Protein AF-A0A554FUA3-F1 (afdb_monomer_lite)

Structure (mmCIF, N/CA/C/O backbone):
data_AF-A0A554FUA3-F1
#
_entry.id   AF-A0A554FUA3-F1
#
loop_
_atom_site.group_PDB
_atom_site.id
_atom_site.type_symbol
_atom_site.label_atom_id
_atom_site.label_alt_id
_atom_site.label_comp_id
_atom_site.label_asym_id
_atom_site.label_entity_id
_atom_site.label_seq_id
_atom_site.pdbx_PDB_ins_code
_atom_site.Cartn_x
_atom_site.Cartn_y
_atom_site.Cartn_z
_atom_site.occupancy
_atom_site.B_iso_or_equiv
_atom_site.auth_seq_id
_atom_site.auth_comp_id
_atom_site.auth_asym_id
_atom_site.auth_atom_id
_atom_site.pdbx_PDB_model_num
ATOM 1 N N . MET A 1 1 ? -59.623 -21.451 49.831 1.00 33.81 1 MET A N 1
ATOM 2 C CA . MET A 1 1 ? -59.230 -20.437 50.839 1.00 33.81 1 MET A CA 1
ATOM 3 C C . MET A 1 1 ? -57.772 -19.967 50.746 1.00 33.81 1 MET A C 1
ATOM 5 O O . MET A 1 1 ? -57.538 -18.814 51.062 1.00 33.81 1 MET A O 1
ATOM 9 N N . SER A 1 2 ? -56.805 -20.762 50.258 1.00 42.09 2 SER A N 1
ATOM 10 C CA . SER A 1 2 ? -55.395 -20.318 50.125 1.00 42.09 2 SER A CA 1
ATOM 11 C C . SER A 1 2 ? -55.129 -19.254 49.039 1.00 42.09 2 SER A C 1
ATOM 13 O O . SER A 1 2 ? -54.102 -18.592 49.095 1.00 42.09 2 SER A O 1
ATOM 15 N N . ALA A 1 3 ? -56.030 -19.066 48.065 1.00 43.16 3 ALA A N 1
ATOM 16 C CA . ALA A 1 3 ? -55.839 -18.123 46.951 1.00 43.16 3 ALA A CA 1
ATOM 17 C C . ALA A 1 3 ? -56.146 -16.650 47.301 1.00 43.16 3 ALA A C 1
ATOM 19 O O . ALA A 1 3 ? -55.639 -15.753 46.641 1.00 43.16 3 ALA A O 1
ATOM 20 N N . LEU A 1 4 ? -56.932 -16.390 48.356 1.00 42.00 4 LEU A N 1
ATOM 21 C CA . LEU A 1 4 ? -57.253 -15.028 48.822 1.00 42.00 4 LEU A CA 1
ATOM 22 C C . LEU A 1 4 ? -56.120 -14.393 49.651 1.00 42.00 4 LEU A C 1
ATOM 24 O O . LEU A 1 4 ? -56.135 -13.188 49.887 1.00 42.00 4 LEU A O 1
ATOM 28 N N . LEU A 1 5 ? -55.130 -15.190 50.071 1.00 45.94 5 LEU A N 1
ATOM 29 C CA . LEU A 1 5 ? -53.997 -14.748 50.893 1.00 45.94 5 LEU A CA 1
ATOM 30 C C . LEU A 1 5 ? -52.834 -14.157 50.077 1.00 45.94 5 LEU A C 1
ATOM 32 O O . LEU A 1 5 ? -51.934 -13.568 50.664 1.00 45.94 5 LEU A O 1
ATOM 36 N N . ASP A 1 6 ? -52.872 -14.269 48.747 1.00 58.97 6 ASP A N 1
ATOM 37 C CA . ASP A 1 6 ? -51.797 -13.837 47.838 1.00 58.97 6 ASP A CA 1
ATOM 38 C C . ASP A 1 6 ? -52.192 -12.597 47.001 1.00 58.97 6 ASP A C 1
ATOM 40 O O . ASP A 1 6 ? -51.716 -12.363 45.892 1.00 58.97 6 ASP A O 1
ATOM 44 N N . SER A 1 7 ? -53.114 -11.796 47.543 1.00 62.38 7 SER A N 1
ATOM 45 C CA . SER A 1 7 ? -53.708 -10.590 46.944 1.00 62.38 7 SER A CA 1
ATOM 46 C C . SER A 1 7 ? -52.901 -9.305 47.204 1.00 62.38 7 SER A C 1
ATOM 48 O O . SER A 1 7 ? -53.393 -8.200 46.977 1.00 62.38 7 SER A O 1
ATOM 50 N N . GLY A 1 8 ? -51.673 -9.428 47.731 1.00 73.31 8 GLY A N 1
ATOM 51 C CA . GLY A 1 8 ? -50.802 -8.291 48.077 1.00 73.31 8 GLY A CA 1
ATOM 52 C C . GLY A 1 8 ? -51.276 -7.459 49.267 1.00 73.31 8 GLY A C 1
ATOM 53 O O . GLY A 1 8 ? -50.725 -6.398 49.556 1.00 73.31 8 GLY A O 1
ATOM 54 N N . VAL A 1 9 ? -52.313 -7.932 49.958 1.00 83.81 9 VAL A N 1
ATOM 55 C CA . VAL A 1 9 ? -52.987 -7.217 51.045 1.00 83.81 9 VAL A CA 1
ATOM 56 C C . VAL A 1 9 ? -52.211 -7.305 52.349 1.00 83.81 9 VAL A C 1
ATOM 58 O O . VAL A 1 9 ? -52.251 -6.365 53.133 1.00 83.81 9 VAL A O 1
ATOM 61 N N . ARG A 1 10 ? -51.508 -8.412 52.605 1.00 84.69 10 ARG A N 1
ATOM 62 C CA . ARG A 1 10 ? -50.827 -8.676 53.880 1.00 84.69 10 ARG A CA 1
ATOM 63 C C . ARG A 1 10 ? -49.311 -8.593 53.728 1.00 84.69 10 ARG A C 1
ATOM 65 O O . ARG A 1 10 ? -48.750 -9.101 52.761 1.00 84.69 10 ARG A O 1
ATOM 72 N N . ARG A 1 11 ? -48.648 -8.024 54.735 1.00 80.19 11 ARG A N 1
ATOM 73 C CA . ARG A 1 11 ? -47.195 -8.103 54.932 1.00 80.19 11 ARG A CA 1
ATOM 74 C C . ARG A 1 11 ? -46.933 -8.367 56.414 1.00 80.19 11 ARG A C 1
ATOM 76 O O . ARG A 1 11 ? -47.036 -7.475 57.249 1.00 80.19 11 ARG A O 1
ATOM 83 N N . GLY A 1 12 ? -46.640 -9.623 56.752 1.00 82.12 12 GLY A N 1
ATOM 84 C CA . GLY A 1 12 ? -46.565 -10.055 58.150 1.00 82.12 12 GLY A CA 1
ATOM 85 C C . GLY A 1 12 ? -47.913 -9.887 58.864 1.00 82.12 12 GLY A C 1
ATOM 86 O O . GLY A 1 12 ? -48.927 -10.399 58.391 1.00 82.12 12 GLY A O 1
ATOM 87 N N . ALA A 1 13 ? -47.916 -9.172 59.993 1.00 80.31 13 ALA A N 1
ATOM 88 C CA . ALA A 1 13 ? -49.125 -8.855 60.764 1.00 80.31 13 ALA A CA 1
ATOM 89 C C . ALA A 1 13 ? -49.889 -7.621 60.240 1.00 80.31 13 ALA A C 1
ATOM 91 O O . ALA A 1 13 ? -51.003 -7.352 60.687 1.00 80.31 13 ALA A O 1
ATOM 92 N N . GLU A 1 14 ? -49.303 -6.866 59.309 1.00 86.94 14 GLU A N 1
ATOM 93 C CA . GLU A 1 14 ? -49.898 -5.647 58.771 1.00 86.94 14 GLU A CA 1
ATOM 94 C C . GLU A 1 14 ? -50.702 -5.930 57.498 1.00 86.94 14 GLU A C 1
ATOM 96 O O . GLU A 1 14 ? -50.381 -6.823 56.705 1.00 86.94 14 GLU A O 1
ATOM 101 N N . VAL A 1 15 ? -51.746 -5.135 57.281 1.00 89.44 15 VAL A N 1
ATOM 102 C CA . VAL A 1 15 ? -52.632 -5.193 56.117 1.00 89.44 15 VAL A CA 1
ATOM 103 C C . VAL A 1 15 ? -52.660 -3.839 55.420 1.00 89.44 15 VAL A C 1
ATOM 105 O O . VAL A 1 15 ? -52.575 -2.793 56.064 1.00 89.44 15 VAL A O 1
ATOM 108 N N . ARG A 1 16 ? -52.784 -3.822 54.095 1.00 91.06 16 ARG A N 1
ATOM 109 C CA . ARG A 1 16 ? -52.940 -2.576 53.344 1.00 91.06 16 ARG A CA 1
ATOM 110 C C . ARG A 1 16 ? -54.265 -1.917 53.714 1.00 91.06 16 ARG A C 1
ATOM 112 O O . ARG A 1 16 ? -55.321 -2.541 53.695 1.00 91.06 16 ARG A O 1
ATOM 119 N N . CYS A 1 17 ? -54.224 -0.619 53.975 1.00 92.25 17 CYS A N 1
ATOM 120 C CA . CYS A 1 17 ? -55.418 0.202 54.078 1.00 92.25 17 CYS A CA 1
ATOM 121 C C . CYS A 1 17 ? -56.072 0.340 52.690 1.00 92.25 17 CYS A C 1
ATOM 123 O O . CYS A 1 17 ? -55.395 0.766 51.753 1.00 92.25 17 CYS A O 1
ATOM 125 N N . PRO A 1 18 ? -57.370 0.053 52.507 1.00 91.56 18 PRO A N 1
ATOM 126 C CA . PRO A 1 18 ? -58.002 0.204 51.197 1.00 91.56 18 PRO A CA 1
ATOM 127 C C . PRO A 1 18 ? -58.112 1.674 50.764 1.00 91.56 18 PRO A C 1
ATOM 129 O O . PRO A 1 18 ? -58.125 1.953 49.570 1.00 91.56 18 PRO A O 1
ATOM 132 N N . GLY A 1 19 ? -58.104 2.624 51.705 1.00 90.19 19 GLY A N 1
ATOM 133 C CA . GLY A 1 19 ? -58.128 4.060 51.414 1.00 90.19 19 GLY A CA 1
ATOM 134 C C . GLY A 1 19 ? -56.823 4.611 50.827 1.00 90.19 19 GLY A C 1
ATOM 135 O O . GLY A 1 19 ? -56.852 5.328 49.833 1.00 90.19 19 GLY A O 1
ATOM 136 N N . CYS A 1 20 ? -55.672 4.298 51.434 1.00 90.81 20 CYS A N 1
ATOM 137 C CA . CYS A 1 20 ? -54.378 4.896 51.060 1.00 90.81 20 CYS A CA 1
ATOM 138 C C . CYS A 1 20 ? -53.246 3.897 50.786 1.00 90.81 20 CYS A C 1
ATOM 140 O O . CYS A 1 20 ? -52.100 4.320 50.665 1.00 90.81 20 CYS A O 1
ATOM 142 N N . THR A 1 21 ? -53.557 2.598 50.762 1.00 91.31 21 THR A N 1
ATOM 143 C CA . THR A 1 21 ? -52.677 1.445 50.473 1.00 91.31 21 THR A CA 1
ATOM 144 C C . THR A 1 21 ? -51.464 1.234 51.378 1.00 91.31 21 THR A C 1
ATOM 146 O O . THR A 1 21 ? -50.776 0.220 51.230 1.00 91.31 21 THR A O 1
ATOM 149 N N . ARG A 1 22 ? -51.231 2.116 52.358 1.00 89.44 22 ARG A N 1
ATOM 150 C CA . ARG A 1 22 ? -50.221 1.923 53.409 1.00 89.44 22 ARG A CA 1
ATOM 151 C C . ARG A 1 22 ? -50.564 0.727 54.291 1.00 89.44 22 ARG A C 1
ATOM 153 O O . ARG A 1 22 ? -51.734 0.518 54.609 1.00 89.44 22 ARG A O 1
ATOM 160 N N . PHE A 1 23 ? -49.541 -0.007 54.711 1.00 89.81 23 PHE A N 1
ATOM 161 C CA . PHE A 1 23 ? -49.676 -1.092 55.677 1.00 89.81 23 PHE A CA 1
ATOM 162 C C . PHE A 1 23 ? -50.004 -0.539 57.073 1.00 89.81 23 PHE A C 1
ATOM 164 O O . PHE A 1 23 ? -49.411 0.445 57.515 1.00 89.81 23 PHE A O 1
ATOM 171 N N . ILE A 1 24 ? -51.008 -1.132 57.716 1.00 89.94 24 ILE A N 1
ATOM 172 C CA . ILE A 1 24 ? -51.525 -0.795 59.047 1.00 89.94 24 ILE A CA 1
ATOM 173 C C . ILE A 1 24 ? -51.843 -2.085 59.812 1.00 89.94 24 ILE A C 1
ATOM 175 O O . ILE A 1 24 ? -51.959 -3.152 59.214 1.00 89.94 24 ILE A O 1
ATOM 179 N N . LEU A 1 25 ? -52.040 -2.007 61.126 1.00 86.62 25 LEU A N 1
ATOM 180 C CA . LEU A 1 25 ? -52.573 -3.138 61.893 1.00 86.62 25 LEU A CA 1
ATOM 181 C C . LEU A 1 25 ? -54.028 -3.425 61.481 1.00 86.62 25 LEU A C 1
ATOM 183 O O . LEU A 1 25 ? -54.799 -2.488 61.273 1.00 86.62 25 LEU A O 1
ATOM 187 N N . SER A 1 26 ? -54.406 -4.705 61.379 1.00 82.69 26 SER A N 1
ATOM 188 C CA . SER A 1 26 ? -55.706 -5.143 60.829 1.00 82.69 26 SER A CA 1
ATOM 189 C C . SER A 1 26 ? -56.934 -4.600 61.553 1.00 82.69 26 SER A C 1
ATOM 191 O O . SER A 1 26 ? -57.977 -4.412 60.931 1.00 82.69 26 SER A O 1
ATOM 193 N N . ASP A 1 27 ? -56.793 -4.314 62.845 1.00 84.12 27 ASP A N 1
ATOM 194 C CA . ASP A 1 27 ? -57.918 -3.995 63.727 1.00 84.12 27 ASP A CA 1
ATOM 195 C C . ASP A 1 27 ? -58.010 -2.489 64.032 1.00 84.12 27 ASP A C 1
ATOM 197 O O . ASP A 1 27 ? -58.848 -2.052 64.821 1.00 84.12 27 ASP A O 1
ATOM 201 N N . ALA A 1 28 ? -57.148 -1.674 63.414 1.00 84.44 28 ALA A N 1
ATOM 202 C CA . ALA A 1 28 ? -57.066 -0.238 63.649 1.00 84.44 28 ALA A CA 1
ATOM 203 C C . ALA A 1 28 ? -57.551 0.572 62.439 1.00 84.44 28 ALA A C 1
ATOM 205 O O . ALA A 1 28 ? -57.374 0.189 61.283 1.00 84.44 28 ALA A O 1
ATOM 206 N N . ALA A 1 29 ? -58.129 1.747 62.705 1.00 87.62 29 ALA A N 1
ATOM 207 C CA . ALA A 1 29 ? -58.349 2.736 61.657 1.00 87.62 29 ALA A CA 1
ATOM 208 C C . ALA A 1 29 ? -57.001 3.246 61.125 1.00 87.62 29 ALA A C 1
ATOM 210 O O . ALA A 1 29 ? -56.029 3.390 61.870 1.00 87.62 29 ALA A O 1
ATOM 211 N N . CYS A 1 30 ? -56.937 3.546 59.830 1.00 91.44 30 CYS A N 1
ATOM 212 C CA . CYS A 1 30 ? -55.704 3.999 59.206 1.00 91.44 30 CYS A CA 1
ATOM 213 C C . CYS A 1 30 ? -55.280 5.372 59.758 1.00 91.44 30 CYS A C 1
ATOM 215 O O . CYS A 1 30 ? -56.012 6.343 59.555 1.00 91.44 30 CYS A O 1
ATOM 217 N N . PRO A 1 31 ? -54.077 5.522 60.338 1.00 90.31 31 PRO A N 1
ATOM 218 C CA . PRO A 1 31 ? -53.634 6.801 60.896 1.00 90.31 31 PRO A CA 1
ATOM 219 C C . PRO A 1 31 ? -53.411 7.879 59.824 1.00 90.31 31 PRO A C 1
ATOM 221 O O . PRO A 1 31 ? -53.429 9.064 60.132 1.00 90.31 31 PRO A O 1
ATOM 224 N N . GLN A 1 32 ? -53.223 7.486 58.557 1.00 91.12 32 GLN A N 1
ATOM 225 C CA . GLN A 1 32 ? -52.925 8.420 57.468 1.00 91.12 32 GLN A CA 1
ATOM 226 C C . GLN A 1 32 ? -54.175 8.974 56.774 1.00 91.12 32 GLN A C 1
ATOM 228 O O . GLN A 1 32 ? -54.202 10.138 56.387 1.00 91.12 32 GLN A O 1
ATOM 233 N N . CYS A 1 33 ? -55.180 8.130 56.530 1.00 92.50 33 CYS A N 1
ATOM 234 C CA . CYS A 1 33 ? -56.371 8.524 55.767 1.00 92.50 33 CYS A CA 1
ATOM 235 C C . CYS A 1 33 ? -57.681 8.364 56.537 1.00 92.50 33 CYS A C 1
ATOM 237 O O . CYS A 1 33 ? -58.733 8.667 55.979 1.00 92.50 33 CYS A O 1
ATOM 239 N N . LEU A 1 34 ? -57.610 7.896 57.788 1.00 92.31 34 LEU A N 1
ATOM 240 C CA . LEU A 1 34 ? -58.741 7.698 58.695 1.00 92.31 34 LEU A CA 1
ATOM 241 C C . LEU A 1 34 ? -59.804 6.712 58.179 1.00 92.31 34 LEU A C 1
ATOM 243 O O . LEU A 1 34 ? -60.924 6.690 58.679 1.00 92.31 34 LEU A O 1
ATOM 247 N N . CYS A 1 35 ? -59.456 5.871 57.201 1.00 92.56 35 CYS A N 1
ATOM 248 C CA . CYS A 1 35 ? -60.298 4.752 56.785 1.00 92.56 35 CYS A CA 1
ATOM 249 C C . CYS A 1 35 ? -60.482 3.783 57.961 1.00 92.56 35 CYS A C 1
ATOM 251 O O . CYS A 1 35 ? -59.499 3.409 58.605 1.00 92.56 35 CYS A O 1
ATOM 253 N N . GLY A 1 36 ? -61.725 3.374 58.229 1.00 90.00 36 GLY A N 1
ATOM 254 C CA . GLY A 1 36 ? -62.037 2.399 59.278 1.00 90.00 36 GLY A CA 1
ATOM 255 C C . GLY A 1 36 ? -61.415 1.021 59.017 1.00 90.00 36 GLY A C 1
ATOM 256 O O . GLY A 1 36 ? -61.035 0.713 57.885 1.00 90.00 36 GLY A O 1
ATOM 257 N N . ALA A 1 37 ? -61.322 0.203 60.070 1.00 89.62 37 ALA A N 1
ATOM 258 C CA . ALA A 1 37 ? -60.788 -1.156 59.991 1.00 89.62 37 ALA A CA 1
ATOM 259 C C . ALA A 1 37 ? -61.654 -2.029 59.067 1.00 89.62 37 ALA A C 1
ATOM 261 O O . ALA A 1 37 ? -62.880 -2.071 59.199 1.00 89.62 37 ALA A O 1
ATOM 262 N N . ILE A 1 38 ? -61.013 -2.706 58.115 1.00 90.94 38 ILE A N 1
ATOM 263 C CA . ILE A 1 38 ? -61.656 -3.581 57.131 1.00 90.94 38 ILE A CA 1
ATOM 264 C C . ILE A 1 38 ? -60.943 -4.927 57.175 1.00 90.94 38 ILE A C 1
ATOM 266 O O . ILE A 1 38 ? -59.716 -4.985 57.098 1.00 90.94 38 ILE A O 1
ATOM 270 N N . ALA A 1 39 ? -61.725 -6.002 57.292 1.00 88.19 39 ALA A N 1
ATOM 271 C CA . ALA A 1 39 ? -61.202 -7.361 57.303 1.00 88.19 39 ALA A CA 1
ATOM 272 C C . ALA A 1 39 ? -60.387 -7.632 56.019 1.00 88.19 39 ALA A C 1
ATOM 274 O O . ALA A 1 39 ? -60.865 -7.286 54.932 1.00 88.19 39 ALA A O 1
ATOM 275 N N . PRO A 1 40 ? -59.195 -8.253 56.098 1.00 87.38 40 PRO A N 1
ATOM 276 C CA . PRO A 1 40 ? -58.328 -8.463 54.932 1.00 87.38 40 PRO A CA 1
ATOM 277 C C . PRO A 1 40 ? -58.993 -9.253 53.802 1.00 87.38 40 PRO A C 1
ATOM 279 O O . PRO A 1 40 ? -58.680 -9.046 52.635 1.00 87.38 40 PRO A O 1
ATOM 282 N N . GLU A 1 41 ? -59.941 -10.124 54.146 1.00 88.50 41 GLU A N 1
ATOM 283 C CA . GLU A 1 41 ? -60.716 -10.945 53.213 1.00 88.50 41 GLU A CA 1
ATOM 284 C C . GLU A 1 41 ? -61.732 -10.124 52.398 1.00 88.50 41 GLU A C 1
ATOM 286 O O . GLU A 1 41 ? -62.301 -10.646 51.445 1.00 88.50 41 GLU A O 1
ATOM 291 N N . ARG A 1 42 ? -61.974 -8.859 52.778 1.00 91.94 42 ARG A N 1
ATOM 292 C CA . ARG A 1 42 ? -62.866 -7.909 52.091 1.00 91.94 42 ARG A CA 1
ATOM 293 C C . ARG A 1 42 ? -62.119 -6.721 51.469 1.00 91.94 42 ARG A C 1
ATOM 295 O O . ARG A 1 42 ? -62.731 -5.693 51.158 1.00 91.94 42 ARG A O 1
ATOM 302 N N . TYR A 1 43 ? -60.793 -6.811 51.350 1.00 92.19 43 TYR A N 1
ATOM 303 C CA . TYR A 1 43 ? -59.969 -5.705 50.868 1.00 92.19 43 TYR A CA 1
ATOM 304 C C . TYR A 1 43 ? -60.277 -5.327 49.415 1.00 92.19 43 TYR A C 1
ATOM 306 O O . TYR A 1 43 ? -60.450 -4.139 49.125 1.00 92.19 43 TYR A O 1
ATOM 314 N N . GLY A 1 44 ? -60.363 -6.303 48.506 1.00 92.50 44 GLY A N 1
ATOM 315 C CA . GLY A 1 44 ? -60.635 -6.048 47.092 1.00 92.50 44 GLY A CA 1
ATOM 316 C C . GLY A 1 44 ? -62.001 -5.397 46.886 1.00 92.50 44 GLY A C 1
ATOM 317 O O . GLY A 1 44 ? -62.126 -4.415 46.158 1.00 92.50 44 GLY A O 1
ATOM 318 N N . SER A 1 45 ? -63.002 -5.850 47.636 1.00 94.00 45 SER A N 1
ATOM 319 C CA . SER A 1 45 ? -64.357 -5.299 47.670 1.00 94.00 45 SER A CA 1
ATOM 320 C C . SER A 1 45 ? -64.361 -3.852 48.147 1.00 94.00 45 SER A C 1
ATOM 322 O O . SER A 1 45 ? -65.006 -3.001 47.536 1.00 94.00 45 SER A O 1
ATOM 324 N N . ALA A 1 46 ? -63.606 -3.544 49.205 1.00 93.94 46 ALA A N 1
ATOM 325 C CA . ALA A 1 46 ? -63.452 -2.175 49.680 1.00 93.94 46 ALA A CA 1
ATOM 326 C C . ALA A 1 46 ? -62.755 -1.279 48.643 1.00 93.94 46 ALA A C 1
ATOM 328 O O . ALA A 1 46 ? -63.166 -0.139 48.438 1.00 93.94 46 ALA A O 1
ATOM 329 N N . ARG A 1 47 ? -61.724 -1.775 47.952 1.00 94.50 47 ARG A N 1
ATOM 330 C CA . ARG A 1 47 ? -61.048 -1.032 46.876 1.00 94.50 47 ARG A CA 1
ATOM 331 C C . ARG A 1 47 ? -61.988 -0.750 45.697 1.00 94.50 47 ARG A C 1
ATOM 333 O O . ARG A 1 47 ? -62.007 0.375 45.205 1.00 94.50 47 ARG A O 1
ATOM 340 N N . GLU A 1 48 ? -62.808 -1.718 45.293 1.00 93.75 48 GLU A N 1
ATOM 341 C CA . GLU A 1 48 ? -63.813 -1.556 44.228 1.00 93.75 48 GLU A CA 1
ATOM 342 C C . GLU A 1 48 ? -64.932 -0.574 44.611 1.00 93.75 48 GLU A C 1
ATOM 344 O O . GLU A 1 48 ? -65.346 0.257 43.797 1.00 93.75 48 GLU A O 1
ATOM 349 N N . LEU A 1 49 ? -65.393 -0.600 45.867 1.00 94.44 49 LEU A N 1
ATOM 350 C CA . LEU A 1 49 ? -66.352 0.385 46.377 1.00 94.44 49 LEU A CA 1
ATOM 351 C C . LEU A 1 49 ? -65.759 1.798 46.404 1.00 94.44 49 LEU A C 1
ATOM 353 O O . LEU A 1 49 ? -66.419 2.747 45.979 1.00 94.44 49 LEU A O 1
ATOM 357 N N . LEU A 1 50 ? -64.513 1.938 46.865 1.00 94.00 50 LEU A N 1
ATOM 358 C CA . LEU A 1 50 ? -63.804 3.218 46.882 1.00 94.00 50 LEU A CA 1
ATOM 359 C C . LEU A 1 50 ? -63.646 3.780 45.463 1.00 94.00 50 LEU A C 1
ATOM 361 O O . LEU A 1 50 ? -63.940 4.951 45.231 1.00 94.00 50 LEU A O 1
ATOM 365 N N . LYS A 1 51 ? -63.265 2.932 44.499 1.00 93.19 51 LYS A N 1
ATOM 366 C CA . LYS A 1 51 ? -63.213 3.280 43.071 1.00 93.19 51 LYS A CA 1
ATOM 367 C C . LYS A 1 51 ? -64.577 3.732 42.538 1.00 93.19 51 LYS A C 1
ATOM 369 O O . LYS A 1 51 ? -64.651 4.669 41.752 1.00 93.19 51 LYS A O 1
ATOM 374 N N . SER A 1 52 ? -65.656 3.104 43.001 1.00 92.44 52 SER A N 1
ATOM 375 C CA . SER A 1 52 ? -67.039 3.446 42.632 1.00 92.44 52 SER A CA 1
ATOM 376 C C . SER A 1 52 ? -67.559 4.735 43.294 1.00 92.44 52 SER A C 1
ATOM 378 O O . SER A 1 52 ? -68.733 5.069 43.140 1.00 92.44 52 SER A O 1
ATOM 380 N N . GLY A 1 53 ? -66.714 5.464 44.033 1.00 93.19 53 GLY A N 1
ATOM 381 C CA . GLY A 1 53 ? -67.044 6.753 44.645 1.00 93.19 53 GLY A CA 1
ATOM 382 C C . GLY A 1 53 ? -67.535 6.675 46.092 1.00 93.19 53 GLY A C 1
ATOM 383 O O . GLY A 1 53 ? -68.009 7.679 46.625 1.00 93.19 53 GLY A O 1
ATOM 384 N N . VAL A 1 54 ? -67.436 5.515 46.756 1.00 94.38 54 VAL A N 1
ATOM 385 C CA . VAL A 1 54 ? -67.750 5.415 48.189 1.00 94.38 54 VAL A CA 1
ATOM 386 C C . VAL A 1 54 ? -66.687 6.150 48.997 1.00 94.38 54 VAL A C 1
ATOM 388 O O . VAL A 1 54 ? -65.508 5.813 48.946 1.00 94.38 54 VAL A O 1
ATOM 391 N N . ASP A 1 55 ? -67.118 7.129 49.788 1.00 93.06 55 ASP A N 1
ATOM 392 C CA . ASP A 1 55 ? -66.222 7.901 50.641 1.00 93.06 55 ASP A CA 1
ATOM 393 C C . ASP A 1 55 ? -65.474 7.022 51.665 1.00 93.06 55 ASP A C 1
ATOM 395 O O . ASP A 1 55 ? -66.037 6.109 52.281 1.00 93.06 55 ASP A O 1
ATOM 399 N N . ARG A 1 56 ? -64.193 7.345 51.884 1.00 89.94 56 ARG A N 1
ATOM 400 C CA . ARG A 1 56 ? -63.268 6.585 52.741 1.00 89.94 56 ARG A CA 1
ATOM 401 C C . ARG A 1 56 ? -63.722 6.463 54.200 1.00 89.94 56 ARG A C 1
ATOM 403 O O . ARG A 1 56 ? -63.373 5.477 54.847 1.00 89.94 56 ARG A O 1
ATOM 410 N N . PHE A 1 57 ? -64.497 7.419 54.721 1.00 91.62 57 PHE A N 1
ATOM 411 C CA . PHE A 1 57 ? -65.024 7.367 56.089 1.00 91.62 57 PHE A CA 1
ATOM 412 C C . PHE A 1 57 ? -66.234 6.430 56.192 1.00 91.62 57 PHE A C 1
ATOM 414 O O . PHE A 1 57 ? -66.449 5.797 57.223 1.00 91.62 57 PHE A O 1
ATOM 421 N N . SER A 1 58 ? -66.991 6.286 55.103 1.00 93.50 58 SER A N 1
ATOM 422 C CA . SER A 1 58 ? -68.130 5.363 55.011 1.00 93.50 58 SER A CA 1
ATOM 423 C C . SER A 1 58 ? -67.736 3.956 54.547 1.00 93.50 58 SER A C 1
ATOM 425 O O . SER A 1 58 ? -68.552 3.032 54.614 1.00 93.50 58 SER A O 1
ATOM 427 N N . LEU A 1 59 ? -66.499 3.774 54.076 1.00 93.69 59 LEU A N 1
ATOM 428 C CA . LEU A 1 59 ? -66.064 2.570 53.374 1.00 93.69 59 LEU A CA 1
ATOM 429 C C . LEU A 1 59 ? -66.173 1.299 54.220 1.00 93.69 59 LEU A C 1
ATOM 431 O O . LEU A 1 59 ? -66.660 0.285 53.726 1.00 93.69 59 LEU A O 1
ATOM 435 N N . ALA A 1 60 ? -65.784 1.351 55.496 1.00 92.00 60 ALA A N 1
ATOM 436 C CA . ALA A 1 60 ? -65.847 0.190 56.386 1.00 92.00 60 ALA A CA 1
ATOM 437 C C . ALA A 1 60 ? -67.294 -0.291 56.600 1.00 92.00 60 ALA A C 1
ATOM 439 O O . ALA A 1 60 ? -67.588 -1.474 56.434 1.00 92.00 60 ALA A O 1
ATOM 440 N N . ALA A 1 61 ? -68.219 0.639 56.865 1.00 92.50 61 ALA A N 1
ATOM 441 C CA . ALA A 1 61 ? -69.637 0.326 57.038 1.00 92.50 61 ALA A CA 1
ATOM 442 C C . ALA A 1 61 ? -70.272 -0.206 55.741 1.00 92.50 61 ALA A C 1
ATOM 444 O O . ALA A 1 61 ? -71.011 -1.189 55.768 1.00 92.50 61 ALA A O 1
ATOM 445 N N . ARG A 1 62 ? -69.952 0.404 54.591 1.00 94.38 62 ARG A N 1
ATOM 446 C CA . ARG A 1 62 ? -70.462 -0.026 53.279 1.00 94.38 62 ARG A CA 1
ATOM 447 C C . ARG A 1 62 ? -69.922 -1.391 52.860 1.00 94.38 62 ARG A C 1
ATOM 449 O O . ARG A 1 62 ? -70.686 -2.201 52.354 1.00 94.38 62 ARG A O 1
ATOM 456 N N . THR A 1 63 ? -68.649 -1.670 53.132 1.00 94.12 63 THR A N 1
ATOM 457 C CA . THR A 1 63 ? -68.028 -2.974 52.851 1.00 94.12 63 THR A CA 1
ATOM 458 C C . THR A 1 63 ? -68.594 -4.071 53.758 1.00 94.12 63 THR A C 1
ATOM 460 O O . THR A 1 63 ? -68.784 -5.204 53.316 1.00 94.12 63 THR A O 1
ATOM 463 N N . ALA A 1 64 ? -68.903 -3.755 55.021 1.00 91.94 64 ALA A N 1
ATOM 464 C CA . ALA A 1 64 ? -69.556 -4.690 55.938 1.00 91.94 64 ALA A CA 1
ATOM 465 C C . ALA A 1 64 ? -70.982 -5.055 55.483 1.00 91.94 64 ALA A C 1
ATOM 467 O O . ALA A 1 64 ? -71.385 -6.208 55.625 1.00 91.94 64 ALA A O 1
ATOM 468 N N . ALA A 1 65 ? -71.702 -4.095 54.890 1.00 93.25 65 ALA A N 1
ATOM 469 C CA . ALA A 1 65 ? -73.083 -4.245 54.430 1.00 93.25 65 ALA A CA 1
ATOM 470 C C . ALA A 1 65 ? -73.257 -4.996 53.093 1.00 93.25 65 ALA A C 1
ATOM 472 O O . ALA A 1 65 ? -74.393 -5.268 52.715 1.00 93.25 65 ALA A O 1
ATOM 473 N N . LEU A 1 66 ? -72.174 -5.316 52.371 1.00 93.94 66 LEU A N 1
ATOM 474 C CA . LEU A 1 66 ? -72.245 -6.100 51.132 1.00 93.94 66 LEU A CA 1
ATOM 475 C C . LEU A 1 66 ? -72.728 -7.533 51.394 1.00 93.94 66 LEU A C 1
ATOM 477 O O . LEU A 1 66 ? -72.284 -8.183 52.349 1.00 93.94 66 LEU A O 1
ATOM 481 N N . GLU A 1 67 ? -73.576 -8.048 50.502 1.00 93.88 67 GLU A N 1
ATOM 482 C CA . GLU A 1 67 ? -73.979 -9.456 50.527 1.00 93.88 67 GLU A CA 1
ATOM 483 C C . GLU A 1 67 ? -72.791 -10.372 50.176 1.00 93.88 67 GLU A C 1
ATOM 485 O O . GLU A 1 67 ? -71.949 -9.992 49.356 1.00 93.88 67 GLU A O 1
ATOM 490 N N . PRO A 1 68 ? -72.716 -11.602 50.723 1.00 91.75 68 PRO A N 1
ATOM 491 C CA . PRO A 1 68 ? -71.602 -12.516 50.457 1.00 91.75 68 PRO A CA 1
ATOM 492 C C . PRO A 1 68 ? -71.322 -12.747 48.963 1.00 91.75 68 PRO A C 1
ATOM 494 O O . PRO A 1 68 ? -70.168 -12.705 48.550 1.00 91.75 68 PRO A O 1
ATOM 497 N N . ALA A 1 69 ? -72.366 -12.890 48.138 1.00 90.69 69 ALA A N 1
ATOM 498 C CA . ALA A 1 69 ? -72.220 -13.061 46.690 1.00 90.69 69 ALA A CA 1
ATOM 499 C C . ALA A 1 69 ? -71.609 -11.825 45.998 1.00 90.69 69 ALA A C 1
ATOM 501 O O . ALA A 1 69 ? -70.857 -11.955 45.035 1.00 90.69 69 ALA A O 1
ATOM 502 N N . GLN A 1 70 ? -71.894 -10.616 46.496 1.00 91.94 70 GLN A N 1
ATOM 503 C CA . GLN A 1 70 ? -71.307 -9.379 45.972 1.00 91.94 70 GLN A CA 1
ATOM 504 C C . GLN A 1 70 ? -69.829 -9.265 46.355 1.00 91.94 70 GLN A C 1
ATOM 506 O O . GLN A 1 70 ? -69.012 -8.888 45.516 1.00 91.94 70 GLN A O 1
ATOM 511 N N . VAL A 1 71 ? -69.483 -9.632 47.595 1.00 91.44 71 VAL A N 1
ATOM 512 C CA . VAL A 1 71 ? -68.089 -9.700 48.059 1.00 91.44 71 VAL A CA 1
ATOM 513 C C . VAL A 1 71 ? -67.291 -10.669 47.187 1.00 91.44 71 VAL A C 1
ATOM 515 O O . VAL A 1 71 ? -66.237 -10.297 46.689 1.00 91.44 71 VAL A O 1
ATOM 518 N N . GLU A 1 72 ? -67.808 -11.872 46.919 1.00 89.69 72 GLU A N 1
ATOM 519 C CA . GLU A 1 72 ? -67.118 -12.852 46.068 1.00 89.69 72 GLU A CA 1
ATOM 520 C C . GLU A 1 72 ? -66.823 -12.314 44.661 1.00 89.69 72 GLU A C 1
ATOM 522 O O . GLU A 1 72 ? -65.710 -12.482 44.160 1.00 89.69 72 GLU A O 1
ATOM 527 N N . VAL A 1 73 ? -67.782 -11.629 44.031 1.00 92.12 73 VAL A N 1
ATOM 528 C CA . VAL A 1 73 ? -67.600 -11.057 42.687 1.00 92.12 73 VAL A CA 1
ATOM 529 C C . VAL A 1 73 ? -66.560 -9.933 42.686 1.00 92.12 73 VAL A C 1
ATOM 531 O O . VAL A 1 73 ? -65.696 -9.907 41.803 1.00 92.12 73 VAL A O 1
ATOM 534 N N . LEU A 1 74 ? -66.622 -9.014 43.656 1.00 92.75 74 LEU A N 1
ATOM 535 C CA . LEU A 1 74 ? -65.697 -7.879 43.741 1.00 92.75 74 LEU A CA 1
ATOM 536 C C . LEU A 1 74 ? -64.280 -8.321 44.139 1.00 92.75 74 LEU A C 1
ATOM 538 O O . LEU A 1 74 ? -63.315 -7.890 43.507 1.00 92.75 74 LEU A O 1
ATOM 542 N N . GLU A 1 75 ? -64.141 -9.236 45.103 1.00 91.94 75 GLU A N 1
ATOM 543 C CA . GLU A 1 75 ? -62.847 -9.842 45.447 1.00 91.94 75 GLU A CA 1
ATOM 544 C C . GLU A 1 75 ? -62.252 -10.600 44.260 1.00 91.94 75 GLU A C 1
ATOM 546 O O . GLU A 1 75 ? -61.072 -10.435 43.957 1.00 91.94 75 GLU A O 1
ATOM 551 N N . ALA A 1 76 ? -63.049 -11.406 43.548 1.00 89.38 76 ALA A N 1
ATOM 552 C CA . ALA A 1 76 ? -62.559 -12.145 42.388 1.00 89.38 76 ALA A CA 1
ATOM 553 C C . ALA A 1 76 ? -62.089 -11.206 41.269 1.00 89.38 76 ALA A C 1
ATOM 555 O O . ALA A 1 76 ? -61.126 -11.525 40.569 1.00 89.38 76 ALA A O 1
ATOM 556 N N . ARG A 1 77 ? -62.746 -10.051 41.092 1.00 90.25 77 ARG A N 1
ATOM 557 C CA . ARG A 1 77 ? -62.309 -9.020 40.144 1.00 90.25 77 ARG A CA 1
ATOM 558 C C . ARG A 1 77 ? -60.969 -8.426 40.552 1.00 90.25 77 ARG A C 1
ATOM 560 O O . ARG A 1 77 ? -60.028 -8.488 39.764 1.00 90.25 77 ARG A O 1
ATOM 567 N N . TYR A 1 78 ? -60.860 -7.942 41.785 1.00 92.00 78 TYR A N 1
ATOM 568 C CA . TYR A 1 78 ? -59.615 -7.384 42.300 1.00 92.00 78 TYR A CA 1
ATOM 569 C C . TYR A 1 78 ? -58.466 -8.406 42.251 1.00 92.00 78 TYR A C 1
ATOM 571 O O . TYR A 1 78 ? -57.367 -8.089 41.803 1.00 92.00 78 TYR A O 1
ATOM 579 N N . ALA A 1 79 ? -58.724 -9.661 42.630 1.00 89.25 79 ALA A N 1
ATOM 580 C CA . ALA A 1 79 ? -57.729 -10.730 42.615 1.00 89.25 79 ALA A CA 1
ATOM 581 C C . ALA A 1 79 ? -57.200 -11.039 41.204 1.00 89.25 79 ALA A C 1
ATOM 583 O O . ALA A 1 79 ? -56.009 -11.317 41.058 1.00 89.25 79 ALA A O 1
ATOM 584 N N . ARG A 1 80 ? -58.038 -10.958 40.157 1.00 88.69 80 ARG A N 1
ATOM 585 C CA . ARG A 1 80 ? -57.573 -11.086 38.762 1.00 88.69 80 ARG A CA 1
ATOM 586 C C . ARG A 1 80 ? -56.632 -9.948 38.376 1.00 88.69 80 ARG A C 1
ATOM 588 O O . ARG A 1 80 ? -55.563 -10.222 37.837 1.00 88.69 80 ARG A O 1
ATOM 595 N N . GLN A 1 81 ? -56.984 -8.707 38.717 1.00 90.81 81 GLN A N 1
ATOM 596 C CA . GLN A 1 81 ? -56.135 -7.538 38.448 1.00 90.81 81 GLN A CA 1
ATOM 597 C C . GLN A 1 81 ? -54.804 -7.626 39.203 1.00 90.81 81 GLN A C 1
ATOM 599 O O . GLN A 1 81 ? -53.737 -7.404 38.633 1.00 90.81 81 GLN A O 1
ATOM 604 N N . TRP A 1 82 ? -54.843 -8.048 40.469 1.00 91.00 82 TRP A N 1
ATOM 605 C CA . TRP A 1 82 ? -53.634 -8.280 41.255 1.00 91.00 82 TRP A CA 1
ATOM 606 C C . TRP A 1 82 ? -52.777 -9.429 40.702 1.00 91.00 82 TRP A C 1
ATOM 608 O O . TRP A 1 82 ? -51.552 -9.383 40.781 1.00 91.00 82 TRP A O 1
ATOM 618 N N . GLY A 1 83 ? -53.394 -10.448 40.096 1.00 89.25 83 GLY A N 1
ATOM 619 C CA . GLY A 1 83 ? -52.687 -11.539 39.424 1.00 89.25 83 GLY A CA 1
ATOM 620 C C . GLY A 1 83 ? -51.778 -11.065 38.283 1.00 89.25 83 GLY A C 1
ATOM 621 O O . GLY A 1 83 ? -50.672 -11.594 38.135 1.00 89.25 83 GLY A O 1
ATOM 622 N N . VAL A 1 84 ? -52.201 -10.041 37.532 1.00 88.75 84 VAL A N 1
ATOM 623 C CA . VAL A 1 84 ? -51.376 -9.385 36.499 1.00 88.75 84 VAL A CA 1
ATOM 624 C C . VAL A 1 84 ? -50.187 -8.678 37.149 1.00 88.75 84 VAL A C 1
ATOM 626 O O . VAL A 1 84 ? -49.039 -8.987 36.829 1.00 88.75 84 VAL A O 1
ATOM 629 N N . VAL A 1 85 ? -50.443 -7.836 38.155 1.00 89.69 85 VAL A N 1
ATOM 630 C CA . VAL A 1 85 ? -49.396 -7.124 38.911 1.00 89.69 85 VAL A CA 1
ATOM 631 C C . VAL A 1 85 ? -48.385 -8.083 39.538 1.00 89.69 85 VAL A C 1
ATOM 633 O O . VAL A 1 85 ? -47.185 -7.829 39.511 1.00 89.69 85 VAL A O 1
ATOM 636 N N . ARG A 1 86 ? -48.828 -9.227 40.063 1.00 89.00 86 ARG A N 1
ATOM 637 C CA . ARG A 1 86 ? -47.937 -10.237 40.649 1.00 89.00 86 ARG A CA 1
ATOM 638 C C . ARG A 1 86 ? -46.948 -10.806 39.629 1.00 89.00 86 ARG A C 1
ATOM 640 O O . ARG A 1 86 ? -45.809 -11.086 40.001 1.00 89.00 86 ARG A O 1
ATOM 647 N N . SER A 1 87 ? -47.369 -10.965 38.375 1.00 88.19 87 SER A N 1
ATOM 648 C CA . SER A 1 87 ? -46.487 -11.417 37.293 1.00 88.19 87 SER A CA 1
ATOM 649 C C . SER A 1 87 ? -45.431 -10.351 36.988 1.00 88.19 87 SER A C 1
ATOM 651 O O . SER A 1 87 ? -44.242 -10.653 37.010 1.00 88.19 87 SER A O 1
ATOM 653 N N . LEU A 1 88 ? -45.838 -9.082 36.888 1.00 89.69 88 LEU A N 1
ATOM 654 C CA . LEU A 1 88 ? -44.910 -7.957 36.714 1.00 89.69 88 LEU A CA 1
ATOM 655 C C . LEU A 1 88 ? -43.945 -7.789 37.896 1.00 89.69 88 LEU A C 1
ATOM 657 O O . LEU A 1 88 ? -42.773 -7.485 37.703 1.00 89.69 88 LEU A O 1
ATOM 661 N N . LEU A 1 89 ? -44.394 -8.036 39.131 1.00 90.69 89 LEU A N 1
ATOM 662 C CA . LEU A 1 89 ? -43.523 -8.034 40.311 1.00 90.69 89 LEU A CA 1
ATOM 663 C C . LEU A 1 89 ? -42.478 -9.149 40.251 1.00 90.69 89 LEU A C 1
ATOM 665 O O . LEU A 1 89 ? -41.375 -8.976 40.767 1.00 90.69 89 LEU A O 1
ATOM 669 N N . ALA A 1 90 ? -42.798 -10.299 39.651 1.00 89.81 90 ALA A N 1
ATOM 670 C CA . ALA A 1 90 ? -41.805 -11.341 39.422 1.00 89.81 90 ALA A CA 1
ATOM 671 C C . ALA A 1 90 ? -40.740 -10.867 38.424 1.00 89.81 90 ALA A C 1
ATOM 673 O O . ALA A 1 90 ? -39.558 -11.130 38.642 1.00 89.81 90 ALA A O 1
ATOM 674 N N . ASP A 1 91 ? -41.134 -10.140 37.380 1.00 90.19 91 ASP A N 1
ATOM 675 C CA . ASP A 1 91 ? -40.218 -9.562 36.388 1.00 90.19 91 ASP A CA 1
ATOM 676 C C . ASP A 1 91 ? -39.345 -8.473 37.025 1.00 90.19 91 ASP A C 1
ATOM 678 O O . ASP A 1 91 ? -38.118 -8.525 36.929 1.00 90.19 91 ASP A O 1
ATOM 682 N N . ALA A 1 92 ? -39.954 -7.563 37.788 1.00 92.00 92 ALA A N 1
ATOM 683 C CA . ALA A 1 92 ? -39.254 -6.518 38.529 1.00 92.00 92 ALA A CA 1
ATOM 684 C C . ALA A 1 92 ? -38.232 -7.100 39.522 1.00 92.00 92 ALA A C 1
ATOM 686 O O . ALA A 1 92 ? -37.121 -6.592 39.626 1.00 92.00 92 ALA A O 1
ATOM 687 N N . ARG A 1 93 ? -38.541 -8.211 40.211 1.00 92.94 93 ARG A N 1
ATOM 688 C CA . ARG A 1 93 ? -37.574 -8.902 41.093 1.00 92.94 93 ARG A CA 1
ATOM 689 C C . ARG A 1 93 ? -36.386 -9.475 40.329 1.00 92.94 93 ARG A C 1
ATOM 691 O O . ARG A 1 93 ? -35.265 -9.420 40.834 1.00 92.94 93 ARG A O 1
ATOM 698 N N . ARG A 1 94 ? -36.612 -10.020 39.128 1.00 90.81 94 ARG A N 1
ATOM 699 C CA . ARG A 1 94 ? -35.523 -10.518 38.271 1.00 90.81 94 A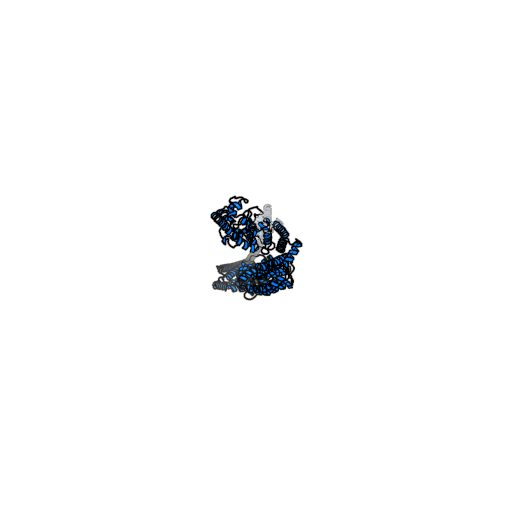RG A CA 1
ATOM 700 C C . ARG A 1 94 ? -34.607 -9.378 37.828 1.00 90.81 94 ARG A C 1
ATOM 702 O O . ARG A 1 94 ? -33.394 -9.560 37.825 1.00 90.81 94 ARG A O 1
ATOM 709 N N . MET A 1 95 ? -35.172 -8.214 37.509 1.00 93.50 95 MET A N 1
ATOM 710 C CA . MET A 1 95 ? -34.398 -7.016 37.167 1.00 93.50 95 MET A CA 1
ATOM 711 C C . MET A 1 95 ? -33.673 -6.453 38.390 1.00 93.50 95 MET A C 1
ATOM 713 O O . MET A 1 95 ? -32.488 -6.158 38.304 1.00 93.50 95 MET A O 1
ATOM 717 N N . GLU A 1 96 ? -34.333 -6.390 39.552 1.00 94.62 96 GLU A N 1
ATOM 718 C CA . GLU A 1 96 ? -33.743 -5.863 40.789 1.00 94.62 96 GLU A CA 1
ATOM 719 C C . GLU A 1 96 ? -32.515 -6.662 41.198 1.00 94.62 96 GLU A C 1
ATOM 721 O O . GLU A 1 96 ? -31.541 -6.091 41.673 1.00 94.62 96 GLU A O 1
ATOM 726 N N . ALA A 1 97 ? -32.525 -7.981 40.990 1.00 92.75 97 ALA A N 1
ATOM 727 C CA . ALA A 1 97 ? -31.377 -8.845 41.253 1.00 92.75 97 ALA A CA 1
ATOM 728 C C . ALA A 1 97 ? -30.092 -8.376 40.541 1.00 92.75 97 ALA A C 1
ATOM 730 O O . ALA A 1 97 ? -29.009 -8.627 41.065 1.00 92.75 97 ALA A O 1
ATOM 731 N N . ARG A 1 98 ? -30.227 -7.671 39.409 1.00 92.62 98 ARG A N 1
ATOM 732 C CA . ARG A 1 98 ? -29.142 -7.128 38.574 1.00 92.62 98 ARG A CA 1
ATOM 733 C C . ARG A 1 98 ? -28.781 -5.672 38.903 1.00 92.62 98 ARG A C 1
ATOM 735 O O . ARG A 1 98 ? -27.834 -5.148 38.331 1.00 92.62 98 ARG A O 1
ATOM 742 N N . LEU A 1 99 ? -29.536 -5.029 39.793 1.00 93.81 99 LEU A N 1
ATOM 743 C CA . LEU A 1 99 ? -29.298 -3.668 40.269 1.00 93.81 99 LEU A CA 1
ATOM 744 C C . LEU A 1 99 ? -28.499 -3.677 41.578 1.00 93.81 99 LEU A C 1
ATOM 746 O O . LEU A 1 99 ? -28.519 -4.648 42.347 1.00 93.81 99 LEU A O 1
ATOM 750 N N . ILE A 1 100 ? -27.817 -2.568 41.837 1.00 92.62 100 ILE A N 1
ATOM 751 C CA . ILE A 1 100 ? -26.990 -2.339 43.022 1.00 92.62 100 ILE A CA 1
ATOM 752 C C . ILE A 1 100 ? -27.887 -1.976 44.203 1.00 92.62 100 ILE A C 1
ATOM 754 O O . ILE A 1 100 ? -27.791 -2.579 45.277 1.00 92.62 100 ILE A O 1
ATOM 758 N N . GLN A 1 101 ? -28.792 -1.015 44.014 1.00 93.19 101 GLN A N 1
ATOM 759 C CA . GLN A 1 101 ? -29.754 -0.659 45.049 1.00 93.19 101 GLN A CA 1
ATOM 760 C C . GLN A 1 101 ? -30.909 -1.666 45.136 1.00 93.19 101 GLN A C 1
ATOM 762 O O . GLN A 1 101 ? -31.301 -2.326 44.176 1.00 93.19 101 GLN A O 1
ATOM 767 N N . ARG A 1 102 ? -31.494 -1.759 46.334 1.00 92.81 102 ARG A N 1
ATOM 768 C CA . ARG A 1 102 ? -32.698 -2.552 46.625 1.00 92.81 102 ARG A CA 1
ATOM 769 C C . ARG A 1 102 ? -33.869 -1.638 46.976 1.00 92.81 102 ARG A C 1
ATOM 771 O O . ARG A 1 102 ? -33.663 -0.510 47.422 1.00 92.81 102 ARG A O 1
ATOM 778 N N . GLY A 1 103 ? -35.088 -2.146 46.852 1.00 90.69 103 GLY A N 1
ATOM 779 C CA . GLY A 1 103 ? -36.330 -1.456 47.201 1.00 90.69 103 GLY A CA 1
ATOM 780 C C . GLY A 1 103 ? -37.189 -1.035 46.006 1.00 90.69 103 GLY A C 1
ATOM 781 O O . GLY A 1 103 ? -38.334 -0.649 46.227 1.00 90.69 103 GLY A O 1
ATOM 782 N N . PHE A 1 104 ? -36.709 -1.180 44.768 1.00 93.00 104 PHE A N 1
ATOM 783 C CA . PHE A 1 104 ? -37.458 -0.814 43.559 1.00 93.00 104 PHE A CA 1
ATOM 784 C C . PHE A 1 104 ? -38.756 -1.611 43.441 1.00 93.00 104 PHE A C 1
ATOM 786 O O . PHE A 1 104 ? -39.827 -1.038 43.252 1.00 93.00 104 PHE A O 1
ATOM 793 N N . VAL A 1 105 ? -38.690 -2.927 43.667 1.00 92.69 105 VAL A N 1
ATOM 794 C CA . VAL A 1 105 ? -39.869 -3.809 43.621 1.00 92.69 105 VAL A CA 1
ATOM 795 C C . VAL A 1 105 ? -40.915 -3.379 44.641 1.00 92.69 105 VAL A C 1
ATOM 797 O O . VAL A 1 105 ? -42.111 -3.427 44.364 1.00 92.69 105 VAL A O 1
ATOM 800 N N . ARG A 1 106 ? -40.477 -2.951 45.830 1.00 89.31 106 ARG A N 1
ATOM 801 C CA . ARG A 1 106 ? -41.379 -2.491 46.888 1.00 89.31 106 ARG A CA 1
ATOM 802 C C . ARG A 1 106 ? -42.076 -1.191 46.490 1.00 89.31 106 ARG A C 1
ATOM 804 O O . ARG A 1 106 ? -43.281 -1.072 46.702 1.00 89.31 106 ARG A O 1
ATOM 811 N N . ASP A 1 107 ? -41.336 -0.248 45.918 1.00 89.75 107 ASP A N 1
ATOM 812 C CA . ASP A 1 107 ? -41.884 1.038 45.485 1.00 89.75 107 ASP A CA 1
ATOM 813 C C . ASP A 1 107 ? -42.883 0.859 44.329 1.00 89.75 107 ASP A C 1
ATOM 815 O O . ASP A 1 107 ? -43.948 1.487 44.330 1.00 89.75 107 ASP A O 1
ATOM 819 N N . MET A 1 108 ? -42.587 -0.053 43.394 1.00 91.12 108 MET A N 1
ATOM 820 C CA . MET A 1 108 ? -43.495 -0.450 42.310 1.00 91.12 108 MET A CA 1
ATOM 821 C C . MET A 1 108 ? -44.742 -1.158 42.849 1.00 91.12 108 MET A C 1
ATOM 823 O O . MET A 1 108 ? -45.853 -0.783 42.485 1.00 91.12 108 MET A O 1
ATOM 827 N N . GLU A 1 109 ? -44.595 -2.108 43.782 1.00 90.94 109 GLU A N 1
ATOM 828 C CA . GLU A 1 109 ? -45.722 -2.786 44.442 1.00 90.94 109 GLU A CA 1
ATOM 829 C C . GLU A 1 109 ? -46.679 -1.772 45.089 1.00 90.94 109 GLU A C 1
ATOM 831 O O . GLU A 1 109 ? -47.893 -1.826 44.882 1.00 90.94 109 GLU A O 1
ATOM 836 N N . ASP A 1 110 ? -46.139 -0.808 45.837 1.00 89.38 110 ASP A N 1
ATOM 837 C CA . ASP A 1 110 ? -46.924 0.229 46.510 1.00 89.38 110 ASP A CA 1
ATOM 838 C C . ASP A 1 110 ? -47.572 1.217 45.520 1.00 89.38 110 ASP A C 1
ATOM 840 O O . ASP A 1 110 ? -48.620 1.803 45.817 1.00 89.38 110 ASP A O 1
ATOM 844 N N . ARG A 1 111 ? -46.974 1.435 44.344 1.00 89.94 111 ARG A N 1
ATOM 845 C CA . ARG A 1 111 ? -47.525 2.285 43.277 1.00 89.94 111 ARG A CA 1
ATOM 846 C C . ARG A 1 111 ? -48.633 1.573 42.506 1.00 89.94 111 ARG A C 1
ATOM 848 O O . ARG A 1 111 ? -49.730 2.118 42.398 1.00 89.94 111 ARG A O 1
ATOM 855 N N . TRP A 1 112 ? -48.399 0.343 42.063 1.00 91.25 112 TRP A N 1
ATOM 856 C CA . TRP A 1 112 ? -49.399 -0.481 41.388 1.00 91.25 112 TRP A CA 1
ATOM 857 C C . TRP A 1 112 ? -50.601 -0.767 42.298 1.00 91.25 112 TRP A C 1
ATOM 859 O O . TRP A 1 112 ? -51.745 -0.612 41.868 1.00 91.25 112 TRP A O 1
ATOM 869 N N . ALA A 1 113 ? -50.377 -1.021 43.593 1.00 90.06 113 ALA A N 1
ATOM 870 C CA . ALA A 1 113 ? -51.460 -1.136 44.572 1.00 90.06 113 ALA A CA 1
ATOM 871 C C . ALA A 1 113 ? -52.320 0.133 44.677 1.00 90.06 113 ALA A C 1
ATOM 873 O O . ALA A 1 113 ? -53.525 0.029 44.897 1.00 90.06 113 ALA A O 1
ATOM 874 N N . ARG A 1 114 ? -51.740 1.333 44.507 1.00 90.62 114 ARG A N 1
ATOM 875 C CA . ARG A 1 114 ? -52.496 2.600 44.516 1.00 90.62 114 ARG A CA 1
ATOM 876 C C . ARG A 1 114 ? -53.393 2.765 43.298 1.00 90.62 114 ARG A C 1
ATOM 878 O O . ARG A 1 114 ? -54.470 3.336 43.460 1.00 90.62 114 ARG A O 1
ATOM 885 N N . MET A 1 115 ? -52.973 2.264 42.139 1.00 90.25 115 MET A N 1
ATOM 886 C CA . MET A 1 115 ? -53.741 2.360 40.895 1.00 90.25 115 MET A CA 1
ATOM 887 C C . MET A 1 115 ? -54.891 1.351 40.828 1.00 90.25 115 MET A C 1
ATOM 889 O O . MET A 1 115 ? -55.935 1.664 40.265 1.00 90.25 115 MET A O 1
ATOM 893 N N . LEU A 1 116 ? -54.739 0.169 41.435 1.00 91.38 116 LEU A N 1
ATOM 894 C CA . LEU A 1 116 ? -55.782 -0.860 41.422 1.00 91.38 116 LEU A CA 1
ATOM 895 C C . LEU A 1 116 ? -56.879 -0.604 42.468 1.00 91.38 116 LEU A C 1
ATOM 897 O O . LEU A 1 116 ? -56.556 -0.419 43.638 1.00 91.38 116 LEU A O 1
ATOM 901 N N . PRO A 1 117 ? -58.171 -0.663 42.113 1.00 92.06 117 PRO A N 1
ATOM 902 C CA . PRO A 1 117 ? -58.699 -1.331 40.935 1.00 92.06 117 PRO A CA 1
ATOM 903 C C . PRO A 1 117 ? -58.922 -0.362 39.772 1.00 92.06 117 PRO A C 1
ATOM 905 O O . PRO A 1 117 ? -59.336 0.781 39.962 1.00 92.06 117 PRO A O 1
ATOM 908 N N . MET A 1 118 ? -58.748 -0.853 38.549 1.00 92.31 118 MET A N 1
ATOM 909 C CA . MET A 1 118 ? -59.009 -0.107 37.311 1.00 92.31 118 MET A CA 1
ATOM 910 C C . MET A 1 118 ? -59.952 -0.890 36.392 1.00 92.31 118 MET A C 1
ATOM 912 O O . MET A 1 118 ? -60.447 -1.953 36.772 1.00 92.31 118 MET A O 1
ATOM 916 N N . ASP A 1 119 ? -60.445 -0.285 35.315 1.00 90.31 119 ASP A N 1
ATOM 917 C CA . ASP A 1 119 ? -61.218 -1.036 34.316 1.00 90.31 119 ASP A CA 1
ATOM 918 C C . ASP A 1 119 ? -60.299 -1.976 33.519 1.00 90.31 119 ASP A C 1
ATOM 920 O O . ASP A 1 119 ? -59.095 -1.757 33.448 1.00 90.31 119 ASP A O 1
ATOM 924 N N . GLU A 1 120 ? -60.858 -3.059 32.972 1.00 86.69 120 GLU A N 1
ATOM 925 C CA . GLU A 1 120 ? -60.058 -4.109 32.317 1.00 86.69 120 GLU A CA 1
ATOM 926 C C . GLU A 1 120 ? -59.347 -3.596 31.055 1.00 86.69 120 GLU A C 1
ATOM 928 O O . GLU A 1 120 ? -58.234 -4.025 30.779 1.00 86.69 120 GLU A O 1
ATOM 933 N N . ALA A 1 121 ? -59.945 -2.642 30.329 1.00 87.38 121 ALA A N 1
ATOM 934 C CA . ALA A 1 121 ? -59.310 -2.027 29.164 1.00 87.38 121 ALA A CA 1
ATOM 935 C C . ALA A 1 121 ? -58.072 -1.210 29.570 1.00 87.38 121 ALA A C 1
ATOM 937 O O . ALA A 1 121 ? -57.008 -1.384 28.985 1.00 87.38 121 ALA A O 1
ATOM 938 N N . SER A 1 122 ? -58.179 -0.397 30.628 1.00 89.56 122 SER A N 1
ATOM 939 C CA . SER A 1 122 ? -57.035 0.333 31.189 1.00 89.56 122 SER A CA 1
ATOM 940 C C . SER A 1 122 ? -55.983 -0.600 31.787 1.00 89.56 122 SER A C 1
ATOM 942 O O . SER A 1 122 ? -54.796 -0.295 31.729 1.00 89.56 122 SER A O 1
ATOM 944 N N . LEU A 1 123 ? -56.392 -1.737 32.364 1.00 89.06 123 LEU A N 1
ATOM 945 C CA . LEU A 1 123 ? -55.461 -2.747 32.871 1.00 89.06 123 LEU A CA 1
ATOM 946 C C . LEU A 1 123 ? -54.634 -3.346 31.723 1.00 89.06 123 LEU A C 1
ATOM 948 O O . LEU A 1 123 ? -53.416 -3.454 31.840 1.00 89.06 123 LEU A O 1
ATOM 952 N N . GLU A 1 124 ? -55.290 -3.709 30.619 1.00 87.00 124 GLU A N 1
ATOM 953 C CA . GLU A 1 124 ? -54.648 -4.257 29.421 1.00 87.00 124 GLU A CA 1
ATOM 954 C C . GLU A 1 124 ? -53.740 -3.228 28.731 1.00 87.00 124 GLU A C 1
ATOM 956 O O . GLU A 1 124 ? -52.624 -3.566 28.343 1.00 87.00 124 GLU A O 1
ATOM 961 N N . GLU A 1 125 ? -54.163 -1.966 28.639 1.00 87.12 125 GLU A N 1
ATOM 962 C CA . GLU A 1 125 ? -53.345 -0.883 28.080 1.00 87.12 125 GLU A CA 1
ATOM 963 C C . GLU A 1 125 ? -52.098 -0.601 28.934 1.00 87.12 125 GLU A C 1
ATOM 965 O O . GLU A 1 125 ? -50.996 -0.464 28.402 1.00 87.12 125 GLU A O 1
ATOM 970 N N . GLN A 1 126 ? -52.251 -0.559 30.261 1.00 86.00 126 GLN A N 1
ATOM 971 C CA . GLN A 1 126 ? -51.173 -0.198 31.184 1.00 86.00 126 GLN A CA 1
ATOM 972 C C . GLN A 1 126 ? -50.169 -1.339 31.418 1.00 86.00 126 GLN A C 1
ATOM 974 O O . GLN A 1 126 ? -48.981 -1.080 31.616 1.00 86.00 126 GLN A O 1
ATOM 979 N N . PHE A 1 127 ? -50.630 -2.594 31.431 1.00 86.50 127 PHE A N 1
ATOM 980 C CA . PHE A 1 127 ? -49.830 -3.749 31.859 1.00 86.50 127 PHE A CA 1
ATOM 981 C C . PHE A 1 127 ? -49.684 -4.853 30.804 1.00 86.50 127 PHE A C 1
ATOM 983 O O . PHE A 1 127 ? -48.836 -5.732 30.971 1.00 86.50 127 PHE A O 1
ATOM 990 N N . GLY A 1 128 ? -50.438 -4.796 29.703 1.00 82.81 128 GLY A N 1
ATOM 991 C CA . GLY A 1 128 ? -50.426 -5.800 28.638 1.00 82.81 128 GLY A CA 1
ATOM 992 C C . GLY A 1 128 ? -51.158 -7.100 28.989 1.00 82.81 128 GLY A C 1
ATOM 993 O O . GLY A 1 128 ? -51.672 -7.286 30.094 1.00 82.81 128 GLY A O 1
ATOM 994 N N . VAL A 1 129 ? -51.196 -8.029 28.025 1.00 73.31 129 VAL A N 1
ATOM 995 C CA . VAL A 1 129 ? -51.813 -9.357 28.181 1.00 73.31 129 VAL A CA 1
ATOM 996 C C . VAL A 1 129 ? -50.747 -10.443 28.280 1.00 73.31 129 VAL A C 1
ATOM 998 O O . VAL A 1 129 ? -49.999 -10.679 27.333 1.00 73.31 129 VAL A O 1
ATOM 1001 N N . GLY A 1 130 ? -50.753 -11.181 29.392 1.00 71.31 130 GLY A N 1
ATOM 1002 C CA . GLY A 1 130 ? -49.948 -12.392 29.568 1.00 71.31 130 GLY A CA 1
ATOM 1003 C C . GLY A 1 130 ? -48.534 -12.155 30.121 1.00 71.31 130 GLY A C 1
ATOM 1004 O O . GLY A 1 130 ? -48.181 -11.032 30.473 1.00 71.31 130 GLY A O 1
ATOM 1005 N N . PRO A 1 131 ? -47.737 -13.230 30.271 1.00 75.94 131 PRO A N 1
ATOM 1006 C CA . PRO A 1 131 ? -46.366 -13.132 30.760 1.00 75.94 131 PRO A CA 1
ATOM 1007 C C . PRO A 1 131 ? -45.484 -12.408 29.737 1.00 75.94 131 PRO A C 1
ATOM 1009 O O . PRO A 1 131 ? -45.519 -12.720 28.544 1.00 75.94 131 PRO A O 1
ATOM 1012 N N . LEU A 1 132 ? -44.688 -11.452 30.211 1.00 84.25 132 LEU A N 1
ATOM 1013 C CA . LEU A 1 132 ? -43.767 -10.708 29.361 1.00 84.25 132 LEU A CA 1
ATOM 1014 C C . LEU A 1 132 ? -42.544 -11.576 28.998 1.00 84.25 132 LEU A C 1
ATOM 1016 O O . LEU A 1 132 ? -42.143 -12.434 29.788 1.00 84.25 132 LEU A O 1
ATOM 1020 N N . PRO A 1 133 ? -41.927 -11.377 27.818 1.00 86.12 133 PRO A N 1
ATOM 1021 C CA . PRO A 1 133 ? -40.667 -12.028 27.465 1.00 86.12 133 PRO A CA 1
ATOM 1022 C C . PRO A 1 133 ? -39.541 -11.729 28.464 1.00 86.12 133 PRO A C 1
ATOM 1024 O O . PRO A 1 133 ? -39.381 -10.595 28.906 1.00 86.12 133 PRO A O 1
ATOM 1027 N N . ASP A 1 134 ? -38.681 -12.718 28.722 1.00 83.69 134 ASP A N 1
ATOM 1028 C CA . ASP A 1 134 ? -37.552 -12.612 29.671 1.00 83.69 134 ASP A CA 1
ATOM 1029 C C . ASP A 1 134 ? -36.369 -11.745 29.189 1.00 83.69 134 ASP A C 1
ATOM 1031 O O . ASP A 1 134 ? -35.356 -11.618 29.879 1.00 83.69 134 ASP A O 1
ATOM 1035 N N . SER A 1 135 ? -36.462 -11.145 28.002 1.00 90.44 135 SER A N 1
ATOM 1036 C CA . SER A 1 135 ? -35.384 -10.345 27.419 1.00 90.44 135 SER A CA 1
ATOM 1037 C C . SER A 1 135 ? -35.396 -8.908 27.949 1.00 90.44 135 SER A C 1
ATOM 1039 O O . SER A 1 135 ? -36.377 -8.190 27.753 1.00 90.44 135 SER A O 1
ATOM 1041 N N . LEU A 1 136 ? -34.283 -8.453 28.543 1.00 90.94 136 LEU A N 1
ATOM 1042 C CA . LEU A 1 136 ? -34.105 -7.050 28.954 1.00 90.94 136 LEU A CA 1
ATOM 1043 C C . LEU A 1 136 ? -34.217 -6.070 27.775 1.00 90.94 136 LEU A C 1
ATOM 1045 O O . LEU A 1 136 ? -34.735 -4.966 27.940 1.00 90.94 136 LEU A O 1
ATOM 1049 N N . GLU A 1 137 ? -33.793 -6.484 26.579 1.00 91.00 137 GLU A N 1
ATOM 1050 C CA . GLU A 1 137 ? -33.949 -5.698 25.351 1.00 91.00 137 GLU A CA 1
ATOM 1051 C C . GLU A 1 137 ? -35.426 -5.435 25.053 1.00 91.00 137 GLU A C 1
ATOM 1053 O O . GLU A 1 137 ? -35.849 -4.300 24.815 1.00 91.00 137 GLU A O 1
ATOM 1058 N N . TRP A 1 138 ? -36.238 -6.492 25.105 1.00 92.25 138 TRP A N 1
ATOM 1059 C CA . TRP A 1 138 ? -37.668 -6.366 24.863 1.00 92.25 138 TRP A CA 1
ATOM 1060 C C . TRP A 1 138 ? -38.335 -5.550 25.971 1.00 92.25 138 TRP A C 1
ATOM 1062 O O . TRP A 1 138 ? -39.120 -4.648 25.686 1.00 92.25 138 TRP A O 1
ATOM 1072 N N . LEU A 1 139 ? -37.994 -5.827 27.231 1.00 92.06 139 LEU A N 1
ATOM 1073 C CA . LEU A 1 139 ? -38.605 -5.176 28.384 1.00 92.06 139 LEU A CA 1
ATOM 1074 C C . LEU A 1 139 ? -38.284 -3.684 28.443 1.00 92.06 139 LEU A C 1
ATOM 1076 O O . LEU A 1 139 ? -39.181 -2.901 28.713 1.00 92.06 139 LEU A O 1
ATOM 1080 N N . SER A 1 140 ? -37.058 -3.264 28.132 1.00 92.56 140 SER A N 1
ATOM 1081 C CA . SER A 1 140 ? -36.684 -1.841 28.145 1.00 92.56 140 SER A CA 1
ATOM 1082 C C . SER A 1 140 ? -37.355 -1.029 27.031 1.00 92.56 140 SER A C 1
ATOM 1084 O O . SER A 1 140 ? -37.679 0.143 27.223 1.00 92.56 140 SER A O 1
ATOM 1086 N N . SER A 1 141 ? -37.604 -1.648 25.873 1.00 90.88 141 SER A N 1
ATOM 1087 C CA . SER A 1 141 ? -38.129 -0.963 24.687 1.00 90.88 141 SER A CA 1
ATOM 1088 C C . SER A 1 141 ? -39.651 -1.044 24.551 1.00 90.88 141 SER A C 1
ATOM 1090 O O . SER A 1 141 ? -40.280 -0.083 24.102 1.00 90.88 141 SER A O 1
ATOM 1092 N N . LYS A 1 142 ? -40.253 -2.178 24.931 1.00 90.88 142 LYS A N 1
ATOM 1093 C CA . LYS A 1 142 ? -41.644 -2.530 24.605 1.00 90.88 142 LYS A CA 1
ATOM 1094 C C . LYS A 1 142 ? -42.513 -2.888 25.804 1.00 90.88 142 LYS A C 1
ATOM 1096 O O . LYS A 1 142 ? -43.705 -3.101 25.589 1.00 90.88 142 LYS A O 1
ATOM 1101 N N . ALA A 1 143 ? -41.981 -2.955 27.032 1.00 90.75 143 ALA A N 1
ATOM 1102 C CA . ALA A 1 143 ? -42.853 -3.231 28.169 1.00 90.75 143 ALA A CA 1
ATOM 1103 C C . ALA A 1 143 ? -43.933 -2.132 28.291 1.00 90.75 143 ALA A C 1
ATOM 1105 O O . ALA A 1 143 ? -43.622 -0.944 28.166 1.00 90.75 143 ALA A O 1
ATOM 1106 N N . PRO A 1 144 ? -45.204 -2.512 28.494 1.00 88.31 144 PRO A N 1
ATOM 1107 C CA . PRO A 1 144 ? -46.307 -1.555 28.556 1.00 88.31 144 PRO A CA 1
ATOM 1108 C C . PRO A 1 144 ? -46.163 -0.622 29.768 1.00 88.31 144 PRO A C 1
ATOM 1110 O O . PRO A 1 144 ? -46.319 0.595 29.647 1.00 88.31 144 PRO A O 1
ATOM 1113 N N . ASP A 1 145 ? -45.730 -1.170 30.906 1.00 90.38 145 ASP A N 1
ATOM 1114 C CA . ASP A 1 145 ? -45.486 -0.397 32.118 1.00 90.38 145 ASP A CA 1
ATOM 1115 C C . ASP A 1 145 ? -44.180 0.428 32.013 1.00 90.38 145 ASP A C 1
ATOM 1117 O O . ASP A 1 145 ? -43.113 -0.120 31.710 1.00 90.38 145 ASP A O 1
ATOM 1121 N N . PRO A 1 146 ? -44.228 1.757 32.240 1.00 90.38 146 PRO A N 1
ATOM 1122 C CA . PRO A 1 146 ? -43.057 2.623 32.132 1.00 90.38 146 PRO A CA 1
ATOM 1123 C C . PRO A 1 146 ? -42.016 2.370 33.228 1.00 90.38 146 PRO A C 1
ATOM 1125 O O . PRO A 1 146 ? -40.827 2.445 32.930 1.00 90.38 146 PRO A O 1
ATOM 1128 N N . ASP A 1 147 ? -42.429 2.026 34.452 1.00 90.69 147 ASP A N 1
ATOM 1129 C CA . ASP A 1 147 ? -41.491 1.758 35.549 1.00 90.69 147 ASP A CA 1
ATOM 1130 C C . ASP A 1 147 ? -40.685 0.485 35.257 1.00 90.69 147 ASP A C 1
ATOM 1132 O O . ASP A 1 147 ? -39.476 0.430 35.486 1.00 90.69 147 ASP A O 1
ATOM 1136 N N . LEU A 1 148 ? -41.337 -0.528 34.681 1.00 91.94 148 LEU A N 1
ATOM 1137 C CA . LEU A 1 148 ? -40.689 -1.761 34.255 1.00 91.94 148 LEU A CA 1
ATOM 1138 C C . LEU A 1 148 ? -39.713 -1.516 33.098 1.00 91.94 148 LEU A C 1
ATOM 1140 O O . LEU A 1 148 ? -38.617 -2.074 33.110 1.00 91.94 148 LEU A O 1
ATOM 1144 N N . ARG A 1 149 ? -40.063 -0.649 32.133 1.00 93.69 149 ARG A N 1
ATOM 1145 C CA . ARG A 1 149 ? -39.139 -0.227 31.061 1.00 93.69 149 ARG A CA 1
ATOM 1146 C C . ARG A 1 149 ? -37.905 0.469 31.615 1.00 93.69 149 ARG A C 1
ATOM 1148 O O . ARG A 1 149 ? -36.788 0.163 31.205 1.00 93.69 149 ARG A O 1
ATOM 1155 N N . GLU A 1 150 ? -38.105 1.403 32.538 1.00 94.56 150 GLU A N 1
ATOM 1156 C CA . GLU A 1 150 ? -37.031 2.162 33.180 1.00 94.56 150 GLU A CA 1
ATOM 1157 C C . GLU A 1 150 ? -36.101 1.245 33.984 1.00 94.56 150 GLU A C 1
ATOM 1159 O O . GLU A 1 150 ? -34.880 1.326 33.849 1.00 94.56 150 GLU A O 1
ATOM 1164 N N . MET A 1 151 ? -36.669 0.315 34.752 1.00 94.56 151 MET A N 1
ATOM 1165 C CA . MET A 1 151 ? -35.917 -0.675 35.521 1.00 94.56 151 MET A CA 1
ATOM 1166 C C . MET A 1 151 ? -35.163 -1.667 34.626 1.00 94.56 151 MET A C 1
ATOM 1168 O O . MET A 1 151 ? -34.001 -1.982 34.894 1.00 94.56 151 MET A O 1
ATOM 1172 N N . ALA A 1 152 ? -35.788 -2.122 33.537 1.00 94.81 152 ALA A N 1
ATOM 1173 C CA . ALA A 1 152 ? -35.141 -2.968 32.541 1.00 94.81 152 ALA A CA 1
ATOM 1174 C C . ALA A 1 152 ? -33.986 -2.231 31.854 1.00 94.81 152 ALA A C 1
ATOM 1176 O O . ALA A 1 152 ? -32.919 -2.814 31.682 1.00 94.81 152 ALA A O 1
ATOM 1177 N N . ALA A 1 153 ? -34.160 -0.949 31.515 1.00 95.25 153 ALA A N 1
ATOM 1178 C CA . ALA A 1 153 ? -33.103 -0.126 30.934 1.00 95.25 153 ALA A CA 1
ATOM 1179 C C . ALA A 1 153 ? -31.913 0.042 31.895 1.00 95.25 153 ALA A C 1
ATOM 1181 O O . ALA A 1 153 ? -30.771 -0.104 31.466 1.00 95.25 153 ALA A O 1
ATOM 1182 N N . LEU A 1 154 ? -32.163 0.281 33.190 1.00 95.25 154 LEU A N 1
ATOM 1183 C CA . LEU A 1 154 ? -31.110 0.334 34.213 1.00 95.25 154 LEU A CA 1
ATOM 1184 C C . LEU A 1 154 ? -30.338 -0.988 34.299 1.00 95.25 154 LEU A C 1
ATOM 1186 O O . LEU A 1 154 ? -29.113 -0.988 34.189 1.00 95.25 154 LEU A O 1
ATOM 1190 N N . ALA A 1 155 ? -31.047 -2.114 34.427 1.00 94.50 155 ALA A N 1
ATOM 1191 C CA . ALA A 1 155 ? -30.427 -3.436 34.505 1.00 94.50 155 ALA A CA 1
ATOM 1192 C C . ALA A 1 155 ? -29.616 -3.764 33.240 1.00 94.50 155 ALA A C 1
ATOM 1194 O O . ALA A 1 155 ? -28.519 -4.313 33.321 1.00 94.50 155 ALA A O 1
ATOM 1195 N N . TRP A 1 156 ? -30.123 -3.384 32.067 1.00 93.81 156 TRP A N 1
ATOM 1196 C CA . TRP A 1 156 ? -29.476 -3.672 30.789 1.00 93.81 156 TRP A CA 1
ATOM 1197 C C . TRP A 1 156 ? -28.220 -2.827 30.547 1.00 93.81 156 TRP A C 1
ATOM 1199 O O . TRP A 1 156 ? -27.236 -3.319 29.987 1.00 93.81 156 TRP A O 1
ATOM 1209 N N . VAL A 1 157 ? -28.220 -1.572 31.010 1.00 92.50 157 VAL A N 1
ATOM 1210 C CA . VAL A 1 157 ? -27.028 -0.712 30.996 1.00 92.50 157 VAL A CA 1
ATOM 1211 C C . VAL A 1 157 ? -25.998 -1.189 32.023 1.00 92.50 157 VAL A C 1
ATOM 1213 O O . VAL A 1 157 ? -24.807 -1.173 31.716 1.00 92.50 157 VAL A O 1
ATOM 1216 N N . HIS A 1 158 ? -26.417 -1.680 33.196 1.00 90.25 158 HIS A N 1
ATOM 1217 C CA . HIS A 1 158 ? -25.505 -2.305 34.165 1.00 90.25 158 HIS A CA 1
ATOM 1218 C C . HIS A 1 158 ? -24.761 -3.513 33.581 1.00 90.25 158 HIS A C 1
ATOM 1220 O O . HIS A 1 158 ? -23.561 -3.667 33.811 1.00 90.25 158 HIS A O 1
ATOM 1226 N N . GLU A 1 159 ? -25.433 -4.321 32.757 1.00 88.44 159 GLU A N 1
ATOM 1227 C CA . GLU A 1 159 ? -24.809 -5.468 32.086 1.00 88.44 159 GLU A CA 1
ATOM 1228 C C . GLU A 1 159 ? -23.738 -5.082 31.053 1.00 88.44 159 GLU A C 1
ATOM 1230 O O . GLU A 1 159 ? -22.970 -5.954 30.651 1.00 88.44 159 GLU A O 1
ATOM 1235 N N . GLY A 1 160 ? -23.614 -3.800 30.684 1.00 83.75 160 GLY A N 1
ATOM 1236 C CA . GLY A 1 160 ? -22.573 -3.310 29.774 1.00 83.75 160 GLY A CA 1
ATOM 1237 C C . GLY A 1 160 ? -22.998 -3.165 28.319 1.00 83.75 160 GLY A C 1
ATOM 1238 O O . GLY A 1 160 ? -22.150 -3.070 27.431 1.00 83.75 160 GLY A O 1
ATOM 1239 N N . THR A 1 161 ? -24.300 -3.179 28.040 1.00 78.94 161 THR A N 1
ATOM 1240 C CA . THR A 1 161 ? -24.786 -3.130 26.660 1.00 78.94 161 THR A CA 1
ATOM 1241 C C . THR A 1 161 ? -24.736 -1.715 26.069 1.00 78.94 161 THR A C 1
ATOM 1243 O O . THR A 1 161 ? -24.926 -0.696 26.740 1.00 78.94 161 THR A O 1
ATOM 1246 N N . TRP A 1 162 ? -24.440 -1.636 24.768 1.00 72.19 162 TRP A N 1
ATOM 1247 C CA . TRP A 1 162 ? -24.251 -0.372 24.040 1.00 72.19 162 TRP A CA 1
ATOM 1248 C C . TRP A 1 162 ? -25.503 0.101 23.286 1.00 72.19 162 TRP A C 1
ATOM 1250 O O . TRP A 1 162 ? -25.405 0.947 22.396 1.00 72.19 162 TRP A O 1
ATOM 1260 N N . GLU A 1 163 ? -26.686 -0.414 23.628 1.00 85.69 163 GLU A N 1
ATOM 1261 C CA . GLU A 1 163 ? -27.926 -0.036 22.950 1.00 85.69 163 GLU A CA 1
ATOM 1262 C C . GLU A 1 163 ? -28.327 1.413 23.286 1.00 85.69 163 GLU A C 1
ATOM 1264 O O . GLU A 1 163 ? -28.289 1.861 24.437 1.00 85.69 163 GLU A O 1
ATOM 1269 N N . GLN A 1 164 ? -28.634 2.194 22.245 1.00 85.69 164 GLN A N 1
ATOM 1270 C CA . GLN A 1 164 ? -28.804 3.643 22.373 1.00 85.69 164 GLN A CA 1
ATOM 1271 C C . GLN A 1 164 ? -30.103 4.028 23.094 1.00 85.69 164 GLN A C 1
ATOM 1273 O O . GLN A 1 164 ? -30.102 5.010 23.840 1.00 85.69 164 GLN A O 1
ATOM 1278 N N . GLY A 1 165 ? -31.190 3.274 22.909 1.00 88.81 165 GLY A N 1
ATOM 1279 C CA . GLY A 1 165 ? -32.489 3.523 23.534 1.00 88.81 165 GLY A CA 1
ATOM 1280 C C . GLY A 1 165 ? -32.469 3.359 25.056 1.00 88.81 165 GLY A C 1
ATOM 1281 O O . GLY A 1 165 ? -32.942 4.236 25.784 1.00 88.81 165 GLY A O 1
ATOM 1282 N N . ALA A 1 166 ? -31.857 2.292 25.559 1.00 91.19 166 ALA A N 1
ATOM 1283 C CA . ALA A 1 166 ? -31.685 2.026 26.979 1.00 91.19 166 ALA A CA 1
ATOM 1284 C C . ALA A 1 166 ? -30.815 3.102 27.632 1.00 91.19 166 ALA A C 1
ATOM 1286 O O . ALA A 1 166 ? -31.210 3.684 28.642 1.00 91.19 166 ALA A O 1
ATOM 1287 N N . ARG A 1 167 ? -29.687 3.472 27.008 1.00 90.75 167 ARG A N 1
ATOM 1288 C CA . ARG A 1 167 ? -28.828 4.561 27.509 1.00 90.75 167 ARG A CA 1
ATOM 1289 C C . ARG A 1 167 ? -29.533 5.913 27.493 1.00 90.75 167 ARG A C 1
ATOM 1291 O O . ARG A 1 167 ? -29.343 6.696 28.421 1.00 90.75 167 ARG A O 1
ATOM 1298 N N . PHE A 1 168 ? -30.357 6.193 26.484 1.00 92.19 168 PHE A N 1
ATOM 1299 C CA . PHE A 1 168 ? -31.178 7.403 26.456 1.00 92.19 168 PHE A CA 1
ATOM 1300 C C . PHE A 1 168 ? -32.158 7.436 27.635 1.00 92.19 168 PHE A C 1
ATOM 1302 O O . PHE A 1 168 ? -32.245 8.449 28.332 1.00 92.19 168 PHE A O 1
ATOM 1309 N N . THR A 1 169 ? -32.835 6.319 27.911 1.00 94.50 169 THR A N 1
ATOM 1310 C CA . THR A 1 169 ? -33.730 6.184 29.068 1.00 94.50 169 THR A CA 1
ATOM 1311 C C . THR A 1 169 ? -32.982 6.388 30.383 1.00 94.50 169 THR A C 1
ATOM 1313 O O . THR A 1 169 ? -33.423 7.188 31.206 1.00 94.50 169 THR A O 1
ATOM 1316 N N . VAL A 1 170 ? -31.821 5.754 30.563 1.00 94.81 170 VAL A N 1
ATOM 1317 C CA . VAL A 1 170 ? -31.009 5.896 31.781 1.00 94.81 170 VAL A CA 1
ATOM 1318 C C . VAL A 1 170 ? -30.474 7.322 31.950 1.00 94.81 170 VAL A C 1
ATOM 1320 O O . VAL A 1 170 ? -30.538 7.871 33.045 1.00 94.81 170 VAL A O 1
ATOM 1323 N N . ARG A 1 171 ? -30.041 7.996 30.880 1.00 94.56 171 ARG A N 1
ATOM 1324 C CA . ARG A 1 171 ? -29.663 9.422 30.944 1.00 94.56 171 ARG A CA 1
ATOM 1325 C C . ARG A 1 171 ? -30.844 10.321 31.301 1.00 94.56 171 ARG A C 1
ATOM 1327 O O . ARG A 1 171 ? -30.692 11.251 32.087 1.00 94.56 171 ARG A O 1
ATOM 1334 N N . ARG A 1 172 ? -32.042 10.034 30.782 1.00 95.69 172 ARG A N 1
ATOM 1335 C CA . ARG A 1 172 ? -33.264 10.749 31.182 1.00 95.69 172 ARG A CA 1
ATOM 1336 C C . ARG A 1 172 ? -33.549 10.562 32.676 1.00 95.69 172 ARG A C 1
ATOM 1338 O O . ARG A 1 172 ? -33.940 11.533 33.317 1.00 95.69 172 ARG A O 1
ATOM 1345 N N . LEU A 1 173 ? -33.332 9.360 33.219 1.00 96.00 173 LEU A N 1
ATOM 1346 C CA . LEU A 1 173 ? -33.463 9.063 34.652 1.00 96.00 173 LEU A CA 1
ATOM 1347 C C . LEU A 1 173 ? -32.394 9.753 35.503 1.00 96.00 173 LEU A C 1
ATOM 1349 O O . LEU A 1 173 ? -32.704 10.217 36.594 1.00 96.00 173 LEU A O 1
ATOM 1353 N N . LEU A 1 174 ? -31.161 9.869 35.009 1.00 96.44 174 LEU A N 1
ATOM 1354 C CA . LEU A 1 174 ? -30.105 10.628 35.679 1.00 96.44 174 LEU A CA 1
ATOM 1355 C C . LEU A 1 174 ? -30.499 12.106 35.844 1.00 96.44 174 LEU A C 1
ATOM 1357 O O . LEU A 1 174 ? -30.337 12.669 36.924 1.00 96.44 174 LEU A O 1
ATOM 1361 N N . MET A 1 175 ? -31.023 12.715 34.774 1.00 95.44 175 MET A N 1
ATOM 1362 C CA . MET A 1 175 ? -31.308 14.154 34.735 1.00 95.44 175 MET A CA 1
ATOM 1363 C C . MET A 1 175 ? -32.646 14.534 35.374 1.00 95.44 175 MET A C 1
ATOM 1365 O O . MET A 1 175 ? -32.740 15.574 36.014 1.00 95.44 175 MET A O 1
ATOM 1369 N N . ASN A 1 176 ? -33.685 13.715 35.183 1.00 93.19 176 ASN A N 1
ATOM 1370 C CA . ASN A 1 176 ? -35.059 14.042 35.590 1.00 93.19 176 ASN A CA 1
ATOM 1371 C C . ASN A 1 176 ? -35.636 13.078 36.635 1.00 93.19 176 ASN A C 1
ATOM 1373 O O . ASN A 1 176 ? -36.771 13.262 37.069 1.00 93.19 176 ASN A O 1
ATOM 1377 N N . GLY A 1 177 ? -34.917 12.010 36.980 1.00 87.81 177 GLY A N 1
ATOM 1378 C CA . GLY A 1 177 ? -35.362 11.045 37.978 1.00 87.81 177 GLY A CA 1
ATOM 1379 C C . GLY A 1 177 ? -35.134 11.543 39.401 1.00 87.81 177 GLY A C 1
ATOM 1380 O O . GLY A 1 177 ? -34.271 12.378 39.668 1.00 87.81 177 GLY A O 1
ATOM 1381 N N . GLU A 1 178 ? -35.891 10.979 40.337 1.00 86.56 178 GLU A N 1
ATOM 1382 C CA . GLU A 1 178 ? -35.788 11.294 41.760 1.00 86.56 178 GLU A CA 1
ATOM 1383 C C . GLU A 1 178 ? -35.320 10.075 42.569 1.00 86.56 178 GLU A C 1
ATOM 1385 O O . GLU A 1 178 ? -35.621 8.919 42.249 1.00 86.56 178 GLU A O 1
ATOM 1390 N N . GLY A 1 179 ? -34.605 10.341 43.664 1.00 89.81 179 GLY A N 1
ATOM 1391 C CA . GLY A 1 179 ? -34.240 9.338 44.663 1.00 89.81 179 GLY A CA 1
ATOM 1392 C C . GLY A 1 179 ? -33.395 8.186 44.110 1.00 89.81 179 GLY A C 1
ATOM 1393 O O . GLY A 1 179 ? -32.338 8.396 43.524 1.00 89.81 179 GLY A O 1
ATOM 1394 N N . ARG A 1 180 ? -33.846 6.944 44.330 1.00 92.31 180 ARG A N 1
ATOM 1395 C CA . ARG A 1 180 ? -33.078 5.733 43.985 1.00 92.31 180 ARG A CA 1
ATOM 1396 C C . ARG A 1 180 ? -32.833 5.590 42.485 1.00 92.31 180 ARG A C 1
ATOM 1398 O O . ARG A 1 180 ? -31.788 5.075 42.111 1.00 92.31 180 ARG A O 1
ATOM 1405 N N . MET A 1 181 ? -33.763 6.047 41.641 1.00 93.31 181 MET A N 1
ATOM 1406 C CA . MET A 1 181 ? -33.665 5.885 40.185 1.00 93.31 181 MET A CA 1
ATOM 1407 C C . MET A 1 181 ? -32.520 6.709 39.591 1.00 93.31 181 MET A C 1
ATOM 1409 O O . MET A 1 181 ? -31.782 6.196 38.756 1.00 93.31 181 MET A O 1
ATOM 1413 N N . SER A 1 182 ? -32.338 7.957 40.033 1.00 95.19 182 SER A N 1
ATOM 1414 C CA . SER A 1 182 ? -31.242 8.806 39.548 1.00 95.19 182 SER A CA 1
ATOM 1415 C C . SER A 1 182 ? -29.885 8.343 40.079 1.00 95.19 182 SER A C 1
ATOM 1417 O O . SER A 1 182 ? -28.911 8.331 39.328 1.00 95.19 182 SER A O 1
ATOM 1419 N N . VAL A 1 183 ? -29.826 7.874 41.331 1.00 96.25 183 VAL A N 1
ATOM 1420 C CA . VAL A 1 183 ? -28.613 7.261 41.899 1.00 96.25 183 VAL A CA 1
ATOM 1421 C C . VAL A 1 183 ? -28.256 5.964 41.167 1.00 96.25 183 VAL A C 1
ATOM 1423 O O . VAL A 1 183 ? -27.094 5.750 40.845 1.00 96.25 183 VAL A O 1
ATOM 1426 N N . GLU A 1 184 ? -29.230 5.116 40.832 1.00 96.19 184 GLU A N 1
ATOM 1427 C CA . GLU A 1 184 ? -28.959 3.889 40.071 1.00 96.19 184 GLU A CA 1
ATOM 1428 C C . GLU A 1 184 ? -28.526 4.211 38.643 1.00 96.19 184 GLU A C 1
ATOM 1430 O O . GLU A 1 184 ? -27.594 3.605 38.130 1.00 96.19 184 GLU A O 1
ATOM 1435 N N . ALA A 1 185 ? -29.144 5.216 38.016 1.00 95.75 185 ALA A N 1
ATOM 1436 C CA . ALA A 1 185 ? -28.750 5.682 36.693 1.00 95.75 185 ALA A CA 1
ATOM 1437 C C . ALA A 1 185 ? -27.305 6.194 36.667 1.00 95.75 185 ALA A C 1
ATOM 1439 O O . ALA A 1 185 ? -26.561 5.872 35.741 1.00 95.75 185 ALA A O 1
ATOM 1440 N N . MET A 1 186 ? -26.899 6.950 37.693 1.00 95.94 186 MET A N 1
ATOM 1441 C CA . MET A 1 186 ? -25.511 7.365 37.893 1.00 95.94 186 MET A CA 1
ATOM 1442 C C . MET A 1 186 ? -24.588 6.144 37.933 1.00 95.94 186 MET A C 1
ATOM 1444 O O . MET A 1 186 ? -23.669 6.057 37.121 1.00 95.94 186 MET A O 1
ATOM 1448 N N . LEU A 1 187 ? -24.867 5.185 38.821 1.00 95.00 187 LEU A N 1
ATOM 1449 C CA . LEU A 1 187 ? -24.041 3.988 38.998 1.00 95.00 187 LEU A CA 1
ATOM 1450 C C . LEU A 1 187 ? -23.962 3.132 37.726 1.00 95.00 187 LEU A C 1
ATOM 1452 O O . LEU A 1 187 ? -22.884 2.653 37.376 1.00 95.00 187 LEU A O 1
ATOM 1456 N N . ALA A 1 188 ? -25.078 2.971 37.012 1.00 93.25 188 ALA A N 1
ATOM 1457 C CA . ALA A 1 188 ? -25.137 2.248 35.748 1.00 93.25 188 ALA A CA 1
ATOM 1458 C C . ALA A 1 188 ? -24.235 2.905 34.697 1.00 93.25 188 ALA A C 1
ATOM 1460 O O . ALA A 1 188 ? -23.408 2.239 34.074 1.00 93.25 188 ALA A O 1
ATOM 1461 N N . LEU A 1 189 ? -24.352 4.223 34.512 1.00 92.56 189 LEU A N 1
ATOM 1462 C CA . LEU A 1 189 ? -23.603 4.958 33.490 1.00 92.56 189 LEU A CA 1
ATOM 1463 C C . LEU A 1 189 ? -22.100 5.016 33.774 1.00 92.56 189 LEU A C 1
ATOM 1465 O O . LEU A 1 189 ? -21.313 5.036 32.826 1.00 92.56 189 LEU A O 1
ATOM 1469 N N . THR A 1 190 ? -21.702 5.015 35.046 1.00 92.69 190 THR A N 1
ATOM 1470 C CA . THR A 1 190 ? -20.293 5.040 35.458 1.00 92.69 190 THR A CA 1
ATOM 1471 C C . THR A 1 190 ? -19.696 3.657 35.683 1.00 92.69 190 THR A C 1
ATOM 1473 O O . THR A 1 190 ? -18.596 3.574 36.214 1.00 92.69 190 THR A O 1
ATOM 1476 N N . HIS A 1 191 ? -20.383 2.582 35.297 1.00 91.44 191 HIS A N 1
ATOM 1477 C CA . HIS A 1 191 ? -19.868 1.220 35.416 1.00 91.44 191 HIS A CA 1
ATOM 1478 C C . HIS A 1 191 ? -18.735 0.940 34.409 1.00 91.44 191 HIS A C 1
ATOM 1480 O O . HIS A 1 191 ? -18.712 1.499 33.307 1.00 91.44 191 HIS A O 1
ATOM 1486 N N . TRP A 1 192 ? -17.749 0.096 34.739 1.00 89.69 192 TRP A N 1
ATOM 1487 C CA . TRP A 1 192 ? -16.573 -0.163 33.872 1.00 89.69 192 TRP A CA 1
ATOM 1488 C C . TRP A 1 192 ? -16.960 -0.720 32.502 1.00 89.69 192 TRP A C 1
ATOM 1490 O O . TRP A 1 192 ? -16.410 -0.290 31.486 1.00 89.69 192 TRP A O 1
ATOM 1500 N N . ARG A 1 193 ? -18.006 -1.551 32.451 1.00 89.75 193 ARG A N 1
ATOM 1501 C CA . ARG A 1 193 ? -18.537 -2.105 31.196 1.00 89.75 193 ARG A CA 1
ATOM 1502 C C . ARG A 1 193 ? -19.077 -1.047 30.228 1.00 89.75 193 ARG A C 1
ATOM 1504 O O . ARG A 1 193 ? -19.192 -1.301 29.033 1.00 89.75 193 ARG A O 1
ATOM 1511 N N . ASN A 1 194 ? -19.361 0.159 30.719 1.00 86.12 194 ASN A N 1
ATOM 1512 C CA . ASN A 1 194 ? -19.849 1.275 29.914 1.00 86.12 194 ASN A CA 1
ATOM 1513 C C . ASN A 1 194 ? -18.740 2.163 29.322 1.00 86.12 194 ASN A C 1
ATOM 1515 O O . ASN A 1 194 ? -19.060 3.188 28.711 1.00 86.12 194 ASN A O 1
ATOM 1519 N N . GLY A 1 195 ? -17.476 1.729 29.424 1.00 74.50 195 GLY A N 1
ATOM 1520 C CA . GLY A 1 195 ? -16.299 2.359 28.820 1.00 74.50 195 GLY A CA 1
ATOM 1521 C C . GLY A 1 195 ? -15.605 3.379 29.728 1.00 74.50 195 GLY A C 1
ATOM 1522 O O . GLY A 1 195 ? -16.202 3.906 30.666 1.00 74.50 195 GLY A O 1
ATOM 1523 N N . VAL A 1 196 ? -14.330 3.667 29.446 1.00 70.19 196 VAL A N 1
ATOM 1524 C CA . VAL A 1 196 ? -13.528 4.672 30.163 1.00 70.19 196 VAL A CA 1
ATOM 1525 C C . VAL A 1 196 ? -12.892 5.648 29.160 1.00 70.19 196 VAL A C 1
ATOM 1527 O O . VAL A 1 196 ? -12.228 5.178 28.235 1.00 70.19 196 VAL A O 1
ATOM 1530 N N . PRO A 1 197 ? -13.089 6.975 29.326 1.00 70.50 197 PRO A N 1
ATOM 1531 C CA . PRO A 1 197 ? -14.050 7.605 30.241 1.00 70.50 197 PRO A CA 1
ATOM 1532 C C . PRO A 1 197 ? -15.510 7.346 29.803 1.00 70.50 197 PRO A C 1
ATOM 1534 O O . PRO A 1 197 ? -15.769 7.069 28.624 1.00 70.50 197 PRO A O 1
ATOM 1537 N N . PRO A 1 198 ? -16.489 7.411 30.725 1.00 74.19 198 PRO A N 1
ATOM 1538 C CA . PRO A 1 198 ? -17.896 7.385 30.348 1.00 74.19 198 PRO A CA 1
ATOM 1539 C C . PRO A 1 198 ? -18.180 8.549 29.391 1.00 74.19 198 PRO A C 1
ATOM 1541 O O . PRO A 1 198 ? -17.813 9.693 29.644 1.00 74.19 198 PRO A O 1
ATOM 1544 N N . ARG A 1 199 ? -18.843 8.273 28.263 1.00 76.94 199 ARG A N 1
ATOM 1545 C CA . ARG A 1 199 ? -19.285 9.335 27.348 1.00 76.94 199 ARG A CA 1
ATOM 1546 C C . ARG A 1 199 ? -20.443 10.086 28.005 1.00 76.94 199 ARG A C 1
ATOM 1548 O O . ARG A 1 199 ? -21.587 9.657 27.848 1.00 76.94 199 ARG A O 1
ATOM 1555 N N . SER A 1 200 ? -20.165 11.169 28.718 1.00 83.62 200 SER A N 1
ATOM 1556 C CA . SER A 1 200 ? -21.167 12.047 29.334 1.00 83.62 200 SER A CA 1
ATOM 1557 C C . SER A 1 200 ? -21.072 13.473 28.793 1.00 83.62 200 SER A C 1
ATOM 1559 O O . SER A 1 200 ? -20.025 13.926 28.329 1.00 83.62 200 SER A O 1
ATOM 1561 N N . ARG A 1 201 ? -22.201 14.183 28.798 1.00 89.38 201 ARG A N 1
ATOM 1562 C CA . ARG A 1 201 ? -22.229 15.638 28.578 1.00 89.38 201 ARG A CA 1
ATOM 1563 C C . ARG A 1 201 ? -21.767 16.362 29.849 1.00 89.38 201 ARG A C 1
ATOM 1565 O O . ARG A 1 201 ? -21.954 15.809 30.928 1.00 89.38 201 ARG A O 1
ATOM 1572 N N . PRO A 1 202 ? -21.274 17.611 29.767 1.00 89.69 202 PRO A N 1
ATOM 1573 C CA . PRO A 1 202 ? -20.870 18.371 30.954 1.00 89.69 202 PRO A CA 1
ATOM 1574 C C . PRO A 1 202 ? -21.963 18.458 32.033 1.00 89.69 202 PRO A C 1
ATOM 1576 O O . PRO A 1 202 ? -21.680 18.294 33.214 1.00 89.69 202 PRO A O 1
ATOM 1579 N N . GLU A 1 203 ? -23.224 18.633 31.622 1.00 92.50 203 GLU A N 1
ATOM 1580 C CA . GLU A 1 203 ? -24.390 18.637 32.522 1.00 92.50 203 GLU A CA 1
ATOM 1581 C C . GLU A 1 203 ? -24.611 17.280 33.210 1.00 92.50 203 GLU A C 1
ATOM 1583 O O . GLU A 1 203 ? -24.935 17.226 34.393 1.00 92.50 203 GLU A O 1
ATOM 1588 N N . GLU A 1 204 ? -24.407 16.178 32.480 1.00 93.56 204 GLU A N 1
ATOM 1589 C CA . GLU A 1 204 ? -24.520 14.817 33.017 1.00 93.56 204 GLU A CA 1
ATOM 1590 C C . GLU A 1 204 ? -23.379 14.537 34.007 1.00 93.56 204 GLU A C 1
ATOM 1592 O O . GLU A 1 204 ? -23.629 13.991 35.078 1.00 93.56 204 GLU A O 1
ATOM 1597 N N . SER A 1 205 ? -22.144 14.944 33.683 1.00 93.38 205 SER A N 1
ATOM 1598 C CA . SER A 1 205 ? -20.989 14.818 34.582 1.00 93.38 205 SER A CA 1
ATOM 1599 C C . SER A 1 205 ? -21.203 15.585 35.887 1.00 93.38 205 SER A C 1
ATOM 1601 O O . SER A 1 205 ? -20.966 15.037 36.962 1.00 93.38 205 SER A O 1
ATOM 1603 N N . GLU A 1 206 ? -21.713 16.818 35.819 1.00 93.69 206 GLU A N 1
ATOM 1604 C CA . GLU A 1 206 ? -22.014 17.606 37.017 1.00 93.69 206 GLU A CA 1
ATOM 1605 C C . GLU A 1 206 ? -23.108 16.955 37.870 1.00 93.69 206 GLU A C 1
ATOM 1607 O O . GLU A 1 206 ? -22.947 16.803 39.081 1.00 93.69 206 GLU A O 1
ATOM 1612 N N . GLN A 1 207 ? -24.186 16.484 37.240 1.00 95.62 207 GLN A N 1
ATOM 1613 C CA . GLN A 1 207 ? -25.257 15.791 37.951 1.00 95.62 207 GLN A CA 1
ATOM 1614 C C . GLN A 1 207 ? -24.763 14.502 38.627 1.00 95.62 207 GLN A C 1
ATOM 1616 O O . GLN A 1 207 ? -25.146 14.218 39.764 1.00 95.62 207 GLN A O 1
ATOM 1621 N N . ILE A 1 208 ? -23.882 13.741 37.969 1.00 95.75 208 ILE A N 1
ATOM 1622 C CA . ILE A 1 208 ? -23.241 12.557 38.558 1.00 95.75 208 ILE A CA 1
ATOM 1623 C C . ILE A 1 208 ? -22.400 12.955 39.775 1.00 95.75 208 ILE A C 1
ATOM 1625 O O . ILE A 1 208 ? -22.519 12.312 40.818 1.00 95.75 208 ILE A O 1
ATOM 1629 N N . ARG A 1 209 ? -21.616 14.038 39.704 1.00 94.56 209 ARG A N 1
ATOM 1630 C CA . ARG A 1 209 ? -20.833 14.517 40.856 1.00 94.56 209 ARG A CA 1
ATOM 1631 C C . ARG A 1 209 ? -21.716 14.890 42.047 1.00 94.56 209 ARG A C 1
ATOM 1633 O O . ARG A 1 209 ? -21.410 14.476 43.167 1.00 94.56 209 ARG A O 1
ATOM 1640 N N . ILE A 1 210 ? -22.811 15.616 41.812 1.00 94.69 210 ILE A N 1
ATOM 1641 C CA . ILE A 1 210 ? -23.764 16.024 42.858 1.00 94.69 210 ILE A CA 1
ATOM 1642 C C . ILE A 1 210 ? -24.400 14.796 43.522 1.00 94.69 210 ILE A C 1
ATOM 1644 O O . ILE A 1 210 ? -24.406 14.683 44.751 1.00 94.69 210 ILE A O 1
ATOM 1648 N N . LEU A 1 211 ? -24.911 13.854 42.722 1.00 96.31 211 LEU A N 1
ATOM 1649 C CA . LEU A 1 211 ? -25.543 12.636 43.234 1.00 96.31 211 LEU A CA 1
ATOM 1650 C C . LEU A 1 211 ? -24.546 11.764 44.000 1.00 96.31 211 LEU A C 1
ATOM 1652 O O . LEU A 1 211 ? -24.870 11.300 45.093 1.00 96.31 211 LEU A O 1
ATOM 1656 N N . ALA A 1 212 ? -23.332 11.591 43.470 1.00 95.62 212 ALA A N 1
ATOM 1657 C CA . ALA A 1 212 ? -22.274 10.826 44.112 1.00 95.62 212 ALA A CA 1
ATOM 1658 C C . ALA A 1 212 ? -21.928 11.407 45.486 1.00 95.62 212 ALA A C 1
ATOM 1660 O O . ALA A 1 212 ? -21.890 10.667 46.468 1.00 95.62 212 ALA A O 1
ATOM 1661 N N . GLN A 1 213 ? -21.755 12.729 45.579 1.00 94.25 213 GLN A N 1
ATOM 1662 C CA . GLN A 1 213 ? -21.494 13.401 46.852 1.00 94.25 213 GLN A CA 1
ATOM 1663 C C . GLN A 1 213 ? -22.632 13.206 47.858 1.00 94.25 213 GLN A C 1
ATOM 1665 O O . GLN A 1 213 ? -22.368 12.941 49.029 1.00 94.25 213 GLN A O 1
ATOM 1670 N N . GLY A 1 214 ? -23.886 13.266 47.401 1.00 93.81 214 GLY A N 1
ATOM 1671 C CA . GLY A 1 214 ? -25.063 13.075 48.251 1.00 93.81 214 GLY A CA 1
ATOM 1672 C C . GLY A 1 214 ? -25.198 11.674 48.859 1.00 93.81 214 GLY A C 1
ATOM 1673 O O . GLY A 1 214 ? -25.897 11.519 49.860 1.00 93.81 214 GLY A O 1
ATOM 1674 N N . VAL A 1 215 ? -24.535 10.659 48.291 1.00 95.50 215 VAL A N 1
ATOM 1675 C CA . VAL A 1 215 ? -24.606 9.264 48.767 1.00 95.50 215 VAL A CA 1
ATOM 1676 C C . VAL A 1 215 ? -23.261 8.696 49.239 1.00 95.50 215 VAL A C 1
ATOM 1678 O O . VAL A 1 215 ? -23.189 7.515 49.579 1.00 95.50 215 VAL A O 1
ATOM 1681 N N . LEU A 1 216 ? -22.205 9.516 49.325 1.00 94.19 216 LEU A N 1
ATOM 1682 C CA . LEU A 1 216 ? -20.878 9.102 49.818 1.00 94.19 216 LEU A CA 1
ATOM 1683 C C . LEU A 1 216 ? -20.918 8.535 51.245 1.00 94.19 216 LEU A C 1
ATOM 1685 O O . LEU A 1 216 ? -20.143 7.629 51.563 1.00 94.19 216 LEU A O 1
ATOM 1689 N N . ASP A 1 217 ? -21.819 9.043 52.086 1.00 92.62 217 ASP A N 1
ATOM 1690 C CA . ASP A 1 217 ? -21.965 8.624 53.485 1.00 92.62 217 ASP A CA 1
ATOM 1691 C C . ASP A 1 217 ? -22.793 7.338 53.655 1.00 92.62 217 ASP A C 1
ATOM 1693 O O . ASP A 1 217 ? -22.867 6.794 54.757 1.00 92.62 217 ASP A O 1
ATOM 1697 N N . VAL A 1 218 ? -23.399 6.821 52.579 1.00 93.00 218 VAL A N 1
ATOM 1698 C CA . VAL A 1 218 ? -24.153 5.559 52.596 1.00 93.00 218 VAL A CA 1
ATOM 1699 C C . VAL A 1 218 ? -23.163 4.394 52.471 1.00 93.00 218 VAL A C 1
ATOM 1701 O O . VAL A 1 218 ? -22.568 4.235 51.403 1.00 93.00 218 VAL A O 1
ATOM 1704 N N . PRO A 1 219 ? -22.957 3.556 53.509 1.00 89.44 219 PRO A N 1
ATOM 1705 C CA . PRO A 1 219 ? -21.873 2.568 53.527 1.00 89.44 219 PRO A CA 1
ATOM 1706 C C . PRO A 1 219 ? -21.876 1.601 52.338 1.00 89.44 219 PRO A C 1
ATOM 1708 O O . PRO A 1 219 ? -20.814 1.296 51.798 1.00 89.44 219 PRO A O 1
ATOM 1711 N N . GLU A 1 220 ? -23.053 1.155 51.898 1.00 90.00 220 GLU A N 1
ATOM 1712 C CA . GLU A 1 220 ? -23.208 0.194 50.802 1.00 90.00 220 GLU A CA 1
ATOM 1713 C C . GLU A 1 220 ? -22.900 0.798 49.421 1.00 90.00 220 GLU A C 1
ATOM 1715 O O . GLU A 1 220 ? -22.555 0.068 48.490 1.00 90.00 220 GLU A O 1
ATOM 1720 N N . LEU A 1 221 ? -23.014 2.124 49.282 1.00 93.94 221 LEU A N 1
ATOM 1721 C CA . LEU A 1 221 ? -22.823 2.845 48.019 1.00 93.94 221 LEU A CA 1
ATOM 1722 C C . LEU A 1 221 ? -21.535 3.673 47.991 1.00 93.94 221 LEU A C 1
ATOM 1724 O O . LEU A 1 221 ? -21.091 4.043 46.910 1.00 93.94 221 LEU A O 1
ATOM 1728 N N . SER A 1 222 ? -20.913 3.924 49.145 1.00 94.75 222 SER A N 1
ATOM 1729 C CA . SER A 1 222 ? -19.816 4.882 49.330 1.00 94.75 222 SER A CA 1
ATOM 1730 C C . SER A 1 222 ? -18.694 4.735 48.297 1.00 94.75 222 SER A C 1
ATOM 1732 O O . SER A 1 222 ? -18.359 5.692 47.603 1.00 94.75 222 SER A O 1
ATOM 1734 N N . SER A 1 223 ? -18.139 3.530 48.133 1.00 95.56 223 SER A N 1
ATOM 1735 C CA . SER A 1 223 ? -17.039 3.299 47.186 1.00 95.56 223 SER A CA 1
ATOM 1736 C C . SER A 1 223 ? -17.478 3.417 45.727 1.00 95.56 223 SER A C 1
ATOM 1738 O O . SER A 1 223 ? -16.748 3.988 44.925 1.00 95.56 223 SER A O 1
ATOM 1740 N N . ARG A 1 224 ? -18.685 2.957 45.381 1.00 95.31 224 ARG A N 1
ATOM 1741 C CA . ARG A 1 224 ? -19.219 3.064 44.013 1.00 95.31 224 ARG A CA 1
ATOM 1742 C C . ARG A 1 224 ? -19.585 4.501 43.645 1.00 95.31 224 ARG A C 1
ATOM 1744 O O . ARG A 1 224 ? -19.371 4.921 42.516 1.00 95.31 224 ARG A O 1
ATOM 1751 N N . ALA A 1 225 ? -20.080 5.273 44.606 1.00 95.88 225 ALA A N 1
ATOM 1752 C CA . ALA A 1 225 ? -20.299 6.704 44.455 1.00 95.88 225 ALA A CA 1
ATOM 1753 C C . ALA A 1 225 ? -18.970 7.440 44.245 1.00 95.88 225 ALA A C 1
ATOM 1755 O O . ALA A 1 225 ? -18.867 8.297 43.373 1.00 95.88 225 ALA A O 1
ATOM 1756 N N . ALA A 1 226 ? -17.926 7.057 44.982 1.00 96.12 226 ALA A N 1
ATOM 1757 C CA . ALA A 1 226 ? -16.593 7.614 44.798 1.00 96.12 226 ALA A CA 1
ATOM 1758 C C . ALA A 1 226 ? -16.000 7.282 43.415 1.00 96.12 226 ALA A C 1
ATOM 1760 O O . ALA A 1 226 ? -15.418 8.162 42.782 1.00 96.12 226 ALA A O 1
ATOM 1761 N N . VAL A 1 227 ? -16.206 6.056 42.915 1.00 94.88 227 VAL A N 1
ATOM 1762 C CA . VAL A 1 227 ? -15.880 5.663 41.530 1.00 94.88 227 VAL A CA 1
ATOM 1763 C C . VAL A 1 227 ? -16.658 6.515 40.528 1.00 94.88 227 VAL A C 1
ATOM 1765 O O . VAL A 1 227 ? -16.065 7.057 39.597 1.00 94.88 227 VAL A O 1
ATOM 1768 N N . ALA A 1 228 ? -17.973 6.661 40.722 1.00 94.94 228 ALA A N 1
ATOM 1769 C CA . ALA A 1 228 ? -18.826 7.445 39.836 1.00 94.94 228 ALA A CA 1
ATOM 1770 C C . ALA A 1 228 ? -18.347 8.897 39.735 1.00 94.94 228 ALA A C 1
ATOM 1772 O O . ALA A 1 228 ? -18.222 9.418 38.629 1.00 94.94 228 ALA A O 1
ATOM 1773 N N . TRP A 1 229 ? -18.006 9.507 40.875 1.00 95.31 229 TRP A N 1
ATOM 1774 C CA . TRP A 1 229 ? -17.426 10.846 40.939 1.00 95.31 229 TRP A CA 1
ATOM 1775 C C . TRP A 1 229 ? -16.093 10.912 40.184 1.00 95.31 229 TRP A C 1
ATOM 1777 O O . TRP A 1 229 ? -15.940 11.727 39.284 1.00 95.31 229 TRP A O 1
ATOM 1787 N N . ALA A 1 230 ? -15.147 10.021 40.498 1.00 93.50 230 ALA A N 1
ATOM 1788 C CA . ALA A 1 230 ? -13.799 10.063 39.930 1.00 93.50 230 ALA A CA 1
ATOM 1789 C C . ALA A 1 230 ? -13.768 9.836 38.412 1.00 93.50 230 ALA A C 1
ATOM 1791 O O . ALA A 1 230 ? -12.908 10.379 37.733 1.00 93.50 230 ALA A O 1
ATOM 1792 N N . ARG A 1 231 ? -14.700 9.049 37.864 1.00 91.00 231 ARG A N 1
ATOM 1793 C CA . ARG A 1 231 ? -14.724 8.720 36.430 1.00 91.00 231 ARG A CA 1
ATOM 1794 C C . ARG A 1 231 ? -15.278 9.812 35.528 1.00 91.00 231 ARG A C 1
ATOM 1796 O O . ARG A 1 231 ? -15.027 9.753 34.328 1.00 91.00 231 ARG A O 1
ATOM 1803 N N . VAL A 1 232 ? -16.078 10.730 36.064 1.00 92.25 232 VAL A N 1
ATOM 1804 C CA . VAL A 1 232 ? -16.641 11.852 35.293 1.00 92.25 232 VAL A CA 1
ATOM 1805 C C . VAL A 1 232 ? -15.852 13.146 35.473 1.00 92.25 232 VAL A C 1
ATOM 1807 O O . VAL A 1 232 ? -16.157 14.129 34.797 1.00 92.25 232 VAL A O 1
ATOM 1810 N N . SER A 1 233 ? -14.883 13.145 36.389 1.00 89.38 233 SER A N 1
ATOM 1811 C CA . SER A 1 233 ? -13.958 14.249 36.615 1.00 89.38 233 SER A CA 1
ATOM 1812 C C . SER A 1 233 ? -12.796 14.185 35.629 1.00 89.38 233 SER A C 1
ATOM 1814 O O . SER A 1 233 ? -12.367 13.104 35.220 1.00 89.38 233 SER A O 1
ATOM 1816 N N . ASP A 1 234 ? -12.289 15.355 35.255 1.00 81.44 234 ASP A N 1
ATOM 1817 C CA . ASP A 1 234 ? -11.111 15.461 34.399 1.00 81.44 234 ASP A CA 1
ATOM 1818 C C . ASP A 1 234 ? -9.851 15.017 35.164 1.00 81.44 234 ASP A C 1
ATOM 1820 O O . ASP A 1 234 ? -9.788 15.136 36.389 1.00 81.44 234 ASP A O 1
ATOM 1824 N N . GLU A 1 235 ? -8.826 14.531 34.452 1.00 73.31 235 GLU A N 1
ATOM 1825 C CA . GLU A 1 235 ? -7.579 14.042 35.075 1.00 73.31 235 GLU A CA 1
ATOM 1826 C C . GLU A 1 235 ? -6.862 15.113 35.924 1.00 73.31 235 GLU A C 1
ATOM 1828 O O . GLU A 1 235 ? -6.152 14.771 36.870 1.00 73.31 235 GLU A O 1
ATOM 1833 N N . ASP A 1 236 ? -7.080 16.398 35.623 1.00 73.50 236 ASP A N 1
ATOM 1834 C CA . ASP A 1 236 ? -6.494 17.537 36.341 1.00 73.50 236 ASP A CA 1
ATOM 1835 C C . ASP A 1 236 ? -7.262 17.918 37.627 1.00 73.50 236 ASP A C 1
ATOM 1837 O O . ASP A 1 236 ? -6.764 18.695 38.451 1.00 73.50 236 ASP A O 1
ATOM 1841 N N . GLU A 1 237 ? -8.476 17.396 37.835 1.00 82.50 237 GLU A N 1
ATOM 1842 C CA . GLU A 1 237 ? -9.320 17.744 38.979 1.00 82.50 237 GLU A CA 1
ATOM 1843 C C . GLU A 1 237 ? -9.007 16.846 40.187 1.00 82.50 237 GLU A C 1
ATOM 1845 O O . GLU A 1 237 ? -9.260 15.642 40.197 1.00 82.50 237 GLU A O 1
ATOM 1850 N N . SER A 1 238 ? -8.465 17.439 41.257 1.00 83.38 238 SER A N 1
ATOM 1851 C CA . SER A 1 238 ? -8.140 16.688 42.475 1.00 83.38 238 SER A CA 1
ATOM 1852 C C . SER A 1 238 ? -9.412 16.242 43.214 1.00 83.38 238 SER A C 1
ATOM 1854 O O . SER A 1 238 ? -10.211 17.097 43.610 1.00 83.38 238 SER A O 1
ATOM 1856 N N . PRO A 1 239 ? -9.603 14.932 43.469 1.00 88.31 239 PRO A N 1
ATOM 1857 C CA . PRO A 1 239 ? -10.791 14.440 44.150 1.00 88.31 239 PRO A CA 1
ATOM 1858 C C . PRO A 1 239 ? -10.861 14.939 45.601 1.00 88.31 239 PRO A C 1
ATOM 1860 O O . PRO A 1 239 ? -9.837 14.973 46.292 1.00 88.31 239 PRO A O 1
ATOM 1863 N N . PRO A 1 240 ? -12.064 15.252 46.120 1.00 91.31 240 PRO A N 1
ATOM 1864 C CA . PRO A 1 240 ? -12.254 15.548 47.534 1.00 91.31 240 PRO A CA 1
ATOM 1865 C C . PRO A 1 240 ? -11.690 14.440 48.435 1.00 91.31 240 PRO A C 1
ATOM 1867 O O . PRO A 1 240 ? -11.717 13.254 48.089 1.00 91.31 240 PRO A O 1
ATOM 1870 N N . GLU A 1 241 ? -11.237 14.800 49.637 1.00 91.62 241 GLU A N 1
ATOM 1871 C CA . GLU A 1 241 ? -10.637 13.843 50.579 1.00 91.62 241 GLU A CA 1
ATOM 1872 C C . GLU A 1 241 ? -11.594 12.687 50.922 1.00 91.62 241 GLU A C 1
ATOM 1874 O O . GLU A 1 241 ? -11.180 11.529 50.968 1.00 91.62 241 GLU A O 1
ATOM 1879 N N . ALA A 1 242 ? -12.894 12.976 51.054 1.00 93.25 242 ALA A N 1
ATOM 1880 C CA . ALA A 1 242 ? -13.933 11.971 51.283 1.00 93.25 242 ALA A CA 1
ATOM 1881 C C . ALA A 1 242 ? -14.053 10.956 50.128 1.00 93.25 242 ALA A C 1
ATOM 1883 O O . ALA A 1 242 ? -14.186 9.756 50.377 1.00 93.25 242 ALA A O 1
ATOM 1884 N N . VAL A 1 243 ? -13.945 11.417 48.874 1.00 94.69 243 VAL A N 1
ATOM 1885 C CA . VAL A 1 243 ? -13.948 10.557 47.676 1.00 94.69 243 VAL A CA 1
ATOM 1886 C C . VAL A 1 243 ? -12.703 9.673 47.678 1.00 94.69 243 VAL A C 1
ATOM 1888 O O . VAL A 1 243 ? -12.809 8.453 47.571 1.00 94.69 243 VAL A O 1
ATOM 1891 N N . THR A 1 244 ? -11.526 10.258 47.908 1.00 93.69 244 THR A N 1
ATOM 1892 C CA . THR A 1 244 ? -10.256 9.516 47.970 1.00 93.69 244 THR A CA 1
ATOM 1893 C C . THR A 1 244 ? -10.264 8.457 49.078 1.00 93.69 244 THR A C 1
ATOM 1895 O O . THR A 1 244 ? -9.842 7.317 48.866 1.00 93.69 244 THR A O 1
ATOM 1898 N N . ALA A 1 245 ? -10.781 8.795 50.262 1.00 93.62 245 ALA A N 1
ATOM 1899 C CA . ALA A 1 245 ? -10.920 7.859 51.374 1.00 93.62 245 ALA A CA 1
ATOM 1900 C C . ALA A 1 245 ? -11.894 6.714 51.044 1.00 93.62 245 ALA A C 1
ATOM 1902 O O . ALA A 1 245 ? -11.622 5.556 51.371 1.00 93.62 245 ALA A O 1
ATOM 1903 N N . ALA A 1 246 ? -13.011 7.003 50.370 1.00 95.44 246 ALA A N 1
ATOM 1904 C CA . ALA A 1 246 ? -13.973 5.994 49.931 1.00 95.44 246 ALA A CA 1
ATOM 1905 C C . ALA A 1 246 ? -13.416 5.065 48.832 1.00 95.44 246 ALA A C 1
ATOM 1907 O O . ALA A 1 246 ? -13.643 3.852 48.912 1.00 95.44 246 ALA A O 1
ATOM 1908 N N . LEU A 1 247 ? -12.631 5.590 47.882 1.00 95.75 247 LEU A N 1
ATOM 1909 C CA . LEU A 1 247 ? -11.913 4.789 46.880 1.00 95.75 247 LEU A CA 1
ATOM 1910 C C . LEU A 1 247 ? -10.921 3.828 47.547 1.00 95.75 247 LEU A C 1
ATOM 1912 O O . LEU A 1 247 ? -10.959 2.626 47.287 1.00 95.75 247 LEU A O 1
ATOM 1916 N N . ARG A 1 248 ? -10.095 4.327 48.479 1.00 94.62 248 ARG A N 1
ATOM 1917 C CA . ARG A 1 248 ? -9.135 3.498 49.230 1.00 94.62 248 ARG A CA 1
ATOM 1918 C C . ARG A 1 248 ? -9.822 2.420 50.063 1.00 94.62 248 ARG A C 1
ATOM 1920 O O . ARG A 1 248 ? -9.350 1.291 50.089 1.00 94.62 248 ARG A O 1
ATOM 1927 N N . ARG A 1 249 ? -10.949 2.728 50.716 1.00 94.00 249 ARG A N 1
ATOM 1928 C CA . ARG A 1 249 ? -11.746 1.709 51.424 1.00 94.00 249 ARG A CA 1
ATOM 1929 C C . ARG A 1 249 ? -12.265 0.629 50.471 1.00 94.00 249 ARG A C 1
ATOM 1931 O O . ARG A 1 249 ? -12.206 -0.544 50.821 1.00 94.00 249 ARG A O 1
ATOM 1938 N N . GLY A 1 250 ? -12.725 1.017 49.280 1.00 94.06 250 GLY A N 1
ATOM 1939 C CA . GLY A 1 250 ? -13.210 0.083 48.260 1.00 94.06 250 GLY A CA 1
ATOM 1940 C C . GLY A 1 250 ? -12.112 -0.813 47.686 1.00 94.06 250 GLY A C 1
ATOM 1941 O O . GLY A 1 250 ? -12.355 -1.994 47.454 1.00 94.06 250 GLY A O 1
ATOM 1942 N N . LEU A 1 251 ? -10.885 -0.295 47.557 1.00 93.88 251 LEU A N 1
ATOM 1943 C CA . LEU A 1 251 ? -9.712 -1.062 47.123 1.00 93.88 251 LEU A CA 1
ATOM 1944 C C . LEU A 1 251 ? -9.415 -2.258 48.048 1.00 93.88 251 LEU A C 1
ATOM 1946 O O . LEU A 1 251 ? -9.026 -3.324 47.589 1.00 93.88 251 LEU A O 1
ATOM 1950 N N . TYR A 1 252 ? -9.657 -2.115 49.353 1.00 91.50 252 TYR A N 1
ATOM 1951 C CA . TYR A 1 252 ? -9.503 -3.202 50.331 1.00 91.50 252 TYR A CA 1
ATOM 1952 C C . TYR A 1 252 ? -10.826 -3.923 50.647 1.00 91.50 252 TYR A C 1
ATOM 1954 O O . TYR A 1 252 ? -10.917 -4.674 51.619 1.00 91.50 252 TYR A O 1
ATOM 1962 N N . GLY A 1 253 ? -11.865 -3.682 49.844 1.00 90.25 253 GLY A N 1
ATOM 1963 C CA . GLY A 1 253 ? -13.187 -4.273 50.003 1.00 90.25 253 GLY A CA 1
ATOM 1964 C C . GLY A 1 253 ? -13.258 -5.743 49.580 1.00 90.25 253 GLY A C 1
ATOM 1965 O O . GLY A 1 253 ? -12.414 -6.270 48.849 1.00 90.25 253 GLY A O 1
ATOM 1966 N N . THR A 1 254 ? -14.317 -6.420 50.025 1.00 89.31 254 THR A N 1
ATOM 1967 C CA . THR A 1 254 ? -14.592 -7.824 49.677 1.00 89.31 254 THR A CA 1
ATOM 1968 C C . THR A 1 254 ? -15.168 -7.994 48.274 1.00 89.31 254 THR A C 1
ATOM 1970 O O . THR A 1 254 ? -15.001 -9.059 47.686 1.00 89.31 254 THR A O 1
ATOM 1973 N N . ASP A 1 255 ? -15.818 -6.962 47.735 1.00 90.88 255 ASP A N 1
ATOM 1974 C CA . ASP A 1 255 ? -16.428 -6.973 46.407 1.00 90.88 255 ASP A CA 1
ATOM 1975 C C . ASP A 1 255 ? -15.351 -6.789 45.314 1.00 90.88 255 ASP A C 1
ATOM 1977 O O . ASP A 1 255 ? -14.714 -5.730 45.267 1.00 90.88 255 ASP A O 1
ATOM 1981 N N . PRO A 1 256 ? -15.103 -7.804 44.460 1.00 90.50 256 PRO A N 1
ATOM 1982 C CA . PRO A 1 256 ? -14.038 -7.755 43.461 1.00 90.50 256 PRO A CA 1
ATOM 1983 C C . PRO A 1 256 ? -14.293 -6.706 42.373 1.00 90.50 256 PRO A C 1
ATOM 1985 O O . PRO A 1 256 ? -13.337 -6.128 41.861 1.00 90.50 256 PRO A O 1
ATOM 1988 N N . GLU A 1 257 ? -15.555 -6.425 42.046 1.00 90.44 257 GLU A N 1
ATOM 1989 C CA . GLU A 1 257 ? -15.902 -5.451 41.010 1.00 90.44 257 GLU A CA 1
ATOM 1990 C C . GLU A 1 257 ? -15.664 -4.025 41.510 1.00 90.44 257 GLU A C 1
ATOM 1992 O O . GLU A 1 257 ? -15.006 -3.233 40.840 1.00 90.44 257 GLU A O 1
ATOM 1997 N N . VAL A 1 258 ? -16.073 -3.726 42.748 1.00 92.62 258 VAL A N 1
ATOM 1998 C CA . VAL A 1 258 ? -15.768 -2.433 43.388 1.00 92.62 258 VAL A CA 1
ATOM 1999 C C . VAL A 1 258 ? -14.267 -2.239 43.545 1.00 92.62 258 VAL A C 1
ATOM 2001 O O . VAL A 1 258 ? -13.766 -1.144 43.305 1.00 92.62 258 VAL A O 1
ATOM 2004 N N . ARG A 1 259 ? -13.536 -3.289 43.936 1.00 94.06 259 ARG A N 1
ATOM 2005 C CA . ARG A 1 259 ? -12.076 -3.226 44.054 1.00 94.06 259 ARG A CA 1
ATOM 2006 C C . ARG A 1 259 ? -11.431 -2.873 42.722 1.00 94.06 259 ARG A C 1
ATOM 2008 O O . ARG A 1 259 ? -10.580 -1.988 42.689 1.00 94.06 259 ARG A O 1
ATOM 2015 N N . PHE A 1 260 ? -11.856 -3.536 41.649 1.00 94.12 260 PHE A N 1
ATOM 2016 C CA . PHE A 1 260 ? -11.375 -3.267 40.302 1.00 94.12 260 PHE A CA 1
ATOM 2017 C C . PHE A 1 260 ? -11.664 -1.823 39.879 1.00 94.12 260 PHE A C 1
ATOM 2019 O O . PHE A 1 260 ? -10.751 -1.112 39.466 1.00 94.12 260 PHE A O 1
ATOM 2026 N N . GLU A 1 261 ? -12.898 -1.347 40.045 1.00 93.44 261 GLU A N 1
ATOM 2027 C CA . GLU A 1 261 ? -13.260 0.025 39.686 1.00 93.44 261 GLU A CA 1
ATOM 2028 C C . GLU A 1 261 ? -12.517 1.077 40.522 1.00 93.44 261 GLU A C 1
ATOM 2030 O O . GLU A 1 261 ? -12.038 2.074 39.980 1.00 93.44 261 GLU A O 1
ATOM 2035 N N . CYS A 1 262 ? -12.341 0.839 41.824 1.00 94.75 262 CYS A N 1
ATOM 2036 C CA . CYS A 1 262 ? -11.508 1.691 42.669 1.00 94.75 262 CYS A CA 1
ATOM 2037 C C . CYS A 1 262 ? -10.044 1.689 42.210 1.00 94.75 262 CYS A C 1
ATOM 2039 O O . CYS A 1 262 ? -9.418 2.749 42.191 1.00 94.75 262 CYS A O 1
ATOM 2041 N N . ALA A 1 263 ? -9.500 0.530 41.825 1.00 94.88 263 ALA A N 1
ATOM 2042 C CA . ALA A 1 263 ? -8.141 0.413 41.305 1.00 94.88 263 ALA A CA 1
ATOM 2043 C C . ALA A 1 263 ? -7.961 1.180 39.987 1.00 94.88 263 ALA A C 1
ATOM 2045 O O . ALA A 1 263 ? -6.935 1.835 39.809 1.00 94.88 263 ALA A O 1
ATOM 2046 N N . LEU A 1 264 ? -8.967 1.172 39.102 1.00 92.75 264 LEU A N 1
ATOM 2047 C CA . LEU A 1 264 ? -8.972 1.993 37.887 1.00 92.75 264 LEU A CA 1
ATOM 2048 C C . LEU A 1 264 ? -8.882 3.486 38.223 1.00 92.75 264 LEU A C 1
ATOM 2050 O O . LEU A 1 264 ? -8.026 4.181 37.681 1.00 92.75 264 LEU A O 1
ATOM 2054 N N . CYS A 1 265 ? -9.728 3.969 39.138 1.00 91.62 265 CYS A N 1
ATOM 2055 C CA . CYS A 1 265 ? -9.758 5.380 39.537 1.00 91.62 265 CYS A CA 1
ATOM 2056 C C . CYS A 1 265 ? -8.482 5.831 40.261 1.00 91.62 265 CYS A C 1
ATOM 2058 O O . CYS A 1 265 ? -8.069 6.977 40.115 1.00 91.62 265 CYS A O 1
ATOM 2060 N N . LEU A 1 266 ? -7.854 4.945 41.037 1.00 92.12 266 LEU A N 1
ATOM 2061 C CA . LEU A 1 266 ? -6.602 5.226 41.749 1.00 92.12 266 LEU A CA 1
ATOM 2062 C C . LEU A 1 266 ? -5.345 4.957 40.902 1.00 92.12 266 LEU A C 1
ATOM 2064 O O . LEU A 1 266 ? -4.242 5.248 41.356 1.00 92.12 266 LEU A O 1
ATOM 2068 N N . ARG A 1 267 ? -5.503 4.418 39.685 1.00 91.19 267 ARG A N 1
ATOM 2069 C CA . ARG A 1 267 ? -4.416 3.965 38.797 1.00 91.19 267 ARG A CA 1
ATOM 2070 C C . ARG A 1 267 ? -3.476 2.940 39.454 1.00 91.19 267 ARG A C 1
ATOM 2072 O O . ARG A 1 267 ? -2.270 2.939 39.223 1.00 91.19 267 ARG A O 1
ATOM 2079 N N . GLU A 1 268 ? -4.038 2.039 40.259 1.00 93.25 268 GLU A N 1
ATOM 2080 C CA . GLU A 1 268 ? -3.304 0.985 40.971 1.00 93.25 268 GLU A CA 1
ATOM 2081 C C . GLU A 1 268 ? -3.033 -0.216 40.047 1.00 93.25 268 GLU A C 1
ATOM 2083 O O . GLU A 1 268 ? -3.826 -1.157 39.952 1.00 93.25 268 GLU A O 1
ATOM 2088 N N . GLU A 1 269 ? -1.887 -0.195 39.359 1.00 92.75 269 GLU A N 1
ATOM 2089 C CA . GLU A 1 269 ? -1.506 -1.192 38.341 1.00 92.75 269 GLU A CA 1
ATOM 2090 C C . GLU A 1 269 ? -1.571 -2.642 38.852 1.00 92.75 269 GLU A C 1
ATOM 2092 O O . GLU A 1 269 ? -1.970 -3.544 38.117 1.00 92.75 269 GLU A O 1
ATOM 2097 N N . VAL A 1 270 ? -1.189 -2.881 40.112 1.00 92.50 270 VAL A N 1
ATOM 2098 C CA . VAL A 1 270 ? -1.135 -4.232 40.696 1.00 92.50 270 VAL A CA 1
ATOM 2099 C C . VAL A 1 270 ? -2.521 -4.868 40.761 1.00 92.50 270 VAL A C 1
ATOM 2101 O O . VAL A 1 270 ? -2.670 -6.031 40.394 1.00 92.50 270 VAL A O 1
ATOM 2104 N N . GLU A 1 271 ? -3.523 -4.114 41.207 1.00 91.94 271 GLU A N 1
ATOM 2105 C CA . GLU A 1 271 ? -4.888 -4.616 41.374 1.00 91.94 271 GLU A CA 1
ATOM 2106 C C . GLU A 1 271 ? -5.599 -4.746 40.022 1.00 91.94 271 GLU A C 1
ATOM 2108 O O . GLU A 1 271 ? -6.261 -5.751 39.771 1.00 91.94 271 GLU A O 1
ATOM 2113 N N . VAL A 1 272 ? -5.383 -3.808 39.090 1.00 93.56 272 VAL A N 1
ATOM 2114 C CA . VAL A 1 272 ? -5.915 -3.928 37.719 1.00 93.56 272 VAL A CA 1
ATOM 2115 C C . VAL A 1 272 ? -5.309 -5.138 36.997 1.00 93.56 272 VAL A C 1
ATOM 2117 O O . VAL A 1 272 ? -6.015 -5.845 36.280 1.00 93.56 272 VAL A O 1
ATOM 2120 N N . ALA A 1 273 ? -4.027 -5.446 37.220 1.00 92.75 273 ALA A N 1
ATOM 2121 C CA . ALA A 1 273 ? -3.378 -6.613 36.625 1.00 92.75 273 ALA A CA 1
ATOM 2122 C C . ALA A 1 273 ? -3.936 -7.957 37.126 1.00 92.75 273 ALA A C 1
ATOM 2124 O O . ALA A 1 273 ? -3.852 -8.939 36.390 1.00 92.75 273 ALA A O 1
ATOM 2125 N N . GLN A 1 274 ? -4.540 -8.023 38.321 1.00 91.62 274 GLN A N 1
ATOM 2126 C CA . GLN A 1 274 ? -5.210 -9.245 38.797 1.00 91.62 274 GLN A CA 1
ATOM 2127 C C . GLN A 1 274 ? -6.432 -9.599 37.937 1.00 91.62 274 GLN A C 1
ATOM 2129 O O . GLN A 1 274 ? -6.751 -10.774 37.767 1.00 91.62 274 GLN A O 1
ATOM 2134 N N . ALA A 1 275 ? -7.090 -8.601 37.336 1.00 92.81 275 ALA A N 1
ATOM 2135 C CA . ALA A 1 275 ? -8.241 -8.815 36.460 1.00 92.81 275 ALA A CA 1
ATOM 2136 C C . ALA A 1 275 ? -7.880 -9.545 35.151 1.00 92.81 275 ALA A C 1
ATOM 2138 O O . ALA A 1 275 ? -8.760 -10.110 34.503 1.00 92.81 275 ALA A O 1
ATOM 2139 N N . LEU A 1 276 ? -6.591 -9.605 34.789 1.00 90.69 276 LEU A N 1
ATOM 2140 C CA . LEU A 1 276 ? -6.104 -10.392 33.649 1.00 90.69 276 LEU A CA 1
ATOM 2141 C C . LEU A 1 276 ? -6.286 -11.907 33.847 1.00 90.69 276 LEU A C 1
ATOM 2143 O O . LEU A 1 276 ? -6.287 -12.640 32.861 1.00 90.69 276 LEU A O 1
ATOM 2147 N N . ASP A 1 277 ? -6.431 -12.365 35.095 1.00 90.25 277 ASP A N 1
ATOM 2148 C CA . ASP A 1 277 ? -6.698 -13.763 35.465 1.00 90.25 277 ASP A CA 1
ATOM 2149 C C . ASP A 1 277 ? -8.198 -14.073 35.619 1.00 90.25 277 ASP A C 1
ATOM 2151 O O . ASP A 1 277 ? -8.571 -15.185 35.999 1.00 90.25 277 ASP A O 1
ATOM 2155 N N . SER A 1 278 ? -9.074 -13.101 35.348 1.00 91.00 278 SER A N 1
ATOM 2156 C CA . SER A 1 278 ? -10.520 -13.294 35.438 1.00 91.00 278 SER A CA 1
ATOM 2157 C C . SER A 1 278 ? -11.026 -14.287 34.390 1.00 91.00 278 SER A C 1
ATOM 2159 O O . SER A 1 278 ? -10.579 -14.292 33.244 1.00 91.00 278 SER A O 1
ATOM 2161 N N . SER A 1 279 ? -12.030 -15.088 34.760 1.00 89.94 279 SER A N 1
ATOM 2162 C CA . SER A 1 279 ? -12.793 -15.901 33.805 1.00 89.94 279 SER A CA 1
ATOM 2163 C C . SER A 1 279 ? -13.756 -15.070 32.946 1.00 89.94 279 SER A C 1
ATOM 2165 O O . SER A 1 279 ? -14.272 -15.576 31.953 1.00 89.94 279 SER A O 1
ATOM 2167 N N . ASP A 1 280 ? -14.037 -13.824 33.343 1.00 89.88 280 ASP A N 1
ATOM 2168 C CA . ASP A 1 280 ? -14.805 -12.867 32.544 1.00 89.88 280 ASP A CA 1
ATOM 2169 C C . ASP A 1 280 ? -13.890 -12.263 31.464 1.00 89.88 280 ASP A C 1
ATOM 2171 O O . ASP A 1 280 ? -13.003 -11.455 31.756 1.00 89.88 280 ASP A O 1
ATOM 2175 N N . ALA A 1 281 ? -14.104 -12.684 30.215 1.00 88.50 281 ALA A N 1
ATOM 2176 C CA . ALA A 1 281 ? -13.321 -12.246 29.064 1.00 88.50 281 ALA A CA 1
ATOM 2177 C C . ALA A 1 281 ? -13.440 -10.735 28.808 1.00 88.50 281 ALA A C 1
ATOM 2179 O O . ALA A 1 281 ? -12.453 -10.119 28.400 1.00 88.50 281 ALA A O 1
ATOM 2180 N N . ASP A 1 282 ? -14.599 -10.132 29.097 1.00 88.88 282 ASP A N 1
ATOM 2181 C CA . ASP A 1 282 ? -14.805 -8.693 28.926 1.00 88.88 282 ASP A CA 1
ATOM 2182 C C . ASP A 1 282 ? -13.974 -7.917 29.949 1.00 88.88 282 ASP A C 1
ATOM 2184 O O . ASP A 1 282 ? -13.344 -6.914 29.608 1.00 88.88 282 ASP A O 1
ATOM 2188 N N . LEU A 1 283 ? -13.908 -8.413 31.189 1.00 91.06 283 LEU A N 1
ATOM 2189 C CA . LEU A 1 283 ? -13.095 -7.814 32.247 1.00 91.06 283 LEU A CA 1
ATOM 2190 C C . LEU A 1 283 ? -11.598 -7.935 31.939 1.00 91.06 283 LEU A C 1
ATOM 2192 O O . LEU A 1 283 ? -10.867 -6.948 32.038 1.00 91.06 283 LEU A O 1
ATOM 2196 N N . ALA A 1 284 ? -11.143 -9.119 31.522 1.00 91.00 284 ALA A N 1
ATOM 2197 C CA . ALA A 1 284 ? -9.747 -9.338 31.153 1.00 91.00 284 ALA A CA 1
ATOM 2198 C C . ALA A 1 284 ? -9.342 -8.481 29.939 1.00 91.00 284 ALA A C 1
ATOM 2200 O O . ALA A 1 284 ? -8.297 -7.830 29.972 1.00 91.00 284 ALA A O 1
ATOM 2201 N N . GLY A 1 285 ? -10.176 -8.426 28.894 1.00 90.25 285 GLY A N 1
ATOM 2202 C CA . GLY A 1 285 ? -9.946 -7.590 27.711 1.00 90.25 285 GLY A CA 1
ATOM 2203 C C . GLY A 1 285 ? -9.943 -6.095 28.039 1.00 90.25 285 GLY A C 1
ATOM 2204 O O . GLY A 1 285 ? -9.067 -5.352 27.588 1.00 90.25 285 GLY A O 1
ATOM 2205 N N . PHE A 1 286 ? -10.866 -5.649 28.893 1.00 90.94 286 PHE A N 1
ATOM 2206 C CA . PHE A 1 286 ? -10.896 -4.271 29.375 1.00 90.94 286 PHE A CA 1
ATOM 2207 C C . PHE A 1 286 ? -9.636 -3.926 30.188 1.00 90.94 286 PHE A C 1
ATOM 2209 O O . PHE A 1 286 ? -9.015 -2.889 29.946 1.00 90.94 286 PHE A O 1
ATOM 2216 N N . ALA A 1 287 ? -9.197 -4.812 31.088 1.00 93.00 287 ALA A N 1
ATOM 2217 C CA . ALA A 1 287 ? -7.963 -4.633 31.850 1.00 93.00 287 ALA A CA 1
ATOM 2218 C C . ALA A 1 287 ? -6.729 -4.542 30.936 1.00 93.00 287 ALA A C 1
ATOM 2220 O O . ALA A 1 287 ? -5.896 -3.659 31.137 1.00 93.00 287 ALA A O 1
ATOM 2221 N N . ARG A 1 288 ? -6.627 -5.379 29.890 1.00 92.56 288 ARG A N 1
ATOM 2222 C CA . ARG A 1 288 ? -5.541 -5.287 28.892 1.00 92.56 288 ARG A CA 1
ATOM 2223 C C . ARG A 1 288 ? -5.519 -3.932 28.204 1.00 92.56 288 ARG A C 1
ATOM 2225 O O . ARG A 1 288 ? -4.448 -3.339 28.108 1.00 92.56 288 ARG A O 1
ATOM 2232 N N . ARG A 1 289 ? -6.675 -3.429 27.759 1.00 91.56 289 ARG A N 1
ATOM 2233 C CA . ARG A 1 289 ? -6.782 -2.114 27.108 1.00 91.56 289 ARG A CA 1
ATOM 2234 C C . ARG A 1 289 ? -6.245 -1.007 28.011 1.00 91.56 289 ARG A C 1
ATOM 2236 O O . ARG A 1 289 ? -5.348 -0.275 27.608 1.00 91.56 289 ARG A O 1
ATOM 2243 N N . ILE A 1 290 ? -6.742 -0.930 29.244 1.00 91.94 290 ILE A N 1
ATOM 2244 C CA . ILE A 1 290 ? -6.334 0.109 30.199 1.00 91.94 290 ILE A CA 1
ATOM 2245 C C . ILE A 1 290 ? -4.847 -0.002 30.546 1.00 91.94 290 ILE A C 1
ATOM 2247 O O . ILE A 1 290 ? -4.122 0.990 30.496 1.00 91.94 290 ILE A O 1
ATOM 2251 N N . LEU A 1 291 ? -4.359 -1.209 30.835 1.00 93.19 291 LEU A N 1
ATOM 2252 C CA . LEU A 1 291 ? -2.948 -1.427 31.149 1.00 93.19 291 LEU A CA 1
ATOM 2253 C C . LEU A 1 291 ? -2.030 -1.125 29.950 1.00 93.19 291 LEU A C 1
ATOM 2255 O O . LEU A 1 291 ? -0.905 -0.672 30.157 1.00 93.19 291 LEU A O 1
ATOM 2259 N N . SER A 1 292 ? -2.502 -1.317 28.713 1.00 92.62 292 SER A N 1
ATOM 2260 C CA . SER A 1 292 ? -1.769 -0.951 27.487 1.00 92.62 292 SER A CA 1
ATOM 2261 C C . SER A 1 292 ? -1.658 0.564 27.335 1.00 92.62 292 SER A C 1
ATOM 2263 O O . SER A 1 292 ? -0.568 1.074 27.068 1.00 92.62 292 SER A O 1
ATOM 2265 N N . GLN A 1 293 ? -2.753 1.286 27.594 1.00 91.19 293 GLN A N 1
ATOM 2266 C CA . GLN A 1 293 ? -2.784 2.752 27.591 1.00 91.19 293 GLN A CA 1
ATOM 2267 C C . GLN A 1 293 ? -1.898 3.346 28.693 1.00 91.19 293 GLN A C 1
ATOM 2269 O O . GLN A 1 293 ? -1.278 4.387 28.498 1.00 91.19 293 GLN A O 1
ATOM 2274 N N . TRP A 1 294 ? -1.801 2.680 29.848 1.00 91.44 294 TRP A N 1
ATOM 2275 C CA . TRP A 1 294 ? -0.897 3.080 30.932 1.00 91.44 294 TRP A CA 1
ATOM 2276 C C . TRP A 1 294 ? 0.567 2.713 30.675 1.00 91.44 294 TRP A C 1
ATOM 2278 O O . TRP A 1 294 ? 1.444 3.191 31.389 1.00 91.44 294 TRP A O 1
ATOM 2288 N N . GLY A 1 295 ? 0.845 1.854 29.693 1.00 90.88 295 GLY A N 1
ATOM 2289 C CA . GLY A 1 295 ? 2.181 1.314 29.467 1.00 90.88 295 GLY A CA 1
ATOM 2290 C C . GLY A 1 295 ? 2.682 0.432 30.616 1.00 90.88 295 GLY A C 1
ATOM 2291 O O . GLY A 1 295 ? 3.862 0.464 30.960 1.00 90.88 295 GLY A O 1
ATOM 2292 N N . SER A 1 296 ? 1.777 -0.340 31.224 1.00 93.06 296 SER A N 1
ATOM 2293 C CA . SER A 1 296 ? 2.047 -1.209 32.372 1.00 93.06 296 SER A CA 1
ATOM 2294 C C . SER A 1 296 ? 3.187 -2.190 32.097 1.00 93.06 296 SER A C 1
ATOM 2296 O O . SER A 1 296 ? 3.100 -3.050 31.216 1.00 93.06 296 SER A O 1
ATOM 2298 N N . ARG A 1 297 ? 4.227 -2.145 32.936 1.00 91.31 297 ARG A N 1
ATOM 2299 C CA . ARG A 1 297 ? 5.338 -3.104 32.870 1.00 91.31 297 ARG A CA 1
ATOM 2300 C C . ARG A 1 297 ? 4.858 -4.528 33.152 1.00 91.31 297 ARG A C 1
ATOM 2302 O O . ARG A 1 297 ? 5.342 -5.467 32.527 1.00 91.31 297 ARG A O 1
ATOM 2309 N N . ARG A 1 298 ? 3.890 -4.703 34.060 1.00 91.25 298 ARG A N 1
ATOM 2310 C CA . ARG A 1 298 ? 3.334 -6.026 34.399 1.00 91.25 298 ARG A CA 1
ATOM 2311 C C . ARG A 1 298 ? 2.605 -6.664 33.227 1.00 91.25 298 ARG A C 1
ATOM 2313 O O . ARG A 1 298 ? 2.772 -7.861 32.998 1.00 91.25 298 ARG A O 1
ATOM 2320 N N . LEU A 1 299 ? 1.828 -5.871 32.490 1.00 93.94 299 LEU A N 1
ATOM 2321 C CA . LEU A 1 299 ? 1.157 -6.331 31.281 1.00 93.94 299 LEU A CA 1
ATOM 2322 C C . LEU A 1 299 ? 2.179 -6.802 30.243 1.00 93.94 299 LEU A C 1
ATOM 2324 O O . LEU A 1 299 ? 2.031 -7.898 29.710 1.00 93.94 299 LEU A O 1
ATOM 2328 N N . LEU A 1 300 ? 3.232 -6.016 30.007 1.00 93.25 300 LEU A N 1
ATOM 2329 C CA . LEU A 1 300 ? 4.280 -6.347 29.038 1.00 93.25 300 LEU A CA 1
ATOM 2330 C C . LEU A 1 300 ? 5.061 -7.605 29.430 1.00 93.25 300 LEU A C 1
ATOM 2332 O O . LEU A 1 300 ? 5.233 -8.488 28.597 1.00 93.25 300 LEU A O 1
ATOM 2336 N N . THR A 1 301 ? 5.446 -7.754 30.702 1.00 92.81 301 THR A N 1
ATOM 2337 C CA . THR A 1 301 ? 6.092 -8.985 31.195 1.00 92.81 301 THR A CA 1
ATOM 2338 C C . THR A 1 301 ? 5.187 -10.208 31.028 1.00 92.81 301 THR A C 1
ATOM 2340 O O . THR A 1 301 ? 5.657 -11.303 30.719 1.00 92.81 301 THR A O 1
ATOM 2343 N N . ARG A 1 302 ? 3.872 -10.046 31.210 1.00 91.75 302 ARG A N 1
ATOM 2344 C CA . ARG A 1 302 ? 2.909 -11.132 30.996 1.00 91.75 302 ARG A CA 1
ATOM 2345 C C . ARG A 1 302 ? 2.728 -11.457 29.513 1.00 91.75 302 ARG A C 1
ATOM 2347 O O . ARG A 1 302 ? 2.666 -12.632 29.167 1.00 91.75 302 ARG A O 1
ATOM 2354 N N . LEU A 1 303 ? 2.672 -10.441 28.654 1.00 93.69 303 LEU A N 1
ATOM 2355 C CA . LEU A 1 303 ? 2.618 -10.596 27.200 1.00 93.69 303 LEU A CA 1
ATOM 2356 C C . LEU A 1 303 ? 3.853 -11.355 26.686 1.00 93.69 303 LEU A C 1
ATOM 2358 O O . LEU A 1 303 ? 3.730 -12.314 25.925 1.00 93.69 303 LEU A O 1
ATOM 2362 N N . GLU A 1 304 ? 5.036 -10.981 27.166 1.00 92.62 304 GLU A N 1
ATOM 2363 C CA . GLU A 1 304 ? 6.299 -11.647 26.848 1.00 92.62 304 GLU A CA 1
ATOM 2364 C C . GLU A 1 304 ? 6.286 -13.125 27.269 1.00 92.62 304 GLU A C 1
ATOM 2366 O O . GLU A 1 304 ? 6.624 -14.001 26.474 1.00 92.62 304 GLU A O 1
ATOM 2371 N N . ARG A 1 305 ? 5.830 -13.425 28.491 1.00 91.50 305 ARG A N 1
ATOM 2372 C CA . ARG A 1 305 ? 5.836 -14.787 29.041 1.00 91.50 305 ARG A CA 1
ATOM 2373 C C . ARG A 1 305 ? 4.777 -15.692 28.408 1.00 91.50 305 ARG A C 1
ATOM 2375 O O . ARG A 1 305 ? 5.110 -16.741 27.863 1.00 91.50 305 ARG A O 1
ATOM 2382 N N . ASP A 1 306 ? 3.516 -15.270 28.435 1.00 87.69 306 ASP A N 1
ATOM 2383 C CA . ASP A 1 306 ? 2.353 -16.136 28.179 1.00 87.69 306 ASP A CA 1
ATOM 2384 C C . ASP A 1 306 ? 1.425 -15.595 27.072 1.00 87.69 306 ASP A C 1
ATOM 2386 O O . ASP A 1 306 ? 0.367 -16.165 26.818 1.00 87.69 306 ASP A O 1
ATOM 2390 N N . GLY A 1 307 ? 1.786 -14.483 26.422 1.00 85.00 307 GLY A N 1
ATOM 2391 C CA . GLY A 1 307 ? 0.957 -13.849 25.398 1.00 85.00 307 GLY A CA 1
ATOM 2392 C C . GLY A 1 307 ? 0.898 -14.594 24.066 1.00 85.00 307 GLY A C 1
ATOM 2393 O O . GLY A 1 307 ? 1.898 -15.135 23.594 1.00 85.00 307 GLY A O 1
ATOM 2394 N N . ASP A 1 308 ? -0.278 -14.564 23.441 1.00 89.75 308 ASP A N 1
ATOM 2395 C CA . ASP A 1 308 ? -0.514 -15.022 22.074 1.00 89.75 308 ASP A CA 1
ATOM 2396 C C . ASP A 1 308 ? -0.677 -13.837 21.102 1.00 89.75 308 ASP A C 1
ATOM 2398 O O . ASP A 1 308 ? -0.609 -12.662 21.483 1.00 89.75 308 ASP A O 1
ATOM 2402 N N . ALA A 1 309 ? -0.889 -14.141 19.820 1.00 91.00 309 ALA A N 1
ATOM 2403 C CA . ALA A 1 309 ? -1.061 -13.119 18.794 1.00 91.00 309 ALA A CA 1
ATOM 2404 C C . ALA A 1 309 ? -2.306 -12.242 19.028 1.00 91.00 309 ALA A C 1
ATOM 2406 O O . ALA A 1 309 ? -2.256 -11.042 18.776 1.00 91.00 309 ALA A O 1
ATOM 2407 N N . ALA A 1 310 ? -3.416 -12.802 19.522 1.00 90.50 310 ALA A N 1
ATOM 2408 C CA . ALA A 1 310 ? -4.636 -12.032 19.777 1.00 90.50 310 ALA A CA 1
ATOM 2409 C C . ALA A 1 310 ? -4.417 -11.002 20.894 1.00 90.50 310 ALA A C 1
ATOM 2411 O O . ALA A 1 310 ? -4.743 -9.825 20.731 1.00 90.50 310 ALA A O 1
ATOM 2412 N N . PHE A 1 311 ? -3.767 -11.420 21.980 1.00 90.50 311 PHE A N 1
ATOM 2413 C CA . PHE A 1 311 ? -3.378 -10.542 23.072 1.00 90.50 311 PHE A CA 1
ATOM 2414 C C . PHE A 1 311 ? -2.410 -9.449 22.582 1.00 90.50 311 PHE A C 1
ATOM 2416 O O . PHE A 1 311 ? -2.644 -8.268 22.831 1.00 90.50 311 PHE A O 1
ATOM 2423 N N . ALA A 1 312 ? -1.373 -9.788 21.811 1.00 92.81 312 ALA A N 1
ATOM 2424 C CA . ALA A 1 312 ? -0.459 -8.777 21.269 1.00 92.81 312 ALA A CA 1
ATOM 2425 C C . ALA A 1 312 ? -1.159 -7.753 20.354 1.00 92.81 312 ALA A C 1
ATOM 2427 O O . ALA A 1 312 ? -0.833 -6.567 20.420 1.00 92.81 312 ALA A O 1
ATOM 2428 N N . LYS A 1 313 ? -2.144 -8.175 19.545 1.00 92.62 313 LYS A N 1
ATOM 2429 C CA . LYS A 1 313 ? -2.944 -7.265 18.703 1.00 92.62 313 LYS A CA 1
ATOM 2430 C C . LYS A 1 313 ? -3.751 -6.273 19.535 1.00 92.62 313 LYS A C 1
ATOM 2432 O O . LYS A 1 313 ? -3.721 -5.081 19.236 1.00 92.62 313 LYS A O 1
ATOM 2437 N N . GLU A 1 314 ? -4.430 -6.743 20.581 1.00 90.19 314 GLU A N 1
ATOM 2438 C CA . GLU A 1 314 ? -5.174 -5.875 21.505 1.00 90.19 314 GLU A CA 1
ATOM 2439 C C . GLU A 1 314 ? -4.252 -4.843 22.167 1.00 90.19 314 GLU A C 1
ATOM 2441 O O . GLU A 1 314 ? -4.593 -3.663 22.237 1.00 90.19 314 GLU A O 1
ATOM 2446 N N . VAL A 1 315 ? -3.058 -5.270 22.594 1.00 91.62 315 VAL A N 1
ATOM 2447 C CA . VAL A 1 315 ? -2.065 -4.371 23.197 1.00 91.62 315 VAL A CA 1
ATOM 2448 C C . VAL A 1 315 ? -1.580 -3.334 22.186 1.00 91.62 315 VAL A C 1
ATOM 2450 O O . VAL A 1 315 ? -1.569 -2.149 22.498 1.00 91.62 315 VAL A O 1
ATOM 2453 N N . LEU A 1 316 ? -1.225 -3.736 20.961 1.00 91.56 316 LEU A N 1
ATOM 2454 C CA . LEU A 1 316 ? -0.724 -2.833 19.910 1.00 91.56 316 LEU A CA 1
ATOM 2455 C C . LEU A 1 316 ? -1.716 -1.732 19.510 1.00 91.56 316 LEU A C 1
ATOM 2457 O O . LEU A 1 316 ? -1.299 -0.613 19.184 1.00 91.56 316 LEU A O 1
ATOM 2461 N N . GLN A 1 317 ? -3.014 -2.041 19.522 1.00 89.50 317 GLN A N 1
ATOM 2462 C CA . GLN A 1 317 ? -4.070 -1.080 19.191 1.00 89.50 317 GLN A CA 1
ATOM 2463 C C . GLN A 1 317 ? -4.151 0.064 20.207 1.00 89.50 317 GLN A C 1
ATOM 2465 O O . GLN A 1 317 ? -4.423 1.199 19.824 1.00 89.50 317 GLN A O 1
ATOM 2470 N N . GLU A 1 318 ? -3.869 -0.230 21.474 1.00 89.62 318 GLU A N 1
ATOM 2471 C CA . GLU A 1 318 ? -4.130 0.657 22.615 1.00 89.62 318 GLU A CA 1
ATOM 2472 C C . GLU A 1 318 ? -2.839 1.120 23.312 1.00 89.62 318 GLU A C 1
ATOM 2474 O O . GLU A 1 318 ? -2.883 1.865 24.290 1.00 89.62 318 GLU A O 1
ATOM 2479 N N . LEU A 1 319 ? -1.676 0.677 22.821 1.00 90.12 319 LEU A N 1
ATOM 2480 C CA . LEU A 1 319 ? -0.372 1.014 23.379 1.00 90.12 319 LEU A CA 1
ATOM 2481 C C . LEU A 1 319 ? -0.119 2.521 23.291 1.00 90.12 319 LEU A C 1
ATOM 2483 O O . LEU A 1 319 ? -0.248 3.126 22.219 1.00 90.12 319 LEU A O 1
ATOM 2487 N N . ALA A 1 320 ? 0.319 3.097 24.410 1.00 85.12 320 ALA A N 1
ATOM 2488 C CA . ALA A 1 320 ? 0.721 4.493 24.492 1.00 85.12 320 ALA A CA 1
ATOM 2489 C C . ALA A 1 320 ? 1.783 4.867 23.437 1.00 85.12 320 ALA A C 1
ATOM 2491 O O . ALA A 1 320 ? 2.625 4.057 23.042 1.00 85.12 320 ALA A O 1
ATOM 2492 N N . SER A 1 321 ? 1.747 6.126 22.994 1.00 82.88 321 SER A N 1
ATOM 2493 C CA . SER A 1 321 ? 2.750 6.715 22.106 1.00 82.88 321 SER A CA 1
ATOM 2494 C C . SER A 1 321 ? 3.401 7.915 22.808 1.00 82.88 321 SER A C 1
ATOM 2496 O O . SER A 1 321 ? 2.683 8.869 23.108 1.00 82.88 321 SER A O 1
ATOM 2498 N N . PRO A 1 322 ? 4.727 7.919 23.052 1.00 83.50 322 PRO A N 1
ATOM 2499 C CA . PRO A 1 322 ? 5.710 6.905 22.653 1.00 83.50 322 PRO A CA 1
ATOM 2500 C C . PRO A 1 322 ? 5.554 5.575 23.417 1.00 83.50 322 PRO A C 1
ATOM 2502 O O . PRO A 1 322 ? 5.035 5.577 24.535 1.00 83.50 322 PRO A O 1
ATOM 2505 N N . PRO A 1 323 ? 5.998 4.444 22.831 1.00 86.25 323 PRO A N 1
ATOM 2506 C CA . PRO A 1 323 ? 5.900 3.147 23.488 1.00 86.25 323 PRO A CA 1
ATOM 2507 C C . PRO A 1 323 ? 6.746 3.117 24.772 1.00 86.25 323 PRO A C 1
ATOM 2509 O O . PRO A 1 323 ? 7.865 3.638 24.773 1.00 86.25 323 PRO A O 1
ATOM 2512 N N . PRO A 1 324 ? 6.240 2.500 25.853 1.00 89.31 324 PRO A N 1
ATOM 2513 C CA . PRO A 1 324 ? 6.977 2.359 27.103 1.00 89.31 324 PRO A CA 1
ATOM 2514 C C . PRO A 1 324 ? 8.157 1.386 26.954 1.00 89.31 324 PRO A C 1
ATOM 2516 O O . PRO A 1 324 ? 8.197 0.540 26.054 1.00 89.31 324 PRO A O 1
ATOM 2519 N N . GLU A 1 325 ? 9.118 1.486 27.873 1.00 86.00 325 GLU A N 1
ATOM 2520 C CA . GLU A 1 325 ? 10.294 0.614 27.909 1.00 86.00 325 GLU A CA 1
ATOM 2521 C C . GLU A 1 325 ? 9.889 -0.870 28.012 1.00 86.00 325 GLU A C 1
ATOM 2523 O O . GLU A 1 325 ? 9.006 -1.242 28.785 1.00 86.00 325 GLU A O 1
ATOM 2528 N N . GLY A 1 326 ? 10.522 -1.726 27.206 1.00 88.69 326 GLY A N 1
ATOM 2529 C CA . GLY A 1 326 ? 10.229 -3.164 27.147 1.00 88.69 326 GLY A CA 1
ATOM 2530 C C . GLY A 1 326 ? 9.041 -3.556 26.256 1.00 88.69 326 GLY A C 1
ATOM 2531 O O . GLY A 1 326 ? 8.880 -4.741 25.968 1.00 88.69 326 GLY A O 1
ATOM 2532 N N . ALA A 1 327 ? 8.244 -2.604 25.746 1.00 91.75 327 ALA A N 1
ATOM 2533 C CA . ALA A 1 327 ? 7.114 -2.932 24.869 1.00 91.75 327 ALA A CA 1
ATOM 2534 C C . ALA A 1 327 ? 7.563 -3.620 23.579 1.00 91.75 327 ALA A C 1
ATOM 2536 O O . ALA A 1 327 ? 6.992 -4.637 23.188 1.00 91.75 327 ALA A O 1
ATOM 2537 N N . LEU A 1 328 ? 8.617 -3.094 22.947 1.00 93.00 328 LEU A N 1
ATOM 2538 C CA . LEU A 1 328 ? 9.170 -3.677 21.730 1.00 93.00 328 LEU A CA 1
ATOM 2539 C C . LEU A 1 328 ? 9.625 -5.125 21.965 1.00 93.00 328 LEU A C 1
ATOM 2541 O O . LEU A 1 328 ? 9.274 -6.011 21.197 1.00 93.00 328 LEU A O 1
ATOM 2545 N N . GLU A 1 329 ? 10.359 -5.377 23.046 1.00 93.88 329 GLU A N 1
ATOM 2546 C CA . GLU A 1 329 ? 10.868 -6.709 23.388 1.00 93.88 329 GLU A CA 1
ATOM 2547 C C . GLU A 1 329 ? 9.740 -7.727 23.597 1.00 93.88 329 GLU A C 1
ATOM 2549 O O . GLU A 1 329 ? 9.775 -8.808 23.004 1.00 93.88 329 GLU A O 1
ATOM 2554 N N . ALA A 1 330 ? 8.697 -7.360 24.347 1.00 93.62 330 ALA A N 1
ATOM 2555 C CA . ALA A 1 330 ? 7.536 -8.223 24.552 1.00 93.62 330 ALA A CA 1
ATOM 2556 C C . ALA A 1 330 ? 6.819 -8.547 23.226 1.00 93.62 330 ALA A C 1
ATOM 2558 O O . ALA A 1 330 ? 6.496 -9.706 22.956 1.00 93.62 330 ALA A O 1
ATOM 2559 N N . LEU A 1 331 ? 6.616 -7.540 22.370 1.00 94.62 331 LEU A N 1
ATOM 2560 C CA . LEU A 1 331 ? 5.930 -7.685 21.083 1.00 94.62 331 LEU A CA 1
ATOM 2561 C C . LEU A 1 331 ? 6.717 -8.543 20.086 1.00 94.62 331 LEU A C 1
ATOM 2563 O O . LEU A 1 331 ? 6.149 -9.445 19.464 1.00 94.62 331 LEU A O 1
ATOM 2567 N N . LEU A 1 332 ? 8.025 -8.306 19.958 1.00 94.50 332 LEU A N 1
ATOM 2568 C CA . LEU A 1 332 ? 8.891 -9.115 19.100 1.00 94.50 332 LEU A CA 1
ATOM 2569 C C . LEU A 1 332 ? 8.984 -10.558 19.615 1.00 94.50 332 LEU A C 1
ATOM 2571 O O . LEU A 1 332 ? 8.966 -11.486 18.810 1.00 94.50 332 LEU A O 1
ATOM 2575 N N . THR A 1 333 ? 8.982 -10.771 20.935 1.00 94.62 333 THR A N 1
ATOM 2576 C CA . THR A 1 333 ? 8.977 -12.115 21.541 1.00 94.62 333 THR A CA 1
ATOM 2577 C C . THR A 1 333 ? 7.703 -12.898 21.223 1.00 94.62 333 THR A C 1
ATOM 2579 O O . THR A 1 333 ? 7.767 -14.093 20.931 1.00 94.62 333 THR A O 1
ATOM 2582 N N . VAL A 1 334 ? 6.527 -12.258 21.234 1.00 94.12 334 VAL A N 1
ATOM 2583 C CA . VAL A 1 334 ? 5.290 -12.907 20.755 1.00 94.12 334 VAL A CA 1
ATOM 2584 C C . VAL A 1 334 ? 5.399 -13.211 19.261 1.00 94.12 334 VAL A C 1
ATOM 2586 O O . VAL A 1 334 ? 5.146 -14.341 18.853 1.00 94.12 334 VAL A O 1
ATOM 2589 N N . SER A 1 335 ? 5.853 -12.248 18.458 1.00 93.81 335 SER A N 1
ATOM 2590 C CA . SER A 1 335 ? 5.997 -12.403 17.004 1.00 93.81 335 SER A CA 1
ATOM 2591 C C . SER A 1 335 ? 6.904 -13.571 16.605 1.00 93.81 335 SER A C 1
ATOM 2593 O O . SER A 1 335 ? 6.571 -14.319 15.689 1.00 93.81 335 SER A O 1
ATOM 2595 N N . LEU A 1 336 ? 7.991 -13.799 17.351 1.00 92.56 336 LEU A N 1
ATOM 2596 C CA . LEU A 1 336 ? 8.883 -14.951 17.170 1.00 92.56 336 LEU A CA 1
ATOM 2597 C C . LEU A 1 336 ? 8.193 -16.299 17.433 1.00 92.56 336 LEU A C 1
ATOM 2599 O O . LEU A 1 336 ? 8.551 -17.301 16.820 1.00 92.56 336 LEU A O 1
ATOM 2603 N N . ARG A 1 337 ? 7.207 -16.345 18.337 1.00 92.38 337 ARG A N 1
ATOM 2604 C CA . ARG A 1 337 ? 6.435 -17.564 18.647 1.00 92.38 337 ARG A CA 1
ATOM 2605 C C . ARG A 1 337 ? 5.302 -17.808 17.652 1.00 92.38 337 ARG A C 1
ATOM 2607 O O . ARG A 1 337 ? 4.905 -18.954 17.453 1.00 92.38 337 ARG A O 1
ATOM 2614 N N . THR A 1 338 ? 4.776 -16.749 17.040 1.00 89.44 338 THR A N 1
ATOM 2615 C CA . THR A 1 338 ? 3.630 -16.789 16.122 1.00 89.44 338 THR A CA 1
ATOM 2616 C C . THR A 1 338 ? 3.964 -16.092 14.800 1.00 89.44 338 THR A C 1
ATOM 2618 O O . THR A 1 338 ? 3.348 -15.079 14.447 1.00 89.44 338 THR A O 1
ATOM 2621 N N . VAL A 1 339 ? 4.947 -16.641 14.080 1.00 87.62 339 VAL A N 1
ATOM 2622 C CA . VAL A 1 339 ? 5.489 -16.112 12.813 1.00 87.62 339 VAL A CA 1
ATOM 2623 C C . VAL A 1 339 ? 4.364 -15.686 11.856 1.00 87.62 339 VAL A C 1
ATOM 2625 O O . VAL A 1 339 ? 3.410 -16.427 11.619 1.00 87.62 339 VAL A O 1
ATOM 2628 N N . GLY A 1 340 ? 4.442 -14.450 11.355 1.00 86.31 340 GLY A N 1
ATOM 2629 C CA . GLY A 1 340 ? 3.499 -13.861 10.391 1.00 86.31 340 GLY A CA 1
ATOM 2630 C C . GLY A 1 340 ? 2.191 -13.305 10.958 1.00 86.31 340 GLY A C 1
ATOM 2631 O O . GLY A 1 340 ? 1.656 -12.346 10.411 1.00 86.31 340 GLY A O 1
ATOM 2632 N N . SER A 1 341 ? 1.697 -13.811 12.089 1.00 91.56 341 SER A N 1
ATOM 2633 C CA . SER A 1 341 ? 0.379 -13.411 12.623 1.00 91.56 341 SER A CA 1
ATOM 2634 C C . SER A 1 341 ? 0.270 -11.946 13.079 1.00 91.56 341 SER A C 1
ATOM 2636 O O . SER A 1 341 ? -0.844 -11.426 13.163 1.00 91.56 341 SER A O 1
ATOM 2638 N N . LEU A 1 342 ? 1.408 -11.303 13.370 1.00 92.81 342 LEU A N 1
ATOM 2639 C CA . LEU A 1 342 ? 1.523 -9.918 13.848 1.00 92.81 342 LEU A CA 1
ATOM 2640 C C . LEU A 1 342 ? 2.176 -8.971 12.831 1.00 92.81 342 LEU A C 1
ATOM 2642 O O . LEU A 1 342 ? 2.502 -7.840 13.184 1.00 92.81 342 LEU A O 1
ATOM 2646 N N . ALA A 1 343 ? 2.449 -9.425 11.603 1.00 91.25 343 ALA A N 1
ATOM 2647 C CA . ALA A 1 343 ? 3.271 -8.667 10.661 1.00 91.25 343 ALA A CA 1
ATOM 2648 C C . ALA A 1 343 ? 2.658 -7.296 10.318 1.00 91.25 343 ALA A C 1
ATOM 2650 O O . ALA A 1 343 ? 3.356 -6.284 10.375 1.00 91.25 343 ALA A O 1
ATOM 2651 N N . ASP A 1 344 ? 1.351 -7.239 10.048 1.00 91.00 344 ASP A N 1
ATOM 2652 C CA . ASP A 1 344 ? 0.654 -5.991 9.716 1.00 91.00 344 ASP A CA 1
ATOM 2653 C C . ASP A 1 344 ? 0.615 -5.009 10.893 1.00 91.00 344 ASP A C 1
ATOM 2655 O O . ASP A 1 344 ? 0.880 -3.814 10.721 1.00 91.00 344 ASP A O 1
ATOM 2659 N N . GLU A 1 345 ? 0.313 -5.497 12.099 1.00 93.38 345 GLU A N 1
ATOM 2660 C CA . GLU A 1 345 ? 0.244 -4.658 13.294 1.00 93.38 345 GLU A CA 1
ATOM 2661 C C . GLU A 1 345 ? 1.633 -4.161 13.713 1.00 93.38 345 GLU A C 1
ATOM 2663 O O . GLU A 1 345 ? 1.783 -2.986 14.054 1.00 93.38 345 GLU A O 1
ATOM 2668 N N . LEU A 1 346 ? 2.663 -5.009 13.615 1.00 93.88 346 LEU A N 1
ATOM 2669 C CA . LEU A 1 346 ? 4.052 -4.612 13.849 1.00 93.88 346 LEU A CA 1
ATOM 2670 C C . LEU A 1 346 ? 4.543 -3.616 12.805 1.00 93.88 346 LEU A C 1
ATOM 2672 O O . LEU A 1 346 ? 5.223 -2.666 13.177 1.00 93.88 346 LEU A O 1
ATOM 2676 N N . ARG A 1 347 ? 4.166 -3.766 11.530 1.00 92.62 347 ARG A N 1
ATOM 2677 C CA . ARG A 1 347 ? 4.476 -2.777 10.489 1.00 92.62 347 ARG A CA 1
ATOM 2678 C C . ARG A 1 347 ? 3.803 -1.442 10.800 1.00 92.62 347 ARG A C 1
ATOM 2680 O O . ARG A 1 347 ? 4.447 -0.398 10.721 1.00 92.62 347 ARG A O 1
ATOM 2687 N N . SER A 1 348 ? 2.526 -1.455 11.193 1.00 91.69 348 SER A N 1
ATOM 2688 C CA . SER A 1 348 ? 1.817 -0.231 11.588 1.00 91.69 348 SER A CA 1
ATOM 2689 C C . SER A 1 348 ? 2.454 0.428 12.810 1.00 91.69 348 SER A C 1
ATOM 2691 O O . SER A 1 348 ? 2.510 1.655 12.863 1.00 91.69 348 SER A O 1
ATOM 2693 N N . PHE A 1 349 ? 2.924 -0.362 13.774 1.00 92.00 349 PHE A N 1
ATOM 2694 C CA . PHE A 1 349 ? 3.642 0.115 14.951 1.00 92.00 349 PHE A CA 1
ATOM 2695 C C . PHE A 1 349 ? 5.011 0.701 14.588 1.00 92.00 349 PHE A C 1
ATOM 2697 O O . PHE A 1 349 ? 5.321 1.822 14.987 1.00 92.00 349 PHE A O 1
ATOM 2704 N N . ALA A 1 350 ? 5.784 -0.012 13.770 1.00 90.88 350 ALA A N 1
ATOM 2705 C CA . ALA A 1 350 ? 7.080 0.401 13.254 1.00 90.88 350 ALA A CA 1
ATOM 2706 C C . ALA A 1 350 ? 6.978 1.740 12.505 1.00 90.88 350 ALA A C 1
ATOM 2708 O O . ALA A 1 350 ? 7.685 2.687 12.842 1.00 90.88 350 ALA A O 1
ATOM 2709 N N . LYS A 1 351 ? 6.008 1.891 11.590 1.00 89.56 351 LYS A N 1
ATOM 2710 C CA . LYS A 1 351 ? 5.792 3.123 10.805 1.00 89.56 351 LYS A CA 1
ATOM 2711 C C . LYS A 1 351 ? 5.404 4.356 11.645 1.00 89.56 351 LYS A C 1
ATOM 2713 O O . LYS A 1 351 ? 5.488 5.468 11.128 1.00 89.56 351 LYS A O 1
ATOM 2718 N N . ARG A 1 352 ? 5.052 4.219 12.937 1.00 88.31 352 ARG A N 1
ATOM 2719 C CA . ARG A 1 352 ? 4.845 5.378 13.841 1.00 88.31 352 ARG A CA 1
ATOM 2720 C C . ARG A 1 352 ? 6.138 6.161 14.097 1.00 88.31 352 ARG A C 1
ATOM 2722 O O . ARG A 1 352 ? 6.070 7.316 14.513 1.00 88.31 352 ARG A O 1
ATOM 2729 N N . ARG A 1 353 ? 7.306 5.546 13.872 1.00 88.25 353 ARG A N 1
ATOM 2730 C CA . ARG A 1 353 ? 8.622 6.149 14.106 1.00 88.25 353 ARG A CA 1
ATOM 2731 C C . ARG A 1 353 ? 9.629 5.675 13.044 1.00 88.25 353 ARG A C 1
ATOM 2733 O O . ARG A 1 353 ? 9.776 4.467 12.871 1.00 88.25 353 ARG A O 1
ATOM 2740 N N . PRO A 1 354 ? 10.358 6.576 12.355 1.00 89.25 354 PRO A N 1
ATOM 2741 C CA . PRO A 1 354 ? 11.410 6.177 11.412 1.00 89.25 354 PRO A CA 1
ATOM 2742 C C . PRO A 1 354 ? 12.431 5.246 12.071 1.00 89.25 354 PRO A C 1
ATOM 2744 O O . PRO A 1 354 ? 12.742 5.448 13.245 1.00 89.25 354 PRO A O 1
ATOM 2747 N N . PHE A 1 355 ? 12.972 4.270 11.338 1.00 90.25 355 PHE A N 1
ATOM 2748 C CA . PHE A 1 355 ? 13.879 3.258 11.896 1.00 90.25 355 PHE A CA 1
ATOM 2749 C C . PHE A 1 355 ? 15.069 3.866 12.658 1.00 90.25 355 PHE A C 1
ATOM 2751 O O . PHE A 1 355 ? 15.303 3.514 13.811 1.00 90.25 355 PHE A O 1
ATOM 2758 N N . ARG A 1 356 ? 15.716 4.892 12.092 1.00 84.81 356 ARG A N 1
ATOM 2759 C CA . ARG A 1 356 ? 16.826 5.613 12.748 1.00 84.81 356 ARG A CA 1
ATOM 2760 C C . ARG A 1 356 ? 16.445 6.348 14.023 1.00 84.81 356 ARG A C 1
ATOM 2762 O O . ARG A 1 356 ? 17.270 6.575 14.895 1.00 84.81 356 ARG A O 1
ATOM 2769 N N . ALA A 1 357 ? 15.179 6.739 14.155 1.00 86.50 357 ALA A N 1
ATOM 2770 C CA . ALA A 1 357 ? 14.750 7.394 15.375 1.00 86.50 357 ALA A CA 1
ATOM 2771 C C . ALA A 1 357 ? 14.701 6.402 16.547 1.00 86.50 357 ALA A C 1
ATOM 2773 O O . ALA A 1 357 ? 14.669 6.862 17.683 1.00 86.50 357 ALA A O 1
ATOM 2774 N N . TRP A 1 358 ? 14.682 5.083 16.320 1.00 86.38 358 TRP A N 1
ATOM 2775 C CA . TRP A 1 358 ? 14.820 4.088 17.386 1.00 86.38 358 TRP A CA 1
ATOM 2776 C C . TRP A 1 358 ? 16.250 4.078 17.930 1.00 86.38 358 TRP A C 1
ATOM 2778 O O . TRP A 1 358 ? 17.200 4.258 17.178 1.00 86.38 358 TRP A O 1
ATOM 2788 N N . GLY A 1 359 ? 16.413 3.860 19.237 1.00 86.06 359 GLY A N 1
ATOM 2789 C CA . GLY A 1 359 ? 17.749 3.718 19.818 1.00 86.06 359 GLY A CA 1
ATOM 2790 C C . GLY A 1 359 ? 18.461 2.473 19.281 1.00 86.06 359 GLY A C 1
ATOM 2791 O O . GLY A 1 359 ? 17.808 1.495 18.925 1.00 86.06 359 GLY A O 1
ATOM 2792 N N . VAL A 1 360 ? 19.796 2.487 19.277 1.00 87.94 360 VAL A N 1
ATOM 2793 C CA . VAL A 1 360 ? 20.653 1.402 18.753 1.00 87.94 360 VAL A CA 1
ATOM 2794 C C . VAL A 1 360 ? 20.244 0.013 19.263 1.00 87.94 360 VAL A C 1
ATOM 2796 O O . VAL A 1 360 ? 20.172 -0.942 18.496 1.00 87.94 360 VAL A O 1
ATOM 2799 N N . GLU A 1 361 ? 19.917 -0.119 20.551 1.00 89.38 361 GLU A N 1
ATOM 2800 C CA . GLU A 1 361 ? 19.511 -1.408 21.127 1.00 89.38 361 GLU A CA 1
ATOM 2801 C C . GLU A 1 361 ? 18.178 -1.919 20.550 1.00 89.38 361 GLU A C 1
ATOM 2803 O O . GLU A 1 361 ? 18.025 -3.111 20.276 1.00 89.38 361 GLU A O 1
ATOM 2808 N N . ASP A 1 362 ? 17.227 -1.020 20.291 1.00 90.69 362 ASP A N 1
ATOM 2809 C CA . ASP A 1 362 ? 15.951 -1.362 19.662 1.00 90.69 362 ASP A CA 1
ATOM 2810 C C . ASP A 1 362 ? 16.122 -1.673 18.170 1.00 90.69 362 ASP A C 1
ATOM 2812 O O . ASP A 1 362 ? 15.496 -2.609 17.669 1.00 90.69 362 ASP A O 1
ATOM 2816 N N . GLN A 1 363 ? 17.023 -0.975 17.472 1.00 91.88 363 GLN A N 1
ATOM 2817 C CA . GLN A 1 363 ? 17.402 -1.321 16.098 1.00 91.88 363 GLN A CA 1
ATOM 2818 C C . GLN A 1 363 ? 18.012 -2.734 16.030 1.00 91.88 363 GLN A C 1
ATOM 2820 O O . GLN A 1 363 ? 17.616 -3.542 15.189 1.00 91.88 363 GLN A O 1
ATOM 2825 N N . ARG A 1 364 ? 18.893 -3.097 16.975 1.00 92.06 364 ARG A N 1
ATOM 2826 C CA . ARG A 1 364 ? 19.452 -4.460 17.095 1.00 92.06 364 ARG A CA 1
ATOM 2827 C C . ARG A 1 364 ? 18.386 -5.511 17.406 1.00 92.06 364 ARG A C 1
ATOM 2829 O O . ARG A 1 364 ? 18.479 -6.648 16.940 1.00 92.06 364 ARG A O 1
ATOM 2836 N N . ARG A 1 365 ? 17.369 -5.174 18.205 1.00 93.44 365 ARG A N 1
ATOM 2837 C CA . ARG A 1 365 ? 16.221 -6.062 18.474 1.00 93.44 365 ARG A CA 1
ATOM 2838 C C . ARG A 1 365 ? 15.400 -6.304 17.209 1.00 93.44 365 ARG A C 1
ATOM 2840 O O . ARG A 1 365 ? 15.125 -7.461 16.896 1.00 93.44 365 ARG A O 1
ATOM 2847 N N . TRP A 1 366 ? 15.095 -5.250 16.456 1.00 95.00 366 TRP A N 1
ATOM 2848 C CA . TRP A 1 366 ? 14.450 -5.351 15.147 1.00 95.00 366 TRP A CA 1
ATOM 2849 C C . TRP A 1 366 ? 15.267 -6.185 14.155 1.00 95.00 366 TRP A C 1
ATOM 2851 O O . TRP A 1 366 ? 14.701 -7.063 13.514 1.00 95.00 366 TRP A O 1
ATOM 2861 N N . ALA A 1 367 ? 16.588 -6.002 14.092 1.00 94.00 367 ALA A N 1
ATOM 2862 C CA . ALA A 1 367 ? 17.470 -6.798 13.235 1.00 94.00 367 ALA A CA 1
ATOM 2863 C C . ALA A 1 367 ? 17.499 -8.290 13.622 1.00 94.00 367 ALA A C 1
ATOM 2865 O O . ALA A 1 367 ? 17.439 -9.164 12.758 1.00 94.00 367 ALA A O 1
ATOM 2866 N N . ARG A 1 368 ? 17.536 -8.617 14.924 1.00 94.75 368 ARG A N 1
ATOM 2867 C CA . ARG A 1 368 ? 17.431 -10.014 15.396 1.00 94.75 368 ARG A CA 1
ATOM 2868 C C . ARG A 1 368 ? 16.088 -10.644 15.037 1.00 94.75 368 ARG A C 1
ATOM 2870 O O . ARG A 1 368 ? 16.045 -11.809 14.640 1.00 94.75 368 ARG A O 1
ATOM 2877 N N . TRP A 1 369 ? 15.008 -9.880 15.179 1.00 95.56 369 TRP A N 1
ATOM 2878 C CA . TRP A 1 369 ? 13.683 -10.312 14.750 1.00 95.56 369 TRP A CA 1
ATOM 2879 C C . TRP A 1 369 ? 13.634 -10.526 13.235 1.00 95.56 369 TRP A C 1
ATOM 2881 O O . TRP A 1 369 ? 13.154 -11.570 12.798 1.00 95.56 369 TRP A O 1
ATOM 2891 N N . ALA A 1 370 ? 14.209 -9.609 12.451 1.00 95.38 370 ALA A N 1
ATOM 2892 C CA . ALA A 1 370 ? 14.258 -9.693 10.998 1.00 95.38 370 ALA A CA 1
ATOM 2893 C C . ALA A 1 370 ? 14.874 -11.020 10.533 1.00 95.38 370 ALA A C 1
ATOM 2895 O O . ALA A 1 370 ? 14.203 -11.785 9.842 1.00 95.38 370 ALA A O 1
ATOM 2896 N N . ARG A 1 371 ? 16.066 -11.354 11.051 1.00 95.00 371 ARG A N 1
ATOM 2897 C CA . ARG A 1 371 ? 16.787 -12.624 10.798 1.00 95.00 371 ARG A CA 1
ATOM 2898 C C . ARG A 1 371 ? 16.010 -13.890 11.153 1.00 95.00 371 ARG A C 1
ATOM 2900 O O . ARG A 1 371 ? 16.321 -14.974 10.673 1.00 95.00 371 ARG A O 1
ATOM 2907 N N . SER A 1 372 ? 15.036 -13.774 12.047 1.00 94.12 372 SER A N 1
ATOM 2908 C CA . SER A 1 372 ? 14.286 -14.925 12.552 1.00 94.12 372 SER A CA 1
ATOM 2909 C C . SER A 1 372 ? 12.929 -15.097 11.875 1.00 94.12 372 SER A C 1
ATOM 2911 O O . SER A 1 372 ? 12.385 -16.194 11.911 1.00 94.12 372 SER A O 1
ATOM 2913 N N . VAL A 1 373 ? 12.355 -14.022 11.321 1.00 94.06 373 VAL A N 1
ATOM 2914 C CA . VAL A 1 373 ? 10.943 -13.984 10.906 1.00 94.06 373 VAL A CA 1
ATOM 2915 C C . VAL A 1 373 ? 10.774 -13.589 9.444 1.00 94.06 373 VAL A C 1
ATOM 2917 O O . VAL A 1 373 ? 9.950 -14.198 8.769 1.00 94.06 373 VAL A O 1
ATOM 2920 N N . LEU A 1 374 ? 11.517 -12.597 8.934 1.00 93.75 374 LEU A N 1
ATOM 2921 C CA . LEU A 1 374 ? 11.215 -11.985 7.630 1.00 93.75 374 LEU A CA 1
ATOM 2922 C C . LEU A 1 374 ? 11.312 -12.966 6.461 1.00 93.75 374 LEU A C 1
ATOM 2924 O O . LEU A 1 374 ? 10.444 -12.928 5.595 1.00 93.75 374 LEU A O 1
ATOM 2928 N N . ARG A 1 375 ? 12.295 -13.875 6.469 1.00 93.94 375 ARG A N 1
ATOM 2929 C CA . ARG A 1 375 ? 12.444 -14.940 5.458 1.00 93.94 375 ARG A CA 1
ATOM 2930 C C . ARG A 1 375 ? 11.208 -15.808 5.247 1.00 93.94 375 ARG A C 1
ATOM 2932 O O . ARG A 1 375 ? 11.053 -16.364 4.166 1.00 93.94 375 ARG A O 1
ATOM 2939 N N . ASP A 1 376 ? 10.378 -15.958 6.276 1.00 93.12 376 ASP A N 1
ATOM 2940 C CA . ASP A 1 376 ? 9.207 -16.836 6.261 1.00 93.12 376 ASP A CA 1
ATOM 2941 C C . ASP A 1 376 ? 7.903 -16.032 6.048 1.00 93.12 376 ASP A C 1
ATOM 2943 O O . ASP A 1 376 ? 6.805 -16.596 6.064 1.00 93.12 376 ASP A O 1
ATOM 2947 N N . LEU A 1 377 ? 8.003 -14.709 5.855 1.00 93.50 377 LEU A N 1
ATOM 2948 C CA . LEU A 1 377 ? 6.884 -13.837 5.498 1.00 93.50 377 LEU A CA 1
ATOM 2949 C C . LEU A 1 377 ? 6.702 -13.748 3.974 1.00 93.50 377 LEU A C 1
ATOM 2951 O O . LEU A 1 377 ? 7.636 -14.011 3.215 1.00 93.50 377 LEU A O 1
ATOM 2955 N N . PRO A 1 378 ? 5.519 -13.311 3.498 1.00 94.38 378 PRO A N 1
ATOM 2956 C CA . PRO A 1 378 ? 5.345 -12.939 2.099 1.00 94.38 378 PRO A CA 1
ATOM 2957 C C . PRO A 1 378 ? 6.365 -11.876 1.673 1.00 94.38 378 PRO A C 1
ATOM 2959 O O . PRO A 1 378 ? 6.612 -10.916 2.407 1.00 94.38 378 PRO A O 1
ATOM 2962 N N . ALA A 1 379 ? 6.908 -12.020 0.463 1.00 94.00 379 ALA A N 1
ATOM 2963 C CA . ALA A 1 379 ? 7.952 -11.145 -0.069 1.00 94.00 379 ALA A CA 1
ATOM 2964 C C . ALA A 1 379 ? 7.560 -9.653 -0.058 1.00 94.00 379 ALA A C 1
ATOM 2966 O O . ALA A 1 379 ? 8.380 -8.808 0.288 1.00 94.00 379 ALA A O 1
ATOM 2967 N N . GLU A 1 380 ? 6.295 -9.329 -0.350 1.00 94.44 380 GLU A N 1
ATOM 2968 C CA . GLU A 1 380 ? 5.765 -7.957 -0.272 1.00 94.44 380 GLU A CA 1
ATOM 2969 C C . GLU A 1 380 ? 5.853 -7.392 1.153 1.00 94.44 380 GLU A C 1
ATOM 2971 O O . GLU A 1 380 ? 6.303 -6.270 1.365 1.00 94.44 380 GLU A O 1
ATOM 2976 N N . THR A 1 381 ? 5.491 -8.195 2.157 1.00 94.19 381 THR A N 1
ATOM 2977 C CA . THR A 1 381 ? 5.554 -7.780 3.562 1.00 94.19 381 THR A CA 1
ATOM 2978 C C . THR A 1 381 ? 6.997 -7.596 4.027 1.00 94.19 381 THR A C 1
ATOM 2980 O O . THR A 1 381 ? 7.283 -6.643 4.750 1.00 94.19 381 THR A O 1
ATOM 2983 N N . ALA A 1 382 ? 7.916 -8.473 3.612 1.00 95.44 382 ALA A N 1
ATOM 2984 C CA . ALA A 1 382 ? 9.338 -8.309 3.910 1.00 95.44 382 ALA A CA 1
ATOM 2985 C C . ALA A 1 382 ? 9.902 -7.030 3.267 1.00 95.44 382 ALA A C 1
ATOM 2987 O O . ALA A 1 382 ? 10.570 -6.245 3.944 1.00 95.44 382 ALA A O 1
ATOM 2988 N N . LEU A 1 383 ? 9.534 -6.767 2.009 1.00 96.00 383 LEU A N 1
ATOM 2989 C CA . LEU A 1 383 ? 9.912 -5.554 1.289 1.00 96.00 383 LEU A CA 1
ATOM 2990 C C . LEU A 1 383 ? 9.395 -4.283 1.977 1.00 96.00 383 LEU A C 1
ATOM 2992 O O . LEU A 1 383 ? 10.146 -3.319 2.076 1.00 96.00 383 LEU A O 1
ATOM 2996 N N . ASP A 1 384 ? 8.176 -4.285 2.520 1.00 95.06 384 ASP A N 1
ATOM 2997 C CA . ASP A 1 384 ? 7.634 -3.154 3.290 1.00 95.06 384 ASP A CA 1
ATOM 2998 C C . ASP A 1 384 ? 8.400 -2.878 4.594 1.00 95.06 384 ASP A C 1
ATOM 3000 O O . ASP A 1 384 ? 8.534 -1.727 5.026 1.00 95.06 384 ASP A O 1
ATOM 3004 N N . PHE A 1 385 ? 8.873 -3.928 5.271 1.00 96.00 385 PHE A N 1
ATOM 3005 C CA . PHE A 1 385 ? 9.713 -3.768 6.458 1.00 96.00 385 PHE A CA 1
ATOM 3006 C C . PHE A 1 385 ? 11.089 -3.219 6.084 1.00 96.00 385 PHE A C 1
ATOM 3008 O O . PHE A 1 385 ? 11.593 -2.328 6.772 1.00 96.00 385 PHE A O 1
ATOM 3015 N N . PHE A 1 386 ? 11.668 -3.698 4.981 1.00 95.44 386 PHE A N 1
ATOM 3016 C CA . PHE A 1 386 ? 12.906 -3.143 4.451 1.00 95.44 386 PHE A CA 1
ATOM 3017 C C . PHE A 1 386 ? 12.734 -1.686 3.995 1.00 95.44 386 PHE A C 1
ATOM 3019 O O . PHE A 1 386 ? 13.580 -0.858 4.317 1.00 95.44 386 PHE A O 1
ATOM 3026 N N . GLU A 1 387 ? 11.622 -1.335 3.341 1.00 94.56 387 GLU A N 1
ATOM 3027 C CA . GLU A 1 387 ? 11.273 0.045 2.975 1.00 94.56 387 GLU A CA 1
ATOM 3028 C C . GLU A 1 387 ? 11.342 0.958 4.203 1.00 94.56 387 GLU A C 1
ATOM 3030 O O . GLU A 1 387 ? 12.017 1.988 4.193 1.00 94.56 387 GLU A O 1
ATOM 3035 N N . TRP A 1 388 ? 10.680 0.556 5.289 1.00 93.56 388 TRP A N 1
ATOM 3036 C CA . TRP A 1 388 ? 10.684 1.309 6.539 1.00 93.56 388 TRP A CA 1
ATOM 3037 C C . TRP A 1 388 ? 12.084 1.422 7.163 1.00 93.56 388 TRP A C 1
ATOM 3039 O O . TRP A 1 388 ? 12.433 2.498 7.654 1.00 93.56 388 TRP A O 1
ATOM 3049 N N . ALA A 1 389 ? 12.885 0.352 7.126 1.00 92.81 389 ALA A N 1
ATOM 3050 C CA . ALA A 1 389 ? 14.250 0.345 7.653 1.00 92.81 389 ALA A CA 1
ATOM 3051 C C . ALA A 1 389 ? 15.216 1.217 6.828 1.00 92.81 389 ALA A C 1
ATOM 3053 O O . ALA A 1 389 ? 16.068 1.901 7.395 1.00 92.81 389 ALA A O 1
ATOM 3054 N N . ALA A 1 390 ? 15.060 1.220 5.502 1.00 89.81 390 ALA A N 1
ATOM 3055 C CA . ALA A 1 390 ? 15.926 1.920 4.555 1.00 89.81 390 ALA A CA 1
ATOM 3056 C C . ALA A 1 390 ? 15.506 3.377 4.292 1.00 89.81 390 ALA A C 1
ATOM 3058 O O . ALA A 1 390 ? 16.297 4.160 3.766 1.00 89.81 390 ALA A O 1
ATOM 3059 N N . THR A 1 391 ? 14.279 3.774 4.650 1.00 87.44 391 THR A N 1
ATOM 3060 C CA . THR A 1 391 ? 13.799 5.146 4.427 1.00 87.44 391 THR A CA 1
ATOM 3061 C C . THR A 1 391 ? 14.536 6.138 5.340 1.00 87.44 391 THR A C 1
ATOM 3063 O O . THR A 1 391 ? 14.400 6.063 6.567 1.00 87.44 391 THR A O 1
ATOM 3066 N N . PRO A 1 392 ? 15.276 7.117 4.784 1.00 76.00 392 PRO A N 1
ATOM 3067 C CA . PRO A 1 392 ? 15.960 8.116 5.591 1.00 76.00 392 PRO A CA 1
ATOM 3068 C C . PRO A 1 392 ? 14.954 9.073 6.263 1.00 76.00 392 PRO A C 1
ATOM 3070 O O . PRO A 1 392 ? 13.935 9.434 5.664 1.00 76.00 392 PRO A O 1
ATOM 3073 N N . PRO A 1 393 ? 15.213 9.523 7.504 1.00 77.06 393 PRO A N 1
ATOM 3074 C CA . PRO A 1 393 ? 14.366 10.505 8.175 1.00 77.06 393 PRO A CA 1
ATOM 3075 C C . PRO A 1 393 ? 14.390 11.859 7.445 1.00 77.06 393 PRO A C 1
ATOM 3077 O O . PRO A 1 393 ? 15.442 12.372 7.082 1.00 77.06 393 PRO A O 1
ATOM 3080 N N . PHE A 1 394 ? 13.222 12.491 7.288 1.00 68.38 394 PHE A N 1
ATOM 3081 C CA . PHE A 1 394 ? 13.069 13.748 6.532 1.00 68.38 394 PHE A CA 1
ATOM 3082 C C . PHE A 1 394 ? 13.925 14.918 7.061 1.00 68.38 394 PHE A C 1
ATOM 3084 O O . PHE A 1 394 ? 14.271 15.818 6.301 1.00 68.38 394 PHE A O 1
ATOM 3091 N N . ASN A 1 395 ? 14.252 14.911 8.358 1.00 65.94 395 ASN A N 1
ATOM 3092 C CA . ASN A 1 395 ? 14.932 16.011 9.049 1.00 65.94 395 ASN A CA 1
ATOM 3093 C C . ASN A 1 395 ? 16.432 15.779 9.284 1.00 65.94 395 ASN A C 1
ATOM 3095 O O . ASN A 1 395 ? 17.080 16.677 9.815 1.00 65.94 395 ASN A O 1
ATOM 3099 N N . ASP A 1 396 ? 16.971 14.611 8.923 1.00 64.12 396 ASP A N 1
ATOM 3100 C CA . ASP A 1 396 ? 18.377 14.281 9.161 1.00 64.12 396 ASP A CA 1
ATOM 3101 C C . ASP A 1 396 ? 19.015 13.646 7.909 1.00 64.12 396 ASP A C 1
ATOM 3103 O O . ASP A 1 396 ? 18.864 12.446 7.663 1.00 64.12 396 ASP A O 1
ATOM 3107 N N . PRO A 1 397 ? 19.671 14.465 7.064 1.00 57.81 397 PRO A N 1
ATOM 3108 C CA . PRO A 1 397 ? 20.323 14.016 5.839 1.00 57.81 397 PRO A CA 1
ATOM 3109 C C . PRO A 1 397 ? 21.733 13.435 6.066 1.00 57.81 397 PRO A C 1
ATOM 3111 O O . PRO A 1 397 ? 22.425 13.133 5.079 1.00 57.81 397 PRO A O 1
ATOM 3114 N N . GLU A 1 398 ? 22.200 13.307 7.315 1.00 60.56 398 GLU A N 1
ATOM 3115 C CA . GLU A 1 398 ? 23.472 12.642 7.604 1.00 60.56 398 GLU A CA 1
ATOM 3116 C C . GLU A 1 398 ? 23.401 11.142 7.237 1.00 60.56 398 GLU A C 1
ATOM 3118 O O . GLU A 1 398 ? 22.335 10.517 7.145 1.00 60.56 398 GLU A O 1
ATOM 3123 N N . GLY A 1 399 ? 24.551 10.578 6.851 1.00 60.00 399 GLY A N 1
ATOM 3124 C CA . GLY A 1 399 ? 24.643 9.157 6.497 1.00 60.00 399 GLY A CA 1
ATOM 3125 C C . GLY A 1 399 ? 24.340 8.268 7.710 1.00 60.00 399 GLY A C 1
ATOM 3126 O O . GLY A 1 399 ? 24.529 8.731 8.827 1.00 60.00 399 GLY A O 1
ATOM 3127 N N . PRO A 1 400 ? 23.852 7.031 7.509 1.00 64.06 400 PRO A N 1
ATOM 3128 C CA . PRO A 1 400 ? 23.645 6.113 8.625 1.00 64.06 400 PRO A CA 1
ATOM 3129 C C . PRO A 1 400 ? 24.985 5.784 9.298 1.00 64.06 400 PRO A C 1
ATOM 3131 O O . PRO A 1 400 ? 26.000 5.653 8.605 1.00 64.06 400 PRO A O 1
ATOM 3134 N N . ASP A 1 401 ? 24.983 5.608 10.618 1.00 67.62 401 ASP A N 1
ATOM 3135 C CA . ASP A 1 401 ? 26.164 5.112 11.335 1.00 67.62 401 ASP A CA 1
ATOM 3136 C C . ASP A 1 401 ? 26.451 3.639 10.958 1.00 67.62 401 ASP A C 1
ATOM 3138 O O . ASP A 1 401 ? 25.592 2.931 10.418 1.00 67.62 401 ASP A O 1
ATOM 3142 N N . GLU A 1 402 ? 27.663 3.140 11.240 1.00 69.50 402 GLU A N 1
ATOM 3143 C CA . GLU A 1 402 ? 28.065 1.757 10.906 1.00 69.50 402 GLU A CA 1
ATOM 3144 C C . GLU A 1 402 ? 27.127 0.703 11.524 1.00 69.50 402 GLU A C 1
ATOM 3146 O O . GLU A 1 402 ? 26.754 -0.267 10.864 1.00 69.50 402 GLU A O 1
ATOM 3151 N N . GLU A 1 403 ? 26.690 0.912 12.769 1.00 62.44 403 GLU A N 1
ATOM 3152 C CA . GLU A 1 403 ? 25.783 -0.017 13.456 1.00 62.44 403 GLU A CA 1
ATOM 3153 C C . GLU A 1 403 ? 24.345 0.039 12.910 1.00 62.44 403 GLU A C 1
ATOM 3155 O O . GLU A 1 403 ? 23.684 -0.997 12.802 1.00 62.44 403 GLU A O 1
ATOM 3160 N N . GLU A 1 404 ? 23.861 1.223 12.514 1.00 68.44 404 GLU A N 1
ATOM 3161 C CA . GLU A 1 404 ? 22.552 1.374 11.853 1.00 68.44 404 GLU A CA 1
ATOM 3162 C C . GLU A 1 404 ? 22.544 0.660 10.501 1.00 68.44 404 GLU A C 1
ATOM 3164 O O . GLU A 1 404 ? 21.568 0.013 10.110 1.00 68.44 404 GLU A O 1
ATOM 3169 N N . THR A 1 405 ? 23.675 0.764 9.807 1.00 77.69 405 THR A N 1
ATOM 3170 C CA . THR A 1 405 ? 23.923 0.119 8.527 1.00 77.69 405 THR A CA 1
ATOM 3171 C C . THR A 1 405 ? 23.831 -1.401 8.689 1.00 77.69 405 THR A C 1
ATOM 3173 O O . THR A 1 405 ? 23.074 -2.034 7.957 1.00 77.69 405 THR A O 1
ATOM 3176 N N . GLU A 1 406 ? 24.487 -1.996 9.695 1.00 84.56 406 GLU A N 1
ATOM 3177 C CA . GLU A 1 406 ? 24.386 -3.440 9.981 1.00 84.56 406 GLU A CA 1
ATOM 3178 C C . GLU A 1 406 ? 22.942 -3.890 10.269 1.00 84.56 406 GLU A C 1
ATOM 3180 O O . GLU A 1 406 ? 22.489 -4.917 9.751 1.00 84.56 406 GLU A O 1
ATOM 3185 N N . ALA A 1 407 ? 22.194 -3.120 11.064 1.00 87.25 407 ALA A N 1
ATOM 3186 C CA . ALA A 1 407 ? 20.814 -3.455 11.396 1.00 87.25 407 ALA A CA 1
ATOM 3187 C C . ALA A 1 407 ? 19.892 -3.405 10.164 1.00 87.25 407 ALA A C 1
ATOM 3189 O O . ALA A 1 407 ? 19.055 -4.291 9.997 1.00 87.25 407 ALA A O 1
ATOM 3190 N N . MET A 1 408 ? 20.074 -2.421 9.279 1.00 91.50 408 MET A N 1
ATOM 3191 C CA . MET A 1 408 ? 19.368 -2.325 7.997 1.00 91.50 408 MET A CA 1
ATOM 3192 C C . MET A 1 408 ? 19.730 -3.484 7.051 1.00 91.50 408 MET A C 1
ATOM 3194 O O . MET A 1 408 ? 18.836 -4.035 6.407 1.00 91.50 408 MET A O 1
ATOM 3198 N N . TRP A 1 409 ? 21.002 -3.903 6.988 1.00 91.00 409 TRP A N 1
ATOM 3199 C CA . TRP A 1 409 ? 21.423 -5.040 6.153 1.00 91.00 409 TRP A CA 1
ATOM 3200 C C . TRP A 1 409 ? 20.721 -6.341 6.544 1.00 91.00 409 TRP A C 1
ATOM 3202 O O . TRP A 1 409 ? 20.339 -7.100 5.660 1.00 91.00 409 TRP A O 1
ATOM 3212 N N . ALA A 1 410 ? 20.435 -6.556 7.832 1.00 93.81 410 ALA A N 1
ATOM 3213 C CA . ALA A 1 410 ? 19.643 -7.708 8.266 1.00 93.81 410 ALA A CA 1
ATOM 3214 C C . ALA A 1 410 ? 18.228 -7.726 7.650 1.00 93.81 410 ALA A C 1
ATOM 3216 O O . ALA A 1 410 ? 17.700 -8.795 7.360 1.00 93.81 410 ALA A O 1
ATOM 3217 N N . PHE A 1 411 ? 17.607 -6.563 7.424 1.00 95.75 411 PHE A N 1
ATOM 3218 C CA . PHE A 1 411 ? 16.331 -6.495 6.707 1.00 95.75 411 PHE A CA 1
ATOM 3219 C C . PHE A 1 411 ? 16.508 -6.778 5.215 1.00 95.75 411 PHE A C 1
ATOM 3221 O O . PHE A 1 411 ? 15.664 -7.461 4.635 1.00 95.75 411 PHE A O 1
ATOM 3228 N N . LEU A 1 412 ? 17.584 -6.281 4.594 1.00 94.75 412 LEU A N 1
ATOM 3229 C CA . LEU A 1 412 ? 17.853 -6.526 3.176 1.00 94.75 412 LEU A CA 1
ATOM 3230 C C . LEU A 1 412 ? 18.081 -8.016 2.901 1.00 94.75 412 LEU A C 1
ATOM 3232 O O . LEU A 1 412 ? 17.390 -8.583 2.058 1.00 94.75 412 LEU A O 1
ATOM 3236 N N . GLU A 1 413 ? 18.998 -8.646 3.638 1.00 95.12 413 GLU A N 1
ATOM 3237 C CA . GLU A 1 413 ? 19.359 -10.063 3.494 1.00 95.12 413 GLU A CA 1
ATOM 3238 C C . GLU A 1 413 ? 18.125 -10.969 3.609 1.00 95.12 413 GLU A C 1
ATOM 3240 O O . GLU A 1 413 ? 17.884 -11.841 2.772 1.00 95.12 413 GLU A O 1
ATOM 3245 N N . GLU A 1 414 ? 17.278 -10.727 4.607 1.00 95.88 414 GLU A N 1
ATOM 3246 C CA . GLU A 1 414 ? 16.086 -11.549 4.820 1.00 95.88 414 GLU A CA 1
ATOM 3247 C C . GLU A 1 414 ? 14.965 -11.230 3.826 1.00 95.88 414 GLU A C 1
ATOM 3249 O O . GLU A 1 414 ? 14.186 -12.116 3.470 1.00 95.88 414 GLU A O 1
ATOM 3254 N N . THR A 1 415 ? 14.911 -10.000 3.305 1.00 96.44 415 THR A N 1
ATOM 3255 C CA . THR A 1 415 ? 14.019 -9.649 2.189 1.00 96.44 415 THR A CA 1
ATOM 3256 C C . THR A 1 415 ? 14.435 -10.375 0.913 1.00 96.44 415 THR A C 1
ATOM 3258 O O . THR A 1 415 ? 13.571 -10.893 0.209 1.00 96.44 415 THR A O 1
ATOM 3261 N N . VAL A 1 416 ? 15.740 -10.497 0.635 1.00 95.75 416 VAL A N 1
ATOM 3262 C CA . VAL A 1 416 ? 16.249 -11.333 -0.467 1.00 95.75 416 VAL A CA 1
ATOM 3263 C C . VAL A 1 416 ? 15.776 -12.774 -0.297 1.00 95.75 416 VAL A C 1
ATOM 3265 O O . VAL A 1 416 ? 15.254 -13.357 -1.245 1.00 95.75 416 VAL A O 1
ATOM 3268 N N . HIS A 1 417 ? 15.900 -13.340 0.907 1.00 95.25 417 HIS A N 1
ATOM 3269 C CA . HIS A 1 417 ? 15.442 -14.701 1.187 1.00 95.25 417 HIS A CA 1
ATOM 3270 C C . HIS A 1 417 ? 13.928 -14.879 1.025 1.00 95.25 417 HIS A C 1
ATOM 3272 O O . HIS A 1 417 ? 13.501 -15.897 0.477 1.00 95.25 417 HIS A O 1
ATOM 3278 N N . ALA A 1 418 ? 13.124 -13.902 1.447 1.00 95.25 418 ALA A N 1
ATOM 3279 C CA . ALA A 1 418 ? 11.676 -13.925 1.253 1.00 95.25 418 ALA A CA 1
ATOM 3280 C C . ALA A 1 418 ? 11.297 -13.853 -0.241 1.00 95.25 418 ALA A C 1
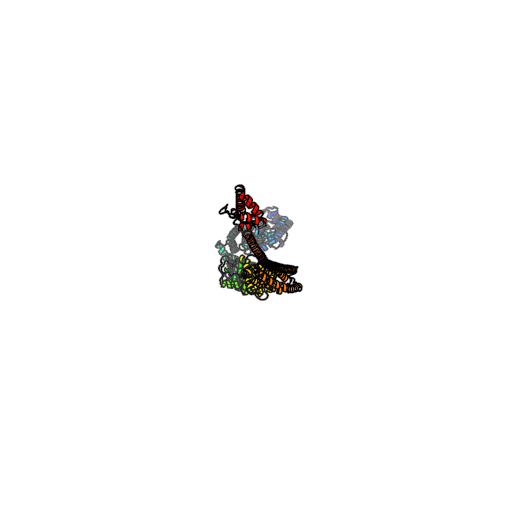ATOM 3282 O O . ALA A 1 418 ? 10.436 -14.604 -0.699 1.00 95.25 418 ALA A O 1
ATOM 3283 N N . ILE A 1 419 ? 11.976 -13.002 -1.024 1.00 95.69 419 ILE A N 1
ATOM 3284 C CA . ILE A 1 419 ? 11.791 -12.907 -2.483 1.00 95.69 419 ILE A CA 1
ATOM 3285 C C . ILE A 1 419 ? 12.214 -14.217 -3.171 1.00 95.69 419 ILE A C 1
ATOM 3287 O O . ILE A 1 419 ? 11.492 -14.693 -4.047 1.00 95.69 419 ILE A O 1
ATOM 3291 N N . ASP A 1 420 ? 13.328 -14.831 -2.756 1.00 94.50 420 ASP A N 1
ATOM 3292 C CA . ASP A 1 420 ? 13.824 -16.113 -3.286 1.00 94.50 420 ASP A CA 1
ATOM 3293 C C . ASP A 1 420 ? 12.833 -17.270 -3.063 1.00 94.50 420 ASP A C 1
ATOM 3295 O O . ASP A 1 420 ? 12.690 -18.140 -3.925 1.00 94.50 420 ASP A O 1
ATOM 3299 N N . GLN A 1 421 ? 12.158 -17.303 -1.910 1.00 93.06 421 GLN A N 1
ATOM 3300 C CA . GLN A 1 421 ? 11.171 -18.339 -1.578 1.00 93.06 421 GLN A CA 1
ATOM 3301 C C . GLN A 1 421 ? 9.783 -18.071 -2.179 1.00 93.06 421 GLN A C 1
ATOM 3303 O O . GLN A 1 421 ? 8.970 -18.995 -2.284 1.00 93.06 421 GLN A O 1
ATOM 3308 N N . GLY A 1 422 ? 9.505 -16.823 -2.564 1.00 91.31 422 GLY A N 1
ATOM 3309 C CA . GLY A 1 422 ? 8.234 -16.400 -3.137 1.00 91.31 422 GLY A CA 1
ATOM 3310 C C . GLY A 1 422 ? 7.933 -17.047 -4.491 1.00 91.31 422 GLY A C 1
ATOM 3311 O O . GLY A 1 422 ? 8.819 -17.427 -5.265 1.00 91.31 422 GLY A O 1
ATOM 3312 N N . THR A 1 423 ? 6.646 -17.146 -4.827 1.00 93.00 423 THR A N 1
ATOM 3313 C CA . THR A 1 423 ? 6.242 -17.599 -6.162 1.00 93.00 423 THR A CA 1
ATOM 3314 C C . THR A 1 423 ? 6.654 -16.573 -7.224 1.00 93.00 423 THR A C 1
ATOM 3316 O O . THR A 1 423 ? 6.910 -15.408 -6.922 1.00 93.00 423 THR A O 1
ATOM 3319 N N . ALA A 1 424 ? 6.694 -16.962 -8.503 1.00 91.75 424 ALA A N 1
ATOM 3320 C CA . ALA A 1 424 ? 6.987 -16.010 -9.582 1.00 91.75 424 ALA A CA 1
ATOM 3321 C C . ALA A 1 424 ? 6.012 -14.816 -9.605 1.00 91.75 424 ALA A C 1
ATOM 3323 O O . ALA A 1 424 ? 6.404 -13.702 -9.941 1.00 91.75 424 ALA A O 1
ATOM 3324 N N . LYS A 1 425 ? 4.756 -15.037 -9.192 1.00 92.75 425 LYS A N 1
ATOM 3325 C CA . LYS A 1 425 ? 3.751 -13.981 -9.049 1.00 92.75 425 LYS A CA 1
ATOM 3326 C C . LYS A 1 425 ? 4.101 -13.007 -7.920 1.00 92.75 425 LYS A C 1
ATOM 3328 O O . LYS A 1 425 ? 3.953 -11.805 -8.111 1.00 92.75 425 LYS A O 1
ATOM 3333 N N . ASP A 1 426 ? 4.571 -13.515 -6.783 1.00 91.75 426 ASP A N 1
ATOM 3334 C CA . ASP A 1 426 ? 4.969 -12.675 -5.646 1.00 91.75 426 ASP A CA 1
ATOM 3335 C C . ASP A 1 426 ? 6.203 -11.839 -6.015 1.00 91.75 426 ASP A C 1
ATOM 3337 O O . ASP A 1 426 ? 6.236 -10.636 -5.775 1.00 91.75 426 ASP A O 1
ATOM 3341 N N . ARG A 1 427 ? 7.178 -12.449 -6.707 1.00 94.69 427 ARG A N 1
ATOM 3342 C CA . ARG A 1 427 ? 8.352 -11.743 -7.244 1.00 94.69 427 ARG A CA 1
ATOM 3343 C C . ARG A 1 427 ? 7.961 -10.645 -8.235 1.00 94.69 427 ARG A C 1
ATOM 3345 O O . ARG A 1 427 ? 8.440 -9.521 -8.116 1.00 94.69 427 ARG A O 1
ATOM 3352 N N . ASP A 1 428 ? 7.066 -10.941 -9.179 1.00 94.00 428 ASP A N 1
ATOM 3353 C CA . ASP A 1 428 ? 6.535 -9.956 -10.133 1.00 94.00 428 ASP A CA 1
ATOM 3354 C C . ASP A 1 428 ? 5.870 -8.759 -9.430 1.00 94.00 428 ASP A C 1
ATOM 3356 O O . ASP A 1 428 ? 6.108 -7.612 -9.821 1.00 94.00 428 ASP A O 1
ATOM 3360 N N . ALA A 1 429 ? 5.089 -9.007 -8.373 1.00 94.06 429 ALA A N 1
ATOM 3361 C CA . ALA A 1 429 ? 4.465 -7.954 -7.578 1.00 94.06 429 ALA A CA 1
ATOM 3362 C C . ALA A 1 429 ? 5.508 -7.102 -6.834 1.00 94.06 429 ALA A C 1
ATOM 3364 O O . ALA A 1 429 ? 5.488 -5.875 -6.965 1.00 94.06 429 ALA A O 1
ATOM 3365 N N . CYS A 1 430 ? 6.481 -7.734 -6.166 1.00 95.25 430 CYS A N 1
ATOM 3366 C CA . CYS A 1 430 ? 7.583 -7.037 -5.500 1.00 95.25 430 CYS A CA 1
ATOM 3367 C C . CYS A 1 430 ? 8.373 -6.142 -6.460 1.00 95.25 430 CYS A C 1
ATOM 3369 O O . CYS A 1 430 ? 8.611 -4.982 -6.147 1.00 95.25 430 CYS A O 1
ATOM 3371 N N . PHE A 1 431 ? 8.753 -6.635 -7.644 1.00 96.06 431 PHE A N 1
ATOM 3372 C CA . PHE A 1 431 ? 9.551 -5.852 -8.599 1.00 96.06 431 PHE A CA 1
ATOM 3373 C C . PHE A 1 431 ? 8.803 -4.625 -9.135 1.00 96.06 431 PHE A C 1
ATOM 3375 O O . PHE A 1 431 ? 9.417 -3.607 -9.466 1.00 96.06 431 PHE A O 1
ATOM 3382 N N . LYS A 1 432 ? 7.472 -4.701 -9.218 1.00 93.69 432 LYS A N 1
ATOM 3383 C CA . LYS A 1 432 ? 6.631 -3.582 -9.655 1.00 93.69 432 LYS A CA 1
ATOM 3384 C C . LYS A 1 432 ? 6.430 -2.538 -8.565 1.00 93.69 432 LYS A C 1
ATOM 3386 O O . LYS A 1 432 ? 6.258 -1.364 -8.920 1.00 93.69 432 LYS A O 1
ATOM 3391 N N . ASP A 1 433 ? 6.497 -2.943 -7.300 1.00 94.88 433 ASP A N 1
ATOM 3392 C CA . ASP A 1 433 ? 6.293 -2.084 -6.141 1.00 94.88 433 ASP A CA 1
ATOM 3393 C C . ASP A 1 433 ? 7.262 -0.886 -6.117 1.00 94.88 433 ASP A C 1
ATOM 3395 O O . ASP A 1 433 ? 8.395 -0.935 -6.614 1.00 94.88 433 ASP A O 1
ATOM 3399 N N . SER A 1 434 ? 6.804 0.234 -5.561 1.00 90.69 434 SER A N 1
ATOM 3400 C CA . SER A 1 434 ? 7.639 1.417 -5.360 1.00 90.69 434 SER A CA 1
ATOM 3401 C C . SER A 1 434 ? 8.756 1.185 -4.346 1.00 90.69 434 SER A C 1
ATOM 3403 O O . SER A 1 434 ? 9.854 1.693 -4.566 1.00 90.69 434 SER A O 1
ATOM 3405 N N . ALA A 1 435 ? 8.521 0.398 -3.295 1.00 92.44 435 ALA A N 1
ATOM 3406 C CA . ALA A 1 435 ? 9.489 0.081 -2.247 1.00 92.44 435 ALA A C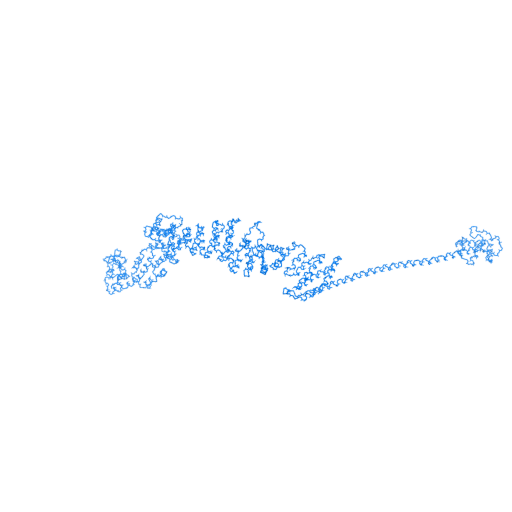A 1
ATOM 3407 C C . ALA A 1 435 ? 10.729 -0.642 -2.793 1.00 92.44 435 ALA A C 1
ATOM 3409 O O . ALA A 1 435 ? 11.835 -0.473 -2.275 1.00 92.44 435 ALA A O 1
ATOM 3410 N N . PHE A 1 436 ? 10.591 -1.366 -3.908 1.00 95.94 436 PHE A N 1
ATOM 3411 C CA . PHE A 1 436 ? 11.706 -2.051 -4.562 1.00 95.94 436 PHE A CA 1
ATOM 3412 C C . PHE A 1 436 ? 12.795 -1.092 -5.073 1.00 95.94 436 PHE A C 1
ATOM 3414 O O . PHE A 1 436 ? 13.934 -1.501 -5.287 1.00 95.94 436 PHE A O 1
ATOM 3421 N N . VAL A 1 437 ? 12.502 0.208 -5.212 1.00 93.94 437 VAL A N 1
ATOM 3422 C CA . VAL A 1 437 ? 13.531 1.215 -5.521 1.00 93.94 437 VAL A CA 1
ATOM 3423 C C . VAL A 1 437 ? 14.588 1.311 -4.418 1.00 93.94 437 VAL A C 1
ATOM 3425 O O . VAL A 1 437 ? 15.771 1.418 -4.728 1.00 93.94 437 VAL A O 1
ATOM 3428 N N . LEU A 1 438 ? 14.185 1.228 -3.145 1.00 92.00 438 LEU A N 1
ATOM 3429 C CA . LEU A 1 438 ? 15.114 1.242 -2.015 1.00 92.00 438 LEU A CA 1
ATOM 3430 C C . LEU A 1 438 ? 15.967 -0.024 -2.026 1.00 92.00 438 LEU A C 1
ATOM 3432 O O . LEU A 1 438 ? 17.166 0.042 -1.774 1.00 92.00 438 LEU A O 1
ATOM 3436 N N . PHE A 1 439 ? 15.363 -1.165 -2.378 1.00 94.69 439 PHE A N 1
ATOM 3437 C CA . PHE A 1 439 ? 16.081 -2.434 -2.490 1.00 94.69 439 PHE A CA 1
ATOM 3438 C C . PHE A 1 439 ? 17.195 -2.325 -3.532 1.00 94.69 439 PHE A C 1
ATOM 3440 O O . PHE A 1 439 ? 18.348 -2.649 -3.251 1.00 94.69 439 PHE A O 1
ATOM 3447 N N . LEU A 1 440 ? 16.872 -1.798 -4.718 1.00 93.75 440 LEU A N 1
ATOM 3448 C CA . LEU A 1 440 ? 17.856 -1.583 -5.776 1.00 93.75 440 LEU A CA 1
ATOM 3449 C C . LEU A 1 440 ? 18.939 -0.587 -5.349 1.00 93.75 440 LEU A C 1
ATOM 3451 O O . LEU A 1 440 ? 20.109 -0.878 -5.550 1.00 93.75 440 LEU A O 1
ATOM 3455 N N . HIS A 1 441 ? 18.574 0.523 -4.701 1.00 90.50 441 HIS A N 1
ATOM 3456 C CA . HIS A 1 441 ? 19.527 1.538 -4.236 1.00 90.50 441 HIS A CA 1
ATOM 3457 C C . HIS A 1 441 ? 20.559 0.990 -3.235 1.00 90.50 441 HIS A C 1
ATOM 3459 O O . HIS A 1 441 ? 21.719 1.399 -3.255 1.00 90.50 441 HIS A O 1
ATOM 3465 N N . HIS A 1 442 ? 20.154 0.043 -2.385 1.00 90.06 442 HIS A N 1
ATOM 3466 C CA . HIS A 1 442 ? 21.030 -0.598 -1.402 1.00 90.06 442 HIS A CA 1
ATOM 3467 C C . HIS A 1 442 ? 21.625 -1.934 -1.878 1.00 90.06 442 HIS A C 1
ATOM 3469 O O . HIS A 1 442 ? 22.334 -2.584 -1.116 1.00 90.06 442 HIS A O 1
ATOM 3475 N N . SER A 1 443 ? 21.388 -2.354 -3.124 1.00 90.19 443 SER A N 1
ATOM 3476 C CA . SER A 1 443 ? 21.865 -3.648 -3.628 1.00 90.19 443 SER A CA 1
ATOM 3477 C C . SER A 1 443 ? 23.391 -3.680 -3.798 1.00 90.19 443 SER A C 1
ATOM 3479 O O . SER A 1 443 ? 23.968 -2.962 -4.627 1.00 90.19 443 SER A O 1
ATOM 3481 N N . GLY A 1 444 ? 24.049 -4.567 -3.051 1.00 88.06 444 GLY A N 1
ATOM 3482 C CA . GLY A 1 444 ? 25.480 -4.835 -3.107 1.00 88.06 444 GLY A CA 1
ATOM 3483 C C . GLY A 1 444 ? 25.856 -5.927 -4.112 1.00 88.06 444 GLY A C 1
ATOM 3484 O O . GLY A 1 444 ? 25.131 -6.224 -5.062 1.00 88.06 444 GLY A O 1
ATOM 3485 N N . VAL A 1 445 ? 27.044 -6.512 -3.931 1.00 86.56 445 VAL A N 1
ATOM 3486 C CA . VAL A 1 445 ? 27.584 -7.562 -4.819 1.00 86.56 445 VAL A CA 1
ATOM 3487 C C . VAL A 1 445 ? 26.794 -8.867 -4.700 1.00 86.56 445 VAL A C 1
ATOM 3489 O O . VAL A 1 445 ? 26.607 -9.563 -5.700 1.00 86.56 445 VAL A O 1
ATOM 3492 N N . ASP A 1 446 ? 26.328 -9.208 -3.501 1.00 87.50 446 ASP A N 1
ATOM 3493 C CA . ASP A 1 446 ? 25.582 -10.445 -3.279 1.00 87.50 446 ASP A CA 1
ATOM 3494 C C . ASP A 1 446 ? 24.141 -10.327 -3.801 1.00 87.50 446 ASP A C 1
ATOM 3496 O O . ASP A 1 446 ? 23.679 -11.224 -4.513 1.00 87.50 446 ASP A O 1
ATOM 3500 N N . GLU A 1 447 ? 23.479 -9.183 -3.604 1.00 91.88 447 GLU A N 1
ATOM 3501 C CA . GLU A 1 447 ? 22.162 -8.897 -4.193 1.00 91.88 447 GLU A CA 1
ATOM 3502 C C . GLU A 1 447 ? 22.238 -8.872 -5.721 1.00 91.88 447 GLU A C 1
ATOM 3504 O O . GLU A 1 447 ? 21.362 -9.411 -6.392 1.00 91.88 447 GLU A O 1
ATOM 3509 N N . GLN A 1 448 ? 23.316 -8.331 -6.297 1.00 91.38 448 GLN A N 1
ATOM 3510 C CA . GLN A 1 448 ? 23.546 -8.353 -7.745 1.00 91.38 448 GLN A CA 1
ATOM 3511 C C . GLN A 1 448 ? 23.548 -9.770 -8.332 1.00 91.38 448 GLN A C 1
ATOM 3513 O O . GLN A 1 448 ? 23.033 -9.968 -9.435 1.00 91.38 448 GLN A O 1
ATOM 3518 N N . ARG A 1 449 ? 24.075 -10.769 -7.610 1.00 90.62 449 ARG A N 1
ATOM 3519 C CA . ARG A 1 449 ? 24.008 -12.176 -8.046 1.00 90.62 449 ARG A CA 1
ATOM 3520 C C . ARG A 1 449 ? 22.570 -12.692 -8.048 1.00 90.62 449 ARG A C 1
ATOM 3522 O O . ARG A 1 449 ? 22.174 -13.375 -8.983 1.00 90.62 449 ARG A O 1
ATOM 3529 N N . ARG A 1 450 ? 21.765 -12.318 -7.053 1.00 93.19 450 ARG A N 1
ATOM 3530 C CA . ARG A 1 450 ? 20.345 -12.703 -6.989 1.00 93.19 450 ARG A CA 1
ATOM 3531 C C . ARG A 1 450 ? 19.512 -12.016 -8.061 1.00 93.19 450 ARG A C 1
ATOM 3533 O O . ARG A 1 450 ? 18.737 -12.674 -8.744 1.00 93.19 450 ARG A O 1
ATOM 3540 N N . LEU A 1 451 ? 19.752 -10.727 -8.300 1.00 94.44 451 LEU A N 1
ATOM 3541 C CA . LEU A 1 451 ? 19.162 -9.990 -9.418 1.00 94.44 451 LEU A CA 1
ATOM 3542 C C . LEU A 1 451 ? 19.490 -10.656 -10.764 1.00 94.44 451 LEU A C 1
ATOM 3544 O O . LEU A 1 451 ? 18.631 -10.728 -11.641 1.00 94.44 451 LEU A O 1
ATOM 3548 N N . ASN A 1 452 ? 20.717 -11.162 -10.930 1.00 93.56 452 ASN A N 1
ATOM 3549 C CA . ASN A 1 452 ? 21.141 -11.897 -12.122 1.00 93.56 452 ASN A CA 1
ATOM 3550 C C . ASN A 1 452 ? 20.329 -13.190 -12.319 1.00 93.56 452 ASN A C 1
ATOM 3552 O O . ASN A 1 452 ? 19.845 -13.434 -13.431 1.00 93.56 452 ASN A O 1
ATOM 3556 N N . ASP A 1 453 ? 20.134 -13.966 -11.251 1.00 92.19 453 ASP A N 1
ATOM 3557 C CA . ASP A 1 453 ? 19.322 -15.186 -11.266 1.00 92.19 453 ASP A CA 1
ATOM 3558 C C . ASP A 1 453 ? 17.846 -14.870 -11.567 1.00 92.19 453 ASP A C 1
ATOM 3560 O O . ASP A 1 453 ? 17.254 -15.447 -12.483 1.00 92.19 453 ASP A O 1
ATOM 3564 N N . TRP A 1 454 ? 17.255 -13.895 -10.867 1.00 94.81 454 TRP A N 1
ATOM 3565 C CA . TRP A 1 454 ? 15.851 -13.507 -11.040 1.00 94.81 454 TRP A CA 1
ATOM 3566 C C . TRP A 1 454 ? 15.556 -12.902 -12.414 1.00 94.81 454 TRP A C 1
ATOM 3568 O O . TRP A 1 454 ? 14.471 -13.119 -12.952 1.00 94.81 454 TRP A O 1
ATOM 3578 N N . ALA A 1 455 ? 16.504 -12.181 -13.020 1.00 94.69 455 ALA A N 1
ATOM 3579 C CA . ALA A 1 455 ? 16.335 -11.604 -14.355 1.00 94.69 455 ALA A CA 1
ATOM 3580 C C . ALA A 1 455 ? 16.205 -12.675 -15.453 1.00 94.69 455 ALA A C 1
ATOM 3582 O O . ALA A 1 455 ? 15.654 -12.398 -16.519 1.00 94.69 455 ALA A O 1
ATOM 3583 N N . ARG A 1 456 ? 16.706 -13.891 -15.198 1.00 93.38 456 ARG A N 1
ATOM 3584 C CA . ARG A 1 456 ? 16.632 -15.044 -16.111 1.00 93.38 456 ARG A CA 1
ATOM 3585 C C . ARG A 1 456 ? 15.386 -15.901 -15.893 1.00 93.38 456 ARG A C 1
ATOM 3587 O O . ARG A 1 456 ? 15.159 -16.834 -16.663 1.00 93.38 456 ARG A O 1
ATOM 3594 N N . ASP A 1 457 ? 14.591 -15.598 -14.874 1.00 92.06 457 ASP A N 1
ATOM 3595 C CA . ASP A 1 457 ? 13.323 -16.269 -14.633 1.00 92.06 457 ASP A CA 1
ATOM 3596 C C . ASP A 1 457 ? 12.311 -15.904 -15.739 1.00 92.06 457 ASP A C 1
ATOM 3598 O O . ASP A 1 457 ? 12.081 -14.715 -15.987 1.00 92.06 457 ASP A O 1
ATOM 3602 N N . PRO A 1 458 ? 11.706 -16.887 -16.429 1.00 90.00 458 PRO A N 1
ATOM 3603 C CA . PRO A 1 458 ? 10.805 -16.616 -17.546 1.00 90.00 458 PRO A CA 1
ATOM 3604 C C . PRO A 1 458 ? 9.494 -15.941 -17.120 1.00 90.00 458 PRO A C 1
ATOM 3606 O O . PRO A 1 458 ? 8.888 -15.245 -17.937 1.00 90.00 458 PRO A O 1
ATOM 3609 N N . ASP A 1 459 ? 9.072 -16.125 -15.868 1.00 92.31 459 ASP A N 1
ATOM 3610 C CA . ASP A 1 459 ? 7.778 -15.679 -15.364 1.00 92.31 459 ASP A CA 1
ATOM 3611 C C . ASP A 1 459 ? 7.883 -14.317 -14.659 1.00 92.31 459 ASP A C 1
ATOM 3613 O O . ASP A 1 459 ? 7.000 -13.475 -14.830 1.00 92.31 459 ASP A O 1
ATOM 3617 N N . SER A 1 460 ? 8.971 -14.060 -13.918 1.00 92.88 460 SER A N 1
ATOM 3618 C CA . SER A 1 460 ? 9.164 -12.805 -13.163 1.00 92.88 460 SER A CA 1
ATOM 3619 C C . SER A 1 460 ? 10.254 -11.875 -13.712 1.00 92.88 460 SER A C 1
ATOM 3621 O O . SER A 1 460 ? 10.277 -10.688 -13.378 1.00 92.88 460 SER A O 1
ATOM 3623 N N . GLY A 1 461 ? 11.167 -12.372 -14.555 1.00 93.56 461 GLY A N 1
ATOM 3624 C CA . GLY A 1 461 ? 12.345 -11.616 -14.997 1.00 93.56 461 GLY A CA 1
ATOM 3625 C C . GLY A 1 461 ? 11.998 -10.347 -15.775 1.00 93.56 461 GLY A C 1
ATOM 3626 O O . GLY A 1 461 ? 12.649 -9.319 -15.610 1.00 93.56 461 GLY A O 1
ATOM 3627 N N . GLY A 1 462 ? 10.914 -10.364 -16.559 1.00 94.12 462 GLY A N 1
ATOM 3628 C CA . GLY A 1 462 ? 10.451 -9.190 -17.304 1.00 94.12 462 GLY A CA 1
ATOM 3629 C C . GLY A 1 462 ? 10.143 -7.979 -16.414 1.00 94.12 462 GLY A C 1
ATOM 3630 O O . GLY A 1 462 ? 10.542 -6.865 -16.752 1.00 94.12 462 GLY A O 1
ATOM 3631 N N . ALA A 1 463 ? 9.494 -8.192 -15.265 1.00 94.94 463 ALA A N 1
ATOM 3632 C CA . ALA A 1 463 ? 9.185 -7.118 -14.322 1.00 94.94 463 ALA A CA 1
ATOM 3633 C C . ALA A 1 463 ? 10.436 -6.576 -13.625 1.00 94.94 463 ALA A C 1
ATOM 3635 O O . ALA A 1 463 ? 10.553 -5.366 -13.442 1.00 94.94 463 ALA A O 1
ATOM 3636 N N . LEU A 1 464 ? 11.409 -7.439 -13.311 1.00 96.62 464 LEU A N 1
ATOM 3637 C CA . LEU A 1 464 ? 12.689 -6.985 -12.769 1.00 96.62 464 LEU A CA 1
ATOM 3638 C C . LEU A 1 464 ? 13.455 -6.113 -13.773 1.00 96.62 464 LEU A C 1
ATOM 3640 O O . LEU A 1 464 ? 13.983 -5.061 -13.414 1.00 96.62 464 LEU A O 1
ATOM 3644 N N . LEU A 1 465 ? 13.506 -6.528 -15.040 1.00 95.38 465 LEU A N 1
ATOM 3645 C CA . LEU A 1 465 ? 14.150 -5.749 -16.100 1.00 95.38 465 LEU A CA 1
ATOM 3646 C C . LEU A 1 465 ? 13.479 -4.381 -16.277 1.00 95.38 465 LEU A C 1
ATOM 3648 O O . LEU A 1 465 ? 14.167 -3.375 -16.455 1.00 95.38 465 LEU A O 1
ATOM 3652 N N . GLU A 1 466 ? 12.149 -4.327 -16.196 1.00 94.38 466 GLU A N 1
ATOM 3653 C CA . GLU A 1 466 ? 11.401 -3.069 -16.210 1.00 94.38 466 GLU A CA 1
ATOM 3654 C C . GLU A 1 466 ? 11.759 -2.195 -15.000 1.00 94.38 466 GLU A C 1
ATOM 3656 O O . GLU A 1 466 ? 12.068 -1.013 -15.170 1.00 94.38 466 GLU A O 1
ATOM 3661 N N . ALA A 1 467 ? 11.807 -2.773 -13.796 1.00 94.44 467 ALA A N 1
ATOM 3662 C CA . ALA A 1 467 ? 12.195 -2.072 -12.576 1.00 94.44 467 ALA A CA 1
ATOM 3663 C C . ALA A 1 467 ? 13.613 -1.483 -12.669 1.00 94.44 467 ALA A C 1
ATOM 3665 O O . ALA A 1 467 ? 13.806 -0.319 -12.325 1.00 94.44 467 ALA A O 1
ATOM 3666 N N . LEU A 1 468 ? 14.582 -2.233 -13.207 1.00 93.94 468 LEU A N 1
ATOM 3667 C CA . LEU A 1 468 ? 15.965 -1.783 -13.410 1.00 93.94 468 LEU A CA 1
ATOM 3668 C C . LEU A 1 468 ? 16.082 -0.650 -14.439 1.00 93.94 468 LEU A C 1
ATOM 3670 O O . LEU A 1 468 ? 16.838 0.297 -14.226 1.00 93.94 468 LEU A O 1
ATOM 3674 N N . LEU A 1 469 ? 15.325 -0.705 -15.540 1.00 92.44 469 LEU A N 1
ATOM 3675 C CA . LEU A 1 469 ? 15.299 0.381 -16.530 1.00 92.44 469 LEU A CA 1
ATOM 3676 C C . LEU A 1 469 ? 14.616 1.642 -15.976 1.00 92.44 469 LEU A C 1
ATOM 3678 O O . LEU A 1 469 ? 15.016 2.759 -16.301 1.00 92.44 469 LEU A O 1
ATOM 3682 N N . MET A 1 470 ? 13.607 1.477 -15.118 1.00 91.75 470 MET A N 1
ATOM 3683 C CA . MET A 1 470 ? 12.895 2.579 -14.464 1.00 91.75 470 MET A CA 1
ATOM 3684 C C . MET A 1 470 ? 13.606 3.104 -13.210 1.00 91.75 470 MET A C 1
ATOM 3686 O O . MET A 1 470 ? 13.275 4.200 -12.748 1.00 91.75 470 MET A O 1
ATOM 3690 N N . PHE A 1 471 ? 14.579 2.362 -12.674 1.00 92.25 471 PHE A N 1
ATOM 3691 C CA . PHE A 1 471 ? 15.265 2.665 -11.420 1.00 92.25 471 PHE A CA 1
ATOM 3692 C C . PHE A 1 471 ? 15.845 4.085 -11.371 1.00 92.25 471 PHE A C 1
ATOM 3694 O O . PHE A 1 471 ? 15.492 4.790 -10.431 1.00 92.25 471 PHE A O 1
ATOM 3701 N N . PRO A 1 472 ? 16.588 4.593 -12.381 1.00 89.56 472 PRO A N 1
ATOM 3702 C CA . PRO A 1 472 ? 17.098 5.967 -12.334 1.00 89.56 472 PRO A CA 1
ATOM 3703 C C . PRO A 1 472 ? 16.003 7.028 -12.166 1.00 89.56 472 PRO A C 1
ATOM 3705 O O . PRO A 1 472 ? 16.192 8.040 -11.495 1.00 89.56 472 PRO A O 1
ATOM 3708 N N . SER A 1 473 ? 14.836 6.801 -12.779 1.00 87.62 473 SER A N 1
ATOM 3709 C CA . SER A 1 473 ? 13.693 7.701 -12.640 1.00 87.62 473 SER A CA 1
ATOM 3710 C C . SER A 1 473 ? 13.072 7.580 -11.252 1.00 87.62 473 SER A C 1
ATOM 3712 O O . SER A 1 473 ? 12.838 8.590 -10.592 1.00 87.62 473 SER A O 1
ATOM 3714 N N . ARG A 1 474 ? 12.828 6.352 -10.781 1.00 89.19 474 ARG A N 1
ATOM 3715 C CA . ARG A 1 474 ? 12.226 6.094 -9.465 1.00 89.19 474 ARG A CA 1
ATOM 3716 C C . ARG A 1 474 ? 13.120 6.582 -8.321 1.00 89.19 474 ARG A C 1
ATOM 3718 O O . ARG A 1 474 ? 12.608 7.188 -7.387 1.00 89.19 474 ARG A O 1
ATOM 3725 N N . GLU A 1 475 ? 14.433 6.398 -8.425 1.00 87.69 475 GLU A N 1
ATOM 3726 C CA . GLU A 1 475 ? 15.437 6.866 -7.462 1.00 87.69 475 GLU A CA 1
ATOM 3727 C C . GLU A 1 475 ? 15.399 8.394 -7.312 1.00 87.69 475 GLU A C 1
ATOM 3729 O O . GLU A 1 475 ? 15.384 8.918 -6.194 1.00 87.69 475 GLU A O 1
ATOM 3734 N N . GLN A 1 476 ? 15.290 9.113 -8.435 1.00 83.94 476 GLN A N 1
ATOM 3735 C CA . GLN A 1 476 ? 15.130 10.567 -8.441 1.00 83.94 476 GLN A CA 1
ATOM 3736 C C . GLN A 1 476 ? 13.813 11.002 -7.778 1.00 83.94 476 GLN A C 1
ATOM 3738 O O . GLN A 1 476 ? 13.809 11.941 -6.980 1.00 83.94 476 GLN A O 1
ATOM 3743 N N . HIS A 1 477 ? 12.697 10.323 -8.069 1.00 84.94 477 HIS A N 1
ATOM 3744 C CA . HIS A 1 477 ? 11.394 10.628 -7.459 1.00 84.94 477 HIS A CA 1
ATOM 3745 C C . HIS A 1 477 ? 11.378 10.351 -5.950 1.00 84.94 477 HIS A C 1
ATOM 3747 O O . HIS A 1 477 ? 10.803 11.132 -5.193 1.00 84.94 477 HIS A O 1
ATOM 3753 N N . ALA A 1 478 ? 12.048 9.282 -5.517 1.00 82.69 478 ALA A N 1
ATOM 3754 C CA . ALA A 1 478 ? 12.194 8.910 -4.113 1.00 82.69 478 ALA A CA 1
ATOM 3755 C C . ALA A 1 478 ? 13.191 9.806 -3.348 1.00 82.69 478 ALA A C 1
ATOM 3757 O O . ALA A 1 478 ? 13.326 9.665 -2.136 1.00 82.69 478 ALA A O 1
ATOM 3758 N N . ARG A 1 479 ? 13.865 10.749 -4.030 1.00 81.56 479 ARG A N 1
ATOM 3759 C CA . ARG A 1 479 ? 14.875 11.663 -3.458 1.00 81.56 479 ARG A CA 1
ATOM 3760 C C . ARG A 1 479 ? 16.033 10.933 -2.765 1.00 81.56 479 ARG A C 1
ATOM 3762 O O . ARG A 1 479 ? 16.647 11.477 -1.852 1.00 81.56 479 ARG A O 1
ATOM 3769 N N . LEU A 1 480 ? 16.339 9.717 -3.222 1.00 76.69 480 LEU A N 1
ATOM 3770 C CA . LEU A 1 480 ? 17.410 8.879 -2.670 1.00 76.69 480 LEU A CA 1
ATOM 3771 C C . LEU A 1 480 ? 18.790 9.267 -3.189 1.00 76.69 480 LEU A C 1
ATOM 3773 O O . LEU A 1 480 ? 19.790 8.977 -2.545 1.00 76.69 480 LEU A O 1
ATOM 3777 N N . SER A 1 481 ? 18.850 9.956 -4.329 1.00 66.50 481 SER A N 1
ATOM 3778 C CA . SER A 1 481 ? 20.074 10.586 -4.806 1.00 66.50 481 SER A CA 1
ATOM 3779 C C . SER A 1 481 ? 20.136 12.006 -4.244 1.00 66.50 481 SER A C 1
ATOM 3781 O O . SER A 1 481 ? 19.543 12.915 -4.836 1.00 66.50 481 SER A O 1
ATOM 3783 N N . PRO A 1 482 ? 20.836 12.258 -3.124 1.00 55.50 482 PRO A N 1
ATOM 3784 C CA . PRO A 1 482 ? 21.217 13.622 -2.810 1.00 55.50 482 PRO A CA 1
ATOM 3785 C C . PRO A 1 482 ? 22.090 14.148 -3.958 1.00 55.50 482 PRO A C 1
ATOM 3787 O O . PRO A 1 482 ? 22.761 13.377 -4.647 1.00 55.50 482 PRO A O 1
ATOM 3790 N N . GLU A 1 483 ? 22.152 15.465 -4.139 1.00 49.91 483 GLU A N 1
ATOM 3791 C CA . GLU A 1 483 ? 23.171 16.135 -4.966 1.00 49.91 483 GLU A CA 1
ATOM 3792 C C . GLU A 1 483 ? 24.592 15.954 -4.368 1.00 49.91 483 GLU A C 1
ATOM 3794 O O . GLU A 1 483 ? 25.418 16.867 -4.364 1.00 49.91 483 GLU A O 1
ATOM 3799 N N . ARG A 1 484 ? 24.897 14.786 -3.784 1.00 47.06 484 ARG A N 1
ATOM 3800 C CA . ARG A 1 484 ? 26.220 14.435 -3.284 1.00 47.06 484 ARG A CA 1
ATOM 3801 C C . ARG A 1 484 ? 27.134 14.290 -4.493 1.00 47.06 484 ARG A C 1
ATOM 3803 O O . ARG A 1 484 ? 26.927 13.430 -5.344 1.00 47.06 484 ARG A O 1
ATOM 3810 N N . LYS A 1 485 ? 28.188 15.108 -4.511 1.00 45.31 485 LYS A N 1
ATOM 3811 C CA . LYS A 1 485 ? 29.317 15.034 -5.453 1.00 45.31 485 LYS A CA 1
ATOM 3812 C C . LYS A 1 485 ? 29.973 13.645 -5.533 1.00 45.31 485 LYS A C 1
ATOM 3814 O O . LYS A 1 485 ? 30.676 13.394 -6.505 1.00 45.31 485 LYS A O 1
ATOM 3819 N N . ASP A 1 486 ? 29.707 12.773 -4.558 1.00 42.97 486 ASP A N 1
ATOM 3820 C CA . ASP A 1 486 ? 30.333 11.458 -4.394 1.00 42.97 486 ASP A CA 1
ATOM 3821 C C . ASP A 1 486 ? 29.396 10.268 -4.680 1.00 42.97 486 ASP A C 1
ATOM 3823 O O . ASP A 1 486 ? 29.817 9.122 -4.535 1.00 42.97 486 ASP A O 1
ATOM 3827 N N . ALA A 1 487 ? 28.131 10.492 -5.075 1.00 49.62 487 ALA A N 1
ATOM 3828 C CA . ALA A 1 487 ? 27.273 9.389 -5.514 1.00 49.62 487 ALA A CA 1
ATOM 3829 C C . ALA A 1 487 ? 27.895 8.767 -6.771 1.00 49.62 487 ALA A C 1
ATOM 3831 O O . ALA A 1 487 ? 27.978 9.434 -7.803 1.00 49.62 487 ALA A O 1
ATOM 3832 N N . GLU A 1 488 ? 28.384 7.525 -6.665 1.00 53.41 488 GLU A N 1
ATOM 3833 C CA . GLU A 1 488 ? 29.133 6.871 -7.737 1.00 53.41 488 GLU A CA 1
ATOM 3834 C C . GLU A 1 488 ? 28.333 6.920 -9.046 1.00 53.41 488 GLU A C 1
ATOM 3836 O O . GLU A 1 488 ? 27.311 6.230 -9.171 1.00 53.41 488 GLU A O 1
ATOM 3841 N N . PRO A 1 489 ? 28.781 7.708 -10.042 1.00 57.59 489 PRO A N 1
ATOM 3842 C CA . PRO A 1 489 ? 28.061 7.843 -11.293 1.00 57.59 489 PRO A CA 1
ATOM 3843 C C . PRO A 1 489 ? 27.914 6.462 -11.929 1.00 57.59 489 PRO A C 1
ATOM 3845 O O . PRO A 1 489 ? 28.902 5.830 -12.308 1.00 57.59 489 PRO A O 1
ATOM 3848 N N . GLY A 1 490 ? 26.674 5.982 -12.031 1.00 78.00 490 GLY A N 1
ATOM 3849 C CA . GLY A 1 490 ? 26.366 4.735 -12.723 1.00 78.00 490 GLY A CA 1
ATOM 3850 C C . GLY A 1 490 ? 26.035 3.524 -11.852 1.00 78.00 490 GLY A C 1
ATOM 3851 O O . GLY A 1 490 ? 26.142 2.421 -12.375 1.00 78.00 490 GLY A O 1
ATOM 3852 N N . HIS A 1 491 ? 25.581 3.669 -10.600 1.00 86.81 491 HIS A N 1
ATOM 3853 C CA . HIS A 1 491 ? 25.036 2.525 -9.843 1.00 86.81 491 HIS A CA 1
ATOM 3854 C C . HIS A 1 491 ? 23.938 1.771 -10.621 1.00 86.81 491 HIS A C 1
ATOM 3856 O O . HIS A 1 491 ? 24.055 0.565 -10.819 1.00 86.81 491 HIS A O 1
ATOM 3862 N N . ALA A 1 492 ? 22.959 2.483 -11.191 1.00 89.12 492 ALA A N 1
ATOM 3863 C CA . ALA A 1 492 ? 21.947 1.886 -12.070 1.00 89.12 492 ALA A CA 1
ATOM 3864 C C . ALA A 1 492 ? 22.558 1.124 -13.263 1.00 89.12 492 ALA A C 1
ATOM 3866 O O . ALA A 1 492 ? 22.134 0.022 -13.606 1.00 89.12 492 ALA A O 1
ATOM 3867 N N . GLY A 1 493 ? 23.602 1.698 -13.869 1.00 90.69 493 GLY A N 1
ATOM 3868 C CA . GLY A 1 493 ? 24.363 1.060 -14.939 1.00 90.69 493 GLY A CA 1
ATOM 3869 C C . GLY A 1 493 ? 25.096 -0.199 -14.470 1.00 90.69 493 GLY A C 1
ATOM 3870 O O . GLY A 1 493 ? 25.107 -1.195 -15.187 1.00 90.69 493 GLY A O 1
ATOM 3871 N N . ARG A 1 494 ? 25.659 -0.194 -13.255 1.00 91.31 494 ARG A N 1
ATOM 3872 C CA 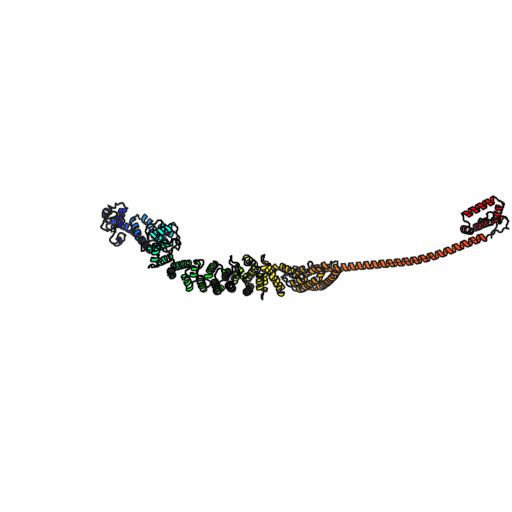. ARG A 1 494 ? 26.288 -1.374 -12.648 1.00 91.31 494 ARG A CA 1
ATOM 3873 C C . ARG A 1 494 ? 25.283 -2.484 -12.398 1.00 91.31 494 ARG A C 1
ATOM 3875 O O . ARG A 1 494 ? 25.587 -3.610 -12.759 1.00 91.31 494 ARG A O 1
ATOM 3882 N N . LEU A 1 495 ? 24.103 -2.183 -11.854 1.00 93.38 495 LEU A N 1
ATOM 3883 C CA . LEU A 1 495 ? 23.051 -3.187 -11.656 1.00 93.38 495 LEU A CA 1
ATOM 3884 C C . LEU A 1 495 ? 22.612 -3.797 -12.994 1.00 93.38 495 LEU A C 1
ATOM 3886 O O . LEU A 1 495 ? 22.556 -5.018 -13.125 1.00 93.38 495 LEU A O 1
ATOM 3890 N N . LEU A 1 496 ? 22.394 -2.960 -14.018 1.00 93.81 496 LEU A N 1
ATOM 3891 C CA . LEU A 1 496 ? 22.068 -3.426 -15.369 1.00 93.81 496 LEU A CA 1
ATOM 3892 C C . LEU A 1 496 ? 23.180 -4.313 -15.957 1.00 93.81 496 LEU A C 1
ATOM 3894 O O . LEU A 1 496 ? 22.896 -5.322 -16.596 1.00 93.81 496 LEU A O 1
ATOM 3898 N N . MET A 1 497 ? 24.453 -3.964 -15.755 1.00 93.50 497 MET A N 1
ATOM 3899 C CA . MET A 1 497 ? 25.570 -4.782 -16.243 1.00 93.50 497 MET A CA 1
ATOM 3900 C C . MET A 1 497 ? 25.789 -6.042 -15.400 1.00 93.50 497 MET A C 1
ATOM 3902 O O . MET A 1 497 ? 26.202 -7.060 -15.945 1.00 93.50 497 MET A O 1
ATOM 3906 N N . ALA A 1 498 ? 25.466 -6.014 -14.108 1.00 92.38 498 ALA A N 1
ATOM 3907 C CA . ALA A 1 498 ? 25.552 -7.176 -13.233 1.00 92.38 498 ALA A CA 1
ATOM 3908 C C . ALA A 1 498 ? 24.542 -8.254 -13.636 1.00 92.38 498 ALA A C 1
ATOM 3910 O O . ALA A 1 498 ? 24.891 -9.431 -13.674 1.00 92.38 498 ALA A O 1
ATOM 3911 N N . ILE A 1 499 ? 23.318 -7.875 -14.024 1.00 94.12 499 ILE A N 1
ATOM 3912 C CA . ILE A 1 499 ? 22.352 -8.847 -14.557 1.00 94.12 499 ILE A CA 1
ATOM 3913 C C . ILE A 1 499 ? 22.748 -9.367 -15.945 1.00 94.12 499 ILE A C 1
ATOM 3915 O O . ILE A 1 499 ? 22.449 -10.515 -16.273 1.00 94.12 499 ILE A O 1
ATOM 3919 N N . TRP A 1 500 ? 23.436 -8.547 -16.746 1.00 94.25 500 TRP A N 1
ATOM 3920 C CA . TRP A 1 500 ? 23.930 -8.931 -18.069 1.00 94.25 500 TRP A CA 1
ATOM 3921 C C . TRP A 1 500 ? 25.086 -9.934 -17.987 1.00 94.25 500 TRP A C 1
ATOM 3923 O O . TRP A 1 500 ? 25.266 -10.755 -18.886 1.00 94.25 500 TRP A O 1
ATOM 3933 N N . ASP A 1 501 ? 25.883 -9.882 -16.923 1.00 90.44 501 ASP A N 1
ATOM 3934 C CA . ASP A 1 501 ? 27.071 -10.717 -16.800 1.00 90.44 501 ASP A CA 1
ATOM 3935 C C . ASP A 1 501 ? 26.733 -12.209 -16.613 1.00 90.44 501 ASP A C 1
ATOM 3937 O O . ASP A 1 501 ? 25.664 -12.577 -16.120 1.00 90.44 501 ASP A O 1
ATOM 3941 N N . GLY A 1 502 ? 27.652 -13.087 -17.015 1.00 85.69 502 GLY A N 1
ATOM 3942 C CA . GLY A 1 502 ? 27.530 -14.536 -16.816 1.00 85.69 502 GLY A CA 1
ATOM 3943 C C . GLY A 1 502 ? 26.755 -15.311 -17.901 1.00 85.69 502 GLY A C 1
ATOM 3944 O O . GLY A 1 502 ? 26.308 -14.757 -18.908 1.00 85.69 502 GLY A O 1
ATOM 3945 N N . PRO A 1 503 ? 26.617 -16.642 -17.740 1.00 82.44 503 PRO A N 1
ATOM 3946 C CA . PRO A 1 503 ? 25.949 -17.500 -18.717 1.00 82.44 503 PRO A CA 1
ATOM 3947 C C . PRO A 1 503 ? 24.458 -17.150 -18.856 1.00 82.44 503 PRO A C 1
ATOM 3949 O O . PRO A 1 503 ? 23.828 -16.629 -17.937 1.00 82.44 503 PRO A O 1
ATOM 3952 N N . GLY A 1 504 ? 23.872 -17.436 -20.022 1.00 85.44 504 GLY A N 1
ATOM 3953 C CA . GLY A 1 504 ? 22.442 -17.200 -20.264 1.00 85.44 504 GLY A CA 1
ATOM 3954 C C . GLY A 1 504 ? 22.069 -15.804 -20.778 1.00 85.44 504 GLY A C 1
ATOM 3955 O O . GLY A 1 504 ? 20.884 -15.515 -20.868 1.00 85.44 504 GLY A O 1
ATOM 3956 N N . GLN A 1 505 ? 23.032 -14.968 -21.191 1.00 90.31 505 GLN A N 1
ATOM 3957 C CA . GLN A 1 505 ? 22.786 -13.642 -21.801 1.00 90.31 505 GLN A CA 1
ATOM 3958 C C . GLN A 1 505 ? 21.693 -13.641 -22.881 1.00 90.31 505 GLN A C 1
ATOM 3960 O O . GLN A 1 505 ? 20.882 -12.722 -22.957 1.00 90.31 505 GLN A O 1
ATOM 3965 N N . HIS A 1 506 ? 21.633 -14.695 -23.698 1.00 89.94 506 HIS A N 1
ATOM 3966 C CA . HIS A 1 506 ? 20.633 -14.850 -24.756 1.00 89.94 506 HIS A CA 1
ATOM 3967 C C . HIS A 1 506 ? 19.179 -14.832 -24.244 1.00 89.94 506 HIS A C 1
ATOM 3969 O O . HIS A 1 506 ? 18.290 -14.433 -24.994 1.00 89.94 506 HIS A O 1
ATOM 3975 N N . LEU A 1 507 ? 18.935 -15.205 -22.979 1.00 92.25 507 LEU A N 1
ATOM 3976 C CA . LEU A 1 507 ? 17.614 -15.153 -22.341 1.00 92.25 507 LEU A CA 1
ATOM 3977 C C . LEU A 1 507 ? 17.158 -13.712 -22.066 1.00 92.25 507 LEU A C 1
ATOM 3979 O O . LEU A 1 507 ? 15.962 -13.443 -22.043 1.00 92.25 507 LEU A O 1
ATOM 3983 N N . LEU A 1 508 ? 18.100 -12.775 -21.916 1.00 94.31 508 LEU A N 1
ATOM 3984 C CA . LEU A 1 508 ? 17.819 -11.369 -21.610 1.00 94.31 508 LEU A CA 1
ATOM 3985 C C . LEU A 1 508 ? 17.568 -10.527 -22.866 1.00 94.31 508 LEU A C 1
ATOM 3987 O O . LEU A 1 508 ? 16.885 -9.507 -22.794 1.00 94.31 508 LEU A O 1
ATOM 3991 N N . VAL A 1 509 ? 18.091 -10.949 -24.025 1.00 93.38 509 VAL A N 1
ATOM 3992 C CA . VAL A 1 509 ? 18.086 -10.151 -25.265 1.00 93.38 509 VAL A CA 1
ATOM 3993 C C . VAL A 1 509 ? 16.672 -9.783 -25.715 1.00 93.38 509 VAL A C 1
ATOM 3995 O O . VAL A 1 509 ? 16.388 -8.611 -25.963 1.00 93.38 509 VAL A O 1
ATOM 3998 N N . ALA A 1 510 ? 15.768 -10.760 -25.826 1.00 91.94 510 ALA A N 1
ATOM 3999 C CA . ALA A 1 510 ? 14.411 -10.501 -26.307 1.00 91.94 510 ALA A CA 1
ATOM 4000 C C . ALA A 1 510 ? 13.557 -9.688 -25.305 1.00 91.94 510 ALA A C 1
ATOM 4002 O O . ALA A 1 510 ? 12.933 -8.711 -25.743 1.00 91.94 510 ALA A O 1
ATOM 4003 N N . PRO A 1 511 ? 13.545 -10.008 -23.991 1.00 93.19 511 PRO A N 1
ATOM 4004 C CA . PRO A 1 511 ? 12.863 -9.195 -22.981 1.00 93.19 511 PRO A CA 1
ATOM 4005 C C . PRO A 1 511 ? 13.365 -7.747 -22.917 1.00 93.19 511 PRO A C 1
ATOM 4007 O O . PRO A 1 511 ? 12.553 -6.824 -23.021 1.00 93.19 511 PRO A O 1
ATOM 4010 N N . LEU A 1 512 ? 14.686 -7.534 -22.843 1.00 93.38 512 LEU A N 1
ATOM 4011 C CA . LEU A 1 512 ? 15.278 -6.190 -22.851 1.00 93.38 512 LEU A CA 1
ATOM 4012 C C . LEU A 1 512 ? 14.930 -5.443 -24.138 1.00 93.38 512 LEU A C 1
ATOM 4014 O O . LEU A 1 512 ? 14.458 -4.311 -24.076 1.00 93.38 512 LEU A O 1
ATOM 4018 N N . GLY A 1 513 ? 15.047 -6.099 -25.296 1.00 91.12 513 GLY A N 1
ATOM 4019 C CA . GLY A 1 513 ? 14.699 -5.500 -26.584 1.00 91.12 513 GLY A CA 1
ATOM 4020 C C . GLY A 1 513 ? 13.259 -4.998 -26.632 1.00 91.12 513 GLY A C 1
ATOM 4021 O O . GLY A 1 513 ? 12.995 -3.923 -27.175 1.00 91.12 513 GLY A O 1
ATOM 4022 N N . LYS A 1 514 ? 12.313 -5.746 -26.052 1.00 91.12 514 LYS A N 1
ATOM 4023 C CA . LYS A 1 514 ? 10.911 -5.321 -25.953 1.00 91.12 514 LYS A CA 1
ATOM 4024 C C . LYS A 1 514 ? 10.762 -4.101 -25.042 1.00 91.12 514 LYS A C 1
ATOM 4026 O O . LYS A 1 514 ? 10.142 -3.130 -25.468 1.00 91.12 514 LYS A O 1
ATOM 4031 N N . LEU A 1 515 ? 11.350 -4.143 -23.847 1.00 91.56 515 LEU A N 1
ATOM 4032 C CA . LEU A 1 515 ? 11.230 -3.083 -22.843 1.00 91.56 515 LEU A CA 1
ATOM 4033 C C . LEU A 1 515 ? 11.889 -1.776 -23.291 1.00 91.56 515 LEU A C 1
ATOM 4035 O O . LEU A 1 515 ? 11.257 -0.723 -23.236 1.00 91.56 515 LEU A O 1
ATOM 4039 N N . VAL A 1 516 ? 13.115 -1.841 -23.814 1.00 90.75 516 VAL A N 1
ATOM 4040 C CA . VAL A 1 516 ? 13.854 -0.668 -24.302 1.00 90.75 516 VAL A CA 1
ATOM 4041 C C . VAL A 1 516 ? 13.125 0.021 -25.456 1.00 90.75 516 VAL A C 1
ATOM 4043 O O . VAL A 1 516 ? 13.142 1.246 -25.533 1.00 90.75 516 VAL A O 1
ATOM 4046 N N . ARG A 1 517 ? 12.434 -0.729 -26.328 1.00 86.88 517 ARG A N 1
ATOM 4047 C CA . ARG A 1 517 ? 11.597 -0.140 -27.390 1.00 86.88 517 ARG A CA 1
ATOM 4048 C C . ARG A 1 517 ? 10.369 0.593 -26.851 1.00 86.88 517 ARG A C 1
ATOM 4050 O O . ARG A 1 517 ? 9.971 1.594 -27.435 1.00 86.88 517 ARG A O 1
ATOM 4057 N N . SER A 1 518 ? 9.755 0.092 -25.779 1.00 83.31 518 SER A N 1
ATOM 4058 C CA . SER A 1 518 ? 8.599 0.740 -25.141 1.00 83.31 518 SER A CA 1
ATOM 4059 C C . SER A 1 518 ? 8.979 1.876 -24.189 1.00 83.31 518 SER A C 1
ATOM 4061 O O . SER A 1 518 ? 8.107 2.625 -23.756 1.00 83.31 518 SER A O 1
ATOM 4063 N N . TRP A 1 519 ? 10.257 2.003 -23.837 1.00 80.75 519 TRP A N 1
ATOM 4064 C CA . TRP A 1 519 ? 10.698 2.928 -22.807 1.00 80.75 519 TRP A CA 1
ATOM 4065 C C . TRP A 1 519 ? 10.930 4.338 -23.354 1.00 80.75 519 TRP A C 1
ATOM 4067 O O . TRP A 1 519 ? 11.773 4.560 -24.223 1.00 80.75 519 TRP A O 1
ATOM 4077 N N . SER A 1 520 ? 10.195 5.308 -22.806 1.00 67.50 520 SER A N 1
ATOM 4078 C CA . SER A 1 520 ? 10.258 6.723 -23.190 1.00 67.50 520 SER A CA 1
ATOM 4079 C C . SER A 1 520 ? 10.727 7.651 -22.063 1.00 67.50 520 SER A C 1
ATOM 4081 O O . SER A 1 520 ? 10.656 8.870 -22.221 1.00 67.50 520 SER A O 1
ATOM 4083 N N . ALA A 1 521 ? 11.145 7.119 -20.907 1.00 63.28 521 ALA A N 1
ATOM 4084 C CA . ALA A 1 521 ? 11.520 7.965 -19.777 1.00 63.28 521 ALA A CA 1
ATOM 4085 C C . ALA A 1 521 ? 12.827 8.724 -20.069 1.00 63.28 521 ALA A C 1
ATOM 4087 O O . ALA A 1 521 ? 13.806 8.161 -20.559 1.00 63.28 521 ALA A O 1
ATOM 4088 N N . LEU A 1 522 ? 12.826 10.027 -19.774 1.00 62.31 522 LEU A N 1
ATOM 4089 C CA . LEU A 1 522 ? 13.937 10.932 -20.090 1.00 62.31 522 LEU A CA 1
ATOM 4090 C C . LEU A 1 522 ? 15.022 10.946 -18.998 1.00 62.31 522 LEU A C 1
ATOM 4092 O O . LEU A 1 522 ? 16.189 11.189 -19.296 1.00 62.31 522 LEU A O 1
ATOM 4096 N N . SER A 1 523 ? 14.665 10.679 -17.739 1.00 71.81 523 SER A N 1
ATOM 4097 C CA . SER A 1 523 ? 15.583 10.769 -16.595 1.00 71.81 523 SER A CA 1
ATOM 4098 C C . SER A 1 523 ? 16.455 9.517 -16.459 1.00 71.81 523 SER A C 1
ATOM 4100 O O . SER A 1 523 ? 15.933 8.412 -16.319 1.00 71.81 523 SER A O 1
ATOM 4102 N N . GLY A 1 524 ? 17.780 9.695 -16.457 1.00 74.75 524 GLY A N 1
ATOM 4103 C CA . GLY A 1 524 ? 18.753 8.629 -16.185 1.00 74.75 524 GLY A CA 1
ATOM 4104 C C . GLY A 1 524 ? 19.033 7.663 -17.341 1.00 74.75 524 GLY A C 1
ATOM 4105 O O . GLY A 1 524 ? 19.834 6.747 -17.191 1.00 74.75 524 GLY A O 1
ATOM 4106 N N . ARG A 1 525 ? 18.459 7.897 -18.527 1.00 87.88 525 ARG A N 1
ATOM 4107 C CA . ARG A 1 525 ? 18.801 7.157 -19.753 1.00 87.88 525 ARG A CA 1
ATOM 4108 C C . ARG A 1 525 ? 20.293 7.198 -20.071 1.00 87.88 525 ARG A C 1
ATOM 4110 O O . ARG A 1 525 ? 20.861 6.173 -20.430 1.00 87.88 525 ARG A O 1
ATOM 4117 N N . GLU A 1 526 ? 20.930 8.354 -19.911 1.00 87.50 526 GLU A N 1
ATOM 4118 C CA . GLU A 1 526 ? 22.351 8.524 -20.235 1.00 87.50 526 GLU A CA 1
ATOM 4119 C C . GLU A 1 526 ? 23.267 7.622 -19.398 1.00 87.50 526 GLU A C 1
ATOM 4121 O O . GLU A 1 526 ? 24.242 7.101 -19.930 1.00 87.50 526 GLU A O 1
ATOM 4126 N N . SER A 1 527 ? 22.953 7.371 -18.119 1.00 87.44 527 SER A N 1
ATOM 4127 C CA . SER A 1 527 ? 23.793 6.509 -17.273 1.00 87.44 527 SER A CA 1
ATOM 4128 C C . SER A 1 527 ? 23.703 5.035 -17.678 1.00 87.44 527 SER A C 1
ATOM 4130 O O . SER A 1 527 ? 24.715 4.331 -17.663 1.00 87.44 527 SER A O 1
ATOM 4132 N N . LEU A 1 528 ? 22.520 4.575 -18.098 1.00 91.44 528 LEU A N 1
ATOM 4133 C CA . LEU A 1 528 ? 22.324 3.223 -18.624 1.00 91.44 528 LEU A CA 1
ATOM 4134 C C . LEU A 1 528 ? 22.979 3.057 -20.003 1.00 91.44 528 LEU A C 1
ATOM 4136 O O . LEU A 1 528 ? 23.675 2.068 -20.232 1.00 91.44 528 LEU A O 1
ATOM 4140 N N . VAL A 1 529 ? 22.810 4.037 -20.900 1.00 91.94 529 VAL A N 1
ATOM 4141 C CA . VAL A 1 529 ? 23.452 4.042 -22.226 1.00 91.94 529 VAL A CA 1
ATOM 4142 C C . VAL A 1 529 ? 24.974 4.031 -22.093 1.00 91.94 529 VAL A C 1
ATOM 4144 O O . VAL A 1 529 ? 25.632 3.258 -22.783 1.00 91.94 529 VAL A O 1
ATOM 4147 N N . GLU A 1 530 ? 25.535 4.829 -21.184 1.00 91.69 530 GLU A N 1
ATOM 4148 C CA . GLU A 1 530 ? 26.976 4.863 -20.915 1.00 91.69 530 GLU A CA 1
ATOM 4149 C C . GLU A 1 530 ? 27.497 3.505 -20.412 1.00 91.69 530 GLU A C 1
ATOM 4151 O O . GLU A 1 530 ? 28.547 3.042 -20.856 1.00 91.69 530 GLU A O 1
ATOM 4156 N N . ALA A 1 531 ? 26.756 2.819 -19.536 1.00 92.88 531 ALA A N 1
ATOM 4157 C CA . ALA A 1 531 ? 27.135 1.484 -19.071 1.00 92.88 531 ALA A CA 1
ATOM 4158 C C . ALA A 1 531 ? 27.126 0.447 -20.210 1.00 92.88 531 ALA A C 1
ATOM 4160 O O . ALA A 1 531 ? 28.095 -0.302 -20.372 1.00 92.88 531 ALA A O 1
ATOM 4161 N N . VAL A 1 532 ? 26.081 0.459 -21.047 1.00 94.38 532 VAL A N 1
ATOM 4162 C CA . VAL A 1 532 ? 25.993 -0.387 -22.250 1.00 94.38 532 VAL A CA 1
ATOM 4163 C C . VAL A 1 532 ? 27.131 -0.073 -23.221 1.00 94.38 532 VAL A C 1
ATOM 4165 O O . VAL A 1 532 ? 27.750 -0.991 -23.759 1.00 94.38 532 VAL A O 1
ATOM 4168 N N . TRP A 1 533 ? 27.458 1.205 -23.416 1.00 94.56 533 TRP A N 1
ATOM 4169 C CA . TRP A 1 533 ? 28.551 1.643 -24.280 1.00 94.56 533 TRP A CA 1
ATOM 4170 C C . TRP A 1 533 ? 29.915 1.138 -23.792 1.00 94.56 533 TRP A C 1
ATOM 4172 O O . TRP A 1 533 ? 30.672 0.549 -24.568 1.00 94.56 533 TRP A O 1
ATOM 4182 N N . ARG A 1 534 ? 30.207 1.257 -22.492 1.00 93.56 534 ARG A N 1
ATOM 4183 C CA . ARG A 1 534 ? 31.439 0.705 -21.901 1.00 93.56 534 ARG A CA 1
ATOM 4184 C C . ARG A 1 534 ? 31.530 -0.810 -22.071 1.00 93.56 534 ARG A C 1
ATOM 4186 O O . ARG A 1 534 ? 32.608 -1.326 -22.387 1.00 93.56 534 ARG A O 1
ATOM 4193 N N . ARG A 1 535 ? 30.419 -1.541 -21.907 1.00 93.94 535 ARG A N 1
ATOM 4194 C CA . ARG A 1 535 ? 30.382 -2.995 -22.149 1.00 93.94 535 ARG A CA 1
ATOM 4195 C C . ARG A 1 535 ? 30.605 -3.320 -23.626 1.00 93.94 535 ARG A C 1
ATOM 4197 O O . ARG A 1 535 ? 31.429 -4.176 -23.937 1.00 93.94 535 ARG A O 1
ATOM 4204 N N . PHE A 1 536 ? 29.967 -2.578 -24.531 1.00 93.56 536 PHE A N 1
ATOM 4205 C CA . PHE A 1 536 ? 30.136 -2.716 -25.980 1.00 93.56 536 PHE A CA 1
ATOM 4206 C C . PHE A 1 536 ? 31.599 -2.539 -26.421 1.00 93.56 536 PHE A C 1
ATOM 4208 O O . PHE A 1 536 ? 32.093 -3.273 -27.286 1.00 93.56 536 PHE A O 1
ATOM 4215 N N . GLN A 1 537 ? 32.318 -1.589 -25.818 1.00 92.00 537 GLN A N 1
ATOM 4216 C CA . GLN A 1 537 ? 33.739 -1.374 -26.092 1.00 92.00 537 GLN A CA 1
ATOM 4217 C C . GLN A 1 537 ? 34.614 -2.507 -25.543 1.00 92.00 537 GLN A C 1
ATOM 4219 O O . GLN A 1 537 ? 35.456 -3.032 -26.273 1.00 92.00 537 GLN A O 1
ATOM 4224 N N . SER A 1 538 ? 34.397 -2.893 -24.284 1.00 92.19 538 SER A N 1
ATOM 4225 C CA . SER A 1 538 ? 35.242 -3.857 -23.565 1.00 92.19 538 SER A CA 1
ATOM 4226 C C . SER A 1 538 ? 35.025 -5.321 -23.966 1.00 92.19 538 SER A C 1
ATOM 4228 O O . SER A 1 538 ? 35.956 -6.111 -23.835 1.00 92.19 538 SER A O 1
ATOM 4230 N N . HIS A 1 539 ? 33.847 -5.687 -24.487 1.00 93.00 539 HIS A N 1
ATOM 4231 C CA . HIS A 1 539 ? 33.484 -7.078 -24.796 1.00 93.00 539 HIS A CA 1
ATOM 4232 C C . HIS A 1 539 ? 33.025 -7.243 -26.260 1.00 93.00 539 HIS A C 1
ATOM 4234 O O . HIS A 1 539 ? 31.824 -7.306 -26.539 1.00 93.00 539 HIS A O 1
ATOM 4240 N N . PRO A 1 540 ? 33.958 -7.356 -27.232 1.00 91.62 540 PRO A N 1
ATOM 4241 C CA . PRO A 1 540 ? 33.622 -7.450 -28.655 1.00 91.62 540 PRO A CA 1
ATOM 4242 C C . PRO A 1 540 ? 32.684 -8.604 -29.030 1.00 91.62 540 PRO A C 1
ATOM 4244 O O . PRO A 1 540 ? 31.870 -8.452 -29.938 1.00 91.62 540 PRO A O 1
ATOM 4247 N N . SER A 1 541 ? 32.767 -9.737 -28.325 1.00 90.50 541 SER A N 1
ATOM 4248 C CA . SER A 1 541 ? 31.913 -10.912 -28.547 1.00 90.50 541 SER A CA 1
ATOM 4249 C C . SER A 1 541 ? 30.444 -10.682 -28.182 1.00 90.50 541 SER A C 1
ATOM 4251 O O . SER A 1 541 ? 29.577 -11.374 -28.704 1.00 90.50 541 SER A O 1
ATOM 4253 N N . GLU A 1 542 ? 30.148 -9.711 -27.314 1.00 93.19 542 GLU A N 1
ATOM 4254 C CA . GLU A 1 542 ? 28.788 -9.432 -26.831 1.00 93.19 542 GLU A CA 1
ATOM 4255 C C . GLU A 1 542 ? 28.070 -8.355 -27.649 1.00 93.19 542 GLU A C 1
ATOM 4257 O O . GLU A 1 542 ? 26.859 -8.180 -27.520 1.00 93.19 542 GLU A O 1
ATOM 4262 N N . ARG A 1 543 ? 28.793 -7.638 -28.518 1.00 92.81 543 ARG A N 1
ATOM 4263 C CA . ARG A 1 543 ? 28.280 -6.479 -29.265 1.00 92.81 543 ARG A CA 1
ATOM 4264 C C . ARG A 1 543 ? 26.976 -6.764 -30.003 1.00 92.81 543 ARG A C 1
ATOM 4266 O O . ARG A 1 543 ? 26.063 -5.951 -29.936 1.00 92.81 543 ARG A O 1
ATOM 4273 N N . GLY A 1 544 ? 26.869 -7.919 -30.662 1.00 90.44 544 GLY A N 1
ATOM 4274 C CA . GLY A 1 544 ? 25.652 -8.290 -31.390 1.00 90.44 544 GLY A CA 1
ATOM 4275 C C . GLY A 1 544 ? 24.447 -8.480 -30.469 1.00 90.44 544 GLY A C 1
ATOM 4276 O O . GLY A 1 544 ? 23.365 -7.966 -30.743 1.00 90.44 544 GLY A O 1
ATOM 4277 N N . ALA A 1 545 ? 24.649 -9.150 -29.331 1.00 92.06 545 ALA A N 1
ATOM 4278 C CA . ALA A 1 545 ? 23.608 -9.335 -28.326 1.00 92.06 545 ALA A CA 1
ATOM 4279 C C . ALA A 1 545 ? 23.200 -7.999 -27.685 1.00 92.06 545 ALA A C 1
ATOM 4281 O O . ALA A 1 545 ? 22.008 -7.750 -27.517 1.00 92.06 545 ALA A O 1
ATOM 4282 N N . LEU A 1 546 ? 24.163 -7.116 -27.393 1.00 93.81 546 LEU A N 1
ATOM 4283 C CA . LEU A 1 546 ? 23.905 -5.775 -26.858 1.00 93.81 546 LEU A CA 1
ATOM 4284 C C . LEU A 1 546 ? 23.096 -4.919 -27.840 1.00 93.81 546 LEU A C 1
ATOM 4286 O O . LEU A 1 546 ? 22.089 -4.334 -27.452 1.00 93.81 546 LEU A O 1
ATOM 4290 N N . LEU A 1 547 ? 23.478 -4.872 -29.120 1.00 92.50 547 LEU A N 1
ATOM 4291 C CA . LEU A 1 547 ? 22.733 -4.101 -30.123 1.00 92.50 547 LEU A CA 1
ATOM 4292 C C . LEU A 1 547 ? 21.322 -4.660 -30.356 1.00 92.50 547 LEU A C 1
ATOM 4294 O O . LEU A 1 547 ? 20.397 -3.887 -30.598 1.00 92.50 547 LEU A O 1
ATOM 4298 N N . ALA A 1 548 ? 21.134 -5.977 -30.239 1.00 91.12 548 ALA A N 1
ATOM 4299 C CA . ALA A 1 548 ? 19.812 -6.593 -30.301 1.00 91.12 548 ALA A CA 1
ATOM 4300 C C . ALA A 1 548 ? 18.953 -6.272 -29.059 1.00 91.12 548 ALA A C 1
ATOM 4302 O O . ALA A 1 548 ? 17.784 -5.903 -29.197 1.00 91.12 548 ALA A O 1
ATOM 4303 N N . ALA A 1 549 ? 19.530 -6.370 -27.857 1.00 92.56 549 ALA A N 1
ATOM 4304 C CA . ALA A 1 549 ? 18.848 -6.111 -26.586 1.00 92.56 549 ALA A CA 1
ATOM 4305 C C . ALA A 1 549 ? 18.511 -4.625 -26.386 1.00 92.56 549 ALA A C 1
ATOM 4307 O O . ALA A 1 549 ? 17.468 -4.289 -25.836 1.00 92.56 549 ALA A O 1
ATOM 4308 N N . PHE A 1 550 ? 19.364 -3.726 -26.874 1.00 92.69 550 PHE A N 1
ATOM 4309 C CA . PHE A 1 550 ? 19.224 -2.277 -26.729 1.00 92.69 550 PHE A CA 1
ATOM 4310 C C . PHE A 1 550 ? 18.928 -1.590 -28.067 1.00 92.69 550 PHE A C 1
ATOM 4312 O O . PHE A 1 550 ? 19.339 -0.453 -28.295 1.00 92.69 550 PHE A O 1
ATOM 4319 N N . ALA A 1 551 ? 18.181 -2.257 -28.955 1.00 89.00 551 ALA A N 1
ATOM 4320 C CA . ALA A 1 551 ? 17.880 -1.757 -30.300 1.00 89.00 551 ALA A CA 1
ATOM 4321 C C . ALA A 1 551 ? 17.290 -0.330 -30.306 1.00 89.00 551 ALA A C 1
ATOM 4323 O O . ALA A 1 551 ? 17.639 0.477 -31.163 1.00 89.00 551 ALA A O 1
ATOM 4324 N N . GLY A 1 552 ? 16.461 0.023 -29.313 1.00 87.19 552 GLY A N 1
ATOM 4325 C CA . GLY A 1 552 ? 15.901 1.377 -29.172 1.00 87.19 552 GLY A CA 1
ATOM 4326 C C . GLY A 1 552 ? 16.930 2.473 -28.844 1.00 87.19 552 GLY A C 1
ATOM 4327 O O . GLY A 1 552 ? 16.636 3.658 -28.986 1.00 87.19 552 GLY A O 1
ATOM 4328 N N . TRP A 1 553 ? 18.143 2.112 -28.419 1.00 91.44 553 TRP A N 1
ATOM 4329 C CA . TRP A 1 553 ? 19.247 3.044 -28.145 1.00 91.44 553 TRP A CA 1
ATOM 4330 C C . TRP A 1 553 ? 20.358 2.985 -29.191 1.00 91.44 553 TRP A C 1
ATOM 4332 O O . TRP A 1 553 ? 21.367 3.675 -29.051 1.00 91.44 553 TRP A O 1
ATOM 4342 N N . ARG A 1 554 ? 20.184 2.194 -30.250 1.00 89.56 554 ARG A N 1
ATOM 4343 C CA . ARG A 1 554 ? 21.216 1.952 -31.257 1.00 89.56 554 ARG A CA 1
ATOM 4344 C C . ARG A 1 554 ? 21.750 3.234 -31.894 1.00 89.56 554 ARG A C 1
ATOM 4346 O O . ARG A 1 554 ? 22.959 3.354 -32.049 1.00 89.56 554 ARG A O 1
ATOM 4353 N N . ASP A 1 555 ? 20.885 4.190 -32.228 1.00 88.94 555 ASP A N 1
ATOM 4354 C CA . ASP A 1 555 ? 21.326 5.456 -32.827 1.00 88.94 555 ASP A CA 1
ATOM 4355 C C . ASP A 1 555 ? 22.175 6.277 -31.850 1.00 88.94 555 ASP A C 1
ATOM 4357 O O . ASP A 1 555 ? 23.179 6.857 -32.246 1.00 88.94 555 ASP A O 1
ATOM 4361 N N . VAL A 1 556 ? 21.851 6.244 -30.553 1.00 91.44 556 VAL A N 1
ATOM 4362 C CA . VAL A 1 556 ? 22.664 6.904 -29.520 1.00 91.44 556 VAL A CA 1
ATOM 4363 C C . VAL A 1 556 ? 24.018 6.208 -29.371 1.00 91.44 556 VAL A C 1
ATOM 4365 O O . VAL A 1 556 ? 25.048 6.874 -29.355 1.00 91.44 556 VAL A O 1
ATOM 4368 N N . LEU A 1 557 ? 24.044 4.871 -29.329 1.00 92.12 557 LEU A N 1
ATOM 4369 C CA . LEU A 1 557 ? 25.296 4.101 -29.301 1.00 92.12 557 LEU A CA 1
ATOM 4370 C C . LEU A 1 557 ? 26.141 4.338 -30.561 1.00 92.12 557 LEU A C 1
ATOM 4372 O O . LEU A 1 557 ? 27.368 4.361 -30.490 1.00 92.12 557 LEU A O 1
ATOM 4376 N N . TRP A 1 558 ? 25.497 4.544 -31.711 1.00 91.25 558 TRP A N 1
ATOM 4377 C CA . TRP A 1 558 ? 26.177 4.890 -32.952 1.00 91.25 558 TRP A CA 1
ATOM 4378 C C . TRP A 1 558 ? 26.812 6.279 -32.890 1.00 91.25 558 TRP A C 1
ATOM 4380 O O . TRP A 1 558 ? 27.965 6.428 -33.290 1.00 91.25 558 TRP A O 1
ATOM 4390 N N . GLU A 1 559 ? 26.116 7.284 -32.359 1.00 91.81 559 GLU A N 1
ATOM 4391 C CA . GLU A 1 559 ? 26.711 8.610 -32.160 1.00 91.81 559 GLU A CA 1
ATOM 4392 C C . GLU A 1 559 ? 27.902 8.548 -31.188 1.00 91.81 559 GLU A C 1
ATOM 4394 O O . GLU A 1 559 ? 28.966 9.080 -31.500 1.00 91.81 559 GLU A O 1
ATOM 4399 N N . ARG A 1 560 ? 27.812 7.768 -30.101 1.00 92.25 560 ARG A N 1
ATOM 4400 C CA . ARG A 1 560 ? 28.960 7.514 -29.205 1.00 92.25 560 ARG A CA 1
ATOM 4401 C C . ARG A 1 560 ? 30.128 6.830 -29.928 1.00 92.25 560 ARG A C 1
ATOM 4403 O O . ARG A 1 560 ? 31.285 7.189 -29.713 1.00 92.25 560 ARG A O 1
ATOM 4410 N N . GLN A 1 561 ? 29.854 5.888 -30.835 1.00 92.12 561 GLN A N 1
ATOM 4411 C CA . GLN A 1 561 ? 30.882 5.290 -31.695 1.00 92.12 561 GLN A CA 1
ATOM 4412 C C . GLN A 1 561 ? 31.510 6.317 -32.644 1.00 92.12 561 GLN A C 1
ATOM 4414 O O . GLN A 1 561 ? 32.716 6.255 -32.879 1.00 92.12 561 GLN A O 1
ATOM 4419 N N . ARG A 1 562 ? 30.723 7.238 -33.208 1.00 90.94 562 ARG A N 1
ATOM 4420 C CA . ARG A 1 562 ? 31.226 8.316 -34.074 1.00 90.94 562 ARG A CA 1
ATOM 4421 C C . ARG A 1 562 ? 32.143 9.273 -33.331 1.00 90.94 562 ARG A C 1
ATOM 4423 O O . ARG A 1 562 ? 33.144 9.691 -33.907 1.00 90.94 562 ARG A O 1
ATOM 4430 N N . GLU A 1 563 ? 31.810 9.591 -32.087 1.00 90.50 563 GLU A N 1
ATOM 4431 C CA . GLU A 1 563 ? 32.637 10.423 -31.214 1.00 90.50 563 GLU A CA 1
ATOM 4432 C C . GLU A 1 563 ? 33.939 9.716 -30.819 1.00 90.50 563 GLU A C 1
ATOM 4434 O O . GLU A 1 563 ? 35.005 10.327 -30.860 1.00 90.50 563 GLU A O 1
ATOM 4439 N N . ALA A 1 564 ? 33.867 8.430 -30.464 1.00 90.19 564 ALA A N 1
ATOM 4440 C CA . ALA A 1 564 ? 35.024 7.672 -29.990 1.00 90.19 564 ALA A CA 1
ATOM 4441 C C . ALA A 1 564 ? 35.986 7.232 -31.106 1.00 90.19 564 ALA A C 1
ATOM 4443 O O . ALA A 1 564 ? 37.186 7.129 -30.868 1.00 90.19 564 ALA A O 1
ATOM 4444 N N . GLU A 1 565 ? 35.474 6.950 -32.306 1.00 91.62 565 GLU A N 1
ATOM 4445 C CA . GLU A 1 565 ? 36.261 6.474 -33.444 1.00 91.62 565 GLU A CA 1
ATOM 4446 C C . GLU A 1 565 ? 35.949 7.324 -34.682 1.00 91.62 565 GLU A C 1
ATOM 4448 O O . GLU A 1 565 ? 34.930 7.082 -35.338 1.00 91.62 565 GLU A O 1
ATOM 4453 N N . PRO A 1 566 ? 36.781 8.324 -35.029 1.00 87.56 566 PRO A N 1
ATOM 4454 C CA . PRO A 1 566 ? 36.537 9.195 -36.175 1.00 87.56 566 PRO A CA 1
ATOM 4455 C C . PRO A 1 566 ? 36.715 8.490 -37.532 1.00 87.56 566 PRO A C 1
ATOM 4457 O O . PRO A 1 566 ? 36.113 8.948 -38.514 1.00 87.56 566 PRO A O 1
ATOM 4460 N N . ASP A 1 567 ? 37.437 7.364 -37.620 1.00 90.56 567 ASP A N 1
ATOM 4461 C CA . ASP A 1 567 ? 37.587 6.625 -38.879 1.00 90.56 567 ASP A CA 1
ATOM 4462 C C . ASP A 1 567 ? 36.327 5.817 -39.236 1.00 90.56 567 ASP A C 1
ATOM 4464 O O . ASP A 1 567 ? 35.954 4.839 -38.588 1.00 90.56 567 ASP A O 1
ATOM 4468 N N . ALA A 1 568 ? 35.677 6.195 -40.341 1.00 90.38 568 ALA A N 1
ATOM 4469 C CA . ALA A 1 568 ? 34.485 5.515 -40.842 1.00 90.38 568 ALA A CA 1
ATOM 4470 C C . ALA A 1 568 ? 34.724 4.038 -41.189 1.00 90.38 568 ALA A C 1
ATOM 4472 O O . ALA A 1 568 ? 33.800 3.235 -41.052 1.00 90.38 568 ALA A O 1
ATOM 4473 N N . LEU A 1 569 ? 35.936 3.676 -41.625 1.00 91.81 569 LEU A N 1
ATOM 4474 C CA . LEU A 1 569 ? 36.260 2.289 -41.946 1.00 91.81 569 LEU A CA 1
ATOM 4475 C C . LEU A 1 569 ? 36.361 1.439 -40.672 1.00 91.81 569 LEU A C 1
ATOM 4477 O O . LEU A 1 569 ? 35.738 0.379 -40.607 1.00 91.81 569 LEU A O 1
ATOM 4481 N N . ALA A 1 570 ? 37.064 1.925 -39.646 1.00 91.19 570 ALA A N 1
ATOM 4482 C CA . ALA A 1 570 ? 37.134 1.271 -38.339 1.00 91.19 570 ALA A CA 1
ATOM 4483 C C . ALA A 1 570 ? 35.747 1.133 -37.679 1.00 91.19 570 ALA A C 1
ATOM 4485 O O . ALA A 1 570 ? 35.407 0.065 -37.153 1.00 91.19 570 ALA A O 1
ATOM 4486 N N . ARG A 1 571 ? 34.894 2.167 -37.777 1.00 92.56 571 ARG A N 1
ATOM 4487 C CA . ARG A 1 571 ? 33.493 2.092 -37.317 1.00 92.56 571 ARG A CA 1
ATOM 4488 C C . ARG A 1 571 ? 32.702 1.023 -38.052 1.00 92.56 571 ARG A C 1
ATOM 4490 O O . ARG A 1 571 ? 32.048 0.207 -37.407 1.00 92.56 571 ARG A O 1
ATOM 4497 N N . PHE A 1 572 ? 32.784 1.008 -39.383 1.00 93.00 572 PHE A N 1
ATOM 4498 C CA . PHE A 1 572 ? 32.121 -0.003 -40.199 1.00 93.00 572 PHE A CA 1
ATOM 4499 C C . PHE A 1 572 ? 32.557 -1.400 -39.764 1.00 93.00 572 PHE A C 1
ATOM 4501 O O . PHE A 1 572 ? 31.703 -2.197 -39.391 1.00 93.00 572 PHE A O 1
ATOM 4508 N N . GLN A 1 573 ? 33.866 -1.670 -39.708 1.00 90.38 573 GLN A N 1
ATOM 4509 C CA . GLN A 1 573 ? 34.430 -2.964 -39.294 1.00 90.38 573 GLN A CA 1
ATOM 4510 C C . GLN A 1 573 ? 33.980 -3.406 -37.896 1.00 90.38 573 GLN A C 1
ATOM 4512 O O . GLN A 1 573 ? 33.813 -4.599 -37.647 1.00 90.38 573 GLN A O 1
ATOM 4517 N N . THR A 1 574 ? 33.752 -2.448 -36.999 1.00 89.00 574 THR A N 1
ATOM 4518 C CA . THR A 1 574 ? 33.255 -2.696 -35.643 1.00 89.00 574 THR A CA 1
ATOM 4519 C C . THR A 1 574 ? 31.776 -3.090 -35.620 1.00 89.00 574 THR A C 1
ATOM 4521 O O . THR A 1 574 ? 31.386 -3.891 -34.772 1.00 89.00 574 THR A O 1
ATOM 4524 N N . TRP A 1 575 ? 30.962 -2.543 -36.530 1.00 91.62 575 TRP A N 1
ATOM 4525 C CA . TRP A 1 575 ? 29.499 -2.625 -36.479 1.00 91.62 575 TRP A CA 1
ATOM 4526 C C . TRP A 1 575 ? 28.878 -3.608 -37.467 1.00 91.62 575 TRP A C 1
ATOM 4528 O O . TRP A 1 575 ? 27.908 -4.271 -37.117 1.00 91.62 575 TRP A O 1
ATOM 4538 N N . TRP A 1 576 ? 29.406 -3.746 -38.683 1.00 89.88 576 TRP A N 1
ATOM 4539 C CA . TRP A 1 576 ? 28.679 -4.436 -39.757 1.00 89.88 576 TRP A CA 1
ATOM 4540 C C . TRP A 1 576 ? 28.399 -5.920 -39.466 1.00 89.88 576 TRP A C 1
ATOM 4542 O O . TRP A 1 576 ? 27.376 -6.436 -39.908 1.00 89.88 576 TRP A O 1
ATOM 4552 N N . ARG A 1 577 ? 29.266 -6.595 -38.694 1.00 88.38 577 ARG A N 1
ATOM 4553 C CA . ARG A 1 577 ? 29.078 -8.001 -38.276 1.00 88.38 577 ARG A CA 1
ATOM 4554 C C . ARG A 1 577 ? 28.060 -8.183 -37.154 1.00 88.38 577 ARG A C 1
ATOM 4556 O O . ARG A 1 577 ? 27.569 -9.288 -36.950 1.00 88.38 577 ARG A O 1
ATOM 4563 N N . VAL A 1 578 ? 27.809 -7.129 -36.385 1.00 88.94 578 VAL A N 1
ATOM 4564 C CA . VAL A 1 578 ? 27.069 -7.187 -35.116 1.00 88.94 578 VAL A CA 1
ATOM 4565 C C . VAL A 1 578 ? 25.768 -6.390 -35.156 1.00 88.94 578 VAL A C 1
ATOM 4567 O O . VAL A 1 578 ? 24.947 -6.543 -34.258 1.00 88.94 578 VAL A O 1
ATOM 4570 N N . ASP A 1 579 ? 25.557 -5.557 -36.177 1.00 85.56 579 ASP A N 1
ATOM 4571 C CA . ASP A 1 579 ? 24.341 -4.761 -36.325 1.00 85.56 579 ASP A CA 1
ATOM 4572 C C . ASP A 1 579 ? 23.140 -5.655 -36.686 1.00 85.56 579 ASP A C 1
ATOM 4574 O O . ASP A 1 579 ? 23.139 -6.297 -37.745 1.00 85.56 579 ASP A O 1
ATOM 4578 N N . PRO A 1 580 ? 22.088 -5.693 -35.850 1.00 75.44 580 PRO A N 1
ATOM 4579 C CA . PRO A 1 580 ? 20.888 -6.465 -36.143 1.00 75.44 580 PRO A CA 1
ATOM 4580 C C . PRO A 1 580 ? 20.150 -5.992 -37.407 1.00 75.44 580 PRO A C 1
ATOM 4582 O O . PRO A 1 580 ? 19.532 -6.827 -38.070 1.00 75.44 580 PRO A O 1
ATOM 4585 N N . GLU A 1 581 ? 20.246 -4.710 -37.794 1.00 78.44 581 GLU A N 1
ATOM 4586 C CA . GLU A 1 581 ? 19.635 -4.200 -39.040 1.00 78.44 581 GLU A CA 1
ATOM 4587 C C . GLU A 1 581 ? 20.402 -4.600 -40.313 1.00 78.44 581 GLU A C 1
ATOM 4589 O O . GLU A 1 581 ? 19.953 -4.338 -41.431 1.00 78.44 581 GLU A O 1
ATOM 4594 N N . GLY A 1 582 ? 21.532 -5.293 -40.158 1.00 82.31 582 GLY A N 1
ATOM 4595 C CA . GLY A 1 582 ? 22.296 -5.873 -41.251 1.00 82.31 582 GLY A CA 1
ATOM 4596 C C . GLY A 1 582 ? 23.294 -4.917 -41.903 1.00 82.31 582 GLY A C 1
ATOM 4597 O O . GLY A 1 582 ? 23.552 -3.805 -41.450 1.00 82.31 582 GLY A O 1
ATOM 4598 N N . LEU A 1 583 ? 23.896 -5.392 -42.993 1.00 89.31 583 LEU A N 1
ATOM 4599 C CA . LEU A 1 583 ? 25.032 -4.737 -43.644 1.00 89.31 583 LEU A CA 1
ATOM 4600 C C . LEU A 1 583 ? 24.670 -3.395 -44.304 1.00 89.31 583 LEU A C 1
ATOM 4602 O O . LEU A 1 583 ? 25.487 -2.475 -44.317 1.00 89.31 583 LEU A O 1
ATOM 4606 N N . TYR A 1 584 ? 23.454 -3.259 -44.839 1.00 90.31 584 TYR A N 1
ATOM 4607 C CA . TYR A 1 584 ? 23.095 -2.124 -45.693 1.00 90.31 584 TYR A CA 1
ATOM 4608 C C . TYR A 1 584 ? 23.123 -0.757 -44.984 1.00 90.31 584 TYR A C 1
ATOM 4610 O O . TYR A 1 584 ? 23.774 0.149 -45.512 1.00 90.31 584 TYR A O 1
ATOM 4618 N N . PRO A 1 585 ? 22.507 -0.562 -43.798 1.00 89.12 585 PRO A N 1
ATOM 4619 C CA . PRO A 1 585 ? 22.614 0.706 -43.069 1.00 89.12 585 PRO A CA 1
ATOM 4620 C C . PRO A 1 585 ? 24.067 1.133 -42.820 1.00 89.12 585 PRO A C 1
ATOM 4622 O O . PRO A 1 585 ? 24.412 2.308 -42.957 1.00 89.12 585 PRO A O 1
ATOM 4625 N N . GLN A 1 586 ? 24.943 0.169 -42.524 1.00 91.12 586 GLN A N 1
ATOM 4626 C CA . GLN A 1 586 ? 26.368 0.417 -42.310 1.00 91.12 586 GLN A CA 1
ATOM 4627 C C . GLN A 1 586 ? 27.104 0.726 -43.619 1.00 91.12 586 GLN A C 1
ATOM 4629 O O . GLN A 1 586 ? 27.969 1.600 -43.637 1.00 91.12 586 GLN A O 1
ATOM 4634 N N . ALA A 1 587 ? 26.722 0.094 -44.731 1.00 92.25 587 ALA A N 1
ATOM 4635 C CA . ALA A 1 587 ? 27.230 0.421 -46.063 1.00 92.25 587 ALA A CA 1
ATOM 4636 C C . ALA A 1 587 ? 26.873 1.858 -46.478 1.00 92.25 587 ALA A C 1
ATOM 4638 O O . ALA A 1 587 ? 27.722 2.576 -47.009 1.00 92.25 587 ALA A O 1
ATOM 4639 N N . VAL A 1 588 ? 25.646 2.313 -46.192 1.00 92.31 588 VAL A N 1
ATOM 4640 C CA . VAL A 1 588 ? 25.238 3.708 -46.428 1.00 92.31 588 VAL A CA 1
ATOM 4641 C C . VAL A 1 588 ? 26.125 4.657 -45.625 1.00 92.31 588 VAL A C 1
ATOM 4643 O O . VAL A 1 588 ? 26.741 5.537 -46.218 1.00 92.31 588 VAL A O 1
ATOM 4646 N N . ARG A 1 589 ? 26.273 4.428 -44.313 1.00 90.94 589 ARG A N 1
ATOM 4647 C CA . ARG A 1 589 ? 27.096 5.262 -43.414 1.00 90.94 589 ARG A CA 1
ATOM 4648 C C . ARG A 1 589 ? 28.590 5.248 -43.764 1.00 90.94 589 ARG A C 1
ATOM 4650 O O . ARG A 1 589 ? 29.284 6.234 -43.527 1.00 90.94 589 ARG A O 1
ATOM 4657 N N . LEU A 1 590 ? 29.096 4.145 -44.319 1.00 94.19 590 LEU A N 1
ATOM 4658 C CA . LEU A 1 590 ? 30.480 4.025 -44.783 1.00 94.19 590 LEU A CA 1
ATOM 4659 C C . LEU A 1 590 ? 30.740 4.894 -46.025 1.00 94.19 590 LEU A C 1
ATOM 4661 O O . LEU A 1 590 ? 31.814 5.488 -46.148 1.00 94.19 590 LEU A O 1
ATOM 4665 N N . LEU A 1 591 ? 29.778 4.949 -46.949 1.00 93.88 591 LEU A N 1
ATOM 4666 C CA . LEU A 1 591 ? 29.938 5.575 -48.266 1.00 93.88 591 LEU A CA 1
ATOM 4667 C C . LEU A 1 591 ? 29.414 7.016 -48.335 1.00 93.88 591 LEU A C 1
ATOM 4669 O O . LEU A 1 591 ? 29.848 7.784 -49.192 1.00 93.88 591 LEU A O 1
ATOM 4673 N N . GLU A 1 592 ? 28.490 7.397 -47.458 1.00 89.31 592 GLU A N 1
ATOM 4674 C CA . GLU A 1 592 ? 27.916 8.740 -47.413 1.00 89.31 592 GLU A CA 1
ATOM 4675 C C . GLU A 1 592 ? 28.986 9.794 -47.094 1.00 89.31 592 GLU A C 1
ATOM 4677 O O . GLU A 1 592 ? 29.695 9.708 -46.091 1.00 89.31 592 GLU A O 1
ATOM 4682 N N . GLY A 1 593 ? 29.137 10.777 -47.989 1.00 84.94 593 GLY A N 1
ATOM 4683 C CA . GLY A 1 593 ? 30.134 11.843 -47.853 1.00 84.94 593 GLY A CA 1
ATOM 4684 C C . GLY A 1 593 ? 31.590 11.359 -47.845 1.00 84.94 593 GLY A C 1
ATOM 4685 O O . GLY A 1 593 ? 32.461 12.076 -47.353 1.00 84.94 593 GLY A O 1
ATOM 4686 N N . ALA A 1 594 ? 31.874 10.145 -48.332 1.00 89.25 594 ALA A N 1
ATOM 4687 C CA . ALA A 1 594 ? 33.235 9.625 -48.381 1.00 89.25 594 ALA A CA 1
ATOM 4688 C C . ALA A 1 594 ? 34.101 10.457 -49.350 1.00 89.25 594 ALA A C 1
ATOM 4690 O O . ALA A 1 594 ? 33.705 10.619 -50.506 1.00 89.25 594 ALA A O 1
ATOM 4691 N N . PRO A 1 595 ? 35.277 10.955 -48.918 1.00 88.94 595 PRO A N 1
ATOM 4692 C CA . PRO A 1 595 ? 36.203 11.617 -49.826 1.00 88.94 595 PRO A CA 1
ATOM 4693 C C . PRO A 1 595 ? 36.722 10.610 -50.859 1.00 88.94 595 PRO A C 1
ATOM 4695 O O . PRO A 1 595 ? 36.911 9.425 -50.548 1.00 88.94 595 PRO A O 1
ATOM 4698 N N . GLU A 1 596 ? 36.925 11.079 -52.088 1.00 86.44 596 GLU A N 1
ATOM 4699 C CA . GLU A 1 596 ? 37.247 10.235 -53.244 1.00 86.44 596 GLU A CA 1
ATOM 4700 C C . GLU A 1 596 ? 38.528 9.404 -53.021 1.00 86.44 596 GLU A C 1
ATOM 4702 O O . GLU A 1 596 ? 38.604 8.252 -53.450 1.00 86.44 596 GLU A O 1
ATOM 4707 N N . GLU A 1 597 ? 39.493 9.913 -52.248 1.00 86.38 597 GLU A N 1
ATOM 4708 C CA . GLU A 1 597 ? 40.753 9.225 -51.938 1.00 86.38 597 GLU A CA 1
ATOM 4709 C C . GLU A 1 597 ? 40.579 8.055 -50.953 1.00 86.38 597 GLU A C 1
ATOM 4711 O O . GLU A 1 597 ? 41.355 7.095 -50.970 1.00 86.38 597 GLU A O 1
ATOM 4716 N N . ALA A 1 598 ? 39.563 8.107 -50.084 1.00 89.44 598 ALA A N 1
ATOM 4717 C CA . ALA A 1 598 ? 39.270 7.045 -49.117 1.00 89.44 598 ALA A CA 1
ATOM 4718 C C . ALA A 1 598 ? 38.319 5.979 -49.681 1.00 89.44 598 ALA A C 1
ATOM 4720 O O . ALA A 1 598 ? 38.287 4.849 -49.178 1.00 89.44 598 ALA A O 1
ATOM 4721 N N . LEU A 1 599 ? 37.561 6.322 -50.725 1.00 91.56 599 LEU A N 1
ATOM 4722 C CA . LEU A 1 599 ? 36.543 5.469 -51.324 1.00 91.56 599 LEU A CA 1
ATOM 4723 C C . LEU A 1 599 ? 37.041 4.073 -51.752 1.00 91.56 599 LEU A C 1
ATOM 4725 O O . LEU A 1 599 ? 36.349 3.114 -51.416 1.00 91.56 599 LEU A O 1
ATOM 4729 N N . PRO A 1 600 ? 38.221 3.879 -52.383 1.00 91.75 600 PRO A N 1
ATOM 4730 C CA . PRO A 1 600 ? 38.633 2.539 -52.811 1.00 91.75 600 PRO A CA 1
ATOM 4731 C C . PRO A 1 600 ? 38.847 1.588 -51.625 1.00 91.75 600 PRO A C 1
ATOM 4733 O O . PRO A 1 600 ? 38.428 0.434 -51.665 1.00 91.75 600 PRO A O 1
ATOM 4736 N N . ARG A 1 601 ? 39.425 2.070 -50.514 1.00 92.50 601 ARG A N 1
ATOM 4737 C CA . ARG A 1 601 ? 39.592 1.251 -49.297 1.00 92.50 601 ARG A CA 1
ATOM 4738 C C . ARG A 1 601 ? 38.247 0.887 -48.667 1.00 92.50 601 ARG A C 1
ATOM 4740 O O . ARG A 1 601 ? 38.072 -0.239 -48.209 1.00 92.50 601 ARG A O 1
ATOM 4747 N N . ARG A 1 602 ? 37.304 1.834 -48.654 1.00 94.56 602 ARG A N 1
ATOM 4748 C CA . ARG A 1 602 ? 35.953 1.627 -48.115 1.00 94.56 602 ARG A CA 1
ATOM 4749 C C . ARG A 1 602 ? 35.139 0.656 -48.973 1.00 94.56 602 ARG A C 1
ATOM 4751 O O . ARG A 1 602 ? 34.510 -0.240 -48.421 1.00 94.56 602 ARG A O 1
ATOM 4758 N N . LEU A 1 603 ? 35.202 0.784 -50.300 1.00 94.31 603 LEU A N 1
ATOM 4759 C CA . LEU A 1 603 ? 34.545 -0.130 -51.237 1.00 94.31 603 LEU A CA 1
ATOM 4760 C C . LEU A 1 603 ? 35.073 -1.557 -51.085 1.00 94.31 603 LEU A C 1
ATOM 4762 O O . LEU A 1 603 ? 34.267 -2.465 -50.934 1.00 94.31 603 LEU A O 1
ATOM 4766 N N . ARG A 1 604 ? 36.393 -1.760 -50.988 1.00 93.38 604 ARG A N 1
ATOM 4767 C CA . ARG A 1 604 ? 36.963 -3.098 -50.739 1.00 93.38 604 ARG A CA 1
ATOM 4768 C C . ARG A 1 604 ? 36.441 -3.748 -49.466 1.00 93.38 604 ARG A C 1
ATOM 4770 O O . ARG A 1 604 ? 36.021 -4.899 -49.499 1.00 93.38 604 ARG A O 1
ATOM 4777 N N . ALA A 1 605 ? 36.407 -2.997 -48.367 1.00 94.00 605 ALA A N 1
ATOM 4778 C CA . ALA A 1 605 ? 35.856 -3.500 -47.113 1.00 94.00 605 ALA A CA 1
ATOM 4779 C C . ALA A 1 605 ? 34.365 -3.853 -47.230 1.00 94.00 605 ALA A C 1
ATOM 4781 O O . ALA A 1 605 ? 33.922 -4.836 -46.639 1.00 94.00 605 ALA A O 1
ATOM 4782 N N . LEU A 1 606 ? 33.601 -3.081 -48.008 1.00 95.56 606 LEU A N 1
ATOM 4783 C CA . LEU A 1 606 ? 32.204 -3.379 -48.300 1.00 95.56 606 LEU A CA 1
ATOM 4784 C C . LEU A 1 606 ? 32.046 -4.638 -49.161 1.00 95.56 606 LEU A C 1
ATOM 4786 O O . LEU A 1 606 ? 31.175 -5.452 -48.866 1.00 95.56 606 LEU A O 1
ATOM 4790 N N . TRP A 1 607 ? 32.874 -4.818 -50.193 1.00 94.25 607 TRP A N 1
ATOM 4791 C CA . TRP A 1 607 ? 32.850 -6.014 -51.037 1.00 94.25 607 TRP A CA 1
ATOM 4792 C C . TRP A 1 607 ? 33.146 -7.266 -50.225 1.00 94.25 607 TRP A C 1
ATOM 4794 O O . TRP A 1 607 ? 32.409 -8.241 -50.319 1.00 94.25 607 TRP A O 1
ATOM 4804 N N . ASP A 1 608 ? 34.177 -7.223 -49.384 1.00 93.38 608 ASP A N 1
ATOM 48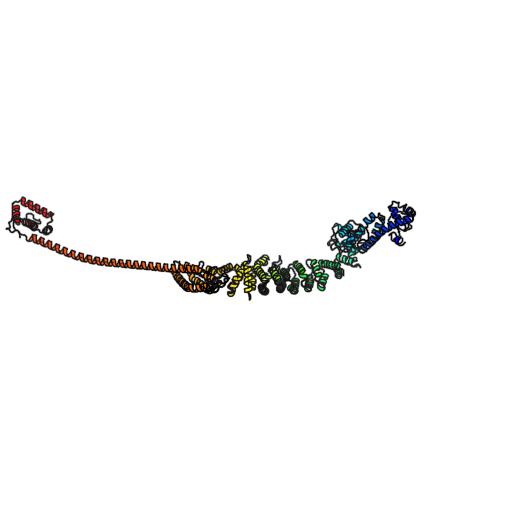05 C CA . ASP A 1 608 ? 34.541 -8.360 -48.544 1.00 93.38 608 ASP A CA 1
ATOM 4806 C C . ASP A 1 608 ? 33.453 -8.666 -47.502 1.00 93.38 608 ASP A C 1
ATOM 4808 O O . ASP A 1 608 ? 33.118 -9.831 -47.292 1.00 93.38 608 ASP A O 1
ATOM 4812 N N . ALA A 1 609 ? 32.823 -7.638 -46.921 1.00 93.44 609 ALA A N 1
ATOM 4813 C CA . ALA A 1 609 ? 31.684 -7.818 -46.022 1.00 93.44 609 ALA A CA 1
ATOM 4814 C C . ALA A 1 609 ? 30.454 -8.403 -46.740 1.00 93.44 609 ALA A C 1
ATOM 4816 O O . ALA A 1 609 ? 29.808 -9.312 -46.222 1.00 93.44 609 ALA A O 1
ATOM 4817 N N . ALA A 1 610 ? 30.130 -7.925 -47.945 1.00 93.38 610 ALA A N 1
ATOM 4818 C CA . ALA A 1 610 ? 29.019 -8.458 -48.732 1.00 93.38 610 ALA A CA 1
ATOM 4819 C C . ALA A 1 610 ? 29.246 -9.927 -49.109 1.00 93.38 610 ALA A C 1
ATOM 4821 O O . ALA A 1 610 ? 28.308 -10.721 -49.094 1.00 93.38 610 ALA A O 1
ATOM 4822 N N . GLU A 1 611 ? 30.490 -10.298 -49.393 1.00 92.38 611 GLU A N 1
ATOM 4823 C CA . GLU A 1 611 ? 30.882 -11.666 -49.731 1.00 92.38 611 GLU A CA 1
ATOM 4824 C C . GLU A 1 611 ? 30.816 -12.621 -48.542 1.00 92.38 611 GLU A C 1
ATOM 4826 O O . GLU A 1 611 ? 30.450 -13.783 -48.707 1.00 92.38 611 GLU A O 1
ATOM 4831 N N . GLU A 1 612 ? 31.106 -12.140 -47.334 1.00 92.50 612 GLU A N 1
ATOM 4832 C CA . GLU A 1 612 ? 30.894 -12.911 -46.106 1.00 92.50 612 GLU A CA 1
ATOM 4833 C C . GLU A 1 612 ? 29.390 -13.121 -45.836 1.00 92.50 612 GLU A C 1
ATOM 4835 O O . GLU A 1 612 ? 28.963 -14.199 -45.422 1.00 92.50 612 GLU A O 1
ATOM 4840 N N . VAL A 1 613 ? 28.565 -12.105 -46.113 1.00 90.62 613 VAL A N 1
ATOM 4841 C CA . VAL A 1 613 ? 27.138 -12.085 -45.753 1.00 90.62 613 VAL A CA 1
ATOM 4842 C C . VAL A 1 613 ? 26.241 -12.792 -46.776 1.00 90.62 613 VAL A C 1
ATOM 4844 O O . VAL A 1 613 ? 25.217 -13.356 -46.387 1.00 90.62 613 VAL A O 1
ATOM 4847 N N . VAL A 1 614 ? 26.605 -12.825 -48.064 1.00 92.06 614 VAL A N 1
ATOM 4848 C CA . VAL A 1 614 ? 25.740 -13.328 -49.155 1.00 92.06 614 VAL A CA 1
ATOM 4849 C C . VAL A 1 614 ? 25.249 -14.764 -48.951 1.00 92.06 614 VAL A C 1
ATOM 4851 O O . VAL A 1 614 ? 24.142 -15.088 -49.369 1.00 92.06 614 VAL A O 1
ATOM 4854 N N . GLY A 1 615 ? 26.029 -15.610 -48.269 1.00 88.62 615 GLY A N 1
ATOM 4855 C CA . GLY A 1 615 ? 25.658 -17.000 -47.979 1.00 88.62 615 GLY A CA 1
ATOM 4856 C C . GLY A 1 615 ? 24.566 -17.164 -46.915 1.00 88.62 615 GLY A C 1
ATOM 4857 O O . GLY A 1 615 ? 24.018 -18.252 -46.776 1.00 88.62 615 GLY A O 1
ATOM 4858 N N . THR A 1 616 ? 24.245 -16.106 -46.164 1.00 87.56 616 THR A N 1
ATOM 4859 C CA . THR A 1 616 ? 23.194 -16.123 -45.130 1.00 87.56 616 THR A CA 1
ATOM 4860 C C . THR A 1 616 ? 22.105 -15.081 -45.362 1.00 87.56 616 THR A C 1
ATOM 4862 O O . THR A 1 616 ? 20.954 -15.330 -45.022 1.00 87.56 616 THR A O 1
ATOM 4865 N N . ARG A 1 617 ? 22.445 -13.923 -45.939 1.00 89.62 617 ARG A N 1
ATOM 4866 C CA . ARG A 1 617 ? 21.544 -12.783 -46.171 1.00 89.62 617 ARG A CA 1
ATOM 4867 C C . ARG A 1 617 ? 21.767 -12.198 -47.579 1.00 89.62 617 ARG A C 1
ATOM 4869 O O . ARG A 1 617 ? 22.375 -11.129 -47.724 1.00 89.62 617 ARG A O 1
ATOM 4876 N N . PRO A 1 618 ? 21.350 -12.920 -48.637 1.00 91.00 618 PRO A N 1
ATOM 4877 C CA . PRO A 1 618 ? 21.676 -12.574 -50.020 1.00 91.00 618 PRO A CA 1
ATOM 4878 C C . PRO A 1 618 ? 21.084 -11.233 -50.473 1.00 91.00 618 PRO A C 1
ATOM 4880 O O . PRO A 1 618 ? 21.755 -10.490 -51.193 1.00 91.00 618 PRO A O 1
ATOM 4883 N N . ARG A 1 619 ? 19.870 -10.863 -50.034 1.00 90.69 619 ARG A N 1
ATOM 4884 C CA . ARG A 1 619 ? 19.233 -9.607 -50.478 1.00 90.69 619 ARG A CA 1
ATOM 4885 C C . ARG A 1 619 ? 19.864 -8.385 -49.823 1.00 90.69 619 ARG A C 1
ATOM 4887 O O . ARG A 1 619 ? 20.076 -7.376 -50.489 1.00 90.69 619 ARG A O 1
ATOM 4894 N N . THR A 1 620 ? 20.219 -8.480 -48.543 1.00 90.56 620 THR A N 1
ATOM 4895 C CA . THR A 1 620 ? 20.920 -7.419 -47.804 1.00 90.56 620 THR A CA 1
ATOM 4896 C C . THR A 1 620 ? 22.321 -7.200 -48.366 1.00 90.56 620 THR A C 1
ATOM 4898 O O . THR A 1 620 ? 22.742 -6.052 -48.543 1.00 90.56 620 THR A O 1
ATOM 4901 N N . ALA A 1 621 ? 23.036 -8.287 -48.680 1.00 91.94 621 ALA A N 1
ATOM 4902 C CA . ALA A 1 621 ? 24.341 -8.218 -49.327 1.00 91.94 621 ALA A CA 1
ATOM 4903 C C . ALA A 1 621 ? 24.232 -7.532 -50.694 1.00 91.94 621 ALA A C 1
ATOM 4905 O O . ALA A 1 621 ? 24.974 -6.591 -50.969 1.00 91.94 621 ALA A O 1
ATOM 4906 N N . SER A 1 622 ? 23.260 -7.932 -51.515 1.00 93.44 622 SER A N 1
ATOM 4907 C CA . SER A 1 622 ? 23.072 -7.357 -52.847 1.00 93.44 622 SER A CA 1
ATOM 4908 C C . SER A 1 622 ? 22.636 -5.885 -52.822 1.00 93.44 622 SER A C 1
ATOM 4910 O O . SER A 1 622 ? 23.180 -5.062 -53.555 1.00 93.44 622 SER A O 1
ATOM 4912 N N . LEU A 1 623 ? 21.754 -5.495 -51.896 1.00 93.81 623 LEU A N 1
ATOM 4913 C CA . LEU A 1 623 ? 21.397 -4.090 -51.665 1.00 93.81 623 LEU A CA 1
ATOM 4914 C C . LEU A 1 623 ? 22.617 -3.243 -51.246 1.00 93.81 623 LEU A C 1
ATOM 4916 O O . LEU A 1 623 ? 22.823 -2.133 -51.743 1.00 93.81 623 LEU A O 1
ATOM 4920 N N . SER A 1 624 ? 23.458 -3.781 -50.359 1.00 94.19 624 SER A N 1
ATOM 4921 C CA . SER A 1 624 ? 24.724 -3.152 -49.952 1.00 94.19 624 SER A CA 1
ATOM 4922 C C . SER A 1 624 ? 25.675 -2.984 -51.140 1.00 94.19 624 SER A C 1
ATOM 4924 O O . SER A 1 624 ? 26.261 -1.913 -51.315 1.00 94.19 624 SER A O 1
ATOM 4926 N N . VAL A 1 625 ? 25.774 -4.007 -51.995 1.00 95.00 625 VAL A N 1
ATOM 4927 C CA . VAL A 1 625 ? 26.599 -3.980 -53.207 1.00 95.00 625 VAL A CA 1
ATOM 4928 C C . VAL A 1 625 ? 26.091 -2.958 -54.217 1.00 95.00 625 VAL A C 1
ATOM 4930 O O . VAL A 1 625 ? 26.891 -2.180 -54.731 1.00 95.00 625 VAL A O 1
ATOM 4933 N N . SER A 1 626 ? 24.778 -2.883 -54.437 1.00 94.69 626 SER A N 1
ATOM 4934 C CA . SER A 1 626 ? 24.154 -1.870 -55.293 1.00 94.69 626 SER A CA 1
ATOM 4935 C C . SER A 1 626 ? 24.529 -0.452 -54.845 1.00 94.69 626 SER A C 1
ATOM 4937 O O . SER A 1 626 ? 24.971 0.371 -55.652 1.00 94.69 626 SER A O 1
ATOM 4939 N N . LYS A 1 627 ? 24.486 -0.174 -53.532 1.00 94.81 627 LYS A N 1
ATOM 4940 C CA . LYS A 1 627 ? 24.916 1.121 -52.980 1.00 94.81 627 LYS A CA 1
ATOM 4941 C C . LYS A 1 627 ? 26.401 1.403 -53.232 1.00 94.81 627 LYS A C 1
ATOM 4943 O O . LYS A 1 627 ? 26.744 2.525 -53.613 1.00 94.81 627 LYS A O 1
ATOM 4948 N N . GLY A 1 628 ? 27.262 0.400 -53.055 1.00 94.75 628 GLY A N 1
ATOM 4949 C CA . GLY A 1 628 ? 28.685 0.479 -53.398 1.00 94.75 628 GLY A CA 1
ATOM 4950 C C . GLY A 1 628 ? 28.917 0.762 -54.882 1.00 94.75 628 GLY A C 1
ATOM 4951 O O . GLY A 1 628 ? 29.694 1.652 -55.226 1.00 94.75 628 GLY A O 1
ATOM 4952 N N . ALA A 1 629 ? 28.188 0.077 -55.765 1.00 94.00 629 ALA A N 1
ATOM 4953 C CA . ALA A 1 629 ? 28.295 0.234 -57.212 1.00 94.00 629 ALA A CA 1
ATOM 4954 C C . ALA A 1 629 ? 27.856 1.635 -57.660 1.00 94.00 629 ALA A C 1
ATOM 4956 O O . ALA A 1 629 ? 28.497 2.240 -58.519 1.00 94.00 629 ALA A O 1
ATOM 4957 N N . MET A 1 630 ? 26.816 2.199 -57.037 1.00 93.75 630 MET A N 1
ATOM 4958 C CA . MET A 1 630 ? 26.422 3.592 -57.265 1.00 93.75 630 MET A CA 1
ATOM 4959 C C . MET A 1 630 ? 27.498 4.586 -56.808 1.00 93.75 630 MET A C 1
ATOM 4961 O O . MET A 1 630 ? 27.759 5.555 -57.521 1.00 93.75 630 MET A O 1
ATOM 4965 N N . ALA A 1 631 ? 28.125 4.365 -55.648 1.00 93.12 631 ALA A N 1
ATOM 4966 C CA . ALA A 1 631 ? 29.202 5.230 -55.160 1.00 93.12 631 ALA A CA 1
ATOM 4967 C C . ALA A 1 631 ? 30.428 5.179 -56.086 1.00 93.12 631 ALA A C 1
ATOM 4969 O O . ALA A 1 631 ? 30.951 6.226 -56.464 1.00 93.12 631 ALA A O 1
ATOM 4970 N N . LEU A 1 632 ? 30.823 3.980 -56.527 1.00 93.69 632 LEU A N 1
ATOM 4971 C CA . LEU A 1 632 ? 31.898 3.783 -57.500 1.00 93.69 632 LEU A CA 1
ATOM 4972 C C . LEU A 1 632 ? 31.583 4.451 -58.844 1.00 93.69 632 LEU A C 1
ATOM 4974 O O . LEU A 1 632 ? 32.415 5.178 -59.384 1.00 93.69 632 LEU A O 1
ATOM 4978 N N . ARG A 1 633 ? 30.358 4.275 -59.358 1.00 92.69 633 ARG A N 1
ATOM 4979 C CA . ARG A 1 633 ? 29.893 4.939 -60.584 1.00 92.69 633 ARG A CA 1
ATOM 4980 C C . ARG A 1 633 ? 30.019 6.455 -60.478 1.00 92.69 633 ARG A C 1
ATOM 4982 O O . ARG A 1 633 ? 30.493 7.080 -61.421 1.00 92.69 633 ARG A O 1
ATOM 4989 N N . ASN A 1 634 ? 29.590 7.029 -59.355 1.00 90.62 634 ASN A N 1
ATOM 4990 C CA . ASN A 1 634 ? 29.658 8.468 -59.124 1.00 90.62 634 ASN A CA 1
ATOM 4991 C C . ASN A 1 634 ? 31.121 8.954 -59.018 1.00 90.62 634 ASN A C 1
ATOM 4993 O O . ASN A 1 634 ? 31.455 9.998 -59.563 1.00 90.62 634 ASN A O 1
ATOM 4997 N N . ALA A 1 635 ? 32.021 8.187 -58.396 1.00 88.94 635 ALA A N 1
ATOM 4998 C CA . ALA A 1 635 ? 33.442 8.546 -58.316 1.00 88.94 635 ALA A CA 1
ATOM 4999 C C . ALA A 1 635 ? 34.174 8.445 -59.666 1.00 88.94 635 ALA A C 1
ATOM 5001 O O . ALA A 1 635 ? 35.073 9.230 -59.955 1.00 88.94 635 ALA A O 1
ATOM 5002 N N . LEU A 1 636 ? 33.737 7.548 -60.556 1.00 88.56 636 LEU A N 1
ATOM 5003 C CA . LEU A 1 636 ? 34.192 7.510 -61.953 1.00 88.56 636 LEU A CA 1
ATOM 5004 C C . LEU A 1 636 ? 33.740 8.734 -62.772 1.00 88.56 636 LEU A C 1
ATOM 5006 O O . LEU A 1 636 ? 34.089 8.839 -63.956 1.00 88.56 636 LEU A O 1
ATOM 5010 N N . GLU A 1 637 ? 32.960 9.646 -62.183 1.00 85.56 637 GLU A N 1
ATOM 5011 C CA . GLU A 1 637 ? 32.646 10.954 -62.756 1.00 85.56 637 GLU A CA 1
ATOM 5012 C C . GLU A 1 637 ? 33.662 12.046 -62.414 1.00 85.56 637 GLU A C 1
ATOM 5014 O O . GLU A 1 637 ? 33.591 13.113 -63.030 1.00 85.56 637 GLU A O 1
ATOM 5019 N N . SER A 1 638 ? 34.599 11.776 -61.499 1.00 83.56 638 SER A N 1
ATOM 5020 C CA . SER A 1 638 ? 35.630 12.726 -61.080 1.00 83.56 638 SER A CA 1
ATOM 5021 C C . SER A 1 638 ? 36.434 13.253 -62.272 1.00 83.56 638 SER A C 1
ATOM 5023 O O . SER A 1 638 ? 36.663 12.551 -63.260 1.00 83.56 638 SER A O 1
ATOM 5025 N N . GLN A 1 639 ? 36.839 14.521 -62.197 1.00 78.44 639 GLN A N 1
ATOM 5026 C CA . GLN A 1 639 ? 37.684 15.164 -63.210 1.00 78.44 639 GLN A CA 1
ATOM 5027 C C . GLN A 1 639 ? 39.180 15.018 -62.901 1.00 78.44 639 GLN A C 1
ATOM 5029 O O . GLN A 1 639 ? 40.001 15.387 -63.740 1.00 78.44 639 GLN A O 1
ATOM 5034 N N . ASP A 1 640 ? 39.542 14.487 -61.728 1.00 84.12 640 ASP A N 1
ATOM 5035 C CA . ASP A 1 640 ? 40.932 14.293 -61.324 1.00 84.12 640 ASP A CA 1
ATOM 5036 C C . ASP A 1 640 ? 41.510 12.996 -61.937 1.00 84.12 640 ASP A C 1
ATOM 5038 O O . ASP A 1 640 ? 41.056 11.895 -61.603 1.00 84.12 640 ASP A O 1
ATOM 5042 N N . PRO A 1 641 ? 42.538 13.079 -62.807 1.00 80.50 641 PRO A N 1
ATOM 5043 C CA . PRO A 1 641 ? 43.162 11.908 -63.422 1.00 80.50 641 PRO A CA 1
ATOM 5044 C C . PRO A 1 641 ? 43.769 10.920 -62.415 1.00 80.50 641 PRO A C 1
ATOM 5046 O O . PRO A 1 641 ? 43.789 9.715 -62.680 1.00 80.50 641 PRO A O 1
ATOM 5049 N N . ALA A 1 642 ? 44.267 11.404 -61.271 1.00 81.88 642 ALA A N 1
ATOM 5050 C CA . ALA A 1 642 ? 44.878 10.556 -60.250 1.00 81.88 642 ALA A CA 1
ATOM 5051 C C . ALA A 1 642 ? 43.826 9.680 -59.555 1.00 81.88 642 ALA A C 1
ATOM 5053 O O . ALA A 1 642 ? 44.053 8.490 -59.333 1.00 81.88 642 ALA A O 1
ATOM 5054 N N . ILE A 1 643 ? 42.652 10.249 -59.278 1.00 84.06 643 ILE A N 1
ATOM 5055 C CA . ILE A 1 643 ? 41.519 9.544 -58.670 1.00 84.06 643 ILE A CA 1
ATOM 5056 C C . ILE A 1 643 ? 40.889 8.587 -59.682 1.00 84.06 643 ILE A C 1
ATOM 5058 O O . ILE A 1 643 ? 40.638 7.425 -59.355 1.00 84.06 643 ILE A O 1
ATOM 5062 N N . LEU A 1 644 ? 40.706 9.031 -60.929 1.00 84.75 644 LEU A N 1
ATOM 5063 C CA . LEU A 1 644 ? 40.160 8.202 -62.004 1.00 84.75 644 LEU A CA 1
ATOM 5064 C C . LEU A 1 644 ? 40.971 6.922 -62.225 1.00 84.75 644 LEU A C 1
ATOM 5066 O O . LEU A 1 644 ? 40.373 5.861 -62.373 1.00 84.75 644 LEU A O 1
ATOM 5070 N N . GLY A 1 645 ? 42.306 6.992 -62.197 1.00 84.88 645 GLY A N 1
ATOM 5071 C CA . GLY A 1 645 ? 43.155 5.805 -62.348 1.00 84.88 645 GLY A CA 1
ATOM 5072 C C . GLY A 1 645 ? 42.949 4.770 -61.235 1.00 84.88 645 GLY A C 1
ATOM 5073 O O . GLY A 1 645 ? 42.891 3.569 -61.504 1.00 84.88 645 GLY A O 1
ATOM 5074 N N . VAL A 1 646 ? 42.785 5.222 -59.988 1.00 88.06 646 VAL A N 1
ATOM 5075 C CA . VAL A 1 646 ? 42.516 4.335 -58.843 1.00 88.06 646 VAL A CA 1
ATOM 5076 C C . VAL A 1 646 ? 41.088 3.779 -58.895 1.00 88.06 646 VAL A C 1
ATOM 5078 O O . VAL A 1 646 ? 40.880 2.600 -58.609 1.00 88.06 646 VAL A O 1
ATOM 5081 N N . MET A 1 647 ? 40.108 4.594 -59.294 1.00 90.62 647 MET A N 1
ATOM 5082 C CA . MET A 1 647 ? 38.712 4.168 -59.450 1.00 90.62 647 MET A CA 1
ATOM 5083 C C . MET A 1 647 ? 38.524 3.194 -60.613 1.00 90.62 647 MET A C 1
ATOM 5085 O O . MET A 1 647 ? 37.756 2.247 -60.478 1.00 90.62 647 MET A O 1
ATOM 5089 N N . ASP A 1 648 ? 39.242 3.368 -61.726 1.00 88.06 648 ASP A N 1
ATOM 5090 C CA . ASP A 1 648 ? 39.226 2.419 -62.844 1.00 88.06 648 ASP A CA 1
ATOM 5091 C C . ASP A 1 648 ? 39.787 1.051 -62.414 1.00 88.06 648 ASP A C 1
ATOM 5093 O O . ASP A 1 648 ? 39.236 0.022 -62.801 1.00 88.06 648 ASP A O 1
ATOM 5097 N N . ALA A 1 649 ? 40.828 1.018 -61.572 1.00 88.94 649 ALA A N 1
ATOM 5098 C CA . ALA A 1 649 ? 41.357 -0.231 -61.017 1.00 88.94 649 ALA A CA 1
ATOM 5099 C C . ALA A 1 649 ? 40.369 -0.913 -60.049 1.00 88.94 649 ALA A C 1
ATOM 5101 O O . ALA A 1 649 ? 40.241 -2.138 -60.046 1.00 88.94 649 ALA A O 1
ATOM 5102 N N . GLU A 1 650 ? 39.649 -0.136 -59.236 1.00 92.12 650 GLU A N 1
ATOM 5103 C CA . GLU A 1 650 ? 38.604 -0.669 -58.352 1.00 92.12 650 GLU A CA 1
ATOM 5104 C C . GLU A 1 650 ? 37.375 -1.151 -59.142 1.00 92.12 650 GLU A C 1
ATOM 5106 O O . GLU A 1 650 ? 36.791 -2.182 -58.815 1.00 92.12 650 GLU A O 1
ATOM 5111 N N . TRP A 1 651 ? 37.028 -0.468 -60.236 1.00 92.88 651 TRP A N 1
ATOM 5112 C CA . TRP A 1 651 ? 36.026 -0.928 -61.194 1.00 92.88 651 TRP A CA 1
ATOM 5113 C C . TRP A 1 651 ? 36.409 -2.255 -61.843 1.00 92.88 651 TRP A C 1
ATOM 5115 O O . TRP A 1 651 ? 35.582 -3.161 -61.867 1.00 92.88 651 TRP A O 1
ATOM 5125 N N . GLU A 1 652 ? 37.648 -2.414 -62.311 1.00 90.69 652 GLU A N 1
ATOM 5126 C CA . GLU A 1 652 ? 38.118 -3.692 -62.862 1.00 90.69 652 GLU A CA 1
ATOM 5127 C C . GLU A 1 652 ? 38.032 -4.827 -61.838 1.00 90.69 652 GLU A C 1
ATOM 5129 O O . GLU A 1 652 ? 37.629 -5.942 -62.176 1.00 90.69 652 GLU A O 1
ATOM 5134 N N . HIS A 1 653 ? 38.364 -4.535 -60.579 1.00 91.00 653 HIS A N 1
ATOM 5135 C CA . HIS A 1 653 ? 38.222 -5.493 -59.489 1.00 91.00 653 HIS A CA 1
ATOM 5136 C C . HIS A 1 653 ? 36.757 -5.902 -59.270 1.00 91.00 653 HIS A C 1
ATOM 5138 O O . HIS A 1 653 ? 36.453 -7.097 -59.211 1.00 91.00 653 HIS A O 1
ATOM 5144 N N . PHE A 1 654 ? 35.844 -4.930 -59.184 1.00 93.38 654 PHE A N 1
ATOM 5145 C CA . PHE A 1 654 ? 34.416 -5.184 -59.000 1.00 93.38 654 PHE A CA 1
ATOM 5146 C C . PHE A 1 654 ? 33.798 -5.923 -60.199 1.00 93.38 654 PHE A C 1
ATOM 5148 O O . PHE A 1 654 ? 33.115 -6.930 -60.016 1.00 93.38 654 PHE A O 1
ATOM 5155 N N . GLU A 1 655 ? 34.094 -5.483 -61.424 1.00 92.88 655 GLU A N 1
ATOM 5156 C CA . GLU A 1 655 ? 33.602 -6.074 -62.673 1.00 92.88 655 GLU A CA 1
ATOM 5157 C C . GLU A 1 655 ? 34.005 -7.549 -62.814 1.00 92.88 655 GLU A C 1
ATOM 5159 O O . GLU A 1 655 ? 33.190 -8.373 -63.232 1.00 92.88 655 GLU A O 1
ATOM 5164 N N . ALA A 1 656 ? 35.233 -7.903 -62.426 1.00 92.50 656 ALA A N 1
ATOM 5165 C CA . ALA A 1 656 ? 35.702 -9.286 -62.455 1.00 92.50 656 ALA A CA 1
ATOM 5166 C C . ALA A 1 656 ? 35.003 -10.184 -61.415 1.00 92.50 656 ALA A C 1
ATOM 5168 O O . ALA A 1 656 ? 34.827 -11.380 -61.652 1.00 92.50 656 ALA A O 1
ATOM 5169 N N . ARG A 1 657 ? 34.606 -9.625 -60.263 1.00 92.69 657 ARG A N 1
ATOM 5170 C CA . ARG A 1 657 ? 34.019 -10.363 -59.128 1.00 92.69 657 ARG A CA 1
ATOM 5171 C C . ARG A 1 657 ? 32.499 -10.497 -59.220 1.00 92.69 657 ARG A C 1
ATOM 5173 O O . ARG A 1 657 ? 31.948 -11.511 -58.787 1.00 92.69 657 ARG A O 1
ATOM 5180 N N . PHE A 1 658 ? 31.829 -9.494 -59.786 1.00 93.75 658 PHE A N 1
ATOM 5181 C CA . PHE A 1 658 ? 30.372 -9.367 -59.773 1.00 93.75 658 PHE A CA 1
ATOM 5182 C C . PHE A 1 658 ? 29.611 -10.603 -60.300 1.00 93.75 658 PHE A C 1
ATOM 5184 O O . PHE A 1 658 ? 28.694 -11.035 -59.604 1.00 93.75 658 PHE A O 1
ATOM 5191 N N . PRO A 1 659 ? 30.004 -11.268 -61.410 1.00 93.94 659 PRO A N 1
ATOM 5192 C CA . PRO A 1 659 ? 29.285 -12.454 -61.892 1.00 93.94 659 PRO A CA 1
ATOM 5193 C C . PRO A 1 659 ? 29.248 -13.615 -60.886 1.00 93.94 659 PRO A C 1
ATOM 5195 O O . PRO A 1 659 ? 28.251 -14.326 -60.779 1.00 93.94 659 PRO A O 1
ATOM 5198 N N . ALA A 1 660 ? 30.328 -13.816 -60.123 1.00 92.88 660 ALA A N 1
ATOM 5199 C CA . ALA A 1 660 ? 30.382 -14.863 -59.103 1.00 92.88 660 ALA A CA 1
ATOM 5200 C C . ALA A 1 660 ? 29.539 -14.504 -57.868 1.00 92.88 660 ALA A C 1
ATOM 5202 O O . ALA A 1 660 ? 28.930 -15.384 -57.258 1.00 92.88 660 ALA A O 1
ATOM 5203 N N . PHE A 1 661 ? 29.493 -13.218 -57.509 1.00 94.25 661 PHE A N 1
ATOM 5204 C CA . PHE A 1 661 ? 28.633 -12.710 -56.442 1.00 94.25 661 PHE A CA 1
ATOM 5205 C C . PHE A 1 661 ? 27.146 -12.839 -56.809 1.00 94.25 661 PHE A C 1
ATOM 5207 O O . PHE A 1 661 ? 26.370 -13.378 -56.023 1.00 94.25 661 PHE A O 1
ATOM 5214 N N . GLU A 1 662 ? 26.762 -12.439 -58.024 1.00 94.00 662 GLU A N 1
ATOM 5215 C CA . GLU A 1 662 ? 25.403 -12.566 -58.568 1.00 94.00 662 GLU A CA 1
ATOM 5216 C C . GLU A 1 662 ? 24.887 -14.010 -58.486 1.00 94.00 662 GLU A C 1
ATOM 5218 O O . GLU A 1 662 ? 23.797 -14.261 -57.970 1.00 94.00 662 GLU A O 1
ATOM 5223 N N . GLN A 1 663 ? 25.702 -14.979 -58.912 1.00 93.12 663 GLN A N 1
ATOM 5224 C CA . GLN A 1 663 ? 25.347 -16.397 -58.815 1.00 93.12 663 GLN A CA 1
ATOM 5225 C C . GLN A 1 663 ? 25.058 -16.831 -57.372 1.00 93.12 663 GLN A C 1
ATOM 5227 O O . GLN A 1 663 ? 24.121 -17.594 -57.145 1.00 93.12 663 GLN A O 1
ATOM 5232 N N . ARG A 1 664 ? 25.822 -16.337 -56.388 1.00 93.12 664 ARG A N 1
ATOM 5233 C CA . ARG A 1 664 ? 25.581 -16.630 -54.965 1.00 93.12 664 ARG A CA 1
ATOM 5234 C C . ARG A 1 664 ? 24.313 -15.970 -54.433 1.00 93.12 664 ARG A C 1
ATOM 5236 O O . ARG A 1 664 ? 23.613 -16.603 -53.646 1.00 93.12 664 ARG A O 1
ATOM 5243 N N . VAL A 1 665 ? 24.009 -14.740 -54.852 1.00 92.12 665 VAL A N 1
ATOM 5244 C CA . VAL A 1 665 ? 22.760 -14.053 -54.478 1.00 92.12 665 VAL A CA 1
ATOM 5245 C C . VAL A 1 665 ? 21.549 -14.852 -54.963 1.00 92.12 665 VAL A C 1
ATOM 5247 O O . VAL A 1 665 ? 20.620 -15.068 -54.192 1.00 92.12 665 VAL A O 1
ATOM 5250 N N . LEU A 1 666 ? 21.583 -15.339 -56.207 1.00 91.56 666 LEU A N 1
ATOM 5251 C CA . LEU A 1 666 ? 20.489 -16.116 -56.802 1.00 91.56 666 LEU A CA 1
ATOM 5252 C C . LEU A 1 666 ? 20.384 -17.545 -56.245 1.00 91.56 666 LEU A C 1
ATOM 5254 O O . LEU A 1 666 ? 19.288 -18.100 -56.179 1.00 91.56 666 LEU A O 1
ATOM 5258 N N . ALA A 1 667 ? 21.511 -18.157 -55.868 1.00 91.44 667 ALA A N 1
ATOM 5259 C CA . ALA A 1 667 ? 21.549 -19.532 -55.371 1.00 91.44 667 ALA A CA 1
ATOM 5260 C C . ALA A 1 667 ? 21.188 -19.661 -53.880 1.00 91.44 667 ALA A C 1
ATOM 5262 O O . ALA A 1 667 ? 20.710 -20.716 -53.460 1.00 91.44 667 ALA A O 1
ATOM 5263 N N . THR A 1 668 ? 21.427 -18.622 -53.075 1.00 89.75 668 THR A N 1
ATOM 5264 C CA . THR A 1 668 ? 21.152 -18.649 -51.633 1.00 89.75 668 THR A CA 1
ATOM 5265 C C . THR A 1 668 ? 19.683 -18.299 -51.360 1.00 89.75 668 THR A C 1
ATOM 5267 O O . THR A 1 668 ? 19.224 -17.232 -51.768 1.00 89.75 668 THR A O 1
ATOM 5270 N N . PRO A 1 669 ? 18.917 -19.142 -50.643 1.00 87.44 669 PRO A N 1
ATOM 5271 C CA . PRO A 1 669 ? 17.553 -18.802 -50.251 1.00 87.44 669 PRO A CA 1
ATOM 5272 C C . PRO A 1 669 ? 17.544 -17.672 -49.212 1.00 87.44 669 PRO A C 1
ATOM 5274 O O . PRO A 1 669 ? 18.310 -17.689 -48.251 1.00 87.44 669 PRO A O 1
ATOM 5277 N N . SER A 1 670 ? 16.649 -16.699 -49.385 1.00 84.94 670 SER A N 1
ATOM 5278 C CA . SER A 1 670 ? 16.493 -15.591 -48.436 1.00 84.94 670 SER A CA 1
ATOM 5279 C C . SER A 1 670 ? 15.854 -16.060 -47.128 1.00 84.94 670 SER A C 1
ATOM 5281 O O . SER A 1 670 ? 14.799 -16.703 -47.170 1.00 84.94 670 SER A O 1
ATOM 5283 N N . PRO A 1 671 ? 16.436 -15.721 -45.968 1.00 85.31 671 PRO A N 1
ATOM 5284 C CA . PRO A 1 671 ? 15.857 -16.078 -44.686 1.00 85.31 671 PRO A CA 1
ATOM 5285 C C . PRO A 1 671 ? 14.647 -15.170 -44.356 1.00 85.31 671 PRO A C 1
ATOM 5287 O O . PRO A 1 671 ? 14.485 -14.103 -44.963 1.00 85.31 671 PRO A O 1
ATOM 5290 N N . PRO A 1 672 ? 13.767 -15.565 -43.413 1.00 80.50 672 PRO A N 1
ATOM 5291 C CA . PRO A 1 672 ? 12.551 -14.815 -43.070 1.00 80.50 672 PRO A CA 1
ATOM 5292 C C . PRO A 1 672 ? 12.796 -13.352 -42.668 1.00 80.50 672 PRO A C 1
ATOM 5294 O O . PRO A 1 672 ? 11.946 -12.493 -42.910 1.00 80.50 672 PRO A O 1
ATOM 5297 N N . GLU A 1 673 ? 13.960 -13.046 -42.097 1.00 77.31 673 GLU A N 1
ATOM 5298 C CA . GLU A 1 673 ? 14.370 -11.702 -41.683 1.00 77.31 673 GLU A CA 1
ATOM 5299 C C . GLU A 1 673 ? 14.526 -10.733 -42.872 1.00 77.31 673 GLU A C 1
ATOM 5301 O O . GLU A 1 673 ? 14.389 -9.524 -42.698 1.00 77.31 673 GLU A O 1
ATOM 5306 N N . GLU A 1 674 ? 14.743 -11.242 -44.092 1.00 78.38 674 GLU A N 1
ATOM 5307 C CA . GLU A 1 674 ? 14.815 -10.447 -45.330 1.00 78.38 674 GLU A CA 1
ATOM 5308 C C . GLU A 1 674 ? 13.460 -10.320 -46.052 1.00 78.38 674 GLU A C 1
ATOM 5310 O O . GLU A 1 674 ? 13.394 -9.820 -47.176 1.00 78.38 674 GLU A O 1
ATOM 5315 N N . SER A 1 675 ? 12.357 -10.753 -45.433 1.00 72.56 675 SER A N 1
ATOM 5316 C CA . SER A 1 675 ? 11.010 -10.703 -46.030 1.00 72.56 675 SER A CA 1
ATOM 5317 C C . SER A 1 675 ? 10.550 -9.289 -46.407 1.00 72.56 675 SER A C 1
ATOM 5319 O O . SER A 1 675 ? 9.848 -9.122 -47.407 1.00 72.56 675 SER A O 1
ATOM 5321 N N . ASN A 1 676 ? 11.008 -8.271 -45.670 1.00 76.88 676 ASN A N 1
ATOM 5322 C CA . ASN A 1 676 ? 10.753 -6.852 -45.953 1.00 76.88 676 ASN A CA 1
ATOM 5323 C C . ASN A 1 676 ? 11.523 -6.328 -47.180 1.00 76.88 676 ASN A C 1
ATOM 5325 O O . ASN A 1 676 ? 11.262 -5.225 -47.659 1.00 76.88 676 ASN A O 1
ATOM 5329 N N . ILE A 1 677 ? 12.485 -7.100 -47.690 1.00 79.81 677 ILE A N 1
ATOM 5330 C CA . ILE A 1 677 ? 13.287 -6.759 -48.857 1.00 79.81 677 ILE A CA 1
ATOM 5331 C C . ILE A 1 677 ? 12.739 -7.550 -50.047 1.00 79.81 677 ILE A C 1
ATOM 5333 O O . ILE A 1 677 ? 13.065 -8.718 -50.246 1.00 79.81 677 ILE A O 1
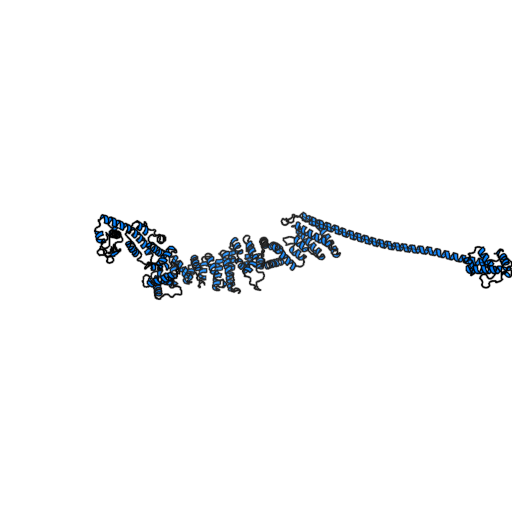ATOM 5337 N N . HIS A 1 678 ? 11.862 -6.926 -50.833 1.00 76.50 678 HIS A N 1
ATOM 5338 C CA . HIS A 1 678 ? 11.077 -7.624 -51.863 1.00 76.50 678 HIS A CA 1
ATOM 5339 C C . HIS A 1 678 ? 11.823 -7.915 -53.179 1.00 76.50 678 HIS A C 1
ATOM 5341 O O . HIS A 1 678 ? 11.296 -8.647 -54.012 1.00 76.50 678 HIS A O 1
ATOM 5347 N N . ARG A 1 679 ? 13.028 -7.364 -53.380 1.00 87.44 679 ARG A N 1
ATOM 5348 C CA . ARG A 1 679 ? 13.853 -7.561 -54.586 1.00 87.44 679 ARG A CA 1
ATOM 5349 C C . ARG A 1 679 ? 15.317 -7.809 -54.229 1.00 87.44 679 ARG A C 1
ATOM 5351 O O . ARG A 1 679 ? 15.742 -7.484 -53.125 1.00 87.44 679 ARG A O 1
ATOM 5358 N N . ASP A 1 680 ? 16.078 -8.365 -55.163 1.00 82.75 680 ASP A N 1
ATOM 5359 C CA . ASP A 1 680 ? 17.502 -8.672 -54.994 1.00 82.75 680 ASP A CA 1
ATOM 5360 C C . ASP A 1 680 ? 18.439 -7.525 -55.410 1.00 82.75 680 ASP A C 1
ATOM 5362 O O . ASP A 1 680 ? 19.622 -7.617 -55.139 1.00 82.75 680 ASP A O 1
ATOM 5366 N N . PHE A 1 681 ? 17.955 -6.429 -56.009 1.00 90.94 681 PHE A N 1
ATOM 5367 C CA . PHE A 1 681 ? 18.764 -5.266 -56.443 1.00 90.94 681 PHE A CA 1
ATOM 5368 C C . PHE A 1 681 ? 19.899 -5.593 -57.433 1.00 90.94 681 PHE A C 1
ATOM 5370 O O . PHE A 1 681 ? 20.787 -4.758 -57.656 1.00 90.94 681 PHE A O 1
ATOM 5377 N N . LEU A 1 682 ? 19.868 -6.775 -58.056 1.00 90.94 682 LEU A N 1
ATOM 5378 C CA . LEU A 1 682 ? 20.831 -7.142 -59.090 1.00 90.94 682 LEU A CA 1
ATOM 5379 C C . LEU A 1 682 ? 20.644 -6.266 -60.329 1.00 90.94 682 LEU A C 1
ATOM 5381 O O . LEU A 1 682 ? 21.637 -5.780 -60.860 1.00 90.94 682 LEU A O 1
ATOM 5385 N N . ASP A 1 683 ? 19.399 -5.963 -60.710 1.00 89.75 683 ASP A N 1
ATOM 5386 C CA . ASP A 1 683 ? 19.083 -5.051 -61.820 1.00 89.75 683 ASP A CA 1
ATOM 5387 C C . ASP A 1 683 ? 19.702 -3.659 -61.623 1.00 89.75 683 ASP A C 1
ATOM 5389 O O . ASP A 1 683 ? 20.368 -3.140 -62.518 1.00 89.75 683 ASP A O 1
ATOM 5393 N N . ASP A 1 684 ? 19.565 -3.080 -60.423 1.00 91.44 684 ASP A N 1
ATOM 5394 C CA . ASP A 1 684 ? 20.152 -1.773 -60.096 1.00 91.44 684 ASP A CA 1
ATOM 5395 C C . ASP A 1 684 ? 21.692 -1.814 -60.205 1.00 91.44 684 ASP A C 1
ATOM 5397 O O . ASP A 1 684 ? 22.333 -0.856 -60.650 1.00 91.44 684 ASP A O 1
ATOM 5401 N N . THR A 1 685 ? 22.295 -2.940 -59.808 1.00 92.69 685 THR A N 1
ATOM 5402 C CA . THR A 1 685 ? 23.745 -3.153 -59.891 1.00 92.69 685 THR A CA 1
ATOM 5403 C C . THR A 1 685 ? 24.196 -3.338 -61.343 1.00 92.69 685 THR A C 1
ATOM 5405 O O . THR A 1 685 ? 25.179 -2.721 -61.756 1.00 92.69 685 THR A O 1
ATOM 5408 N N . HIS A 1 686 ? 23.455 -4.108 -62.145 1.00 92.12 686 HIS A N 1
ATOM 5409 C CA . HIS A 1 686 ? 23.677 -4.280 -63.586 1.00 92.12 686 HIS A CA 1
ATOM 5410 C C . HIS A 1 686 ? 23.571 -2.956 -64.340 1.00 92.12 686 HIS A C 1
ATOM 5412 O O . HIS A 1 686 ? 24.407 -2.669 -65.199 1.00 92.12 686 HIS A O 1
ATOM 5418 N N . ASP A 1 687 ? 22.604 -2.109 -63.994 1.00 91.81 687 ASP A N 1
ATOM 5419 C CA . ASP A 1 687 ? 22.481 -0.773 -64.571 1.00 91.81 687 ASP A CA 1
ATOM 5420 C C . ASP A 1 687 ? 23.683 0.112 -64.228 1.00 91.81 687 ASP A C 1
ATOM 5422 O O . ASP A 1 687 ? 24.226 0.786 -65.110 1.00 91.81 687 ASP A O 1
ATOM 5426 N N . ALA A 1 688 ? 24.159 0.079 -62.979 1.00 91.00 688 ALA A N 1
ATOM 5427 C CA . ALA A 1 688 ? 25.375 0.789 -62.592 1.00 91.00 688 ALA A CA 1
ATOM 5428 C C . ALA A 1 688 ? 26.603 0.273 -63.369 1.00 91.00 688 ALA A C 1
ATOM 5430 O O . ALA A 1 688 ? 27.359 1.078 -63.917 1.00 91.00 688 ALA A O 1
ATOM 5431 N N . VAL A 1 689 ? 26.764 -1.051 -63.481 1.00 91.94 689 VAL A N 1
ATOM 5432 C CA . VAL A 1 689 ? 27.820 -1.730 -64.259 1.00 91.94 689 VAL A CA 1
ATOM 5433 C C . VAL A 1 689 ? 27.783 -1.299 -65.725 1.00 91.94 689 VAL A C 1
ATOM 5435 O O . VAL A 1 689 ? 28.806 -0.896 -66.284 1.00 91.94 689 VAL A O 1
ATOM 5438 N N . ARG A 1 690 ? 26.603 -1.323 -66.348 1.00 92.62 690 ARG A N 1
ATOM 5439 C CA . ARG A 1 690 ? 26.390 -0.897 -67.737 1.00 92.62 690 ARG A CA 1
ATOM 5440 C C . ARG A 1 690 ? 26.791 0.561 -67.944 1.00 92.62 690 ARG A C 1
ATOM 5442 O O . ARG A 1 690 ? 27.551 0.855 -68.864 1.00 92.62 690 ARG A O 1
ATOM 5449 N N . MET A 1 691 ? 26.347 1.464 -67.067 1.00 89.88 691 MET A N 1
ATOM 5450 C CA . MET A 1 691 ? 26.712 2.884 -67.139 1.00 89.88 691 MET A CA 1
ATOM 5451 C C . MET A 1 691 ? 28.225 3.105 -66.987 1.00 89.88 691 MET A C 1
ATOM 5453 O O . MET A 1 691 ? 28.796 3.928 -67.705 1.00 89.88 691 MET A O 1
ATOM 5457 N N . MET A 1 692 ? 28.887 2.368 -66.086 1.00 91.88 692 MET A N 1
ATOM 5458 C CA . MET A 1 692 ? 30.343 2.437 -65.901 1.00 91.88 692 MET A CA 1
ATOM 5459 C C . MET A 1 692 ? 31.101 1.955 -67.149 1.00 91.88 692 MET A C 1
ATOM 5461 O O . MET A 1 692 ? 32.016 2.650 -67.604 1.00 91.88 692 MET A O 1
ATOM 5465 N N . ARG A 1 693 ? 30.671 0.844 -67.771 1.00 88.94 693 ARG A N 1
ATOM 5466 C CA . ARG A 1 693 ? 31.218 0.349 -69.052 1.00 88.94 693 ARG A CA 1
ATOM 5467 C C . ARG A 1 693 ? 31.081 1.371 -70.172 1.00 88.94 693 ARG A C 1
ATOM 5469 O O . ARG A 1 693 ? 32.086 1.760 -70.765 1.00 88.94 693 ARG A O 1
ATOM 5476 N N . GLU A 1 694 ? 29.861 1.856 -70.412 1.00 87.75 694 GLU A N 1
ATOM 5477 C CA . GLU A 1 694 ? 29.592 2.856 -71.451 1.00 87.75 694 GLU A CA 1
ATOM 5478 C C . GLU A 1 694 ? 30.456 4.109 -71.252 1.00 87.75 694 GLU A C 1
ATOM 5480 O O . GLU A 1 694 ? 30.966 4.686 -72.213 1.00 87.75 694 GLU A O 1
ATOM 5485 N N . ARG A 1 695 ? 30.658 4.541 -70.002 1.00 84.94 695 ARG A N 1
ATOM 5486 C CA . ARG A 1 695 ? 31.486 5.712 -69.693 1.00 84.94 695 ARG A CA 1
ATOM 5487 C C . ARG A 1 695 ? 32.963 5.460 -69.978 1.00 84.94 695 ARG A C 1
ATOM 5489 O O . ARG A 1 695 ? 33.609 6.316 -70.586 1.00 84.94 695 ARG A O 1
ATOM 5496 N N . ARG A 1 696 ? 33.494 4.298 -69.590 1.00 84.50 696 ARG A N 1
ATOM 5497 C CA . ARG A 1 696 ? 34.878 3.898 -69.880 1.00 84.50 696 ARG A CA 1
ATOM 5498 C C . ARG A 1 696 ? 35.132 3.829 -71.386 1.00 84.50 696 ARG A C 1
ATOM 5500 O O . ARG A 1 696 ? 36.150 4.330 -71.863 1.00 84.50 696 ARG A O 1
ATOM 5507 N N . GLU A 1 697 ? 34.189 3.272 -72.140 1.00 85.31 697 GLU A N 1
ATOM 5508 C CA . GLU A 1 697 ? 34.238 3.226 -73.603 1.00 85.31 697 GLU A CA 1
ATOM 5509 C C . GLU A 1 697 ? 34.187 4.624 -74.222 1.00 85.31 697 GLU A C 1
ATOM 5511 O O . GLU A 1 697 ? 35.017 4.938 -75.074 1.00 85.31 697 GLU A O 1
ATOM 5516 N N . ARG A 1 698 ? 33.289 5.504 -73.753 1.00 85.00 698 ARG A N 1
ATOM 5517 C CA . ARG A 1 698 ? 33.231 6.908 -74.201 1.00 85.00 698 ARG A CA 1
ATOM 5518 C C . ARG A 1 698 ? 34.534 7.653 -73.914 1.00 85.00 698 ARG A C 1
ATOM 5520 O O . ARG A 1 698 ? 34.986 8.400 -74.779 1.00 85.00 698 ARG A O 1
ATOM 5527 N N . ARG A 1 699 ? 35.160 7.443 -72.747 1.00 83.06 699 ARG A N 1
ATOM 5528 C CA . ARG A 1 699 ? 36.475 8.028 -72.419 1.00 83.06 699 ARG A CA 1
ATOM 5529 C C . ARG A 1 699 ? 37.561 7.526 -73.364 1.00 83.06 699 ARG A C 1
ATOM 5531 O O . ARG A 1 699 ? 38.213 8.344 -74.002 1.00 83.06 699 ARG A O 1
ATOM 5538 N N . ARG A 1 700 ? 37.686 6.207 -73.546 1.00 82.38 700 ARG A N 1
ATOM 5539 C CA . ARG A 1 700 ? 38.643 5.611 -74.498 1.00 82.38 700 ARG A CA 1
ATOM 5540 C C . ARG A 1 700 ? 38.419 6.108 -75.928 1.00 82.38 700 ARG A C 1
ATOM 5542 O O . ARG A 1 700 ? 39.384 6.392 -76.628 1.00 82.38 700 ARG A O 1
ATOM 5549 N N . ALA A 1 701 ? 37.164 6.260 -76.351 1.00 82.00 701 ALA A N 1
ATOM 5550 C CA . ALA A 1 701 ? 36.820 6.818 -77.655 1.00 82.00 701 ALA A CA 1
ATOM 5551 C C . ALA A 1 701 ? 37.203 8.303 -77.772 1.00 82.00 701 ALA A C 1
ATOM 5553 O O . ALA A 1 701 ? 37.696 8.720 -78.817 1.00 82.00 701 ALA A O 1
ATOM 5554 N N . ASN A 1 702 ? 37.016 9.103 -76.719 1.00 81.81 702 ASN A N 1
ATOM 5555 C CA . ASN A 1 702 ? 37.438 10.505 -76.696 1.00 81.81 702 ASN A CA 1
ATOM 5556 C C . ASN A 1 702 ? 38.966 10.641 -76.710 1.00 81.81 702 ASN A C 1
ATOM 5558 O O . ASN A 1 702 ? 39.479 11.396 -77.527 1.00 81.81 702 ASN A O 1
ATOM 5562 N N . GLU A 1 703 ? 39.693 9.863 -75.906 1.00 80.88 703 GLU A N 1
ATOM 5563 C CA . GLU A 1 703 ? 41.161 9.819 -75.943 1.00 80.88 703 GLU A CA 1
ATOM 5564 C C . GLU A 1 703 ? 41.690 9.348 -77.302 1.00 80.88 703 GLU A C 1
ATOM 5566 O O . GLU A 1 703 ? 42.704 9.849 -77.782 1.00 80.88 703 GLU A O 1
ATOM 5571 N N . ALA A 1 704 ? 41.026 8.376 -77.937 1.00 79.12 704 ALA A N 1
ATOM 5572 C CA . ALA A 1 704 ? 41.377 7.928 -79.281 1.00 79.12 704 ALA A CA 1
ATOM 5573 C C . ALA A 1 704 ? 41.156 9.045 -80.312 1.00 79.12 704 ALA A C 1
ATOM 5575 O O . ALA A 1 704 ? 42.036 9.282 -81.133 1.00 79.12 704 ALA A O 1
ATOM 5576 N N . ARG A 1 705 ? 40.041 9.787 -80.222 1.00 79.94 705 ARG A N 1
ATOM 5577 C CA . ARG A 1 705 ? 39.772 10.965 -81.068 1.00 79.94 705 ARG A CA 1
ATOM 5578 C C . ARG A 1 705 ? 40.764 12.100 -80.825 1.00 79.94 705 ARG A C 1
ATOM 5580 O O . ARG A 1 705 ? 41.122 12.802 -81.763 1.00 79.94 705 ARG A O 1
ATOM 5587 N N . GLU A 1 706 ? 41.189 12.325 -79.586 1.00 78.88 706 GLU A N 1
ATOM 5588 C CA . GLU A 1 706 ? 42.205 13.334 -79.268 1.00 78.88 706 GLU A CA 1
ATOM 5589 C C . GLU A 1 706 ? 43.573 12.942 -79.820 1.00 78.88 706 GLU A C 1
ATOM 5591 O O . GLU A 1 706 ? 44.212 13.768 -80.471 1.00 78.88 706 GLU A O 1
ATOM 5596 N N . ARG A 1 707 ? 43.969 11.672 -79.672 1.00 76.25 707 ARG A N 1
ATOM 5597 C CA . ARG A 1 707 ? 45.174 11.121 -80.306 1.00 76.25 707 ARG A CA 1
ATOM 5598 C C . ARG A 1 707 ? 45.107 11.212 -81.826 1.00 76.25 707 ARG A C 1
ATOM 5600 O O . ARG A 1 707 ? 46.084 11.604 -82.451 1.00 76.25 707 ARG A O 1
ATOM 5607 N N . GLU A 1 708 ? 43.959 10.911 -82.424 1.00 76.50 708 GLU A N 1
ATOM 5608 C CA . GLU A 1 708 ? 43.738 11.047 -83.866 1.00 76.50 708 GLU A CA 1
ATOM 5609 C C . GLU A 1 708 ? 43.870 12.509 -84.314 1.00 76.50 708 GLU A C 1
ATOM 5611 O O . GLU A 1 708 ? 44.613 12.791 -85.249 1.00 76.50 708 GLU A O 1
ATOM 5616 N N . ARG A 1 709 ? 43.275 13.462 -83.584 1.00 77.94 709 ARG A N 1
ATOM 5617 C CA . ARG A 1 709 ? 43.441 14.907 -83.835 1.00 77.94 709 ARG A CA 1
ATOM 5618 C C . ARG A 1 709 ? 44.884 15.376 -83.661 1.00 77.94 709 ARG A C 1
ATOM 5620 O O . ARG A 1 709 ? 45.321 16.275 -84.375 1.00 77.94 709 ARG A O 1
ATOM 5627 N N . GLU A 1 710 ? 45.620 14.830 -82.701 1.00 75.88 710 GLU A N 1
ATOM 5628 C CA . GLU A 1 710 ? 47.029 15.162 -82.489 1.00 75.88 710 GLU A CA 1
ATOM 5629 C C . GLU A 1 710 ? 47.909 14.608 -83.615 1.00 75.88 710 GLU A C 1
ATOM 5631 O O . GLU A 1 710 ? 48.739 15.339 -84.156 1.00 75.88 710 GLU A O 1
ATOM 5636 N N . ILE A 1 711 ? 47.655 13.374 -84.056 1.00 74.88 711 ILE A N 1
ATOM 5637 C CA . ILE A 1 711 ? 48.287 12.783 -85.241 1.00 74.88 711 ILE A CA 1
ATOM 5638 C C . ILE A 1 711 ? 47.945 13.607 -86.489 1.00 74.88 711 ILE A C 1
ATOM 5640 O O . ILE A 1 711 ? 48.840 13.938 -87.261 1.00 74.88 711 ILE A O 1
ATOM 5644 N N . GLU A 1 712 ? 46.689 14.020 -86.676 1.00 74.19 712 GLU A N 1
ATOM 5645 C CA . GLU A 1 712 ? 46.283 14.902 -87.776 1.00 74.19 712 GLU A CA 1
ATOM 5646 C C . GLU A 1 712 ? 47.005 16.254 -87.732 1.00 74.19 712 GLU A C 1
ATOM 5648 O O . GLU A 1 712 ? 47.449 16.740 -88.775 1.00 74.19 712 GLU A O 1
ATOM 5653 N N . ARG A 1 713 ? 47.191 16.850 -86.545 1.00 75.75 713 ARG A N 1
ATOM 5654 C CA . ARG A 1 713 ? 47.993 18.076 -86.374 1.00 75.75 713 ARG A CA 1
ATOM 5655 C C . ARG A 1 713 ? 49.455 17.844 -86.742 1.00 75.75 713 ARG A C 1
ATOM 5657 O O . ARG A 1 713 ? 50.012 18.647 -87.487 1.00 75.75 713 ARG A O 1
ATOM 5664 N N . GLN A 1 714 ? 50.058 16.743 -86.295 1.00 70.88 714 GLN A N 1
ATOM 5665 C CA . GLN A 1 714 ? 51.442 16.388 -86.627 1.00 70.88 714 GLN A CA 1
ATOM 5666 C C . GLN A 1 714 ? 51.618 16.108 -88.129 1.00 70.88 714 GLN A C 1
ATOM 5668 O O . GLN A 1 714 ? 52.600 16.539 -88.736 1.00 70.88 714 GLN A O 1
ATOM 5673 N N . VAL A 1 715 ? 50.641 15.461 -88.770 1.00 74.62 715 VAL A N 1
ATOM 5674 C CA . VAL A 1 715 ? 50.612 15.231 -90.223 1.00 74.62 715 VAL A CA 1
ATOM 5675 C C . VAL A 1 715 ? 50.408 16.545 -90.984 1.00 74.62 715 VAL A C 1
ATOM 5677 O O . VAL A 1 715 ? 51.060 16.764 -92.006 1.00 74.62 715 VAL A O 1
ATOM 5680 N N . ALA A 1 716 ? 49.555 17.451 -90.502 1.00 70.19 716 ALA A N 1
ATOM 5681 C CA . ALA A 1 716 ? 49.375 18.779 -91.088 1.00 70.19 716 ALA A CA 1
ATOM 5682 C C . ALA A 1 716 ? 50.648 19.636 -90.969 1.00 70.19 716 ALA A C 1
ATOM 5684 O O . ALA A 1 716 ? 51.025 20.315 -91.927 1.00 70.19 716 ALA A O 1
ATOM 5685 N N . GLU A 1 717 ? 51.350 19.562 -89.837 1.00 69.56 717 GLU A N 1
ATOM 5686 C CA . GLU A 1 717 ? 52.627 20.242 -89.617 1.00 69.56 717 GLU A CA 1
ATOM 5687 C C . GLU A 1 717 ? 53.750 19.645 -90.485 1.00 69.56 717 GLU A C 1
ATOM 5689 O O . GLU A 1 717 ? 54.531 20.382 -91.088 1.00 69.56 717 GLU A O 1
ATOM 5694 N N . SER A 1 718 ? 53.774 18.321 -90.655 1.00 65.44 718 SER A N 1
ATOM 5695 C CA . SER A 1 718 ? 54.679 17.633 -91.584 1.00 65.44 718 SER A CA 1
ATOM 5696 C C . SER A 1 718 ? 54.423 18.036 -93.045 1.00 65.44 718 SER A C 1
ATOM 5698 O O . SER A 1 718 ? 55.351 18.419 -93.759 1.00 65.44 718 SER A O 1
ATOM 5700 N N . ARG A 1 719 ? 53.151 18.094 -93.471 1.00 66.19 719 ARG A N 1
ATOM 5701 C CA . ARG A 1 719 ? 52.752 18.590 -94.804 1.00 66.19 719 ARG A CA 1
ATOM 5702 C C . ARG A 1 719 ? 53.114 20.060 -95.018 1.00 66.19 719 ARG A C 1
ATOM 5704 O O . ARG A 1 719 ? 53.419 20.448 -96.143 1.00 66.19 719 ARG A O 1
ATOM 5711 N N . ARG A 1 720 ? 53.094 20.887 -93.967 1.00 65.44 720 ARG A N 1
ATOM 5712 C CA . ARG A 1 720 ? 53.557 22.281 -94.024 1.00 65.44 720 ARG A CA 1
ATOM 5713 C C . ARG A 1 720 ? 55.071 22.355 -94.260 1.00 65.44 720 ARG A C 1
ATOM 5715 O O . ARG A 1 720 ? 55.489 23.076 -95.161 1.00 65.44 720 ARG A O 1
ATOM 5722 N N . ARG A 1 721 ? 55.865 21.549 -93.545 1.00 63.62 721 ARG A N 1
ATOM 5723 C CA . ARG A 1 721 ? 57.326 21.456 -93.742 1.00 63.62 721 ARG A CA 1
ATOM 5724 C C . ARG A 1 721 ? 57.704 20.904 -95.126 1.00 63.62 721 ARG A C 1
ATOM 5726 O O . ARG A 1 721 ? 58.696 21.333 -95.705 1.00 63.62 721 ARG A O 1
ATOM 5733 N N . ASP A 1 722 ? 56.900 20.010 -95.702 1.00 62.50 722 ASP A N 1
ATOM 5734 C CA . ASP A 1 722 ? 57.095 19.540 -97.084 1.00 62.50 722 ASP A CA 1
ATOM 5735 C C . ASP A 1 722 ? 56.745 20.589 -98.146 1.00 62.50 722 ASP A C 1
ATOM 5737 O O . ASP A 1 722 ? 57.464 20.710 -99.138 1.00 62.50 722 ASP A O 1
ATOM 5741 N N . ARG A 1 723 ? 55.703 21.403 -97.930 1.00 59.91 723 ARG A N 1
ATOM 5742 C CA . ARG A 1 723 ? 55.390 22.541 -98.815 1.00 59.91 723 ARG A CA 1
ATOM 5743 C C . ARG A 1 723 ? 56.478 23.615 -98.777 1.00 59.91 723 ARG A C 1
ATOM 5745 O O . ARG A 1 723 ? 56.800 24.180 -99.817 1.00 59.91 723 ARG A O 1
ATOM 5752 N N . GLU A 1 724 ? 57.077 23.857 -97.612 1.00 62.50 724 GLU A N 1
ATOM 5753 C CA . GLU A 1 724 ? 58.226 24.762 -97.461 1.00 62.50 724 GLU A CA 1
ATOM 5754 C C . GLU A 1 724 ? 59.464 24.226 -98.213 1.00 62.50 724 GLU A C 1
ATOM 5756 O O . GLU A 1 724 ? 60.104 24.976 -98.950 1.00 62.50 724 GLU A O 1
ATOM 5761 N N . ARG A 1 725 ? 59.734 22.910 -98.161 1.00 62.44 725 ARG A N 1
ATOM 5762 C CA . ARG A 1 725 ? 60.802 22.270 -98.959 1.00 62.44 725 ARG A CA 1
ATOM 5763 C C . ARG A 1 725 ? 60.558 22.338 -100.471 1.00 62.44 725 ARG A C 1
ATOM 5765 O O . ARG A 1 725 ? 61.498 22.577 -101.225 1.00 62.44 725 ARG A O 1
ATOM 5772 N N . GLN A 1 726 ? 59.316 22.168 -100.927 1.00 57.06 726 GLN A N 1
ATOM 5773 C CA . GLN A 1 726 ? 58.961 22.291 -102.349 1.00 57.06 726 GLN A CA 1
ATOM 5774 C C . GLN A 1 726 ? 59.058 23.740 -102.860 1.00 57.06 726 GLN A C 1
ATOM 5776 O O . GLN A 1 726 ? 59.503 23.959 -103.987 1.00 57.06 726 GLN A O 1
ATOM 5781 N N . ALA A 1 727 ? 58.720 24.732 -102.030 1.00 60.91 727 ALA A N 1
ATOM 5782 C CA . ALA A 1 727 ? 58.880 26.150 -102.362 1.00 60.91 727 ALA A CA 1
ATOM 5783 C C . ALA A 1 727 ? 60.360 26.573 -102.467 1.00 60.91 727 ALA A C 1
ATOM 5785 O O . ALA A 1 727 ? 60.715 27.384 -103.321 1.00 60.91 727 ALA A O 1
ATOM 5786 N N . GLU A 1 728 ? 61.243 25.994 -101.649 1.00 62.41 728 GLU A N 1
ATOM 5787 C CA . GLU A 1 728 ? 62.688 26.257 -101.695 1.00 62.41 728 GLU A CA 1
ATOM 5788 C C . GLU A 1 728 ? 63.369 25.639 -102.932 1.00 62.41 728 GLU A C 1
ATOM 5790 O O . GLU A 1 728 ? 64.256 26.257 -103.526 1.00 62.41 728 GLU A O 1
ATOM 5795 N N . VAL A 1 729 ? 62.917 24.460 -103.376 1.00 65.62 729 VAL A N 1
ATOM 5796 C CA . VAL A 1 729 ? 63.374 23.835 -104.633 1.00 65.62 729 VAL A CA 1
ATOM 5797 C C . VAL A 1 729 ? 62.914 24.651 -105.850 1.00 65.62 729 VAL A C 1
ATOM 5799 O O . VAL A 1 729 ? 63.732 24.969 -106.709 1.00 65.62 729 VAL A O 1
ATOM 5802 N N . ALA A 1 730 ? 61.657 25.110 -105.873 1.00 61.78 730 ALA A N 1
ATOM 5803 C CA . ALA A 1 730 ? 61.144 25.973 -106.943 1.00 61.78 730 ALA A CA 1
ATOM 5804 C C . ALA A 1 730 ? 61.861 27.341 -107.023 1.00 61.78 730 ALA A C 1
ATOM 5806 O O . ALA A 1 730 ? 62.028 27.888 -108.115 1.00 61.78 730 ALA A O 1
ATOM 5807 N N . ARG A 1 731 ? 62.336 27.884 -105.890 1.00 64.25 731 ARG A N 1
ATOM 5808 C CA . ARG A 1 731 ? 63.127 29.129 -105.849 1.00 64.25 731 ARG A CA 1
ATOM 5809 C C . ARG A 1 731 ? 64.500 28.967 -106.518 1.00 64.25 731 ARG A C 1
ATOM 5811 O O . ARG A 1 731 ? 64.915 29.851 -107.262 1.00 64.25 731 ARG A O 1
ATOM 5818 N N . ARG A 1 732 ? 65.172 27.826 -106.318 1.00 61.09 732 ARG A N 1
ATOM 5819 C CA . ARG A 1 732 ? 66.486 27.536 -106.928 1.00 61.09 732 ARG A CA 1
ATOM 5820 C C . ARG A 1 732 ? 66.412 27.292 -108.439 1.00 61.09 732 ARG A C 1
ATOM 5822 O O . ARG A 1 732 ? 67.318 27.708 -109.160 1.00 61.09 732 ARG A O 1
ATOM 5829 N N . ASP A 1 733 ? 65.325 26.702 -108.930 1.00 61.03 733 ASP A N 1
ATOM 5830 C CA . ASP A 1 733 ? 65.120 26.493 -110.372 1.00 61.03 733 ASP A CA 1
ATOM 5831 C C . ASP A 1 733 ? 64.762 27.798 -111.116 1.00 61.03 733 ASP A C 1
ATOM 5833 O O . ASP A 1 733 ? 65.171 27.996 -112.264 1.00 61.03 733 ASP A O 1
ATOM 5837 N N . ALA A 1 734 ? 64.074 28.739 -110.455 1.00 59.50 734 ALA A N 1
ATOM 5838 C CA . ALA A 1 734 ? 63.768 30.064 -111.007 1.00 59.50 734 ALA A CA 1
ATOM 5839 C C . ALA A 1 734 ? 65.007 30.984 -111.101 1.00 59.50 734 ALA A C 1
ATOM 5841 O O . ALA A 1 734 ? 65.174 31.698 -112.094 1.00 59.50 734 ALA A O 1
ATOM 5842 N N . GLU A 1 735 ? 65.915 30.932 -110.120 1.00 60.16 735 GLU A N 1
ATOM 5843 C CA . GLU A 1 735 ? 67.185 31.681 -110.131 1.00 60.16 735 GLU A CA 1
ATOM 5844 C C . GLU A 1 735 ? 68.144 31.192 -111.239 1.00 60.16 735 GLU A C 1
ATOM 5846 O O . GLU A 1 735 ? 68.806 31.999 -111.898 1.00 60.16 735 GLU A O 1
ATOM 5851 N N . ALA A 1 736 ? 68.162 29.886 -111.533 1.00 61.06 736 ALA A N 1
ATOM 5852 C CA . ALA A 1 736 ? 68.987 29.303 -112.597 1.00 61.06 736 ALA A CA 1
ATOM 5853 C C . ALA A 1 736 ? 68.521 29.677 -114.023 1.00 61.06 736 ALA A C 1
ATOM 5855 O O . ALA A 1 736 ? 69.343 29.775 -114.942 1.00 61.06 736 ALA A O 1
ATOM 5856 N N . LEU A 1 737 ? 67.219 29.915 -114.224 1.00 62.84 737 LEU A N 1
ATOM 5857 C CA . LEU A 1 737 ? 66.658 30.343 -115.512 1.00 62.84 737 LEU A CA 1
ATOM 5858 C C . LEU A 1 737 ? 66.906 31.842 -115.779 1.00 62.84 737 LEU A C 1
ATOM 5860 O O . LEU A 1 737 ? 67.204 32.226 -116.912 1.00 62.84 737 LEU A O 1
ATOM 5864 N N . ALA A 1 738 ? 66.858 32.676 -114.734 1.00 60.38 738 ALA A N 1
ATOM 5865 C CA . ALA A 1 738 ? 67.120 34.116 -114.813 1.00 60.38 738 ALA A CA 1
ATOM 5866 C C . ALA A 1 738 ? 68.599 34.439 -115.121 1.00 60.38 738 ALA A C 1
ATOM 5868 O O . ALA A 1 738 ? 68.883 35.319 -115.937 1.00 60.38 738 ALA A O 1
ATOM 5869 N N . ALA A 1 739 ? 69.546 33.674 -114.565 1.00 59.47 739 ALA A N 1
ATOM 5870 C CA . ALA A 1 739 ? 70.981 33.849 -114.822 1.00 59.47 739 ALA A CA 1
ATOM 5871 C C . ALA A 1 739 ? 71.387 33.552 -116.284 1.00 59.47 739 ALA A C 1
ATOM 5873 O O . ALA A 1 739 ? 72.278 34.204 -116.829 1.00 59.47 739 ALA A O 1
ATOM 5874 N N . ARG A 1 740 ? 70.703 32.618 -116.965 1.00 60.25 740 ARG A N 1
ATOM 5875 C CA . ARG A 1 740 ? 70.956 32.301 -118.388 1.00 60.25 740 ARG A CA 1
ATOM 5876 C C . ARG A 1 740 ? 70.397 33.350 -119.354 1.00 60.25 740 ARG A C 1
ATOM 5878 O O . ARG A 1 740 ? 70.932 33.511 -120.446 1.00 60.25 740 ARG A O 1
ATOM 5885 N N . GLN A 1 741 ? 69.347 34.074 -118.966 1.00 55.81 741 GLN A N 1
ATOM 5886 C CA . GLN A 1 741 ? 68.735 35.118 -119.797 1.00 55.81 741 GLN A CA 1
ATOM 5887 C C . GLN A 1 741 ? 69.438 36.482 -119.668 1.00 55.81 741 GLN A C 1
ATOM 5889 O O . GLN A 1 741 ? 69.389 37.270 -120.611 1.00 55.81 741 GLN A O 1
ATOM 5894 N N . ALA A 1 742 ? 70.129 36.749 -118.553 1.00 57.81 742 ALA A N 1
ATOM 5895 C CA . ALA A 1 742 ? 70.939 37.957 -118.364 1.00 57.81 742 ALA A CA 1
ATOM 5896 C C . ALA A 1 742 ? 72.248 37.928 -119.182 1.00 57.81 742 ALA A C 1
ATOM 5898 O O . ALA A 1 742 ? 72.555 38.895 -119.875 1.00 57.81 742 ALA A O 1
ATOM 5899 N N . ALA A 1 743 ? 72.951 36.788 -119.218 1.00 57.94 743 ALA A N 1
ATOM 5900 C CA . ALA A 1 743 ? 74.206 36.633 -119.968 1.00 57.94 743 ALA A CA 1
ATOM 5901 C C . ALA A 1 743 ? 74.042 36.732 -121.504 1.00 57.94 743 ALA A C 1
ATOM 5903 O O . ALA A 1 743 ? 74.965 37.136 -122.208 1.00 57.94 743 ALA A O 1
ATOM 5904 N N . ALA A 1 744 ? 72.860 36.403 -122.039 1.00 59.00 744 ALA A N 1
ATOM 5905 C CA . ALA A 1 744 ? 72.567 36.489 -123.474 1.00 59.00 744 ALA A CA 1
ATOM 5906 C C . ALA A 1 744 ? 72.253 37.921 -123.962 1.00 59.00 744 ALA A C 1
ATOM 5908 O O . ALA A 1 744 ? 72.436 38.215 -125.142 1.00 59.00 744 ALA A O 1
ATOM 5909 N N . ARG A 1 745 ? 71.796 38.819 -123.075 1.00 57.00 745 ARG A N 1
ATOM 5910 C CA . ARG A 1 745 ? 71.482 40.222 -123.418 1.00 57.00 745 ARG A CA 1
ATOM 5911 C C . ARG A 1 745 ? 72.735 41.103 -123.441 1.00 57.00 745 ARG A C 1
ATOM 5913 O O . ARG A 1 745 ? 72.875 41.935 -124.329 1.00 57.00 745 ARG A O 1
ATOM 5920 N N . GLU A 1 746 ? 73.688 40.835 -122.552 1.00 57.62 746 GLU A N 1
ATOM 5921 C CA . GLU A 1 746 ? 74.962 41.564 -122.454 1.00 57.62 746 GLU A CA 1
ATOM 5922 C C . GLU A 1 746 ? 75.872 41.349 -123.687 1.00 57.62 746 GLU A C 1
ATOM 5924 O O . GLU A 1 746 ? 76.542 42.270 -124.152 1.00 57.62 746 GLU A O 1
ATOM 5929 N N . GLN A 1 747 ? 75.838 40.155 -124.297 1.00 58.06 747 GLN A N 1
ATOM 5930 C CA . GLN A 1 747 ? 76.579 39.860 -125.535 1.00 58.06 747 GLN A CA 1
ATOM 5931 C C . GLN A 1 747 ? 75.980 40.511 -126.797 1.00 58.06 747 GLN A C 1
ATOM 5933 O O . GLN A 1 747 ? 76.715 40.766 -127.753 1.00 58.06 747 GLN A O 1
ATOM 5938 N N . GLN A 1 748 ? 74.675 40.805 -126.822 1.00 57.81 748 GLN A N 1
ATOM 5939 C CA . GLN A 1 748 ? 74.027 41.468 -127.963 1.00 57.81 748 GLN A CA 1
ATOM 5940 C C . GLN A 1 748 ? 74.257 42.990 -127.975 1.00 57.81 748 GLN A C 1
ATOM 5942 O O . GLN A 1 748 ? 74.408 43.566 -129.053 1.00 57.81 748 GLN A O 1
ATOM 5947 N N . GLU A 1 749 ? 74.365 43.641 -126.812 1.00 61.44 749 GLU A N 1
ATOM 5948 C CA . GLU A 1 749 ? 74.607 45.092 -126.721 1.00 61.44 749 GLU A CA 1
ATOM 5949 C C . GLU A 1 749 ? 76.042 45.497 -127.107 1.00 61.44 749 GLU A C 1
ATOM 5951 O O . GLU A 1 749 ? 76.241 46.516 -127.776 1.00 61.44 749 GLU A O 1
ATOM 5956 N N . LEU A 1 750 ? 77.043 44.671 -126.782 1.00 63.62 750 LEU A N 1
ATOM 5957 C CA . LEU A 1 750 ? 78.447 44.891 -127.164 1.00 63.62 750 LEU A CA 1
ATOM 5958 C C . LEU A 1 750 ? 78.675 44.793 -128.684 1.00 63.62 750 LEU A C 1
ATOM 5960 O O . LEU A 1 750 ? 79.448 45.568 -129.248 1.00 63.62 750 LEU A O 1
ATOM 5964 N N . HIS A 1 751 ? 77.963 43.895 -129.372 1.00 64.81 751 HIS A N 1
ATOM 5965 C CA . HIS A 1 751 ? 78.066 43.738 -130.828 1.00 64.81 751 HIS A CA 1
ATOM 5966 C C . HIS A 1 751 ? 77.465 44.920 -131.613 1.00 64.81 751 HIS A C 1
ATOM 5968 O O . HIS A 1 751 ? 77.968 45.263 -132.686 1.00 64.81 751 HIS A O 1
ATOM 5974 N N . ALA A 1 752 ? 76.420 45.572 -131.091 1.00 63.91 752 ALA A N 1
ATOM 5975 C CA . ALA A 1 752 ? 75.770 46.712 -131.745 1.00 63.91 752 ALA A CA 1
ATOM 5976 C C . ALA A 1 752 ? 76.622 48.000 -131.702 1.00 63.91 752 ALA A C 1
ATOM 5978 O O . ALA A 1 752 ? 76.647 48.758 -132.672 1.00 63.91 752 ALA A O 1
ATOM 5979 N N . LEU A 1 753 ? 77.369 48.218 -130.614 1.00 68.25 753 LEU A N 1
ATOM 5980 C CA . LEU A 1 753 ? 78.257 49.377 -130.432 1.00 68.25 753 LEU A CA 1
ATOM 5981 C C . LEU A 1 753 ? 79.481 49.332 -131.367 1.00 68.25 753 LEU A C 1
ATOM 5983 O O . LEU A 1 753 ? 79.822 50.333 -131.997 1.00 68.25 753 LEU A O 1
ATOM 5987 N N . VAL A 1 754 ? 80.085 48.151 -131.538 1.00 71.44 754 VAL A N 1
ATOM 5988 C CA . VAL A 1 754 ? 81.241 47.947 -132.432 1.00 71.44 754 VAL A CA 1
ATOM 5989 C C . VAL A 1 754 ? 80.878 48.199 -133.904 1.00 71.44 754 VAL A C 1
ATOM 5991 O O . VAL A 1 754 ? 81.649 48.823 -134.636 1.00 71.44 754 VAL A O 1
ATOM 5994 N N . ASN A 1 755 ? 79.683 47.787 -134.342 1.00 70.25 755 ASN A N 1
ATOM 5995 C CA . ASN A 1 755 ? 79.227 47.987 -135.722 1.00 70.25 755 ASN A CA 1
ATOM 5996 C C . ASN A 1 755 ? 78.959 49.468 -136.063 1.00 70.25 755 ASN A C 1
ATOM 5998 O O . ASN A 1 755 ? 79.253 49.900 -137.180 1.00 70.25 755 ASN A O 1
ATOM 6002 N N . ALA A 1 756 ? 78.452 50.266 -135.115 1.00 67.00 756 ALA A N 1
ATOM 6003 C CA . ALA A 1 756 ? 78.229 51.702 -135.314 1.00 67.00 756 ALA A CA 1
ATOM 6004 C C . ALA A 1 756 ? 79.550 52.489 -135.449 1.00 67.00 756 ALA A C 1
ATOM 6006 O O . ALA A 1 756 ? 79.656 53.395 -136.279 1.00 67.00 756 ALA A O 1
ATOM 6007 N N . GLN A 1 757 ? 80.585 52.097 -134.700 1.00 72.62 757 GLN A N 1
ATOM 6008 C CA . GLN A 1 757 ? 81.914 52.713 -134.767 1.00 72.62 757 GLN A CA 1
ATOM 6009 C C . GLN A 1 757 ? 82.660 52.402 -136.069 1.00 72.62 757 GLN A C 1
ATOM 6011 O O . GLN A 1 757 ? 83.336 53.273 -136.628 1.00 72.62 757 GLN A O 1
ATOM 6016 N N . LEU A 1 758 ? 82.482 51.194 -136.606 1.00 71.75 758 LEU A N 1
ATOM 6017 C CA . LEU A 1 758 ? 83.002 50.819 -137.920 1.00 71.75 758 LEU A CA 1
ATOM 6018 C C . LEU A 1 758 ? 82.356 51.643 -139.045 1.00 71.75 758 LEU A C 1
ATOM 6020 O O . LEU A 1 758 ? 83.068 52.135 -139.920 1.00 71.75 758 LEU A O 1
ATOM 6024 N N . ALA A 1 759 ? 81.041 51.876 -138.993 1.00 70.31 759 ALA A N 1
ATOM 6025 C CA . ALA A 1 759 ? 80.323 52.632 -140.022 1.00 70.31 759 ALA A CA 1
ATOM 6026 C C . ALA A 1 759 ? 80.770 54.107 -140.129 1.00 70.31 759 ALA A C 1
ATOM 6028 O O . ALA A 1 759 ? 80.884 54.632 -141.233 1.00 70.31 759 ALA A O 1
ATOM 6029 N N . LEU A 1 760 ? 81.069 54.779 -139.012 1.00 72.50 760 LEU A N 1
ATOM 6030 C CA . LEU A 1 760 ? 81.465 56.199 -139.016 1.00 72.50 760 LEU A CA 1
ATOM 6031 C C . LEU A 1 760 ? 82.948 56.449 -139.321 1.00 72.50 760 LEU A C 1
ATOM 6033 O O . LEU A 1 760 ? 83.310 57.578 -139.641 1.00 72.50 760 LEU A O 1
ATOM 6037 N N . SER A 1 761 ? 83.806 55.434 -139.230 1.00 72.00 761 SER A N 1
ATOM 6038 C CA . SER A 1 761 ? 85.251 55.577 -139.469 1.00 72.00 761 SER A CA 1
ATOM 6039 C C . SER A 1 761 ? 85.691 55.111 -140.858 1.00 72.00 761 SER A C 1
ATOM 6041 O O . SER A 1 761 ? 86.665 55.637 -141.393 1.00 72.00 761 SER A O 1
ATOM 6043 N N . THR A 1 762 ? 84.972 54.158 -141.461 1.00 72.81 762 THR A N 1
ATOM 6044 C CA . THR A 1 762 ? 85.369 53.543 -142.740 1.00 72.81 762 THR A CA 1
ATOM 6045 C C . THR A 1 762 ? 84.745 54.195 -143.969 1.00 72.81 762 THR A C 1
ATOM 6047 O O . THR A 1 762 ? 85.380 54.196 -145.016 1.00 72.81 762 THR A O 1
ATOM 6050 N N . LEU A 1 763 ? 83.570 54.821 -143.833 1.00 78.44 763 LEU A N 1
ATOM 6051 C CA . LEU A 1 763 ? 82.846 55.429 -144.949 1.00 78.44 763 LEU A CA 1
ATOM 6052 C C . LEU A 1 763 ? 83.595 56.630 -145.552 1.00 78.44 763 LEU A C 1
ATOM 6054 O O . LEU A 1 763 ? 83.687 57.692 -144.923 1.00 78.44 763 LEU A O 1
ATOM 6058 N N . GLN A 1 764 ? 84.050 56.508 -146.801 1.00 77.19 764 GLN A N 1
ATOM 6059 C CA . GLN A 1 764 ? 84.637 57.621 -147.562 1.00 77.19 764 GLN A CA 1
ATOM 6060 C C . GLN A 1 764 ? 83.985 57.804 -148.943 1.00 77.19 764 GLN A C 1
ATOM 6062 O O . GLN A 1 764 ? 83.662 56.818 -149.610 1.00 77.19 764 GLN A O 1
ATOM 6067 N N . PRO A 1 765 ? 83.784 59.054 -149.403 1.00 80.56 765 PRO A N 1
ATOM 6068 C CA . PRO A 1 765 ? 83.260 59.322 -150.736 1.00 80.56 765 PRO A CA 1
ATOM 6069 C C . PRO A 1 765 ? 84.329 59.022 -151.795 1.00 80.56 765 PRO A C 1
ATOM 6071 O O . PRO A 1 765 ? 85.465 59.481 -151.681 1.00 80.56 765 PRO A O 1
ATOM 6074 N N . ARG A 1 766 ? 83.964 58.323 -152.876 1.00 81.38 766 ARG A N 1
ATOM 6075 C CA . ARG A 1 766 ? 84.826 58.158 -154.062 1.00 81.38 766 ARG A CA 1
ATOM 6076 C C . ARG A 1 766 ? 84.816 59.417 -154.938 1.00 81.38 766 ARG A C 1
ATOM 6078 O O . ARG A 1 766 ? 84.338 59.398 -156.070 1.00 81.38 766 ARG A O 1
ATOM 6085 N N . LEU A 1 767 ? 85.306 60.522 -154.390 1.00 79.50 767 LEU A N 1
ATOM 6086 C CA . LEU A 1 767 ? 85.515 61.789 -155.086 1.00 79.50 767 LEU A CA 1
ATOM 6087 C C . LEU A 1 767 ? 86.877 62.357 -154.698 1.00 79.50 767 LEU A C 1
ATOM 6089 O O . LEU A 1 767 ? 87.301 62.213 -153.553 1.00 79.50 767 LEU A O 1
ATOM 6093 N N . ASP A 1 768 ? 87.529 63.053 -155.629 1.00 79.31 768 ASP A N 1
ATOM 6094 C CA . ASP A 1 768 ? 88.763 63.769 -155.313 1.00 79.31 768 ASP A CA 1
ATOM 6095 C C . ASP A 1 768 ? 88.478 64.855 -154.260 1.00 79.31 768 ASP A C 1
ATOM 6097 O O . ASP A 1 768 ? 87.524 65.631 -154.437 1.00 79.31 768 ASP A O 1
ATOM 6101 N N . PRO A 1 769 ? 89.267 64.925 -153.171 1.00 78.81 769 PRO A N 1
ATOM 6102 C CA . PRO A 1 769 ? 89.033 65.867 -152.087 1.00 78.81 769 PRO A CA 1
ATOM 6103 C C . PRO A 1 769 ? 89.223 67.302 -152.581 1.00 78.81 769 PRO A C 1
ATOM 6105 O O . PRO A 1 769 ? 90.252 67.655 -153.161 1.00 78.81 769 PRO A O 1
ATOM 6108 N N . ARG A 1 770 ? 88.221 68.148 -152.340 1.00 82.50 770 ARG A N 1
ATOM 6109 C CA . ARG A 1 770 ? 88.304 69.595 -152.571 1.00 82.50 770 ARG A CA 1
ATOM 6110 C C . ARG A 1 770 ? 88.623 70.307 -151.257 1.00 82.50 770 ARG A C 1
ATOM 6112 O O . ARG A 1 770 ? 88.249 69.812 -150.200 1.00 82.50 770 ARG A O 1
ATOM 6119 N N . PRO A 1 771 ? 89.225 71.508 -151.291 1.00 81.38 771 PRO A N 1
ATOM 6120 C CA . PRO A 1 771 ? 89.505 72.273 -150.072 1.00 81.38 771 PRO A CA 1
ATOM 6121 C C . PRO A 1 771 ? 88.271 72.480 -149.173 1.00 81.38 771 PRO A C 1
ATOM 6123 O O . PRO A 1 771 ? 88.391 72.443 -147.952 1.00 81.38 771 PRO A O 1
ATOM 6126 N N . LEU A 1 772 ? 87.086 72.614 -149.787 1.00 82.88 772 LEU A N 1
ATOM 6127 C CA . LEU A 1 772 ? 85.781 72.731 -149.120 1.00 82.88 772 LEU A CA 1
ATOM 6128 C C . LEU A 1 772 ? 85.416 71.511 -148.251 1.00 82.88 772 LEU A C 1
ATOM 6130 O O . LEU A 1 772 ? 84.663 71.643 -147.293 1.00 82.88 772 LEU A O 1
ATOM 6134 N N . ASP A 1 773 ? 85.936 70.325 -148.566 1.00 83.00 773 ASP A N 1
ATOM 6135 C CA . ASP A 1 773 ? 85.587 69.069 -147.891 1.00 83.00 773 ASP A CA 1
ATOM 6136 C C . ASP A 1 773 ? 86.194 68.977 -146.486 1.00 83.00 773 ASP A C 1
ATOM 6138 O O . ASP A 1 773 ? 85.577 68.429 -145.573 1.00 83.00 773 ASP A O 1
ATOM 6142 N N . SER A 1 774 ? 87.395 69.538 -146.324 1.00 81.75 774 SER A N 1
ATOM 6143 C CA . SER A 1 774 ? 88.146 69.628 -145.067 1.00 81.75 774 SER A CA 1
ATOM 6144 C C . SER A 1 774 ? 87.988 70.978 -144.362 1.00 81.75 774 SER A C 1
ATOM 6146 O O . SER A 1 774 ? 88.598 71.201 -143.316 1.00 81.75 774 SER A O 1
ATOM 6148 N N . GLU A 1 775 ? 87.212 71.901 -144.935 1.00 82.69 775 GLU A N 1
ATOM 6149 C CA . GLU A 1 775 ? 86.943 73.200 -144.325 1.00 82.69 775 GLU A CA 1
ATOM 6150 C C . GLU A 1 775 ? 86.108 73.002 -143.050 1.00 82.69 775 GLU A C 1
ATOM 6152 O O . GLU A 1 775 ? 85.003 72.454 -143.078 1.00 82.69 775 GLU A O 1
ATOM 6157 N N . VAL A 1 776 ? 86.652 73.435 -141.911 1.00 83.75 776 VAL A N 1
ATOM 6158 C CA . VAL A 1 776 ? 85.960 73.389 -140.619 1.00 83.75 776 VAL A CA 1
ATOM 6159 C C . VAL A 1 776 ? 85.024 74.590 -140.527 1.00 83.75 776 VAL A C 1
ATOM 6161 O O . VAL A 1 776 ? 85.468 75.708 -140.274 1.00 83.75 776 VAL A O 1
ATOM 6164 N N . LEU A 1 777 ? 83.726 74.363 -140.720 1.00 82.81 777 LEU A N 1
ATOM 6165 C CA . LEU A 1 777 ? 82.709 75.420 -140.634 1.00 82.81 777 LEU A CA 1
ATOM 6166 C C . LEU A 1 777 ? 82.148 75.581 -139.226 1.00 82.81 777 LEU A C 1
ATOM 6168 O O . LEU A 1 777 ? 81.756 76.679 -138.836 1.00 82.81 777 LEU A O 1
ATOM 6172 N N . PHE A 1 778 ? 82.135 74.495 -138.454 1.00 85.69 778 PHE A N 1
ATOM 6173 C CA . PHE A 1 778 ? 81.632 74.486 -137.084 1.00 85.69 778 PHE A CA 1
ATOM 6174 C C . PHE A 1 778 ? 82.698 73.922 -136.134 1.00 85.69 778 PHE A C 1
ATOM 6176 O O . PHE A 1 778 ? 82.620 72.760 -135.728 1.00 85.69 778 PHE A O 1
ATOM 6183 N N . PRO A 1 779 ? 83.730 74.713 -135.783 1.00 79.56 779 PRO A N 1
ATOM 6184 C CA . PRO A 1 779 ? 84.760 74.268 -134.854 1.00 79.56 779 PRO A CA 1
ATOM 6185 C C . PRO A 1 779 ? 84.147 73.935 -133.487 1.00 79.56 779 PRO A C 1
ATOM 6187 O O . PRO A 1 779 ? 83.382 74.717 -132.929 1.00 79.56 779 PRO A O 1
ATOM 6190 N N . GLY A 1 780 ? 84.472 72.752 -132.958 1.00 79.25 780 GLY A N 1
ATOM 6191 C CA . GLY A 1 780 ? 83.916 72.231 -131.702 1.00 79.25 780 GLY A CA 1
ATOM 6192 C C . GLY A 1 780 ? 82.577 71.495 -131.837 1.00 79.25 780 GLY A C 1
ATOM 6193 O O . GLY A 1 780 ? 82.109 70.921 -130.855 1.00 79.25 780 GLY A O 1
ATOM 6194 N N . ALA A 1 781 ? 81.968 71.460 -133.026 1.00 83.12 781 ALA A N 1
ATOM 6195 C CA . ALA A 1 781 ? 80.843 70.572 -133.301 1.00 83.12 781 ALA A CA 1
ATOM 6196 C C . ALA A 1 781 ? 81.326 69.138 -133.572 1.00 83.12 781 ALA A C 1
ATOM 6198 O O . ALA A 1 781 ? 82.439 68.921 -134.043 1.00 83.12 781 ALA A O 1
ATOM 6199 N N . ALA A 1 782 ? 80.457 68.160 -133.309 1.00 80.19 782 ALA A N 1
ATOM 6200 C CA . ALA A 1 782 ? 80.717 66.744 -133.591 1.00 80.19 782 ALA A CA 1
ATOM 6201 C C . ALA A 1 782 ? 80.921 66.453 -135.089 1.00 80.19 782 ALA A C 1
ATOM 6203 O O . ALA A 1 782 ? 81.638 65.523 -135.442 1.00 80.19 782 ALA A O 1
ATOM 6204 N N . LEU A 1 783 ? 80.307 67.259 -135.963 1.00 86.50 783 LEU A N 1
ATOM 6205 C CA . LEU A 1 783 ? 80.435 67.182 -137.420 1.00 86.50 783 LEU A CA 1
ATOM 6206 C C . LEU A 1 783 ? 80.990 68.519 -137.942 1.00 86.50 783 LEU A C 1
ATOM 6208 O O . LEU A 1 783 ? 80.222 69.362 -138.417 1.00 86.50 783 LEU A O 1
ATOM 6212 N N . PRO A 1 784 ? 82.302 68.761 -137.773 1.00 85.62 784 PRO A N 1
ATOM 6213 C CA . PRO A 1 784 ? 82.905 70.070 -138.004 1.00 85.62 784 PRO A CA 1
ATOM 6214 C C . PRO A 1 784 ? 83.123 70.385 -139.489 1.00 85.62 784 PRO A C 1
ATOM 6216 O O . PRO A 1 784 ? 83.143 71.562 -139.857 1.00 85.62 784 PRO A O 1
ATOM 6219 N N . THR A 1 785 ? 83.271 69.356 -140.331 1.00 87.62 785 THR A N 1
ATOM 6220 C CA . THR A 1 785 ? 83.530 69.481 -141.773 1.00 87.62 785 THR A CA 1
ATOM 6221 C C . THR A 1 785 ? 82.363 68.979 -142.618 1.00 87.62 785 THR A C 1
ATOM 6223 O O . THR A 1 785 ? 81.515 68.206 -142.155 1.00 87.62 785 THR A O 1
ATOM 6226 N N . LEU A 1 786 ? 82.329 69.398 -143.887 1.00 85.44 786 LEU A N 1
ATOM 6227 C CA . LEU A 1 786 ? 81.264 69.003 -144.808 1.00 85.44 786 LEU A CA 1
ATOM 6228 C C . LEU A 1 786 ? 81.269 67.490 -145.059 1.00 85.44 786 LEU A C 1
ATOM 6230 O O . LEU A 1 786 ? 80.207 66.872 -145.164 1.00 85.44 786 LEU A O 1
ATOM 6234 N N . VAL A 1 787 ? 82.458 66.881 -145.104 1.00 87.38 787 VAL A N 1
ATOM 6235 C CA . VAL A 1 787 ? 82.604 65.429 -145.247 1.00 87.38 787 VAL A CA 1
ATOM 6236 C C . VAL A 1 787 ? 82.111 64.686 -144.015 1.00 87.38 787 VAL A C 1
ATOM 6238 O O . VAL A 1 787 ? 81.445 63.668 -144.181 1.00 87.38 787 VAL A O 1
ATOM 6241 N N . ASP A 1 788 ? 82.364 65.178 -142.801 1.00 86.19 788 ASP A N 1
ATOM 6242 C CA . ASP A 1 788 ? 81.866 64.522 -141.585 1.00 86.19 788 ASP A CA 1
ATOM 6243 C C . ASP A 1 788 ? 80.335 64.536 -141.543 1.00 86.19 788 ASP A C 1
ATOM 6245 O O . ASP A 1 788 ? 79.703 63.511 -141.266 1.00 86.19 788 ASP A O 1
ATOM 6249 N N . TYR A 1 789 ? 79.724 65.663 -141.918 1.00 87.56 789 TYR A N 1
ATOM 6250 C CA . TYR A 1 789 ? 78.272 65.763 -142.030 1.00 87.56 789 TYR A CA 1
ATOM 6251 C C . TYR A 1 789 ? 77.702 64.827 -143.110 1.00 87.56 789 TYR A C 1
ATOM 6253 O O . TYR A 1 789 ? 76.741 64.095 -142.857 1.00 87.56 789 TYR A O 1
ATOM 6261 N N . ALA A 1 790 ? 78.323 64.767 -144.293 1.00 84.69 790 ALA A N 1
ATOM 6262 C CA . ALA A 1 790 ? 77.914 63.845 -145.353 1.00 84.69 790 ALA A CA 1
ATOM 6263 C C . ALA A 1 790 ? 78.106 62.365 -144.961 1.00 84.69 790 ALA A C 1
ATOM 6265 O O . ALA A 1 790 ? 77.250 61.534 -145.278 1.00 84.69 790 ALA A O 1
ATOM 6266 N N . ARG A 1 791 ? 79.170 62.039 -144.211 1.00 87.88 791 ARG A N 1
ATOM 6267 C CA . ARG A 1 791 ? 79.451 60.688 -143.704 1.00 87.88 791 ARG A CA 1
ATOM 6268 C C . ARG A 1 791 ? 78.377 60.229 -142.727 1.00 87.88 791 ARG A C 1
ATOM 6270 O O . ARG A 1 791 ? 77.884 59.110 -142.855 1.00 87.88 791 ARG A O 1
ATOM 6277 N N . MET A 1 792 ? 77.965 61.102 -141.808 1.00 85.38 792 MET A N 1
ATOM 6278 C CA . MET A 1 792 ? 76.865 60.821 -140.883 1.00 85.38 792 MET A CA 1
ATOM 6279 C C . MET A 1 792 ? 75.554 60.546 -141.635 1.00 85.38 792 MET A C 1
ATOM 6281 O O . MET A 1 792 ? 74.892 59.540 -141.382 1.00 85.38 792 MET A O 1
ATOM 6285 N N . ILE A 1 793 ? 75.206 61.376 -142.625 1.00 85.94 793 ILE A N 1
ATOM 6286 C CA . ILE A 1 793 ? 74.008 61.157 -143.454 1.00 85.94 793 ILE A CA 1
ATOM 6287 C C . ILE A 1 793 ? 74.093 59.828 -144.222 1.00 85.94 793 ILE A C 1
ATOM 6289 O O . ILE A 1 793 ? 73.098 59.109 -144.326 1.00 85.94 793 ILE A O 1
ATOM 6293 N N . LYS A 1 794 ? 75.273 59.454 -144.726 1.00 83.44 794 LYS A N 1
ATOM 6294 C CA . LYS A 1 794 ? 75.470 58.176 -145.423 1.00 83.44 794 LYS A CA 1
ATOM 6295 C C . LYS A 1 794 ? 75.399 56.963 -144.505 1.00 83.44 794 LYS A C 1
ATOM 6297 O O . LYS A 1 794 ? 74.802 55.960 -144.899 1.00 83.44 794 LYS A O 1
ATOM 6302 N N . ALA A 1 795 ? 75.933 57.058 -143.289 1.00 81.75 795 ALA A N 1
ATOM 6303 C CA . ALA A 1 795 ? 75.789 56.017 -142.275 1.00 81.75 795 ALA A CA 1
ATOM 6304 C C . ALA A 1 795 ? 74.307 55.786 -141.918 1.00 81.75 795 ALA A C 1
ATOM 6306 O O . ALA A 1 795 ? 73.865 54.638 -141.848 1.00 81.75 795 ALA A O 1
ATOM 6307 N N . LEU A 1 796 ? 73.517 56.863 -141.806 1.00 82.75 796 LEU A N 1
ATOM 6308 C CA . LEU A 1 796 ? 72.066 56.787 -141.594 1.00 82.75 796 LEU A CA 1
ATOM 6309 C C . LEU A 1 796 ? 71.328 56.165 -142.797 1.00 82.75 796 LEU A C 1
ATOM 6311 O O . LEU A 1 796 ? 70.441 55.336 -142.609 1.00 82.75 796 LEU A O 1
ATOM 6315 N N . GLN A 1 797 ? 71.715 56.496 -144.036 1.00 81.81 797 GLN A N 1
ATOM 6316 C CA . GLN A 1 797 ? 71.113 55.912 -145.248 1.00 81.81 797 GLN A CA 1
ATOM 6317 C C . GLN A 1 797 ? 71.374 54.403 -145.402 1.00 81.81 797 GLN A C 1
ATOM 6319 O O . GLN A 1 797 ? 70.551 53.709 -145.997 1.00 81.81 797 GLN A O 1
ATOM 6324 N N . ARG A 1 798 ? 72.491 53.879 -144.877 1.00 78.31 798 ARG A N 1
ATOM 6325 C CA . ARG A 1 798 ? 72.825 52.440 -144.921 1.00 78.31 798 ARG A CA 1
ATOM 6326 C C . ARG A 1 798 ? 72.109 51.597 -143.854 1.00 78.31 798 ARG A C 1
ATOM 6328 O O . ARG A 1 798 ? 72.360 50.399 -143.778 1.00 78.31 798 ARG A O 1
ATOM 6335 N N . GLY A 1 799 ? 71.210 52.191 -143.064 1.00 72.25 799 GLY A N 1
ATOM 6336 C CA . GLY A 1 799 ? 70.398 51.468 -142.081 1.00 72.25 799 GLY A CA 1
ATOM 6337 C C . GLY A 1 799 ? 71.133 51.109 -140.786 1.00 72.25 799 GLY A C 1
ATOM 6338 O O . GLY A 1 799 ? 70.750 50.145 -140.128 1.00 72.25 799 GLY A O 1
ATOM 6339 N N . GLY A 1 800 ? 72.184 51.850 -140.415 1.00 71.88 800 GLY A N 1
ATOM 6340 C CA . GLY A 1 800 ? 72.812 51.703 -139.098 1.00 71.88 800 GLY A CA 1
ATOM 6341 C C . GLY A 1 800 ? 71.873 52.130 -137.961 1.00 71.88 800 GLY A C 1
ATOM 6342 O O . GLY A 1 800 ? 71.013 52.990 -138.156 1.00 71.88 800 GLY A O 1
ATOM 6343 N N . ASP A 1 801 ? 72.035 51.537 -136.772 1.00 76.25 801 ASP A N 1
ATOM 6344 C CA . ASP A 1 801 ? 71.261 51.914 -135.582 1.00 76.25 801 ASP A CA 1
ATOM 6345 C C . ASP A 1 801 ? 71.512 53.390 -135.243 1.00 76.25 801 ASP A C 1
ATOM 6347 O O . ASP A 1 801 ? 72.602 53.786 -134.823 1.00 76.25 801 ASP A O 1
ATOM 6351 N N . VAL A 1 802 ? 70.476 54.204 -135.455 1.00 75.88 802 VAL A N 1
ATOM 6352 C CA . VAL A 1 802 ? 70.503 55.665 -135.336 1.00 75.88 802 VAL A CA 1
ATOM 6353 C C . VAL A 1 802 ? 70.976 56.106 -133.952 1.00 75.88 802 VAL A C 1
ATOM 6355 O O . VAL A 1 802 ? 71.751 57.056 -133.843 1.00 75.88 802 VAL A O 1
ATOM 6358 N N . LEU A 1 803 ? 70.556 55.408 -132.892 1.00 79.50 803 LEU A N 1
ATOM 6359 C CA . LEU A 1 803 ? 70.907 55.783 -131.523 1.00 79.50 803 LEU A CA 1
ATOM 6360 C C . LEU A 1 803 ? 72.372 55.462 -131.216 1.00 79.50 803 LEU A C 1
ATOM 6362 O O . LEU A 1 803 ? 73.048 56.271 -130.581 1.00 79.50 803 LEU A O 1
ATOM 6366 N N . LYS A 1 804 ? 72.894 54.342 -131.731 1.00 78.94 804 LYS A N 1
ATOM 6367 C CA . LYS A 1 804 ? 74.309 53.970 -131.570 1.00 78.94 804 LYS A CA 1
ATOM 6368 C C . LYS A 1 804 ? 75.254 54.799 -132.440 1.00 78.94 804 LYS A C 1
ATOM 6370 O O . LYS A 1 804 ? 76.359 55.117 -131.997 1.00 78.94 804 LYS A O 1
ATOM 6375 N N . LEU A 1 805 ? 74.827 55.218 -133.632 1.00 78.94 805 LEU A N 1
ATOM 6376 C CA . LEU A 1 805 ? 75.575 56.168 -134.467 1.00 78.94 805 LEU A CA 1
ATOM 6377 C C . LEU A 1 805 ? 75.688 57.543 -133.794 1.00 78.94 805 LEU A C 1
ATOM 6379 O O . LEU A 1 805 ? 76.759 58.150 -133.812 1.00 78.94 805 LEU A O 1
ATOM 6383 N N . PHE A 1 806 ? 74.613 58.013 -133.154 1.00 84.00 806 PHE A N 1
ATOM 6384 C CA . PHE A 1 806 ? 74.640 59.252 -132.377 1.00 84.00 806 PHE A CA 1
ATOM 6385 C C . PHE A 1 806 ? 75.562 59.136 -131.165 1.00 84.00 806 PHE A C 1
ATOM 6387 O O . PHE A 1 806 ? 76.450 59.973 -131.013 1.00 84.00 806 PHE A O 1
ATOM 6394 N N . GLU A 1 807 ? 75.428 58.067 -130.374 1.00 80.25 807 GLU A N 1
ATOM 6395 C CA . GLU A 1 807 ? 76.293 57.800 -129.217 1.00 80.25 807 GLU A CA 1
ATOM 6396 C C . GLU A 1 807 ? 77.781 57.802 -129.612 1.00 80.25 807 GLU A C 1
ATOM 6398 O O . GLU A 1 807 ? 78.597 58.456 -128.965 1.00 80.25 807 GLU A O 1
ATOM 6403 N N . THR A 1 808 ? 78.125 57.167 -130.736 1.00 80.56 808 THR A N 1
ATOM 6404 C CA . THR A 1 808 ? 79.516 57.069 -131.205 1.00 80.56 808 THR A CA 1
ATOM 6405 C C . THR A 1 808 ? 80.082 58.398 -131.719 1.00 80.56 808 THR A C 1
ATOM 6407 O O . THR A 1 808 ? 81.270 58.666 -131.558 1.00 80.56 808 THR A O 1
ATOM 6410 N N . ALA A 1 809 ? 79.251 59.257 -132.315 1.00 76.00 809 ALA A N 1
ATOM 6411 C CA . ALA A 1 809 ? 79.660 60.589 -132.765 1.00 76.00 809 ALA A CA 1
ATOM 6412 C C . ALA A 1 809 ? 79.612 61.656 -131.654 1.00 76.00 809 ALA A C 1
ATOM 6414 O O . ALA A 1 809 ? 79.856 62.829 -131.929 1.00 76.00 809 ALA A O 1
ATOM 6415 N N . GLY A 1 810 ? 79.267 61.292 -130.412 1.00 80.88 810 GLY A N 1
ATOM 6416 C CA . GLY A 1 810 ? 79.051 62.259 -129.328 1.00 80.88 810 GLY A CA 1
ATOM 6417 C C . GLY A 1 810 ? 77.822 63.150 -129.553 1.00 80.88 810 GLY A C 1
ATOM 6418 O O . GLY A 1 810 ? 77.752 64.276 -129.058 1.00 80.88 810 GLY A O 1
ATOM 6419 N N . LEU A 1 811 ? 76.857 62.663 -130.334 1.00 81.88 811 LEU A N 1
ATOM 6420 C CA . LEU A 1 811 ? 75.605 63.334 -130.647 1.00 81.88 811 LEU A CA 1
ATOM 6421 C C . LEU A 1 811 ? 74.455 62.776 -129.804 1.00 81.88 811 LEU A C 1
ATOM 6423 O O . LEU A 1 811 ? 74.408 61.616 -129.415 1.00 81.88 811 LEU A O 1
ATOM 6427 N N . THR A 1 812 ? 73.473 63.632 -129.570 1.00 84.25 812 THR A N 1
ATOM 6428 C CA . THR A 1 812 ? 72.147 63.290 -129.054 1.00 84.25 812 THR A CA 1
ATOM 6429 C C . THR A 1 812 ? 71.130 63.632 -130.144 1.00 84.25 812 THR A C 1
ATOM 6431 O O . THR A 1 812 ? 71.434 64.469 -130.998 1.00 84.25 812 THR A O 1
ATOM 6434 N N . PRO A 1 813 ? 69.903 63.081 -130.132 1.00 81.31 813 PRO A N 1
ATOM 6435 C CA . PRO A 1 813 ? 68.880 63.450 -131.116 1.00 81.31 813 PRO A CA 1
ATOM 6436 C C . PRO A 1 813 ? 68.641 64.969 -131.213 1.00 81.31 813 PRO A C 1
ATOM 6438 O O . PRO A 1 813 ? 68.412 65.498 -132.299 1.00 81.31 813 PRO A O 1
ATOM 6441 N N . VAL A 1 814 ? 68.765 65.682 -130.086 1.00 81.62 814 VAL A N 1
ATOM 6442 C CA . VAL A 1 814 ? 68.627 67.145 -130.012 1.00 81.62 814 VAL A CA 1
ATOM 6443 C C . VAL A 1 814 ? 69.831 67.858 -130.636 1.00 81.62 814 VAL A C 1
ATOM 6445 O O . VAL A 1 814 ? 69.652 68.771 -131.442 1.00 81.62 814 VAL A O 1
ATOM 6448 N N . THR A 1 815 ? 71.062 67.440 -130.318 1.00 82.94 815 THR A N 1
ATOM 6449 C CA . THR A 1 815 ? 72.271 68.068 -130.885 1.00 82.94 815 THR A CA 1
ATOM 6450 C C . THR A 1 815 ? 72.480 67.722 -132.359 1.00 82.94 815 THR A C 1
ATOM 6452 O O . THR A 1 815 ? 72.990 68.559 -133.102 1.00 82.94 815 THR A O 1
ATOM 6455 N N . TRP A 1 816 ? 72.010 66.556 -132.815 1.00 86.19 816 TRP A N 1
ATOM 6456 C CA . TRP A 1 816 ? 71.916 66.210 -134.234 1.00 86.19 816 TRP A CA 1
ATOM 6457 C C . TRP A 1 816 ? 70.970 67.153 -134.977 1.00 86.19 816 TRP A C 1
ATOM 6459 O O . TRP A 1 816 ? 71.370 67.744 -135.976 1.00 86.19 816 TRP A O 1
ATOM 6469 N N . ALA A 1 817 ? 69.745 67.352 -134.478 1.00 82.44 817 ALA A N 1
ATOM 6470 C CA . ALA A 1 817 ? 68.786 68.260 -135.108 1.00 82.44 817 ALA A CA 1
ATOM 6471 C C . ALA A 1 817 ? 69.335 69.697 -135.199 1.00 82.44 817 ALA A C 1
ATOM 6473 O O . ALA A 1 817 ? 69.189 70.353 -136.233 1.00 82.44 817 ALA A O 1
ATOM 6474 N N . ALA A 1 818 ? 70.029 70.161 -134.153 1.00 83.69 818 ALA A N 1
ATOM 6475 C CA . ALA A 1 818 ? 70.697 71.459 -134.149 1.00 83.69 818 ALA A CA 1
ATOM 6476 C C . ALA A 1 818 ? 71.826 71.541 -135.196 1.00 83.69 818 ALA A C 1
ATOM 6478 O O . ALA A 1 818 ? 71.867 72.499 -135.968 1.00 83.69 818 ALA A O 1
ATOM 6479 N N . GLN A 1 819 ? 72.705 70.533 -135.279 1.00 84.88 819 GLN A N 1
ATOM 6480 C CA . GLN A 1 819 ? 73.797 70.512 -136.262 1.00 84.88 819 GLN A CA 1
ATOM 6481 C C . GLN A 1 819 ? 73.301 70.346 -137.701 1.00 84.88 819 GLN A C 1
ATOM 6483 O O . GLN A 1 819 ? 73.802 71.029 -138.587 1.00 84.88 819 GLN A O 1
ATOM 6488 N N . ALA A 1 820 ? 72.295 69.506 -137.947 1.00 84.19 820 ALA A N 1
ATOM 6489 C CA . ALA A 1 820 ? 71.690 69.349 -139.268 1.00 84.19 820 ALA A CA 1
ATOM 6490 C C . ALA A 1 820 ? 71.034 70.653 -139.746 1.00 84.19 820 ALA A C 1
ATOM 6492 O O . ALA A 1 820 ? 71.172 71.034 -140.910 1.00 84.19 820 ALA A O 1
ATOM 6493 N N . THR A 1 821 ? 70.383 71.382 -138.832 1.00 85.56 821 THR A N 1
ATOM 6494 C CA . THR A 1 821 ? 69.826 72.712 -139.117 1.00 85.56 821 THR A CA 1
ATOM 6495 C C . THR A 1 821 ? 70.933 73.725 -139.415 1.00 85.56 821 THR A C 1
ATOM 6497 O O . THR A 1 821 ? 70.824 74.465 -140.391 1.00 85.56 821 THR A O 1
ATOM 6500 N N . ALA A 1 822 ? 72.019 73.729 -138.633 1.00 84.69 822 ALA A N 1
ATOM 6501 C CA . ALA A 1 822 ? 73.168 74.608 -138.852 1.00 84.69 822 ALA A CA 1
ATOM 6502 C C . ALA A 1 822 ? 73.853 74.337 -140.204 1.00 84.69 822 ALA A C 1
ATOM 6504 O O . ALA A 1 822 ? 74.112 75.273 -140.960 1.00 84.69 822 ALA A O 1
ATOM 6505 N N . TRP A 1 823 ? 74.061 73.065 -140.560 1.00 90.25 823 TRP A N 1
ATOM 6506 C CA . TRP A 1 823 ? 74.577 72.663 -141.870 1.00 90.25 823 TRP A CA 1
ATOM 6507 C C . TRP A 1 823 ? 73.633 73.051 -143.010 1.00 90.25 823 TRP A C 1
ATOM 6509 O O . TRP A 1 823 ? 74.088 73.574 -144.027 1.00 90.25 823 TRP A O 1
ATOM 6519 N N . GLY A 1 824 ? 72.320 72.876 -142.834 1.00 83.69 824 GLY A N 1
ATOM 6520 C CA . GLY A 1 824 ? 71.314 73.347 -143.788 1.00 83.69 824 GLY A CA 1
ATOM 6521 C C . GLY A 1 824 ? 71.387 74.860 -144.019 1.00 83.69 824 GLY A C 1
ATOM 6522 O O . GLY A 1 824 ? 71.417 75.308 -145.163 1.00 83.69 824 GLY A O 1
ATOM 6523 N N . GLN A 1 825 ? 71.498 75.652 -142.949 1.00 85.50 825 GLN A N 1
ATOM 6524 C CA . GLN A 1 825 ? 71.661 77.106 -143.043 1.00 85.50 825 GLN A CA 1
ATOM 6525 C C . GLN A 1 825 ? 72.987 77.508 -143.706 1.00 85.50 825 GLN A C 1
ATOM 6527 O O . GLN A 1 825 ? 72.990 78.397 -144.559 1.00 85.50 825 GLN A O 1
ATOM 6532 N N . ALA A 1 826 ? 74.096 76.832 -143.382 1.00 83.56 826 ALA A N 1
ATOM 6533 C CA . ALA A 1 826 ? 75.394 77.087 -144.009 1.00 83.56 826 ALA A CA 1
ATOM 6534 C C . ALA A 1 826 ? 75.374 76.814 -145.521 1.00 83.56 826 ALA A C 1
ATOM 6536 O O . ALA A 1 826 ? 75.899 77.613 -146.295 1.00 83.56 826 ALA A O 1
ATOM 6537 N N . MET A 1 827 ? 74.713 75.737 -145.954 1.00 87.62 827 MET A N 1
ATOM 6538 C CA . MET A 1 827 ? 74.575 75.400 -147.375 1.00 87.62 827 MET A CA 1
ATOM 6539 C C . MET A 1 827 ? 73.682 76.377 -148.148 1.00 87.62 827 MET A C 1
ATOM 6541 O O . MET A 1 827 ? 73.936 76.625 -149.324 1.00 87.62 827 MET A O 1
ATOM 6545 N N . VAL A 1 828 ? 72.673 76.967 -147.500 1.00 85.31 828 VAL A N 1
ATOM 6546 C CA . VAL A 1 828 ? 71.844 78.027 -148.103 1.00 85.31 828 VAL A CA 1
ATOM 6547 C C . VAL A 1 828 ? 72.627 79.340 -148.222 1.00 85.31 828 VAL A C 1
ATOM 6549 O O . VAL A 1 828 ? 72.513 80.029 -149.234 1.00 85.31 828 VAL A O 1
ATOM 6552 N N . GLY A 1 829 ? 73.442 79.680 -147.217 1.00 81.56 829 GLY A N 1
ATOM 6553 C CA . GLY A 1 829 ? 74.251 80.905 -147.207 1.00 81.56 829 GLY A CA 1
ATOM 6554 C C . GLY A 1 829 ? 75.461 80.873 -148.149 1.00 81.56 829 GLY A C 1
ATOM 6555 O O . GLY A 1 829 ? 75.862 81.914 -148.667 1.00 81.56 829 GLY A O 1
ATOM 6556 N N . ARG A 1 830 ? 76.031 79.689 -148.407 1.00 87.50 830 ARG A N 1
ATOM 6557 C CA . ARG A 1 830 ? 77.152 79.468 -149.335 1.00 87.50 830 ARG A CA 1
ATOM 6558 C C . ARG A 1 830 ? 76.795 78.360 -150.321 1.00 87.50 830 ARG A C 1
ATOM 6560 O O . ARG A 1 830 ? 77.026 77.181 -150.062 1.00 87.50 830 ARG A O 1
ATOM 6567 N N . MET A 1 831 ? 76.278 78.756 -151.484 1.00 84.00 831 MET A N 1
ATOM 6568 C CA . MET A 1 831 ? 75.805 77.836 -152.530 1.00 84.00 831 MET A CA 1
ATOM 6569 C C . MET A 1 831 ? 76.861 76.797 -152.954 1.00 84.00 831 MET A C 1
ATOM 6571 O O . MET A 1 831 ? 76.529 75.656 -153.262 1.00 84.00 831 MET A O 1
ATOM 6575 N N . GLU A 1 832 ? 78.144 77.163 -152.922 1.00 82.88 832 GLU A N 1
ATOM 6576 C CA . GLU A 1 832 ? 79.275 76.263 -153.191 1.00 82.88 832 GLU A CA 1
ATOM 6577 C C . GLU A 1 832 ? 79.350 75.052 -152.238 1.00 82.88 832 GLU A C 1
ATOM 6579 O O . GLU A 1 832 ? 79.666 73.952 -152.692 1.00 82.88 832 GLU A O 1
ATOM 6584 N N . LEU A 1 833 ? 78.973 75.203 -150.959 1.00 85.00 833 LEU A N 1
ATOM 6585 C CA . LEU A 1 833 ? 78.868 74.091 -150.005 1.00 85.00 833 LEU A CA 1
ATOM 6586 C C . LEU A 1 833 ? 77.662 73.206 -150.305 1.00 85.00 833 LEU A C 1
ATOM 6588 O O . LEU A 1 833 ? 77.777 71.987 -150.243 1.00 85.00 833 LEU A O 1
ATOM 6592 N N . GLY A 1 834 ? 76.521 73.803 -150.662 1.00 81.44 834 GLY A N 1
ATOM 6593 C CA . GLY A 1 834 ? 75.320 73.058 -151.046 1.00 81.44 834 GLY A CA 1
ATOM 6594 C C . GLY A 1 834 ? 75.541 72.196 -152.293 1.00 81.44 834 GLY A C 1
ATOM 6595 O O . GLY A 1 834 ? 75.178 71.019 -152.304 1.00 81.44 834 GLY A O 1
ATOM 6596 N N . MET A 1 835 ? 76.210 72.741 -153.316 1.00 84.88 835 MET A N 1
ATOM 6597 C CA . MET A 1 835 ? 76.590 71.977 -154.511 1.00 84.88 835 MET A CA 1
ATOM 6598 C C . MET A 1 835 ? 77.581 70.859 -154.175 1.00 84.88 835 MET A C 1
ATOM 6600 O O . MET A 1 835 ? 77.391 69.723 -154.614 1.00 84.88 835 MET A O 1
ATOM 6604 N N . ARG A 1 836 ? 78.604 71.147 -153.357 1.00 87.62 836 ARG A N 1
ATOM 6605 C CA . ARG A 1 836 ? 79.586 70.129 -152.964 1.00 87.62 836 ARG A CA 1
ATOM 6606 C C . ARG A 1 836 ? 78.976 69.037 -152.079 1.00 87.62 836 ARG A C 1
ATOM 6608 O O . ARG A 1 836 ? 79.305 67.869 -152.250 1.00 87.62 836 ARG A O 1
ATOM 6615 N N . PHE A 1 837 ? 78.037 69.372 -151.197 1.00 87.12 837 PHE A N 1
ATOM 6616 C CA . PHE A 1 837 ? 77.284 68.403 -150.397 1.00 87.12 837 PHE A CA 1
ATOM 6617 C C . PHE A 1 837 ? 76.435 67.469 -151.263 1.00 87.12 837 PHE A C 1
ATOM 6619 O O . PHE A 1 837 ? 76.406 66.263 -151.024 1.00 87.12 837 PHE A O 1
ATOM 6626 N N . ALA A 1 838 ? 75.765 68.012 -152.284 1.00 83.06 838 ALA A N 1
ATOM 6627 C CA . ALA A 1 838 ? 74.991 67.218 -153.231 1.00 83.06 838 ALA A CA 1
ATOM 6628 C C . ALA A 1 838 ? 75.890 66.269 -154.046 1.00 83.06 838 ALA A C 1
ATOM 6630 O O . ALA A 1 838 ? 75.530 65.104 -154.217 1.00 83.06 838 ALA A O 1
ATOM 6631 N N . GLU A 1 839 ? 77.078 66.722 -154.476 1.00 84.19 839 GLU A N 1
ATOM 6632 C CA . GLU A 1 839 ? 78.100 65.852 -155.086 1.00 84.19 839 GLU A CA 1
ATOM 6633 C C . GLU A 1 839 ? 78.520 64.729 -154.121 1.00 84.19 839 GLU A C 1
ATOM 6635 O O . GLU A 1 839 ? 78.501 63.556 -154.495 1.00 84.19 839 GLU A O 1
ATOM 6640 N N . LEU A 1 840 ? 78.838 65.069 -152.865 1.00 85.44 840 LEU A N 1
ATOM 6641 C CA . LEU A 1 840 ? 79.230 64.103 -151.836 1.00 85.44 840 LEU A CA 1
ATOM 6642 C C . LEU A 1 840 ? 78.120 63.080 -151.561 1.00 85.44 840 LEU A C 1
ATOM 6644 O O . LEU A 1 840 ? 78.403 61.890 -151.498 1.00 85.44 840 LEU A O 1
ATOM 6648 N N . LEU A 1 841 ? 76.853 63.483 -151.444 1.00 84.62 841 LEU A N 1
ATOM 6649 C CA . LEU A 1 841 ? 75.744 62.546 -151.227 1.00 84.62 841 LEU A CA 1
ATOM 6650 C C . LEU A 1 841 ? 75.376 61.718 -152.468 1.00 84.62 841 LEU A C 1
ATOM 6652 O O . LEU A 1 841 ? 74.885 60.596 -152.310 1.00 84.62 841 LEU A O 1
ATOM 6656 N N . GLY A 1 842 ? 75.588 62.248 -153.674 1.00 78.94 842 GLY A N 1
ATOM 6657 C CA . GLY A 1 842 ? 75.341 61.546 -154.936 1.00 78.94 842 GLY A CA 1
ATOM 6658 C C . GLY A 1 842 ? 76.430 60.533 -155.302 1.00 78.94 842 GLY A C 1
ATOM 6659 O O . GLY A 1 842 ? 76.156 59.574 -156.023 1.00 78.94 842 GLY A O 1
ATOM 6660 N N . ALA A 1 843 ? 77.648 60.708 -154.786 1.00 80.38 843 ALA A N 1
ATOM 6661 C CA . ALA A 1 843 ? 78.750 59.786 -155.019 1.00 80.38 843 ALA A CA 1
ATOM 6662 C C . ALA A 1 843 ? 78.536 58.419 -154.335 1.00 80.38 843 ALA A C 1
ATOM 6664 O O . ALA A 1 843 ? 77.879 58.331 -153.290 1.00 80.38 843 ALA A O 1
ATOM 6665 N N . PRO A 1 844 ? 79.119 57.334 -154.876 1.00 78.00 844 PRO A N 1
ATOM 6666 C CA . PRO A 1 844 ? 79.265 56.089 -154.139 1.00 78.00 844 PRO A CA 1
ATOM 6667 C C . PRO A 1 844 ? 80.267 56.279 -152.990 1.00 78.00 844 PRO A C 1
ATOM 6669 O O . PRO A 1 844 ? 81.357 56.820 -153.178 1.00 78.00 844 PRO A O 1
ATOM 6672 N N . TRP A 1 845 ? 79.875 55.835 -151.796 1.00 83.31 845 TRP A N 1
ATOM 6673 C CA . TRP A 1 845 ? 80.745 55.758 -150.621 1.00 83.31 845 TRP A CA 1
ATOM 6674 C C . TRP A 1 845 ? 81.180 54.313 -150.448 1.00 83.31 845 TRP A C 1
ATOM 6676 O O . TRP A 1 845 ? 80.379 53.414 -150.711 1.00 83.31 845 TRP A O 1
ATOM 6686 N N . GLU A 1 846 ? 82.400 54.074 -149.998 1.00 71.44 846 GLU A N 1
ATOM 6687 C CA . GLU A 1 846 ? 82.849 52.734 -149.601 1.00 71.44 846 GLU A CA 1
ATOM 6688 C C . GLU A 1 846 ? 83.100 52.670 -148.114 1.00 71.44 846 GLU A C 1
ATOM 6690 O O . GLU A 1 846 ? 83.688 53.640 -147.588 1.00 71.44 846 GLU A O 1
#

pLDDT: mean 86.79, std 9.97, range [33.81, 96.62]

Secondary structure (DSSP, 8-state):
-GGGGGSS-EETTEEE-TTT--EEETTS--TTT-PPP--GGGHHHHHHHHHTT--TTTHHHHHHTS-HHHHHHHHHHHHHHHHHHHHHHHHHHHHHTTSSS--HHHHHHHHHHHH-S--HHHHHHHH-SSPPPS-HHHHHHH-SSHHHHHHHHHHHHHTT---HHHHHHHHHHHHH--THHHHHHHHHHTSGGG-SS----HHHHHHHHHHHHHHTT-TTTHHHHHHHHHHHS-TTSPPPHHHHHHHHHHHTSS-HHHHHHHHHHHT-HHHHHHGGG-S-HHHHHHHHHHHHHTT-HHHHHHHHHH--HHHHHHHHHH--SSPPTTHHHHHHHHHHHSTTTTHHHHHHHHTTS-GGGS-HHHHHHHHHHHHHHGGGS-HHHHHHHHHHHHPPPTT--SPPPHHHHHHHHHHHHHHHHHHHHS-HHHHHHHHHSSTHHHHHHT--HHHHHHHHHHHT-TTTHHHHHHHHHHHHHHHHHTT-S-S-TTS-TTHHHHHHHHHHSSTTHHHHHHHHHHHHHH----TTHHHHHHHHHHHHHH-GGGHHHHHHHTGGGHHHHHHHHHHH---HHHHHHHHTTT-TT-HHHHHHHHHTT--TTTHHHHHHHHHHHHHHHTTT-HHHHHHHHHHHHHHHHHHTT-S-HHHHHHHHHHHHHHHHHHHHHHHHHHHSPPPGGGTT-----HHHHHHHHHHHHHHHHHHHHHHHHHHHHHHHHHHHHHHHHHHHHHHHHHHHHHHHHHHHHHHHHHHHHHHHHHHHHHHHHH--BSSPPPGGGS-BSSTTSSS-BHHHHHHHHHHHHTT--HHHHHHHTT--HHHHHHHHHHHHHHHHH-HHHHHHHHHHHHSPB-

Foldseek 3Di:
DVLLVLLLQDDPQWGQQLVQGDTDHQQQQDPPQRQHRAHSLQSQVLNVVVVVVPDRNCSRVVSVPDDPVSSVVSSVLSSVLSVLVVLLLVLLVVLQVLFLDDDLSVVSSSVSSRVPPDDPVVSCQQQNDDHDDSDLVCQLPPGSHPSSNLSSLLSCLQVLDPDPSSLVSLLCCLQPNDDPSVLSSLLSQLAVSCDALRPDDPSSLVSLLVSLVVCCPPLSCNLSSLLSNLSSDDPPDDDDPSSLVSLVVQCPDPDLRSVCSSCLSVVVLVSLLVQCPDPPPSSNLSSLLSCQLVLPPSSLVCLLPPNELVSLLSSLVRHDPVHDPNNLVSSLSNCLVVAPSCLVSVLVNLVVDQLVVDDLVSLVSLLVSLLRHLLVYQLVSLLSVLLSLQQDDPPDPDDDDPSSVVSSVSSLVSSLNNLVPHDLVSLQVCLQDLSCLSSLVPDDPVNLVSLLVQLLDPSNNLSNLLSLVCSQVSCVVSVVDDPPPPPPQQSSLVSVVSSCDDPPNVSQLVSLLVNLQVDDDDGPPVSNLVSLLVCLVVPLPCLLSSCSSNVNCNVVSLVVLCVVDVDLQVSLVSDQVRHPVHNQVSLCSLLVPDDLVCLLVSLVSLLVSLVVCLQAALQRSLNSNLSSLVSLLVQCVDPDPVSVVSSVVSLVVCVVCVVVSVVSSVPHDHDPSCVVRPDSCVVSNVVSNVSSVVVVVVVVVVVVVVVVVVVVVVVVVVVVVVVVVVVVVVVVVVVVVVVVVVVVVVVVVVVLLVVLLCQLPQKDFPDDDDPQQPDQPDPPQLQRGLRSVLSLVVSVVVPRDNCSNQVNSVHDPVSNVVVVVVLVVVCVVPVVSVVVSVVRNPTDID

Radius of gyration: 77.4 Å; chains: 1; bounding box: 164×101×219 Å

Sequence (846 aa):
MSALLDSGVRRGAEVRCPGCTRFILSDAACPQCLCGAIAPERYGSARELLKSGVDRFSLAARTAALEPAQVEVLEARYARQWGVVRSLLADARRMEARLIQRGFVRDMEDRWARMLPMDEASLEEQFGVGPLPDSLEWLSSKAPDPDLREMAALAWVHEGTWEQGARFTVRRLLMNGEGRMSVEAMLALTHWRNGVPPRSRPEESEQIRILAQGVLDVPELSSRAAVAWARVSDEDESPPEAVTAALRRGLYGTDPEVRFECALCLREEVEVAQALDSSDADLAGFARRILSQWGSRRLLTRLERDGDAAFAKEVLQELASPPPEGALEALLTVSLRTVGSLADELRSFAKRRPFRAWGVEDQRRWARWARSVLRDLPAETALDFFEWAATPPFNDPEGPDEEETEAMWAFLEETVHAIDQGTAKDRDACFKDSAFVLFLHHSGVDEQRRLNDWARDPDSGGALLEALLMFPSREQHARLSPERKDAEPGHAGRLLMAIWDGPGQHLLVAPLGKLVRSWSALSGRESLVEAVWRRFQSHPSERGALLAAFAGWRDVLWERQREAEPDALARFQTWWRVDPEGLYPQAVRLLEGAPEEALPRRLRALWDAAEEVVGTRPRTASLSVSKGAMALRNALESQDPAILGVMDAEWEHFEARFPAFEQRVLATPSPPEESNIHRDFLDDTHDAVRMMRERRERRRANEAREREREIERQVAESRRRDRERQAEVARRDAEALAARQAAAREQQELHALVNAQLALSTLQPRLDPRPLDSEVLFPGAALPTLVDYARMIKALQRGGDVLKLFETAGLTPVTWAAQATAWGQAMVGRMELGMRFAELLGAPWE